Protein AF-A0A1A9WML4-F1 (afdb_monomer)

Radius of gyration: 33.19 Å; Cα contacts (8 Å, |Δi|>4): 1567; chains: 1; bounding box: 64×116×94 Å

Structure (mmCIF, N/CA/C/O backbone):
data_AF-A0A1A9WML4-F1
#
_entry.id   AF-A0A1A9WML4-F1
#
loop_
_atom_site.group_PDB
_atom_site.id
_atom_site.type_symbol
_atom_site.label_atom_id
_atom_site.label_alt_id
_atom_site.label_comp_id
_atom_site.label_asym_id
_atom_site.label_entity_id
_atom_site.label_seq_id
_atom_site.pdbx_PDB_ins_code
_atom_site.Cartn_x
_atom_site.Cartn_y
_atom_site.Cartn_z
_atom_site.occupancy
_atom_site.B_iso_or_equiv
_atom_site.auth_seq_id
_atom_site.auth_comp_id
_atom_site.auth_asym_id
_atom_site.auth_atom_id
_atom_site.pdbx_PDB_model_num
ATOM 1 N N . MET A 1 1 ? 30.070 80.568 -11.734 1.00 32.81 1 MET A N 1
ATOM 2 C CA . MET A 1 1 ? 29.933 81.939 -12.268 1.00 32.81 1 MET A CA 1
ATOM 3 C C . MET A 1 1 ? 28.469 82.328 -12.165 1.00 32.81 1 MET A C 1
ATOM 5 O O . MET A 1 1 ? 27.656 81.577 -12.677 1.00 32.81 1 MET A O 1
ATOM 9 N N . SER A 1 2 ? 28.207 83.459 -11.497 1.00 29.67 2 SER A N 1
ATOM 10 C CA . SER A 1 2 ? 26.927 84.178 -11.315 1.00 29.67 2 SER A CA 1
ATOM 11 C C . SER A 1 2 ? 25.797 83.437 -10.573 1.00 29.67 2 SER A C 1
ATOM 13 O O . SER A 1 2 ? 25.276 82.468 -11.102 1.00 29.67 2 SER A O 1
ATOM 15 N N . SER A 1 3 ? 25.465 83.727 -9.299 1.00 26.28 3 SER A N 1
ATOM 16 C CA . SER A 1 3 ? 24.929 84.980 -8.685 1.00 26.28 3 SER A CA 1
ATOM 17 C C . SER A 1 3 ? 23.517 85.303 -9.208 1.00 26.28 3 SER A C 1
ATOM 19 O O . SER A 1 3 ? 23.343 85.293 -10.418 1.00 26.28 3 SER A O 1
ATOM 21 N N . ASN A 1 4 ? 22.475 85.659 -8.452 1.00 28.66 4 ASN A N 1
ATOM 22 C CA . ASN A 1 4 ? 22.312 86.369 -7.173 1.00 28.66 4 ASN A CA 1
ATOM 23 C C . ASN A 1 4 ? 20.819 86.209 -6.754 1.00 28.66 4 ASN A C 1
ATOM 25 O O . ASN A 1 4 ? 19.984 86.050 -7.638 1.00 28.66 4 ASN A O 1
ATOM 29 N N . LYS A 1 5 ? 20.503 86.011 -5.463 1.00 29.36 5 LYS A N 1
ATOM 30 C CA . LYS A 1 5 ? 19.975 86.989 -4.469 1.00 29.36 5 LYS A CA 1
ATOM 31 C C . LYS A 1 5 ? 18.548 87.520 -4.701 1.00 29.36 5 LYS A C 1
ATOM 33 O O . LYS A 1 5 ? 18.277 88.071 -5.757 1.00 29.36 5 LYS A O 1
ATOM 38 N N . ASP A 1 6 ? 17.693 87.355 -3.684 1.00 26.20 6 ASP A N 1
ATOM 39 C CA . ASP A 1 6 ? 17.118 88.414 -2.812 1.00 26.20 6 ASP A CA 1
ATOM 40 C C . ASP A 1 6 ? 16.160 87.722 -1.803 1.00 26.20 6 ASP A C 1
ATOM 42 O O . ASP A 1 6 ? 15.292 86.954 -2.208 1.00 26.20 6 ASP A O 1
ATOM 46 N N . GLU A 1 7 ? 16.462 87.650 -0.497 1.00 28.42 7 GLU A N 1
ATOM 47 C CA . GLU A 1 7 ? 16.261 88.664 0.571 1.00 28.42 7 GLU A CA 1
ATOM 48 C C . GLU A 1 7 ? 14.769 88.975 0.837 1.00 28.42 7 GLU A C 1
ATOM 50 O O . GLU A 1 7 ? 14.074 89.536 0.002 1.00 28.42 7 GLU A O 1
ATOM 55 N N . ASN A 1 8 ? 14.199 88.415 1.914 1.00 26.28 8 ASN A N 1
ATOM 56 C CA . ASN A 1 8 ? 14.089 88.955 3.289 1.00 26.28 8 ASN A CA 1
ATOM 57 C C . ASN A 1 8 ? 12.799 89.751 3.508 1.00 26.28 8 ASN A C 1
ATOM 59 O O . ASN A 1 8 ? 12.584 90.744 2.829 1.00 26.28 8 ASN A O 1
ATOM 63 N N . LEU A 1 9 ? 12.040 89.415 4.558 1.00 27.03 9 LEU A N 1
ATOM 64 C CA . LEU A 1 9 ? 11.312 90.408 5.354 1.00 27.03 9 LEU A CA 1
ATOM 65 C C . LEU A 1 9 ? 11.214 89.946 6.820 1.00 27.03 9 LEU A C 1
ATOM 67 O O . LEU A 1 9 ? 10.530 88.985 7.157 1.00 27.03 9 LEU A O 1
ATOM 71 N N . ASN A 1 10 ? 11.964 90.678 7.645 1.00 25.23 10 ASN A N 1
ATOM 72 C CA . ASN A 1 10 ? 12.034 90.691 9.106 1.00 25.23 10 ASN A CA 1
ATOM 73 C C . ASN A 1 10 ? 10.699 91.029 9.784 1.00 25.23 10 ASN A C 1
ATOM 75 O O . ASN A 1 10 ? 9.914 91.812 9.248 1.00 25.23 10 ASN A O 1
ATOM 79 N N . GLY A 1 11 ? 10.549 90.606 11.046 1.00 25.77 11 GLY A N 1
ATOM 80 C CA . GLY A 1 11 ? 9.465 91.089 11.904 1.00 25.77 11 GLY A CA 1
ATOM 81 C C . GLY A 1 11 ? 9.508 90.697 13.386 1.00 25.77 11 GLY A C 1
ATOM 82 O O . GLY A 1 11 ? 8.519 90.166 13.857 1.00 25.77 11 GLY A O 1
ATOM 83 N N . LYS A 1 12 ? 10.617 91.012 14.072 1.00 26.64 12 LYS A N 1
ATOM 84 C CA . LYS A 1 12 ? 10.756 91.450 15.486 1.00 26.64 12 LYS A CA 1
ATOM 85 C C . LYS A 1 12 ? 10.137 90.655 16.657 1.00 26.64 12 LYS A C 1
ATOM 87 O O . LYS A 1 12 ? 8.925 90.582 16.827 1.00 26.64 12 LYS A O 1
ATOM 92 N N . GLU A 1 13 ? 11.061 90.255 17.531 1.00 24.92 13 GLU A N 1
ATOM 93 C CA . GLU A 1 13 ? 10.961 89.948 18.965 1.00 24.92 13 GLU A CA 1
ATOM 94 C C . GLU A 1 13 ? 10.524 91.156 19.821 1.00 24.92 13 GLU A C 1
ATOM 96 O O . GLU A 1 13 ? 10.818 92.298 19.459 1.00 24.92 13 GLU A O 1
ATOM 101 N N . GLU A 1 14 ? 9.874 90.881 20.963 1.00 27.59 14 GLU A N 1
ATOM 102 C CA . GLU A 1 14 ? 10.222 91.407 22.303 1.00 27.59 14 GLU A CA 1
ATOM 103 C C . GLU A 1 14 ? 9.395 90.688 23.404 1.00 27.59 14 GLU A C 1
ATOM 105 O O . GLU A 1 14 ? 8.189 90.892 23.542 1.00 27.59 14 GLU A O 1
ATOM 110 N N . ASP A 1 15 ? 10.084 89.776 24.099 1.00 25.02 15 ASP A N 1
ATOM 111 C CA . ASP A 1 15 ? 10.123 89.406 25.529 1.00 25.02 15 ASP A CA 1
ATOM 112 C C . ASP A 1 15 ? 8.953 89.648 26.504 1.00 25.02 15 ASP A C 1
ATOM 114 O O . ASP A 1 15 ? 8.508 90.773 26.702 1.00 25.02 15 ASP A O 1
ATOM 118 N N . PHE A 1 16 ? 8.631 88.600 27.289 1.00 23.78 16 PHE A N 1
ATOM 119 C CA . PHE A 1 16 ? 8.520 88.669 28.762 1.00 23.78 16 PHE A CA 1
ATOM 120 C C . PHE A 1 16 ? 8.717 87.277 29.430 1.00 23.78 16 PHE A C 1
ATOM 122 O O . PHE A 1 16 ? 7.855 86.405 29.376 1.00 23.78 16 PHE A O 1
ATOM 129 N N . VAL A 1 17 ? 9.906 87.132 30.026 1.00 25.47 17 VAL A N 1
ATOM 130 C CA . VAL A 1 17 ? 10.441 86.316 31.153 1.00 25.47 17 VAL A CA 1
ATOM 131 C C . VAL A 1 17 ? 9.413 85.914 32.254 1.00 25.47 17 VAL A C 1
ATOM 133 O O . VAL A 1 17 ? 8.435 86.637 32.407 1.00 25.47 17 VAL A O 1
ATOM 136 N N . MET A 1 18 ? 9.497 84.883 33.121 1.00 24.16 18 MET A N 1
ATOM 137 C CA . MET A 1 18 ? 10.502 83.957 33.707 1.00 24.16 18 MET A CA 1
ATOM 138 C C . MET A 1 18 ? 9.745 82.716 34.260 1.00 24.16 18 MET A C 1
ATOM 140 O O . MET A 1 18 ? 8.623 82.892 34.731 1.00 24.16 18 MET A O 1
ATOM 144 N N . GLU A 1 19 ? 10.354 81.527 34.305 1.00 25.34 19 GLU A N 1
ATOM 145 C CA . GLU A 1 19 ? 10.807 80.843 35.545 1.00 25.34 19 GLU A CA 1
ATOM 146 C C . GLU A 1 19 ? 11.294 79.419 35.218 1.00 25.34 19 GLU A C 1
ATOM 148 O O . GLU A 1 19 ? 10.614 78.638 34.556 1.00 25.34 19 GLU A O 1
ATOM 153 N N . GLU A 1 20 ? 12.533 79.160 35.634 1.00 25.69 20 GLU A N 1
ATOM 154 C CA . GLU A 1 20 ? 13.262 77.896 35.570 1.00 25.69 20 GLU A CA 1
ATOM 155 C C . GLU A 1 20 ? 12.744 76.950 36.661 1.00 25.69 20 GLU A C 1
ATOM 157 O O . GLU A 1 20 ? 12.580 77.387 37.796 1.00 25.69 20 GLU A O 1
ATOM 162 N N . ASP A 1 21 ? 12.564 75.669 36.337 1.00 25.41 21 ASP A N 1
ATOM 163 C CA . ASP A 1 21 ? 12.758 74.568 37.283 1.00 25.41 21 ASP A CA 1
ATOM 164 C C . ASP A 1 21 ? 13.459 73.429 36.524 1.00 25.41 21 ASP A C 1
ATOM 166 O O . ASP A 1 21 ? 13.095 73.083 35.398 1.00 25.41 21 ASP A O 1
ATOM 170 N N . GLU A 1 22 ? 14.537 72.948 37.134 1.00 26.56 22 GLU A N 1
ATOM 171 C CA . GLU A 1 22 ? 15.594 72.091 36.599 1.00 26.56 22 GLU A CA 1
ATOM 172 C C . GLU A 1 22 ? 15.084 70.684 36.209 1.00 26.56 22 GLU A C 1
ATOM 174 O O . GLU A 1 22 ? 14.426 70.006 36.998 1.00 26.56 22 GLU A O 1
ATOM 179 N N . GLU A 1 23 ? 15.416 70.224 34.996 1.00 28.03 23 GLU A N 1
ATOM 180 C CA . GLU A 1 23 ? 15.421 68.796 34.653 1.00 28.03 23 GLU A CA 1
ATOM 181 C C . GLU A 1 23 ? 16.729 68.194 35.187 1.00 28.03 23 GLU A C 1
ATOM 183 O O . GLU A 1 23 ? 17.799 68.425 34.624 1.00 28.03 23 GLU A O 1
ATOM 188 N N . ASP A 1 24 ? 16.646 67.447 36.290 1.00 24.47 24 ASP A N 1
ATOM 189 C CA . ASP A 1 24 ? 17.703 66.518 36.691 1.00 24.47 24 ASP A CA 1
ATOM 190 C C . ASP A 1 24 ? 17.627 65.270 35.792 1.00 24.47 24 ASP A C 1
ATOM 192 O O . ASP A 1 24 ? 16.664 64.497 35.826 1.00 24.47 24 ASP A O 1
ATOM 196 N N . ASP A 1 25 ? 18.669 65.099 34.979 1.00 26.72 25 ASP A N 1
ATOM 197 C CA . ASP A 1 25 ? 19.016 63.874 34.262 1.00 26.72 25 ASP A CA 1
ATOM 198 C C . ASP A 1 25 ? 19.260 62.722 35.259 1.00 26.72 25 ASP A C 1
ATOM 200 O O . ASP A 1 25 ? 20.353 62.585 35.811 1.00 26.72 25 ASP A O 1
ATOM 204 N N . ASP A 1 26 ? 18.284 61.830 35.443 1.00 27.11 26 ASP A N 1
ATOM 205 C CA . ASP A 1 26 ? 18.546 60.495 35.996 1.00 27.11 26 ASP A CA 1
ATOM 206 C C . ASP A 1 26 ? 18.927 59.534 34.852 1.00 27.11 26 ASP A C 1
ATOM 208 O O . ASP A 1 26 ? 18.130 58.732 34.351 1.00 27.11 26 ASP A O 1
ATOM 212 N N . GLU A 1 27 ? 20.196 59.618 34.439 1.00 27.56 27 GLU A N 1
ATOM 213 C CA . GLU A 1 27 ? 20.901 58.552 33.723 1.00 27.56 27 GLU A CA 1
ATOM 214 C C . GLU A 1 27 ? 20.804 57.237 34.526 1.00 27.56 27 GLU A C 1
ATOM 216 O O . GLU A 1 27 ? 21.485 57.030 35.532 1.00 27.56 27 GLU A O 1
ATOM 221 N N . MET A 1 28 ? 19.978 56.295 34.064 1.00 27.20 28 MET A N 1
ATOM 222 C CA . MET A 1 28 ? 20.012 54.914 34.552 1.00 27.20 28 MET A CA 1
ATOM 223 C C . MET A 1 28 ? 21.293 54.226 34.045 1.00 27.20 28 MET A C 1
ATOM 225 O O . MET A 1 28 ? 21.515 54.162 32.833 1.00 27.20 28 MET A O 1
ATOM 229 N N . PRO A 1 29 ? 22.146 53.679 34.930 1.00 26.47 29 PRO A N 1
ATOM 230 C CA . PRO A 1 29 ? 23.464 53.209 34.541 1.00 26.47 29 PRO A CA 1
ATOM 231 C C . PRO A 1 29 ? 23.386 51.919 33.720 1.00 26.47 29 PRO A C 1
ATOM 233 O O . PRO A 1 29 ? 22.739 50.942 34.108 1.00 26.47 29 PRO A O 1
ATOM 236 N N . CYS A 1 30 ? 24.144 51.902 32.621 1.00 28.91 30 CYS A N 1
ATOM 237 C CA . CYS A 1 30 ? 24.604 50.694 31.946 1.00 28.91 30 CYS A CA 1
ATOM 238 C C . CYS A 1 30 ? 25.242 49.748 32.972 1.00 28.91 30 CYS A C 1
ATOM 240 O O . CYS A 1 30 ? 26.392 49.934 33.370 1.00 28.91 30 CYS A O 1
ATOM 242 N N . SER A 1 31 ? 24.498 48.727 33.399 1.00 26.02 31 SER A N 1
ATOM 243 C CA . SER A 1 31 ? 25.072 47.609 34.139 1.00 26.02 31 SER A CA 1
ATOM 244 C C . SER A 1 31 ? 25.619 46.595 33.143 1.00 26.02 31 SER A C 1
ATOM 246 O O . SER A 1 31 ? 24.903 46.001 32.338 1.00 26.02 31 SER A O 1
ATOM 248 N N . GLU A 1 32 ? 26.938 46.452 33.195 1.00 26.67 32 GLU A N 1
ATOM 249 C CA . GLU A 1 32 ? 27.697 45.347 32.635 1.00 26.67 32 GLU A CA 1
ATOM 250 C C . GLU A 1 32 ? 27.012 44.009 32.961 1.00 26.67 32 GLU A C 1
ATOM 252 O O . GLU A 1 32 ? 26.555 43.784 34.085 1.00 26.67 32 GLU A O 1
ATOM 257 N N . MET A 1 33 ? 26.954 43.109 31.974 1.00 26.77 33 MET A N 1
ATOM 258 C CA . MET A 1 33 ? 26.527 41.725 32.170 1.00 26.77 33 MET A CA 1
ATOM 259 C C . MET A 1 33 ? 27.411 41.053 33.231 1.00 26.77 33 MET A C 1
ATOM 261 O O . MET A 1 33 ? 28.514 40.593 32.941 1.00 26.77 33 MET A O 1
ATOM 265 N N . ASN A 1 34 ? 26.906 40.971 34.460 1.00 24.20 34 ASN A N 1
ATOM 266 C CA . ASN A 1 34 ? 27.420 40.067 35.480 1.00 24.20 34 ASN A CA 1
ATOM 267 C C . ASN A 1 34 ? 27.049 38.623 35.082 1.00 24.20 34 ASN A C 1
ATOM 269 O O . ASN A 1 34 ? 25.875 38.362 34.812 1.00 24.20 34 ASN A O 1
ATOM 273 N N . PRO A 1 35 ? 27.989 37.663 35.061 1.00 30.23 35 PRO A N 1
ATOM 274 C CA . PRO A 1 35 ? 27.730 36.279 34.671 1.00 30.23 35 PRO A CA 1
ATOM 275 C C . PRO A 1 35 ? 27.206 35.434 35.846 1.00 30.23 35 PRO A C 1
ATOM 277 O O . PRO A 1 35 ? 27.644 34.302 36.035 1.00 30.23 35 PRO A O 1
ATOM 280 N N . ASP A 1 36 ? 26.261 35.969 36.620 1.00 26.17 36 ASP A N 1
ATOM 281 C CA . ASP A 1 36 ? 25.543 35.222 37.654 1.00 26.17 36 ASP A CA 1
ATOM 282 C C . ASP A 1 36 ? 24.067 35.103 37.253 1.00 26.17 36 ASP A C 1
ATOM 284 O O . ASP A 1 36 ? 23.267 36.023 37.421 1.00 26.17 36 ASP A O 1
ATOM 288 N N . ASN A 1 37 ? 23.710 33.932 36.716 1.00 37.38 37 ASN A N 1
ATOM 289 C CA . ASN A 1 37 ? 22.332 33.456 36.605 1.00 37.38 37 ASN A CA 1
ATOM 290 C C . ASN A 1 37 ? 21.714 33.424 38.015 1.00 37.38 37 ASN A C 1
ATOM 292 O O . ASN A 1 37 ? 21.848 32.438 38.742 1.00 37.38 37 ASN A O 1
ATOM 296 N N . GLN A 1 38 ? 21.025 34.489 38.423 1.00 30.66 38 GLN A N 1
ATOM 297 C CA . GLN A 1 38 ? 20.012 34.358 39.463 1.00 30.66 38 GLN A CA 1
ATOM 298 C C . GLN A 1 38 ? 18.746 33.811 38.807 1.00 30.66 38 GLN A C 1
ATOM 300 O O . GLN A 1 38 ? 17.957 34.557 38.230 1.00 30.66 38 GLN A O 1
ATOM 305 N N . ASP A 1 39 ? 18.564 32.494 38.905 1.00 35.22 39 ASP A N 1
ATOM 306 C CA . ASP A 1 39 ? 17.285 31.832 38.659 1.00 35.22 39 ASP A CA 1
ATOM 307 C C . ASP A 1 39 ? 16.231 32.445 39.601 1.00 35.22 39 ASP A C 1
ATOM 309 O O . ASP A 1 39 ? 16.084 32.041 40.757 1.00 35.22 39 ASP A O 1
ATOM 313 N N . MET A 1 40 ? 15.501 33.463 39.136 1.00 41.12 40 MET A N 1
ATOM 314 C CA . MET A 1 40 ? 14.322 33.963 39.839 1.00 41.12 40 MET A CA 1
ATOM 315 C C . MET A 1 40 ? 13.242 32.882 39.773 1.00 41.12 40 MET A C 1
ATOM 317 O O . MET A 1 40 ? 12.584 32.690 38.750 1.00 41.12 40 MET A O 1
ATOM 321 N N . GLN A 1 41 ? 13.074 32.150 40.871 1.00 47.44 41 GLN A N 1
ATOM 322 C CA . GLN A 1 41 ? 12.029 31.145 41.011 1.00 47.44 41 GLN A CA 1
ATOM 323 C C . GLN A 1 41 ? 10.682 31.861 41.184 1.00 47.44 41 GLN A C 1
ATOM 325 O O . GLN A 1 41 ? 10.367 32.377 42.256 1.00 47.44 41 GLN A O 1
ATOM 330 N N . ILE A 1 42 ? 9.922 31.958 40.095 1.00 55.94 42 ILE A N 1
ATOM 331 C CA . ILE A 1 42 ? 8.584 32.547 40.079 1.00 55.94 42 ILE A CA 1
ATOM 332 C C . ILE A 1 42 ? 7.560 31.413 40.050 1.00 55.94 42 ILE A C 1
ATOM 334 O O . ILE A 1 42 ? 7.538 30.629 39.101 1.00 55.94 42 ILE A O 1
ATOM 338 N N . ASP A 1 43 ? 6.694 31.353 41.061 1.00 60.69 43 ASP A N 1
ATOM 339 C CA . ASP A 1 43 ? 5.537 30.461 41.049 1.00 60.69 43 ASP A CA 1
ATOM 340 C C . ASP A 1 43 ? 4.462 31.035 40.114 1.00 60.69 43 ASP A C 1
ATOM 342 O O . ASP A 1 43 ? 4.022 32.183 40.259 1.00 60.69 43 ASP A O 1
ATOM 346 N N . VAL A 1 44 ? 4.065 30.237 39.122 1.00 69.19 44 VAL A N 1
ATOM 347 C CA . VAL A 1 44 ? 3.060 30.591 38.115 1.00 69.19 44 VAL A CA 1
ATOM 348 C C . VAL A 1 44 ? 1.887 29.619 38.161 1.00 69.19 44 VAL A C 1
ATOM 350 O O .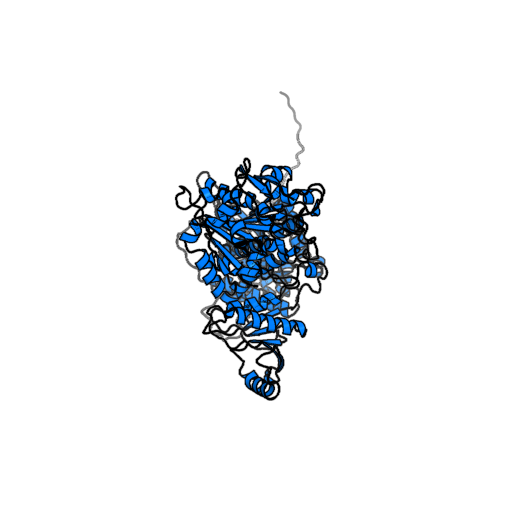 VAL A 1 44 ? 2.078 28.416 38.331 1.00 69.19 44 VAL A O 1
ATOM 353 N N . GLU A 1 45 ? 0.677 30.134 37.972 1.00 75.19 45 GLU A N 1
ATOM 354 C CA . GLU A 1 45 ? -0.554 29.345 37.902 1.00 75.19 45 GLU A CA 1
ATOM 355 C C . GLU A 1 45 ? -1.291 29.637 36.590 1.00 75.19 45 GLU A C 1
ATOM 357 O O . GLU A 1 45 ? -1.273 30.766 36.093 1.00 75.19 45 GLU A O 1
ATOM 362 N N . GLY A 1 46 ? -1.894 28.599 36.005 1.00 77.50 46 GLY A N 1
ATOM 363 C CA . GLY A 1 46 ? -2.741 28.715 34.822 1.00 77.50 46 GLY A CA 1
ATOM 364 C C . GLY A 1 46 ? -4.212 28.819 35.216 1.00 77.50 46 GLY A C 1
ATOM 365 O O . GLY A 1 46 ? -4.710 27.952 35.932 1.00 77.50 46 GLY A O 1
ATOM 366 N N . HIS A 1 47 ? -4.923 29.832 34.727 1.00 82.88 47 HIS A N 1
ATOM 367 C CA . HIS A 1 47 ? -6.364 29.999 34.938 1.00 82.88 47 HIS A CA 1
ATOM 368 C C . HIS A 1 47 ? -7.104 30.260 33.622 1.00 82.88 47 HIS A C 1
ATOM 370 O O . HIS A 1 47 ? -6.503 30.608 32.609 1.00 82.88 47 HIS A O 1
ATOM 376 N N . VAL A 1 48 ? -8.424 30.071 33.619 1.00 86.19 48 VAL A N 1
ATOM 377 C CA . VAL A 1 48 ? -9.267 30.348 32.443 1.00 86.19 48 VAL A CA 1
ATOM 378 C C . VAL A 1 48 ? -9.279 31.862 32.166 1.00 86.19 48 VAL A C 1
ATOM 380 O O . VAL A 1 48 ? -9.489 32.617 33.118 1.00 86.19 48 VAL A O 1
ATOM 383 N N . PRO A 1 49 ? -9.098 32.320 30.907 1.00 88.81 49 PRO A N 1
ATOM 384 C CA . PRO A 1 49 ? -9.156 33.738 30.559 1.00 88.81 49 PRO A CA 1
ATOM 385 C C . PRO A 1 49 ? -10.414 34.433 31.103 1.00 88.81 49 PRO A C 1
ATOM 387 O O . PRO A 1 49 ? -11.530 33.939 30.932 1.00 88.81 49 PRO A O 1
ATOM 390 N N . SER A 1 50 ? -10.233 35.593 31.732 1.00 87.69 50 SER A N 1
ATOM 391 C CA . SER A 1 50 ? -11.287 36.361 32.407 1.00 87.69 50 SER A CA 1
ATOM 392 C C . SER A 1 50 ? -11.171 37.869 32.136 1.00 87.69 50 SER A C 1
ATOM 394 O O . SER A 1 50 ? -10.132 38.336 31.674 1.00 87.69 50 SER A O 1
ATOM 396 N N . ASP A 1 51 ? -12.222 38.652 32.419 1.00 84.38 51 ASP A N 1
ATOM 397 C CA . ASP A 1 51 ? -12.276 40.097 32.108 1.00 84.38 51 ASP A CA 1
ATOM 398 C C . ASP A 1 51 ? -11.035 40.908 32.560 1.00 84.38 51 ASP A C 1
ATOM 400 O O . ASP A 1 51 ? -10.560 41.745 31.787 1.00 84.38 51 ASP A O 1
ATOM 404 N N . PRO A 1 52 ? -10.442 40.675 33.753 1.00 84.44 52 PRO A N 1
ATOM 405 C CA . PRO A 1 52 ? -9.224 41.373 34.176 1.00 84.44 52 PRO A CA 1
ATOM 406 C C . PRO A 1 52 ? -7.988 41.102 33.297 1.00 84.44 52 PRO A C 1
ATOM 408 O O . PRO A 1 52 ? -7.082 41.937 33.240 1.00 84.44 52 PRO A O 1
ATOM 411 N N . ASP A 1 53 ? -7.935 39.961 32.601 1.00 85.06 53 ASP A N 1
ATOM 412 C CA . ASP A 1 53 ? -6.770 39.517 31.822 1.00 85.06 53 ASP A CA 1
ATOM 413 C C . ASP A 1 53 ? -6.609 40.278 30.498 1.00 85.06 53 ASP A C 1
ATOM 415 O O . ASP A 1 53 ? -5.526 40.274 29.911 1.00 85.06 53 ASP A O 1
ATOM 419 N N . TRP A 1 54 ? -7.661 40.969 30.048 1.00 85.06 54 TRP A N 1
ATOM 420 C CA . TRP A 1 54 ? -7.759 41.653 28.754 1.00 85.06 54 TRP A CA 1
ATOM 421 C C . TRP A 1 54 ? -6.495 42.425 28.359 1.00 85.06 54 TRP A C 1
ATOM 423 O O . TRP A 1 54 ? -5.879 42.131 27.336 1.00 85.06 54 TRP A O 1
ATOM 433 N N . ARG A 1 55 ? -6.044 43.360 29.209 1.00 83.81 55 ARG A N 1
ATOM 434 C CA . ARG A 1 55 ? -4.857 44.191 28.931 1.00 83.81 55 ARG A CA 1
ATOM 435 C C . ARG A 1 55 ? -3.576 43.356 28.827 1.00 83.81 55 ARG A C 1
ATOM 437 O O . ARG A 1 55 ? -2.673 43.704 28.072 1.00 83.81 55 ARG A O 1
ATOM 444 N N . GLY A 1 56 ? -3.484 42.266 29.592 1.00 84.94 56 GLY A N 1
ATOM 445 C CA . GLY A 1 56 ? -2.342 41.352 29.569 1.00 84.94 56 GLY A CA 1
ATOM 446 C C . GLY A 1 56 ? -2.294 40.528 28.282 1.00 84.94 56 GLY A C 1
ATOM 447 O O . GLY A 1 56 ? -1.230 40.402 27.675 1.00 84.94 56 GLY A O 1
ATOM 448 N N . ILE A 1 57 ? -3.454 40.038 27.835 1.00 88.62 57 ILE A N 1
ATOM 449 C CA . ILE A 1 57 ? -3.617 39.306 26.574 1.00 88.62 57 ILE A CA 1
ATOM 450 C C . ILE A 1 57 ? -3.313 40.219 25.382 1.00 88.62 57 ILE A C 1
ATOM 452 O O . ILE A 1 57 ? -2.493 39.853 24.542 1.00 88.62 57 ILE A O 1
ATOM 456 N N . SER A 1 58 ? -3.883 41.429 25.323 1.00 88.31 58 SER A N 1
ATOM 457 C CA . SER A 1 58 ? -3.604 42.376 24.233 1.00 88.31 58 SER A CA 1
ATOM 458 C C . SER A 1 58 ? -2.114 42.710 24.135 1.00 88.31 58 SER A C 1
ATOM 460 O O . SER A 1 58 ? -1.564 42.726 23.038 1.00 88.31 58 SER A O 1
ATOM 462 N N . ARG A 1 59 ? -1.424 42.874 25.273 1.00 86.75 59 ARG A N 1
ATOM 463 C CA . ARG A 1 59 ? 0.029 43.102 25.316 1.00 86.75 59 ARG A CA 1
ATOM 464 C C . ARG A 1 59 ? 0.839 41.920 24.762 1.00 86.75 59 ARG A C 1
ATOM 466 O O . ARG A 1 59 ? 1.853 42.131 24.103 1.00 86.75 59 ARG A O 1
ATOM 473 N N . LEU A 1 60 ? 0.422 40.679 25.031 1.00 87.81 60 LEU A N 1
ATOM 474 C CA . LEU A 1 60 ? 1.048 39.480 24.453 1.00 87.81 60 LEU A CA 1
ATOM 475 C C . LEU A 1 60 ? 0.851 39.433 22.933 1.00 87.81 60 LEU A C 1
ATOM 477 O O . LEU A 1 60 ? 1.808 39.200 22.201 1.00 87.81 60 LEU A O 1
ATOM 481 N N . LEU A 1 61 ? -0.364 39.718 22.460 1.00 88.81 61 LEU A N 1
ATOM 482 C CA . LEU A 1 61 ? -0.687 39.737 21.032 1.00 88.81 61 LEU A CA 1
ATOM 483 C C . LEU A 1 61 ? 0.052 40.857 20.281 1.00 88.81 61 LEU A C 1
ATOM 485 O O . LEU A 1 61 ? 0.509 40.639 19.162 1.00 88.81 61 LEU A O 1
ATOM 489 N N . GLN A 1 62 ? 0.243 42.026 20.904 1.00 86.94 62 GLN A N 1
ATOM 490 C CA . GLN A 1 62 ? 1.003 43.148 20.326 1.00 86.94 62 GLN A CA 1
ATOM 491 C C . GLN A 1 62 ? 2.435 42.756 19.947 1.00 86.94 62 GLN A C 1
ATOM 493 O O . GLN A 1 62 ? 2.962 43.251 18.957 1.00 86.94 62 GLN A O 1
ATOM 498 N N . LYS A 1 63 ? 3.052 41.818 20.677 1.00 80.44 63 LYS A N 1
ATOM 499 C CA . LYS A 1 63 ? 4.397 41.315 20.360 1.00 80.44 63 LYS A CA 1
ATOM 500 C C . LYS A 1 63 ? 4.455 40.446 19.107 1.00 80.44 63 LYS A C 1
ATOM 502 O O . LYS A 1 63 ? 5.523 40.301 18.523 1.00 80.44 63 LYS A O 1
ATOM 507 N N . VAL A 1 64 ? 3.340 39.822 18.739 1.00 83.62 64 VAL A N 1
ATOM 508 C CA . VAL A 1 64 ? 3.237 38.983 17.536 1.00 83.62 64 VAL A CA 1
ATOM 509 C C . VAL A 1 64 ? 2.939 39.846 16.316 1.00 83.62 64 VAL A C 1
ATOM 511 O O . VAL A 1 64 ? 3.463 39.607 15.233 1.00 83.62 64 VAL A O 1
ATOM 514 N N . PHE A 1 65 ? 2.102 40.864 16.500 1.00 85.00 65 PHE A N 1
ATOM 515 C CA . PHE A 1 65 ? 1.531 41.682 15.437 1.00 85.00 65 PHE A CA 1
ATOM 516 C C . PHE A 1 65 ? 2.151 43.085 15.383 1.00 85.00 65 PHE A C 1
ATOM 518 O O . PHE A 1 65 ? 1.433 44.086 15.374 1.00 85.00 65 PHE A O 1
ATOM 525 N N . LEU A 1 66 ? 3.485 43.154 15.344 1.00 76.06 66 LEU A N 1
ATOM 526 C CA . LEU A 1 66 ? 4.231 44.413 15.227 1.00 76.06 66 LEU A CA 1
ATOM 527 C C . LEU A 1 66 ? 3.792 45.176 13.965 1.00 76.06 66 LEU A C 1
ATOM 529 O O . LEU A 1 66 ? 3.756 44.607 12.874 1.00 76.06 66 LEU A O 1
ATOM 533 N N . ASN A 1 67 ? 3.406 46.448 14.118 1.00 72.12 67 ASN A N 1
ATOM 534 C CA . ASN A 1 67 ? 2.910 47.319 13.041 1.00 72.12 67 ASN A CA 1
ATOM 535 C C . ASN A 1 67 ? 1.738 46.761 12.202 1.00 72.12 67 ASN A C 1
ATOM 537 O O . ASN A 1 67 ? 1.476 47.249 11.100 1.00 72.12 67 ASN A O 1
ATOM 541 N N . ALA A 1 68 ? 0.993 45.768 12.701 1.00 81.44 68 ALA A N 1
ATOM 542 C CA . ALA A 1 68 ? -0.178 45.243 12.006 1.00 81.44 68 ALA A CA 1
ATOM 543 C C . ALA A 1 68 ? -1.447 46.023 12.385 1.00 81.44 68 ALA A C 1
ATOM 545 O O . ALA A 1 68 ? -1.742 46.247 13.559 1.00 81.44 68 ALA A O 1
ATOM 546 N N . HIS A 1 69 ? -2.265 46.373 11.391 1.00 84.56 69 HIS A N 1
ATOM 547 C CA . HIS A 1 69 ? -3.554 47.042 11.597 1.00 84.56 69 HIS A CA 1
ATOM 548 C C . HIS A 1 69 ? -4.657 46.059 12.038 1.00 84.56 69 HIS A C 1
ATOM 550 O O . HIS A 1 69 ? -5.653 45.873 11.337 1.00 84.56 69 HIS A O 1
ATOM 556 N N . ILE A 1 70 ? -4.469 45.410 13.191 1.00 88.94 70 ILE A N 1
ATOM 557 C CA . ILE A 1 70 ? -5.410 44.447 13.779 1.00 88.94 70 ILE A CA 1
ATOM 558 C C . ILE A 1 70 ? -5.924 44.995 15.110 1.00 88.94 70 ILE A C 1
ATOM 560 O O . ILE A 1 70 ? -5.151 45.437 15.955 1.00 88.94 70 ILE A O 1
ATOM 564 N N . ASN A 1 71 ? -7.236 44.930 15.327 1.00 90.44 71 ASN A N 1
ATOM 565 C CA . ASN A 1 71 ? -7.851 45.252 16.608 1.00 90.44 71 ASN A CA 1
ATOM 566 C C . ASN A 1 71 ? -7.575 44.139 17.644 1.00 90.44 71 ASN A C 1
ATOM 568 O O . ASN A 1 71 ? -8.378 43.228 17.854 1.00 90.44 71 ASN A O 1
ATOM 572 N N . LEU A 1 72 ? -6.383 44.193 18.247 1.00 90.44 72 LEU A N 1
ATOM 573 C CA . LEU A 1 72 ? -5.889 43.250 19.264 1.00 90.44 72 LEU A CA 1
ATOM 574 C C . LEU A 1 72 ? -6.624 43.346 20.598 1.00 90.44 72 LEU A C 1
ATOM 576 O O . LEU A 1 72 ? -6.615 42.399 21.385 1.00 90.44 72 LEU A O 1
ATOM 580 N N . GLU A 1 73 ? -7.239 44.498 20.840 1.00 88.62 73 GLU A N 1
ATOM 581 C CA . GLU A 1 73 ? -8.260 44.662 21.855 1.00 88.62 73 GLU A CA 1
ATOM 582 C C . GLU A 1 73 ? -9.400 43.695 21.527 1.00 88.62 73 GLU A C 1
ATOM 584 O O . GLU A 1 73 ? -9.441 42.630 22.122 1.00 88.62 73 GLU A O 1
ATOM 589 N N . GLU A 1 74 ? -10.243 43.935 20.522 1.00 92.06 74 GLU A N 1
ATOM 590 C CA . GLU A 1 74 ? -11.389 43.059 20.197 1.00 92.06 74 GLU A CA 1
ATOM 591 C C . GLU A 1 74 ? -11.032 41.549 20.158 1.00 92.06 74 GLU A C 1
ATOM 593 O O . GLU A 1 74 ? -11.807 40.709 20.628 1.00 92.06 74 GLU A O 1
ATOM 598 N N . MET A 1 75 ? -9.826 41.194 19.688 1.00 92.31 75 MET A N 1
ATOM 599 C CA . MET A 1 75 ? -9.310 39.819 19.722 1.00 92.31 75 MET A CA 1
ATOM 600 C C . MET A 1 75 ? -9.210 39.234 21.143 1.00 92.31 75 MET A C 1
ATOM 602 O O . MET A 1 75 ? -9.653 38.107 21.366 1.00 92.31 75 MET A O 1
ATOM 606 N N . ALA A 1 76 ? -8.679 39.977 22.114 1.00 90.81 76 ALA A N 1
ATOM 607 C CA . ALA A 1 76 ? -8.611 39.554 23.511 1.00 90.81 76 ALA A CA 1
ATOM 608 C C . ALA A 1 76 ? -10.009 39.362 24.142 1.00 90.81 76 ALA A C 1
ATOM 610 O O . ALA A 1 76 ? -10.188 38.512 25.011 1.00 90.81 76 ALA A O 1
ATOM 611 N N . GLU A 1 77 ? -11.031 40.072 23.663 1.00 91.69 77 GLU A N 1
ATOM 612 C CA . GLU A 1 77 ? -12.414 40.032 24.186 1.00 91.69 77 GLU A CA 1
ATOM 613 C C . GLU A 1 77 ? -13.066 38.760 23.703 1.00 91.69 77 GLU A C 1
ATOM 615 O O . GLU A 1 77 ? -13.803 38.123 24.445 1.00 91.69 77 GLU A O 1
ATOM 620 N N . ILE A 1 78 ? -12.809 38.397 22.446 1.00 90.75 78 ILE A N 1
ATOM 621 C CA . ILE A 1 78 ? -13.259 37.128 21.889 1.00 90.75 78 ILE A CA 1
ATOM 622 C C . ILE A 1 78 ? -12.653 35.984 22.700 1.00 90.75 78 ILE A C 1
ATOM 624 O O . ILE A 1 78 ? -13.402 35.102 23.114 1.00 90.75 78 ILE A O 1
ATOM 628 N N . ILE A 1 79 ? -11.348 36.047 22.994 1.00 91.00 79 ILE A N 1
ATOM 629 C CA . ILE A 1 79 ? -10.657 35.039 23.808 1.00 91.00 79 ILE A CA 1
ATOM 630 C C . ILE A 1 79 ? -11.292 34.917 25.199 1.00 91.00 79 ILE A C 1
ATOM 632 O O . ILE A 1 79 ? -11.591 33.811 25.643 1.00 91.00 79 ILE A O 1
ATOM 636 N N . ILE A 1 80 ? -11.561 36.037 25.873 1.00 90.38 80 ILE A N 1
ATOM 637 C CA . ILE A 1 80 ? -12.184 36.038 27.205 1.00 90.38 80 ILE A CA 1
ATOM 638 C C . ILE A 1 80 ? -13.633 35.537 27.150 1.00 90.38 80 ILE A C 1
ATOM 640 O O . ILE A 1 80 ? -14.029 34.676 27.937 1.00 90.38 80 ILE A O 1
ATOM 644 N N . LYS A 1 81 ? -14.429 36.014 26.184 1.00 88.56 81 LYS A N 1
ATOM 645 C CA . LYS A 1 81 ? -15.837 35.617 26.007 1.00 88.56 81 LYS A CA 1
ATOM 646 C C . LYS A 1 81 ? -15.991 34.130 25.705 1.00 88.56 81 LYS A C 1
ATOM 648 O O . LYS A 1 81 ? -17.067 33.589 25.955 1.00 88.56 81 LYS A O 1
ATOM 653 N N . GLN A 1 82 ? -14.954 33.468 25.181 1.00 87.88 82 GLN A N 1
ATOM 654 C CA . GLN A 1 82 ? -14.995 32.028 24.977 1.00 87.88 82 GLN A CA 1
ATOM 655 C C . GLN A 1 82 ? -15.134 31.266 26.290 1.00 87.88 82 GLN A C 1
ATOM 657 O O . GLN A 1 82 ? -15.817 30.266 26.245 1.00 87.88 82 GLN A O 1
ATOM 662 N N . ASN A 1 83 ? -14.539 31.697 27.411 1.00 82.69 83 ASN A N 1
ATOM 663 C CA . ASN A 1 83 ? -14.696 31.184 28.792 1.00 82.69 83 ASN A CA 1
ATOM 664 C C . ASN A 1 83 ? -14.656 29.654 29.065 1.00 82.69 83 ASN A C 1
ATOM 666 O O . ASN A 1 83 ? -14.756 29.240 30.219 1.00 82.69 83 ASN A O 1
ATOM 670 N N . PHE A 1 84 ? -14.504 28.807 28.047 1.00 84.00 84 PHE A N 1
ATOM 671 C CA . PHE A 1 84 ? -14.445 27.345 28.129 1.00 84.00 84 PHE A CA 1
ATOM 672 C C . PHE A 1 84 ? -13.199 26.762 27.450 1.00 84.00 84 PHE A C 1
ATOM 674 O O . PHE A 1 84 ? -13.075 25.540 27.377 1.00 84.00 84 PHE A O 1
ATOM 681 N N . ILE A 1 85 ? -12.334 27.611 26.888 1.00 88.19 85 ILE A N 1
ATOM 682 C CA . ILE A 1 85 ? -11.162 27.191 26.119 1.00 88.19 85 ILE A CA 1
ATOM 683 C C . ILE A 1 85 ? -10.012 28.191 26.254 1.00 88.19 85 ILE A C 1
ATOM 685 O O . ILE A 1 85 ? -10.173 29.396 26.042 1.00 88.19 85 ILE A O 1
ATOM 689 N N . GLY A 1 86 ? -8.840 27.657 26.561 1.00 88.06 86 GLY A N 1
ATOM 690 C CA . GLY A 1 86 ? -7.604 28.382 26.763 1.00 88.06 86 GLY A CA 1
ATOM 691 C C . GLY A 1 86 ? -7.258 28.617 28.229 1.00 88.06 86 GLY A C 1
ATOM 692 O O . GLY A 1 86 ? -8.086 28.526 29.132 1.00 88.06 86 GLY A O 1
ATOM 693 N N . SER A 1 87 ? -5.993 28.950 28.455 1.00 90.19 87 SER A N 1
ATOM 694 C CA . SER A 1 87 ? -5.424 29.239 29.767 1.00 90.19 87 SER A CA 1
ATOM 695 C C . SER A 1 87 ? -4.522 30.468 29.694 1.00 90.19 87 SER A C 1
ATOM 697 O O . SER A 1 87 ? -3.770 30.641 28.734 1.00 90.19 87 SER A O 1
ATOM 699 N N . VAL A 1 88 ? -4.584 31.309 30.721 1.00 88.44 88 VAL A N 1
ATOM 700 C CA . VAL A 1 88 ? -3.695 32.449 30.957 1.00 88.44 88 VAL A CA 1
ATOM 701 C C . VAL A 1 88 ? -2.766 32.098 32.112 1.00 88.44 88 VAL A C 1
ATOM 703 O O . VAL A 1 88 ? -3.197 31.513 33.098 1.00 88.44 88 VAL A O 1
ATOM 706 N N . ILE A 1 89 ? -1.487 32.441 31.991 1.00 86.00 89 ILE A N 1
ATOM 707 C CA . ILE A 1 89 ? -0.472 32.179 33.013 1.00 86.00 89 ILE A CA 1
ATOM 708 C C . ILE A 1 89 ? -0.242 33.453 33.820 1.00 86.00 89 ILE A C 1
ATOM 710 O O . ILE A 1 89 ? 0.145 34.484 33.256 1.00 86.00 89 ILE A O 1
ATOM 714 N N . ARG A 1 90 ? -0.425 33.367 35.139 1.00 82.06 90 ARG A N 1
ATOM 715 C CA . ARG A 1 90 ? -0.258 34.480 36.078 1.00 82.06 90 ARG A CA 1
ATOM 716 C C . ARG A 1 90 ? 0.797 34.181 37.139 1.00 82.06 90 ARG A C 1
ATOM 718 O O . ARG A 1 90 ? 0.910 33.055 37.612 1.00 82.06 90 ARG A O 1
ATOM 725 N N . GLN A 1 91 ? 1.552 35.205 37.535 1.00 72.69 91 GLN A N 1
ATOM 726 C CA . GLN A 1 91 ? 2.486 35.128 38.663 1.00 72.69 91 GLN A CA 1
ATOM 727 C C . GLN A 1 91 ? 1.757 35.222 40.010 1.00 72.69 91 GLN A C 1
ATOM 729 O O . GLN A 1 91 ? 0.981 36.154 40.239 1.00 72.69 91 GLN A O 1
ATOM 734 N N . TYR A 1 92 ? 2.079 34.308 40.926 1.00 61.38 92 TYR A N 1
ATOM 735 C CA . TYR A 1 92 ? 1.612 34.331 42.309 1.00 61.38 92 TYR A CA 1
ATOM 736 C C . TYR A 1 92 ? 2.618 35.083 43.200 1.00 61.38 92 TYR A C 1
ATOM 738 O O . TYR A 1 92 ? 3.804 34.759 43.215 1.00 61.38 92 TYR A O 1
ATOM 746 N N . LYS A 1 93 ? 2.171 36.088 43.969 1.00 54.66 93 LYS A N 1
ATOM 747 C CA . LYS A 1 93 ? 2.960 36.656 45.080 1.00 54.66 93 LYS A CA 1
ATOM 748 C C . LYS A 1 93 ? 2.451 36.057 46.387 1.00 54.66 93 LYS A C 1
ATOM 750 O O . LYS A 1 93 ? 1.376 36.419 46.854 1.00 54.66 93 LYS A O 1
ATOM 755 N N . SER A 1 94 ? 3.217 35.152 46.994 1.00 40.47 94 SER A N 1
ATOM 756 C CA . SER A 1 94 ? 2.971 34.749 48.379 1.00 40.47 94 SER A CA 1
ATOM 757 C C . SER A 1 94 ? 3.550 35.816 49.311 1.00 40.47 94 SER A C 1
ATOM 759 O O . SER A 1 94 ? 4.755 35.811 49.575 1.00 40.47 94 SER A O 1
ATOM 761 N N . ASP A 1 95 ? 2.730 36.725 49.829 1.00 40.03 95 ASP A N 1
ATOM 762 C CA . ASP A 1 95 ? 3.169 37.567 50.942 1.00 40.03 95 ASP A CA 1
ATOM 763 C C . ASP A 1 95 ? 3.338 36.689 52.188 1.00 40.03 95 ASP A C 1
ATOM 765 O O . ASP A 1 95 ? 2.394 36.359 52.908 1.00 40.03 95 ASP A O 1
ATOM 769 N N . ARG A 1 96 ? 4.585 36.289 52.463 1.00 38.69 96 ARG A N 1
ATOM 770 C CA . ARG A 1 96 ? 4.994 35.783 53.776 1.00 38.69 96 ARG A CA 1
ATOM 771 C C . ARG A 1 96 ? 4.997 36.952 54.760 1.00 38.69 96 ARG A C 1
ATOM 773 O O . ARG A 1 96 ? 6.058 37.496 55.030 1.00 38.69 96 ARG A O 1
ATOM 780 N N . ASN A 1 97 ? 3.818 37.359 55.232 1.00 38.25 97 ASN A N 1
ATOM 781 C CA . ASN A 1 97 ? 3.553 37.971 56.543 1.00 38.25 97 ASN A CA 1
ATOM 782 C C . ASN A 1 97 ? 2.190 38.673 56.530 1.00 38.25 97 ASN A C 1
ATOM 784 O O . ASN A 1 97 ? 2.118 39.889 56.432 1.00 38.25 97 ASN A O 1
ATOM 788 N N . THR A 1 98 ? 1.103 37.926 56.688 1.00 37.19 98 THR A N 1
ATOM 789 C CA . THR A 1 98 ? -0.087 38.371 57.434 1.00 37.19 98 THR A CA 1
ATOM 790 C C . THR A 1 98 ? -0.939 37.138 57.712 1.00 37.19 98 THR A C 1
ATOM 792 O O . THR A 1 98 ? -1.391 36.445 56.807 1.00 37.19 98 THR A O 1
ATOM 795 N N . GLY A 1 99 ? -1.101 36.802 58.992 1.00 40.19 99 GLY A N 1
ATOM 796 C CA . GLY A 1 99 ? -1.963 35.706 59.414 1.00 40.19 99 GLY A CA 1
ATOM 797 C C . GLY A 1 99 ? -3.429 36.101 59.278 1.00 40.19 99 GLY A C 1
ATOM 798 O O . GLY A 1 99 ? -3.996 36.638 60.223 1.00 40.19 99 GLY A O 1
ATOM 799 N N . THR A 1 100 ? -4.039 35.812 58.131 1.00 31.80 100 THR A N 1
ATOM 800 C CA . THR A 1 100 ? -5.497 35.832 57.949 1.00 31.80 100 THR A CA 1
ATOM 801 C C . THR A 1 100 ? -5.940 34.673 57.062 1.00 31.80 100 THR A C 1
ATOM 803 O O . THR A 1 100 ? -5.267 34.313 56.101 1.00 31.80 100 THR A O 1
ATOM 806 N N . SER A 1 101 ? -7.053 34.060 57.459 1.00 32.81 101 SER A N 1
ATOM 807 C CA . SER A 1 101 ? -7.613 32.799 56.974 1.00 32.81 101 SER A CA 1
ATOM 808 C C . SER A 1 101 ? -7.965 32.767 55.484 1.00 32.81 101 SER A C 1
ATOM 810 O O . SER A 1 101 ? -8.410 33.759 54.912 1.00 32.81 101 SER A O 1
ATOM 812 N N . GLU A 1 102 ? -7.850 31.563 54.925 1.00 43.22 102 GLU A N 1
ATOM 813 C CA . GLU A 1 102 ? -8.377 31.099 53.639 1.00 43.22 102 GLU A CA 1
ATOM 814 C C . GLU A 1 102 ? -9.816 31.591 53.397 1.00 43.22 102 GLU A C 1
ATOM 816 O O . GLU A 1 102 ? -10.714 31.159 54.113 1.00 43.22 102 GLU A O 1
ATOM 821 N N . LEU A 1 103 ? -10.008 32.506 52.429 1.00 37.22 103 LEU A N 1
ATOM 822 C CA . LEU A 1 103 ? -11.203 32.685 51.566 1.00 37.22 103 LEU A CA 1
ATOM 823 C C . LEU A 1 103 ? -11.276 34.047 50.833 1.00 37.22 103 LEU A C 1
ATOM 825 O O . LEU A 1 103 ? -12.196 34.226 50.044 1.00 37.22 103 LEU A O 1
ATOM 829 N N . ASP A 1 104 ? -10.322 34.977 51.001 1.00 32.66 104 ASP A N 1
ATOM 830 C CA . ASP A 1 104 ? -10.433 36.337 50.413 1.00 32.66 104 ASP A CA 1
ATOM 831 C C . ASP A 1 104 ? -9.179 36.868 49.669 1.00 32.66 104 ASP A C 1
ATOM 833 O O . ASP A 1 104 ? -9.059 38.061 49.383 1.00 32.66 104 ASP A O 1
ATOM 837 N N . THR A 1 105 ? -8.227 36.015 49.279 1.00 38.72 105 THR A N 1
ATOM 838 C CA . THR A 1 105 ? -6.957 36.468 48.662 1.00 38.72 105 THR A CA 1
ATOM 839 C C . THR A 1 105 ? -7.057 36.933 47.203 1.00 38.72 105 THR A C 1
ATOM 841 O O . THR A 1 105 ? -6.098 37.497 46.684 1.00 38.72 105 THR A O 1
ATOM 844 N N . ALA A 1 106 ? -8.222 36.830 46.553 1.00 38.12 106 ALA A N 1
ATOM 845 C CA . ALA A 1 106 ? -8.462 37.495 45.265 1.00 38.12 106 ALA A CA 1
ATOM 846 C C . ALA A 1 106 ? -8.626 39.028 45.393 1.00 38.12 106 ALA A C 1
ATOM 848 O O . ALA A 1 106 ? -8.632 39.725 44.381 1.00 38.12 106 ALA A O 1
ATOM 849 N N . LYS A 1 107 ? -8.747 39.562 46.620 1.00 39.97 107 LYS A N 1
ATOM 850 C CA . LYS A 1 107 ? -8.967 40.994 46.890 1.00 39.97 107 LYS A CA 1
ATOM 851 C C . LYS A 1 107 ? -7.757 41.767 47.420 1.00 39.97 107 LYS A C 1
ATOM 853 O O . LYS A 1 107 ? -7.889 42.964 47.635 1.00 39.97 107 LYS A O 1
ATOM 858 N N . VAL A 1 108 ? -6.599 41.133 47.625 1.00 41.44 108 VAL A N 1
ATOM 859 C CA . VAL A 1 108 ? -5.452 41.786 48.302 1.00 41.44 108 VAL A CA 1
ATOM 860 C C . VAL A 1 108 ? -4.272 42.092 47.365 1.00 41.44 108 VAL A C 1
ATOM 862 O O . VAL A 1 108 ? -3.253 42.610 47.801 1.00 41.44 108 VAL A O 1
ATOM 865 N N . VAL A 1 109 ? -4.396 41.884 46.050 1.00 44.53 109 VAL A N 1
ATOM 866 C CA . VAL A 1 109 ? -3.349 42.304 45.101 1.00 44.53 109 VAL A CA 1
ATOM 867 C C . VAL A 1 109 ? -3.941 43.211 44.023 1.00 44.53 109 VAL A C 1
ATOM 869 O O . VAL A 1 109 ? -4.701 42.750 43.174 1.00 44.53 109 VAL A O 1
ATOM 872 N N . CYS A 1 110 ? -3.516 44.480 44.083 1.00 44.19 110 CYS A N 1
ATOM 873 C CA . CYS A 1 110 ? -3.727 45.610 43.166 1.00 44.19 110 CYS A CA 1
ATOM 874 C C . CYS A 1 110 ? -4.834 46.612 43.559 1.00 44.19 110 CYS A C 1
ATOM 876 O O . CYS A 1 110 ? -5.879 46.674 42.919 1.00 44.19 110 CYS A O 1
ATOM 878 N N . ASP A 1 111 ? -4.513 47.536 44.474 1.00 44.84 111 ASP A N 1
ATOM 879 C CA . ASP A 1 111 ? -5.174 48.857 44.580 1.00 44.84 111 ASP A CA 1
ATOM 880 C C . ASP A 1 111 ? -4.927 49.756 43.339 1.00 44.84 111 ASP A C 1
ATOM 882 O O . ASP A 1 111 ? -5.393 50.892 43.276 1.00 44.84 111 ASP A O 1
ATOM 886 N N . ASN A 1 112 ? -4.225 49.254 42.311 1.00 52.50 112 ASN A N 1
ATOM 887 C CA . ASN A 1 112 ? -4.017 49.938 41.039 1.00 52.50 112 ASN A CA 1
ATOM 888 C C . ASN A 1 112 ? -4.294 49.007 39.831 1.00 52.50 112 ASN A C 1
ATOM 890 O O . ASN A 1 112 ? -3.467 48.146 39.510 1.00 52.50 112 ASN A O 1
ATOM 894 N N . PRO A 1 113 ? -5.416 49.183 39.101 1.00 53.72 113 PRO A N 1
ATOM 895 C CA . PRO A 1 113 ? -5.730 48.440 37.872 1.00 53.72 113 PRO A CA 1
ATOM 896 C C . PRO A 1 113 ? -4.666 48.565 36.765 1.00 53.72 113 PRO A C 1
ATOM 898 O O . PRO A 1 113 ? -4.659 47.783 35.812 1.00 53.72 113 PRO A O 1
ATOM 901 N N . LEU A 1 114 ? -3.766 49.552 36.866 1.00 55.00 114 LEU A N 1
ATOM 902 C CA . LEU A 1 114 ? -2.648 49.758 35.943 1.00 55.00 114 LEU A CA 1
ATOM 903 C C . LEU A 1 114 ? -1.466 48.802 36.176 1.00 55.00 114 LEU A C 1
ATOM 905 O O . LEU A 1 114 ? -0.589 48.747 35.325 1.00 55.00 114 LEU A O 1
ATOM 909 N N . GLU A 1 115 ? -1.422 48.016 37.255 1.00 60.22 115 GLU A N 1
ATOM 910 C CA . GLU A 1 115 ? -0.350 47.020 37.452 1.00 60.22 115 GLU A CA 1
ATOM 911 C C . GLU A 1 115 ? -0.789 45.576 37.185 1.00 60.22 115 GLU A C 1
ATOM 913 O O . GLU A 1 115 ? 0.051 44.717 36.917 1.00 60.22 115 GLU A O 1
ATOM 918 N N . TYR A 1 116 ? -2.098 45.300 37.175 1.00 67.19 116 TYR A N 1
ATOM 919 C CA . TYR A 1 116 ? -2.638 43.943 37.030 1.00 67.19 116 TYR A CA 1
ATOM 920 C C . TYR A 1 116 ? -2.149 43.237 35.758 1.00 67.19 116 TYR A C 1
ATOM 922 O O . TYR A 1 116 ? -1.702 42.090 35.802 1.00 67.19 116 TYR A O 1
ATOM 930 N N . TYR A 1 117 ? -2.154 43.941 34.624 1.00 66.44 117 TYR A N 1
ATOM 931 C CA . TYR A 1 117 ? -1.759 43.369 33.334 1.00 66.44 117 TYR A CA 1
ATOM 932 C C . TYR A 1 117 ? -0.284 42.941 33.287 1.00 66.44 117 TYR A C 1
ATOM 934 O O . TYR A 1 117 ? 0.085 42.097 32.470 1.00 66.44 117 TYR A O 1
ATOM 942 N N . ARG A 1 118 ? 0.568 43.492 34.169 1.00 69.31 118 ARG A N 1
ATOM 943 C CA . ARG A 1 118 ? 1.981 43.104 34.281 1.00 69.31 118 ARG A CA 1
ATOM 944 C C . ARG A 1 118 ? 2.156 41.729 34.928 1.00 69.31 118 ARG A C 1
ATOM 946 O O . ARG A 1 118 ? 3.223 41.149 34.780 1.00 69.31 118 ARG A O 1
ATOM 953 N N . THR A 1 119 ? 1.115 41.195 35.576 1.00 75.44 119 THR A N 1
ATOM 954 C CA . THR A 1 119 ? 1.122 39.862 36.204 1.00 75.44 119 THR A CA 1
ATOM 955 C C . THR A 1 119 ? 0.804 38.719 35.237 1.00 75.44 119 THR A C 1
ATOM 957 O O . THR A 1 119 ? 0.943 37.560 35.623 1.00 75.44 119 THR A O 1
ATOM 960 N N . ILE A 1 120 ? 0.410 39.027 33.993 1.00 83.38 120 ILE A N 1
ATOM 961 C CA . ILE A 1 120 ? 0.105 38.047 32.945 1.00 83.38 120 ILE A CA 1
ATOM 962 C C . ILE A 1 120 ? 1.350 37.773 32.097 1.00 83.38 120 ILE A C 1
ATOM 964 O O . ILE A 1 120 ? 1.885 38.677 31.443 1.00 83.38 120 ILE A O 1
ATOM 968 N N . PHE A 1 121 ? 1.790 36.514 32.102 1.00 83.50 121 PHE A N 1
ATOM 969 C CA . PHE A 1 121 ? 3.047 36.066 31.497 1.00 83.50 121 PHE A CA 1
ATOM 970 C C . PHE A 1 121 ? 2.871 35.155 30.288 1.00 83.50 121 PHE A C 1
ATOM 972 O O . PHE A 1 121 ? 3.833 34.975 29.544 1.00 83.50 121 PHE A O 1
ATOM 979 N N . GLY A 1 122 ? 1.685 34.602 30.056 1.00 87.44 122 GLY A N 1
ATOM 980 C CA . GLY A 1 122 ? 1.443 33.796 28.869 1.00 87.44 122 GLY A CA 1
ATOM 981 C C . GLY A 1 122 ? -0.022 33.483 28.630 1.00 87.44 122 GLY A C 1
ATOM 982 O O . GLY A 1 122 ? -0.857 33.665 29.513 1.00 87.44 122 GLY A O 1
ATOM 983 N N . ILE A 1 123 ? -0.313 33.026 27.421 1.00 90.69 123 ILE A N 1
ATOM 984 C CA . ILE A 1 123 ? -1.626 32.583 26.987 1.00 90.69 123 ILE A CA 1
ATOM 985 C C . ILE A 1 123 ? -1.492 31.407 26.023 1.00 90.69 123 ILE A C 1
ATOM 987 O O . ILE A 1 123 ? -0.725 31.458 25.063 1.00 90.69 123 ILE A O 1
ATOM 991 N N . THR A 1 124 ? -2.293 30.376 26.258 1.00 90.88 124 THR A N 1
ATOM 992 C CA . THR A 1 124 ? -2.435 29.222 25.373 1.00 90.88 124 THR A CA 1
ATOM 993 C C . THR A 1 124 ? -3.918 29.060 25.061 1.00 90.88 124 THR A C 1
ATOM 995 O O . THR A 1 124 ? -4.699 28.771 25.957 1.00 90.88 124 THR A O 1
ATOM 998 N N . THR A 1 125 ? -4.348 29.298 23.822 1.00 93.44 125 THR A N 1
ATOM 999 C CA . THR A 1 125 ? -5.760 29.194 23.409 1.00 93.44 125 THR A CA 1
ATOM 1000 C C . THR A 1 125 ? -5.887 28.933 21.906 1.00 93.44 125 THR A C 1
ATOM 1002 O O . THR A 1 125 ? -4.896 28.933 21.178 1.00 93.44 125 THR A O 1
ATOM 1005 N N . VAL A 1 126 ? -7.107 28.717 21.412 1.00 92.56 126 VAL A N 1
ATOM 1006 C CA . VAL A 1 126 ? -7.394 28.635 19.976 1.00 92.56 126 VAL A CA 1
ATOM 1007 C C . VAL A 1 126 ? -8.585 29.514 19.598 1.00 92.56 126 VAL A C 1
ATOM 1009 O O . VAL A 1 126 ? -9.626 29.505 20.259 1.00 92.56 126 VAL A O 1
ATOM 1012 N N . LEU A 1 127 ? -8.444 30.242 18.493 1.00 91.94 127 LEU A N 1
ATOM 1013 C CA . LEU A 1 127 ? -9.499 31.042 17.878 1.00 91.94 127 LEU A CA 1
ATOM 1014 C C . LEU A 1 127 ? -10.041 30.362 16.624 1.00 91.94 127 LEU A C 1
ATOM 1016 O O . LEU A 1 127 ? -9.275 29.926 15.764 1.00 91.94 127 LEU A O 1
ATOM 1020 N N . ASN A 1 128 ? -11.365 30.314 16.470 1.00 89.19 128 ASN A N 1
ATOM 1021 C CA . ASN A 1 128 ? -11.950 29.954 15.183 1.00 89.19 128 ASN A CA 1
ATOM 1022 C C . ASN A 1 128 ? -11.826 31.140 14.223 1.00 89.19 128 ASN A C 1
ATOM 1024 O O . ASN A 1 128 ? -12.453 32.175 14.426 1.00 89.19 128 ASN A O 1
ATOM 1028 N N . ILE A 1 129 ? -11.039 30.968 13.163 1.00 89.94 129 ILE A N 1
ATOM 1029 C CA . ILE A 1 129 ? -10.825 31.997 12.138 1.00 89.94 129 ILE A CA 1
ATOM 1030 C C . ILE A 1 129 ? -11.493 31.645 10.802 1.00 89.94 129 ILE A C 1
ATOM 1032 O O . ILE A 1 129 ? -11.299 32.357 9.820 1.00 89.94 129 ILE A O 1
ATOM 1036 N N . ASN A 1 130 ? -12.256 30.548 10.747 1.00 87.19 130 ASN A N 1
ATOM 1037 C CA . ASN A 1 130 ? -12.933 30.040 9.549 1.00 87.19 130 ASN A CA 1
ATOM 1038 C C . ASN A 1 130 ? -14.458 30.225 9.581 1.00 87.19 130 ASN A C 1
ATOM 1040 O O . ASN A 1 130 ? -15.110 30.071 8.550 1.00 87.19 130 ASN A O 1
ATOM 1044 N N . ASP A 1 131 ? -15.049 30.500 10.747 1.00 85.69 131 ASP A N 1
ATOM 1045 C CA . ASP A 1 131 ? -16.498 30.661 10.865 1.00 85.69 131 ASP A CA 1
ATOM 1046 C C . ASP A 1 131 ? -16.988 31.928 10.154 1.00 85.69 131 ASP A C 1
ATOM 1048 O O . ASP A 1 131 ? -16.565 33.035 10.472 1.00 85.69 131 ASP A O 1
ATOM 1052 N N . LYS A 1 132 ? -17.897 31.767 9.186 1.00 82.88 132 LYS A N 1
ATOM 1053 C CA . LYS A 1 132 ? -18.375 32.876 8.349 1.00 82.88 132 LYS A CA 1
ATOM 1054 C C . LYS A 1 132 ? -19.116 33.942 9.139 1.00 82.88 132 LYS A C 1
ATOM 1056 O O . LYS A 1 132 ? -18.944 35.118 8.838 1.00 82.88 132 LYS A O 1
ATOM 1061 N N . ASP A 1 133 ? -19.930 33.540 10.113 1.00 83.12 133 ASP A N 1
ATOM 1062 C CA . ASP A 1 133 ? -20.707 34.484 10.914 1.00 83.12 133 ASP A CA 1
ATOM 1063 C C . ASP A 1 133 ? -19.764 35.317 11.784 1.00 83.12 133 ASP A C 1
ATOM 1065 O O . ASP A 1 133 ? -19.857 36.542 11.806 1.00 83.12 133 ASP A O 1
ATOM 1069 N N . ASP A 1 134 ? -18.807 34.669 12.447 1.00 84.75 134 ASP A N 1
ATOM 1070 C CA . ASP A 1 134 ? -17.800 35.360 13.247 1.00 84.75 134 ASP A CA 1
ATOM 1071 C C . ASP A 1 134 ? -16.907 36.266 12.393 1.00 84.75 134 ASP A C 1
ATOM 1073 O O . ASP A 1 134 ? -16.715 37.429 12.739 1.00 84.75 134 ASP A O 1
ATOM 1077 N N . VAL A 1 135 ? -16.402 35.781 11.254 1.00 86.19 135 VAL A N 1
ATOM 1078 C CA . VAL A 1 135 ? -15.562 36.581 10.349 1.00 86.19 135 VAL A CA 1
ATOM 1079 C C . VAL A 1 135 ? -16.347 37.752 9.751 1.00 86.19 135 VAL A C 1
ATOM 1081 O O . VAL A 1 135 ? -15.791 38.831 9.586 1.00 86.19 135 VAL A O 1
ATOM 1084 N N . ALA A 1 136 ? -17.638 37.600 9.448 1.00 85.06 136 ALA A N 1
ATOM 1085 C CA . ALA A 1 136 ? -18.452 38.693 8.915 1.00 85.06 136 ALA A CA 1
ATOM 1086 C C . ALA A 1 136 ? -18.776 39.769 9.965 1.00 85.06 136 ALA A C 1
ATOM 1088 O O . ALA A 1 136 ? -18.897 40.940 9.608 1.00 85.06 136 ALA A O 1
ATOM 1089 N N . ASN A 1 137 ? -18.903 39.390 11.240 1.00 86.75 137 ASN A N 1
ATOM 1090 C CA . ASN A 1 137 ? -19.373 40.288 12.299 1.00 86.75 137 ASN A CA 1
ATOM 1091 C C . ASN A 1 137 ? -18.263 40.850 13.206 1.00 86.75 137 ASN A C 1
ATOM 1093 O O . ASN A 1 137 ? -18.537 41.792 13.946 1.00 86.75 137 ASN A O 1
ATOM 1097 N N . LYS A 1 138 ? -17.042 40.299 13.176 1.00 90.12 138 LYS A N 1
ATOM 1098 C CA . LYS A 1 138 ? -15.918 40.714 14.040 1.00 90.12 138 LYS A CA 1
ATOM 1099 C C . LYS A 1 138 ? -14.801 41.344 13.212 1.00 90.12 138 LYS A C 1
ATOM 1101 O O . LYS A 1 138 ? -14.221 40.686 12.344 1.00 90.12 138 LYS A O 1
ATOM 1106 N N . ILE A 1 139 ? -14.476 42.606 13.489 1.00 90.25 139 ILE A N 1
ATOM 1107 C CA . ILE A 1 139 ? -13.546 43.400 12.665 1.00 90.25 139 ILE A CA 1
ATOM 1108 C C . ILE A 1 139 ? -12.125 42.841 12.783 1.00 90.25 139 ILE A C 1
ATOM 1110 O O . ILE A 1 139 ? -11.433 42.682 11.774 1.00 90.25 139 ILE A O 1
ATOM 1114 N N . CYS A 1 140 ? -11.710 42.449 13.987 1.00 90.94 140 CYS A N 1
ATOM 1115 C CA . CYS A 1 140 ? -10.389 41.878 14.228 1.00 90.94 140 CYS A CA 1
ATOM 1116 C C . CYS A 1 140 ? -10.120 40.602 13.412 1.00 90.94 140 CYS A C 1
ATOM 1118 O O . CYS A 1 140 ? -8.996 40.395 12.962 1.00 90.94 140 CYS A O 1
ATOM 1120 N N . LEU A 1 141 ? -11.132 39.753 13.172 1.00 91.12 141 LEU A N 1
ATOM 1121 C CA . LEU A 1 141 ? -10.971 38.529 12.379 1.00 91.12 141 LEU A CA 1
ATOM 1122 C C . LEU A 1 141 ? -10.814 38.844 10.888 1.00 91.12 141 LEU A C 1
ATOM 1124 O O . LEU A 1 141 ? -10.042 38.174 10.202 1.00 91.12 141 LEU A O 1
ATOM 1128 N N . GLN A 1 142 ? -11.496 39.879 10.390 1.00 91.19 142 GLN A N 1
ATOM 1129 C CA . GLN A 1 142 ? -11.325 40.363 9.016 1.00 91.19 142 GLN A CA 1
ATOM 1130 C C . GLN A 1 142 ? -9.919 40.921 8.810 1.00 91.19 142 GLN A C 1
ATOM 1132 O O . GLN A 1 142 ? -9.237 40.531 7.864 1.00 91.19 142 GLN A O 1
ATOM 1137 N N . GLN A 1 143 ? -9.468 41.776 9.730 1.00 93.19 143 GLN A N 1
ATOM 1138 C CA . GLN A 1 143 ? -8.129 42.362 9.706 1.00 93.19 143 GLN A CA 1
ATOM 1139 C C . GLN A 1 143 ? -7.042 41.291 9.815 1.00 93.19 143 GLN A C 1
ATOM 1141 O O . GLN A 1 143 ? -6.095 41.299 9.034 1.00 93.19 143 GLN A O 1
ATOM 1146 N N . PHE A 1 144 ? -7.203 40.320 10.718 1.00 93.56 144 PHE A N 1
ATOM 1147 C CA . PHE A 1 144 ? -6.252 39.223 10.868 1.00 93.56 144 PHE A CA 1
ATOM 1148 C C . PHE A 1 144 ? -6.162 38.358 9.605 1.00 93.56 144 PHE A C 1
ATOM 1150 O O . PHE A 1 144 ? -5.068 38.044 9.141 1.00 93.56 144 PHE A O 1
ATOM 1157 N N . ARG A 1 145 ? -7.298 38.011 8.986 1.00 92.50 145 ARG A N 1
ATOM 1158 C CA . ARG A 1 145 ? -7.297 37.261 7.720 1.00 92.50 145 ARG A CA 1
ATOM 1159 C C . ARG A 1 145 ? -6.666 38.058 6.581 1.00 92.50 145 ARG A C 1
ATOM 1161 O O . ARG A 1 145 ? -5.914 37.479 5.802 1.00 92.50 145 ARG A O 1
ATOM 1168 N N . ALA A 1 146 ? -6.943 39.358 6.491 1.00 92.00 146 ALA A N 1
ATOM 1169 C CA . ALA A 1 146 ? -6.326 40.233 5.498 1.00 92.00 146 ALA A CA 1
ATOM 1170 C C . ALA A 1 146 ? -4.802 40.290 5.675 1.00 92.00 146 ALA A C 1
ATOM 1172 O O . ALA A 1 146 ? -4.078 40.093 4.705 1.00 92.00 146 ALA A O 1
ATOM 1173 N N . PHE A 1 147 ? -4.326 40.435 6.915 1.00 93.00 147 PHE A N 1
ATOM 1174 C CA . PHE A 1 147 ? -2.904 40.390 7.257 1.00 93.00 147 PHE A CA 1
ATOM 1175 C C . PHE A 1 147 ? -2.240 39.077 6.815 1.00 93.00 147 PHE A C 1
ATOM 1177 O O . PHE A 1 147 ? -1.189 39.094 6.176 1.00 93.00 147 PHE A O 1
ATOM 1184 N N . LEU A 1 148 ? -2.866 37.929 7.100 1.00 92.44 148 LEU A N 1
ATOM 1185 C CA . LEU A 1 148 ? -2.347 36.624 6.681 1.00 92.44 148 LEU A CA 1
ATOM 1186 C C . LEU A 1 148 ? -2.253 36.502 5.153 1.00 92.44 148 LEU A C 1
ATOM 1188 O O . LEU A 1 148 ? -1.265 35.977 4.645 1.00 92.44 148 LEU A O 1
ATOM 1192 N N . ILE A 1 149 ? -3.270 36.977 4.427 1.00 92.44 149 ILE A N 1
ATOM 1193 C CA . ILE A 1 149 ? -3.296 36.950 2.958 1.00 92.44 149 ILE A CA 1
ATOM 1194 C C . ILE A 1 149 ? -2.215 37.871 2.387 1.00 92.44 149 ILE A C 1
ATOM 1196 O O . ILE A 1 149 ? -1.465 37.436 1.521 1.00 92.44 149 ILE A O 1
ATOM 1200 N N . GLU A 1 150 ? -2.081 39.094 2.898 1.00 92.69 150 GLU A N 1
ATOM 1201 C CA . GLU A 1 150 ? -1.067 40.057 2.453 1.00 92.69 150 GLU A CA 1
ATOM 1202 C C . GLU A 1 150 ? 0.356 39.510 2.646 1.00 92.69 150 GLU A C 1
ATOM 1204 O O . GLU A 1 150 ? 1.181 39.538 1.728 1.00 92.69 150 GLU A O 1
ATOM 1209 N N . LYS A 1 151 ? 0.650 38.953 3.829 1.00 91.06 151 LYS A N 1
ATOM 1210 C CA . LYS A 1 151 ? 1.963 38.357 4.103 1.00 91.06 151 LYS A CA 1
ATOM 1211 C C . LYS A 1 151 ? 2.196 37.118 3.231 1.00 91.06 151 LYS A C 1
ATOM 1213 O O . LYS A 1 151 ? 3.281 36.975 2.671 1.00 91.06 151 LYS A O 1
ATOM 1218 N N . ALA A 1 152 ? 1.194 36.257 3.048 1.00 90.00 152 ALA A N 1
ATOM 1219 C CA . ALA A 1 152 ? 1.324 35.101 2.165 1.00 90.00 152 ALA A CA 1
ATOM 1220 C C . ALA A 1 152 ? 1.574 35.520 0.705 1.00 90.00 152 ALA A C 1
ATOM 1222 O O . ALA A 1 152 ? 2.436 34.942 0.051 1.00 90.00 152 ALA A O 1
ATOM 1223 N N . GLU A 1 153 ? 0.885 36.541 0.194 1.00 91.38 153 GLU A N 1
ATOM 1224 C CA . GLU A 1 153 ? 1.077 37.047 -1.173 1.00 91.38 153 GLU A CA 1
ATOM 1225 C C . GLU A 1 153 ? 2.504 37.564 -1.388 1.00 91.38 153 GLU A C 1
ATOM 1227 O O . GLU A 1 153 ? 3.122 37.299 -2.418 1.00 91.38 153 GLU A O 1
ATOM 1232 N N . LYS A 1 154 ? 3.052 38.266 -0.391 1.00 90.56 154 LYS A N 1
ATOM 1233 C CA . LYS A 1 154 ? 4.380 38.883 -0.470 1.00 90.56 154 LYS A CA 1
ATOM 1234 C C . LYS A 1 154 ? 5.536 37.894 -0.298 1.00 90.56 154 LYS A C 1
ATOM 1236 O O . LYS A 1 154 ? 6.573 38.066 -0.936 1.00 90.56 154 LYS A O 1
ATOM 1241 N N . TYR A 1 155 ? 5.389 36.901 0.579 1.00 89.12 155 TYR A N 1
ATOM 1242 C CA . TYR A 1 155 ? 6.493 36.029 1.010 1.00 89.12 155 TYR A CA 1
ATOM 1243 C C . TYR A 1 155 ? 6.388 34.583 0.503 1.00 89.12 155 TYR A C 1
ATOM 1245 O O . TYR A 1 155 ? 7.233 33.754 0.838 1.00 89.12 155 TYR A O 1
ATOM 1253 N N . THR A 1 156 ? 5.395 34.264 -0.333 1.00 84.44 156 THR A N 1
ATOM 1254 C CA . THR A 1 156 ? 5.258 32.938 -0.956 1.00 84.44 156 THR A CA 1
ATOM 1255 C C . THR A 1 156 ? 5.219 33.016 -2.482 1.00 84.44 156 THR A C 1
ATOM 1257 O O . THR A 1 156 ? 5.077 34.080 -3.077 1.00 84.44 156 THR A O 1
ATOM 1260 N N . ASN A 1 157 ? 5.385 31.872 -3.151 1.00 80.38 157 ASN A N 1
ATOM 1261 C CA . ASN A 1 157 ? 5.196 31.778 -4.601 1.00 80.38 157 ASN A CA 1
ATOM 1262 C C . ASN A 1 157 ? 3.708 31.578 -4.958 1.00 80.38 157 ASN A C 1
ATOM 1264 O O . ASN A 1 157 ? 2.921 31.138 -4.126 1.00 80.38 157 ASN A O 1
ATOM 1268 N N . ASN A 1 158 ? 3.326 31.806 -6.221 1.00 76.44 158 ASN A N 1
ATOM 1269 C CA . ASN A 1 158 ? 1.926 31.726 -6.679 1.00 76.44 158 ASN A CA 1
ATOM 1270 C C . ASN A 1 158 ? 1.199 30.408 -6.333 1.00 76.44 158 ASN A C 1
ATOM 1272 O O . ASN A 1 158 ? -0.018 30.402 -6.151 1.00 76.44 158 ASN A O 1
ATOM 1276 N N . ILE A 1 159 ? 1.919 29.281 -6.275 1.00 66.62 159 ILE A N 1
ATOM 1277 C CA . ILE A 1 159 ? 1.338 27.968 -5.962 1.00 66.62 159 ILE A CA 1
ATOM 1278 C C . ILE A 1 159 ? 1.089 27.851 -4.453 1.00 66.62 159 ILE A C 1
ATOM 1280 O O . ILE A 1 159 ? -0.007 27.466 -4.046 1.00 66.62 159 ILE A O 1
ATOM 1284 N N . ALA A 1 160 ? 2.084 28.202 -3.637 1.00 69.00 160 ALA A N 1
ATOM 1285 C CA . ALA A 1 160 ? 1.995 28.207 -2.178 1.00 69.00 160 ALA A CA 1
ATOM 1286 C C . ALA A 1 160 ? 0.951 29.219 -1.681 1.00 69.00 160 ALA A C 1
ATOM 1288 O O . ALA A 1 160 ? 0.104 28.864 -0.867 1.00 69.00 160 ALA A O 1
ATOM 1289 N N . PHE A 1 161 ? 0.910 30.420 -2.265 1.00 83.06 161 PHE A N 1
ATOM 1290 C CA . PHE A 1 161 ? -0.107 31.431 -1.976 1.00 83.06 161 PHE A CA 1
ATOM 1291 C C . PHE A 1 161 ? -1.523 30.892 -2.191 1.00 83.06 161 PHE A C 1
ATOM 1293 O O . PHE A 1 161 ? -2.377 30.982 -1.310 1.00 83.06 161 PHE A O 1
ATOM 1300 N N . LYS A 1 162 ? -1.763 30.252 -3.344 1.00 75.75 162 LYS A N 1
ATOM 1301 C CA . LYS A 1 162 ? -3.062 29.644 -3.645 1.00 75.75 162 LYS A CA 1
ATOM 1302 C C . LYS A 1 162 ? -3.427 28.564 -2.628 1.00 75.75 162 LYS A C 1
ATOM 1304 O O . LYS A 1 162 ? -4.558 28.549 -2.154 1.00 75.75 162 LYS A O 1
ATOM 1309 N N . TYR A 1 163 ? -2.489 27.687 -2.265 1.00 72.12 163 TYR A N 1
ATOM 1310 C CA . TYR A 1 163 ? -2.736 26.663 -1.247 1.00 72.12 163 TYR A CA 1
ATOM 1311 C C . TYR A 1 163 ? -3.043 27.256 0.128 1.00 72.12 163 TYR A C 1
ATOM 1313 O O . TYR A 1 163 ? -3.955 26.769 0.799 1.00 72.12 163 TYR A O 1
ATOM 1321 N N . PHE A 1 164 ? -2.330 28.308 0.523 1.00 80.81 164 PHE A N 1
ATOM 1322 C CA . PHE A 1 164 ? -2.563 29.011 1.775 1.00 80.81 164 PHE A CA 1
ATOM 1323 C C . PHE A 1 164 ? -3.962 29.644 1.804 1.00 80.81 164 PHE A C 1
ATOM 1325 O O . PHE A 1 164 ? -4.730 29.415 2.740 1.00 80.81 164 PHE A O 1
ATOM 1332 N N . CYS A 1 165 ? -4.351 30.353 0.739 1.00 85.19 165 CYS A N 1
ATOM 1333 C CA . CYS A 1 165 ? -5.698 30.905 0.596 1.00 85.19 165 CYS A CA 1
ATOM 1334 C C . CYS A 1 165 ? -6.778 29.815 0.569 1.00 85.19 165 CYS A C 1
ATOM 1336 O O . CYS A 1 165 ? -7.828 29.984 1.191 1.00 85.19 165 CYS A O 1
ATOM 1338 N N . ASP A 1 166 ? -6.535 28.694 -0.114 1.00 76.25 166 ASP A N 1
ATOM 1339 C CA . ASP A 1 166 ? -7.457 27.557 -0.149 1.00 76.25 166 ASP A CA 1
ATOM 1340 C C . ASP A 1 166 ? -7.636 26.957 1.252 1.00 76.25 166 ASP A C 1
ATOM 1342 O O . ASP A 1 166 ? -8.757 26.635 1.636 1.00 76.25 166 ASP A O 1
ATOM 1346 N N . ALA A 1 167 ? -6.561 26.826 2.037 1.00 74.00 167 ALA A N 1
ATOM 1347 C CA . ALA A 1 167 ? -6.619 26.336 3.413 1.00 74.00 167 ALA A CA 1
ATOM 1348 C C . ALA A 1 167 ? -7.375 27.303 4.337 1.00 74.00 167 ALA A C 1
ATOM 1350 O O . ALA A 1 167 ? -8.174 26.863 5.162 1.00 74.00 167 ALA A O 1
ATOM 1351 N N . LEU A 1 168 ? -7.169 28.611 4.160 1.00 84.06 168 LEU A N 1
ATOM 1352 C CA . LEU A 1 168 ? -7.801 29.660 4.958 1.00 84.06 168 LEU A CA 1
ATOM 1353 C C . LEU A 1 168 ? -9.306 29.821 4.665 1.00 84.06 168 LEU A C 1
ATOM 1355 O O . LEU A 1 168 ? -10.047 30.305 5.520 1.00 84.06 168 LEU A O 1
ATOM 1359 N N . ASN A 1 169 ? -9.764 29.452 3.464 1.00 81.31 169 ASN A N 1
ATOM 1360 C CA . ASN A 1 169 ? -11.159 29.591 3.022 1.00 81.31 169 ASN A CA 1
ATOM 1361 C C . ASN A 1 169 ? -11.933 28.255 2.973 1.00 81.31 169 ASN A C 1
ATOM 1363 O O . ASN A 1 169 ? -13.064 28.217 2.485 1.00 81.31 169 ASN A O 1
ATOM 1367 N N . ASN A 1 170 ? -11.356 27.140 3.438 1.00 71.44 170 ASN A N 1
ATOM 1368 C CA . ASN A 1 170 ? -11.984 25.825 3.300 1.00 71.44 170 ASN A CA 1
ATOM 1369 C C . ASN A 1 170 ? -13.080 25.568 4.351 1.00 71.44 170 ASN A C 1
ATOM 1371 O O . ASN A 1 170 ? -12.807 25.217 5.498 1.00 71.44 170 ASN A O 1
ATOM 1375 N N . GLU A 1 171 ? -14.345 25.625 3.941 1.00 67.31 171 GLU A N 1
ATOM 1376 C CA . GLU A 1 171 ? -15.491 25.343 4.824 1.00 67.31 171 GLU A CA 1
ATOM 1377 C C . GLU A 1 171 ? -15.567 23.883 5.283 1.00 67.31 171 GLU A C 1
ATOM 1379 O O . GLU A 1 171 ? -15.955 23.598 6.413 1.00 67.31 171 GLU A O 1
ATOM 1384 N N . THR A 1 172 ? -15.157 22.944 4.428 1.00 57.03 172 THR A N 1
ATOM 1385 C CA . THR A 1 172 ? -15.166 21.508 4.759 1.00 57.03 172 THR A CA 1
ATOM 1386 C C . THR A 1 172 ? -14.015 21.107 5.679 1.00 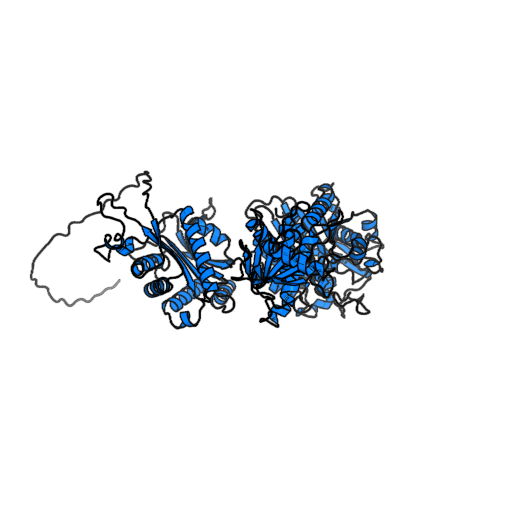57.03 172 THR A C 1
ATOM 1388 O O . THR A 1 172 ? -14.009 20.003 6.223 1.00 57.03 172 THR A O 1
ATOM 1391 N N . ARG A 1 173 ? -13.017 21.985 5.840 1.00 65.69 173 ARG A N 1
ATOM 1392 C CA . ARG A 1 173 ? -11.813 21.747 6.635 1.00 65.69 173 ARG A CA 1
ATOM 1393 C C . ARG A 1 173 ? -11.461 22.984 7.464 1.00 65.69 173 ARG A C 1
ATOM 1395 O O . ARG A 1 173 ? -10.503 23.673 7.119 1.00 65.69 173 ARG A O 1
ATOM 1402 N N . PRO A 1 174 ? -12.197 23.247 8.557 1.00 78.25 174 PRO A N 1
ATOM 1403 C CA . PRO A 1 174 ? -12.033 24.467 9.332 1.00 78.25 174 PRO A CA 1
ATOM 1404 C C . PRO A 1 174 ? -10.618 24.633 9.880 1.00 78.25 174 PRO A C 1
ATOM 1406 O O . PRO A 1 174 ? -9.993 23.656 10.306 1.00 78.25 174 PRO A O 1
ATOM 1409 N N . ILE A 1 175 ? -10.136 25.872 9.896 1.00 84.88 175 ILE A N 1
ATOM 1410 C CA . ILE A 1 175 ? -8.829 26.239 10.438 1.00 84.88 175 ILE A CA 1
ATOM 1411 C C . ILE A 1 175 ? -8.989 27.041 11.733 1.00 84.88 175 ILE A C 1
ATOM 1413 O O . ILE A 1 175 ? -9.787 27.979 11.802 1.00 84.88 175 ILE A O 1
ATOM 1417 N N . GLY A 1 176 ? -8.260 26.629 12.770 1.00 90.06 176 GLY A N 1
ATOM 1418 C CA . GLY A 1 176 ? -8.176 27.338 14.047 1.00 90.06 176 GLY A CA 1
ATOM 1419 C C . GLY A 1 176 ? -6.828 28.036 14.184 1.00 90.06 176 GLY A C 1
ATOM 1420 O O . GLY A 1 176 ? -5.806 27.446 13.849 1.00 90.06 176 GLY A O 1
ATOM 1421 N N . TYR A 1 177 ? -6.801 29.272 14.670 1.00 93.69 177 TYR A N 1
ATOM 1422 C CA . TYR A 1 177 ? -5.560 29.959 15.020 1.00 93.69 177 TYR A CA 1
ATOM 1423 C C . TYR A 1 177 ? -5.154 29.570 16.441 1.00 93.69 177 TYR A C 1
ATOM 1425 O O . TYR A 1 177 ? -5.811 29.962 17.403 1.00 93.69 177 TYR A O 1
ATOM 1433 N N . LEU A 1 178 ? -4.112 28.750 16.553 1.00 92.12 178 LEU A N 1
ATOM 1434 C CA . LEU A 1 178 ? -3.509 28.334 17.810 1.00 92.12 178 LEU A CA 1
ATOM 1435 C C . LEU A 1 178 ? -2.577 29.443 18.307 1.00 92.12 178 LEU A C 1
ATOM 1437 O O . LEU A 1 178 ? -1.578 29.760 17.662 1.00 92.12 178 LEU A O 1
ATOM 1441 N N . ILE A 1 179 ? -2.914 30.011 19.459 1.00 91.62 179 ILE A N 1
ATOM 1442 C CA . ILE A 1 179 ? -2.147 31.056 20.133 1.00 91.62 179 ILE A CA 1
ATOM 1443 C C . ILE A 1 179 ? -1.420 30.398 21.299 1.00 91.62 179 ILE A C 1
ATOM 1445 O O . ILE A 1 179 ? -2.061 29.818 22.173 1.00 91.62 179 ILE A O 1
ATOM 1449 N N . ASN A 1 180 ? -0.095 30.493 21.318 1.00 89.06 180 ASN A N 1
ATOM 1450 C CA . ASN A 1 180 ? 0.738 30.011 22.415 1.00 89.06 180 ASN A CA 1
ATOM 1451 C C . ASN A 1 180 ? 1.845 31.034 22.693 1.00 89.06 180 ASN A C 1
ATOM 1453 O O . ASN A 1 180 ? 2.985 30.864 22.279 1.00 89.06 180 ASN A O 1
ATOM 1457 N N . GLU A 1 181 ? 1.484 32.133 23.352 1.00 87.25 181 GLU A N 1
ATOM 1458 C CA . GLU A 1 181 ? 2.363 33.287 23.550 1.00 87.25 181 GLU A CA 1
ATOM 1459 C C . GLU A 1 181 ? 2.808 33.416 25.002 1.00 87.25 181 GLU A C 1
ATOM 1461 O O . GLU A 1 181 ? 2.009 33.241 25.918 1.00 87.25 181 GLU A O 1
ATOM 1466 N N . ARG A 1 182 ? 4.081 33.763 25.233 1.00 84.12 182 ARG A N 1
ATOM 1467 C CA . ARG A 1 182 ? 4.638 33.954 26.583 1.00 84.12 182 ARG A CA 1
ATOM 1468 C C . ARG A 1 182 ? 5.767 34.988 26.644 1.00 84.12 182 ARG A C 1
ATOM 1470 O O . ARG A 1 182 ? 6.461 35.223 25.659 1.00 84.12 182 ARG A O 1
ATOM 1477 N N . PHE A 1 183 ? 5.934 35.606 27.817 1.00 70.38 183 PHE A N 1
ATOM 1478 C CA . PHE A 1 183 ? 6.972 36.600 28.139 1.00 70.38 183 PHE A CA 1
ATOM 1479 C C . PHE A 1 183 ? 8.291 35.984 28.624 1.00 70.38 183 PHE A C 1
ATOM 1481 O O . PHE A 1 183 ? 9.330 36.624 28.498 1.00 70.38 183 PHE A O 1
ATOM 1488 N N . LEU A 1 184 ? 8.251 34.781 29.202 1.00 64.62 184 LEU A N 1
ATOM 1489 C CA . LEU A 1 184 ? 9.401 34.092 29.794 1.00 64.62 184 LEU A CA 1
ATOM 1490 C C . LEU A 1 184 ? 9.639 32.761 29.073 1.00 64.62 184 LEU A C 1
ATOM 1492 O O . LEU A 1 184 ? 8.697 32.176 28.533 1.00 64.62 184 LEU A O 1
ATOM 1496 N N . ASN A 1 185 ? 10.874 32.253 29.116 1.00 62.78 185 ASN A N 1
ATOM 1497 C CA . ASN A 1 185 ? 11.207 30.895 28.682 1.00 62.78 185 ASN A CA 1
ATOM 1498 C C . ASN A 1 185 ? 10.636 29.884 29.693 1.00 62.78 185 ASN A C 1
ATOM 1500 O O . ASN A 1 185 ? 11.341 29.357 30.554 1.00 62.78 185 ASN A O 1
ATOM 1504 N N . ILE A 1 186 ? 9.313 29.707 29.663 1.00 65.56 186 ILE A N 1
ATOM 1505 C CA . ILE A 1 186 ? 8.606 28.784 30.546 1.00 65.56 186 ILE A CA 1
ATOM 1506 C C . ILE A 1 186 ? 9.090 27.368 30.218 1.00 65.56 186 ILE A C 1
ATOM 1508 O O . ILE A 1 186 ? 9.050 26.973 29.051 1.00 65.56 186 ILE A O 1
ATOM 1512 N N . PRO A 1 187 ? 9.525 26.578 31.215 1.00 64.56 187 PRO A N 1
ATOM 1513 C CA . PRO A 1 187 ? 10.022 25.237 30.963 1.00 64.56 187 PRO A CA 1
ATOM 1514 C C . PRO A 1 187 ? 8.977 24.361 30.251 1.00 64.56 187 PRO A C 1
ATOM 1516 O O . PRO A 1 187 ? 7.793 24.426 30.604 1.00 64.56 187 PRO A O 1
ATOM 1519 N N . PRO A 1 188 ? 9.399 23.431 29.372 1.00 63.00 188 PRO A N 1
ATOM 1520 C CA . PRO A 1 188 ? 8.506 22.458 28.732 1.00 63.00 188 PRO A CA 1
ATOM 1521 C C . PRO A 1 188 ? 7.610 21.680 29.710 1.00 63.00 188 PRO A C 1
ATOM 1523 O O . PRO A 1 188 ? 6.514 21.253 29.360 1.00 63.00 188 PRO A O 1
ATOM 1526 N N . LYS A 1 189 ? 8.052 21.534 30.969 1.00 67.25 189 LYS A N 1
ATOM 1527 C CA . LYS A 1 189 ? 7.290 20.905 32.061 1.00 67.25 189 LYS A CA 1
ATOM 1528 C C . LYS A 1 189 ? 5.953 21.593 32.369 1.00 67.25 189 LYS A C 1
ATOM 1530 O O . LYS A 1 189 ? 5.095 20.949 32.957 1.00 67.25 189 LYS A O 1
ATOM 1535 N N . ILE A 1 190 ? 5.792 22.869 32.015 1.00 72.00 190 ILE A N 1
ATOM 1536 C CA . ILE A 1 190 ? 4.557 23.639 32.221 1.00 72.00 190 ILE A CA 1
ATOM 1537 C C . ILE A 1 190 ? 3.804 23.809 30.895 1.00 72.00 190 ILE A C 1
ATOM 1539 O O . ILE A 1 190 ? 2.583 23.688 30.871 1.00 72.00 190 ILE A O 1
ATOM 1543 N N . SER A 1 191 ? 4.504 24.039 29.778 1.00 72.25 191 SER A N 1
ATOM 1544 C CA . SER A 1 191 ? 3.841 24.292 28.492 1.00 72.25 191 SER A CA 1
ATOM 1545 C C . SER A 1 191 ? 3.192 23.059 27.865 1.00 72.25 191 SER A C 1
ATOM 1547 O O . SER A 1 191 ? 2.117 23.181 27.280 1.00 72.25 191 SER A O 1
ATOM 1549 N N . ILE A 1 192 ? 3.787 21.871 28.025 1.00 70.81 192 ILE A N 1
ATOM 1550 C CA . ILE A 1 192 ? 3.208 20.621 27.512 1.00 70.81 192 ILE A CA 1
ATOM 1551 C C . ILE A 1 192 ? 1.840 20.343 28.167 1.00 70.81 192 ILE A C 1
ATOM 1553 O O . ILE A 1 192 ? 0.870 20.210 27.420 1.00 70.81 192 ILE A O 1
ATOM 1557 N N . PRO A 1 193 ? 1.696 20.358 29.512 1.00 76.44 193 PRO A N 1
ATOM 1558 C CA . PRO A 1 193 ? 0.387 20.217 30.154 1.00 76.44 193 PRO A CA 1
ATOM 1559 C C . PRO A 1 193 ? -0.660 21.246 29.708 1.00 76.44 193 PRO A C 1
ATOM 1561 O O . PRO A 1 193 ? -1.834 20.910 29.592 1.00 76.44 193 PRO A O 1
ATOM 1564 N N . LEU A 1 194 ? -0.268 22.497 29.432 1.00 79.88 194 LEU A N 1
ATOM 1565 C CA . LEU A 1 194 ? -1.202 23.523 28.947 1.00 79.88 194 LEU A CA 1
ATOM 1566 C C . LEU A 1 194 ? -1.721 23.213 27.537 1.00 79.88 194 LEU A C 1
ATOM 1568 O O . LEU A 1 194 ? -2.909 23.384 27.266 1.00 79.88 194 LEU A O 1
ATOM 1572 N N . LEU A 1 195 ? -0.858 22.716 26.647 1.00 78.62 195 LEU A N 1
ATOM 1573 C CA . LEU A 1 195 ? -1.258 22.274 25.309 1.00 78.62 195 LEU A CA 1
ATOM 1574 C C . LEU A 1 195 ? -2.129 21.006 25.361 1.00 78.62 195 LEU A C 1
ATOM 1576 O O . LEU A 1 195 ? -3.097 20.903 24.607 1.00 78.62 195 LEU A O 1
ATOM 1580 N N . GLU A 1 196 ? -1.832 20.071 26.267 1.00 74.12 196 GLU A N 1
ATOM 1581 C CA . GLU A 1 196 ? -2.663 18.884 26.521 1.00 74.12 196 GLU A CA 1
ATOM 1582 C C . GLU A 1 196 ? -4.049 19.269 27.063 1.00 74.12 196 GLU A C 1
ATOM 1584 O O . GLU A 1 196 ? -5.065 18.760 26.583 1.00 74.12 196 GLU A O 1
ATOM 1589 N N . ASN A 1 197 ? -4.113 20.216 28.004 1.00 81.62 197 ASN A N 1
ATOM 1590 C CA . ASN A 1 197 ? -5.373 20.757 28.515 1.00 81.62 197 ASN A CA 1
ATOM 1591 C C . ASN A 1 197 ? -6.176 21.436 27.404 1.00 81.62 197 ASN A C 1
ATOM 1593 O O . ASN A 1 197 ? -7.351 21.119 27.223 1.00 81.62 197 ASN A O 1
ATOM 1597 N N . LEU A 1 198 ? -5.540 22.284 26.589 1.00 84.06 198 LEU A N 1
ATOM 1598 C CA . LEU A 1 198 ? -6.195 22.913 25.442 1.00 84.06 198 LEU A CA 1
ATOM 1599 C C . LEU A 1 198 ? -6.752 21.862 24.467 1.00 84.06 198 LEU A C 1
ATOM 1601 O O . LEU A 1 198 ? -7.859 22.006 23.949 1.00 84.06 198 LEU A O 1
ATOM 1605 N N . GLN A 1 199 ? -6.026 20.767 24.232 1.00 79.25 199 GLN A N 1
ATOM 1606 C CA . GLN A 1 199 ? -6.507 19.666 23.398 1.00 79.25 199 GLN A CA 1
ATOM 1607 C C . GLN A 1 199 ? -7.767 18.999 23.983 1.00 79.25 199 GLN A C 1
ATOM 1609 O O . GLN A 1 199 ? -8.701 18.671 23.237 1.00 79.25 199 GLN A O 1
ATOM 1614 N N . GLN A 1 200 ? -7.824 18.814 25.303 1.00 76.19 200 GLN A N 1
ATOM 1615 C CA . GLN A 1 200 ? -9.009 18.295 25.988 1.00 76.19 200 GLN A CA 1
ATOM 1616 C C . GLN A 1 200 ? -10.182 19.279 25.905 1.00 76.19 200 GLN A C 1
ATOM 1618 O O . GLN A 1 200 ? -11.287 18.873 25.551 1.00 76.19 200 GLN A O 1
ATOM 1623 N N . GLU A 1 201 ? -9.950 20.570 26.133 1.00 84.88 201 GLU A N 1
ATOM 1624 C CA . GLU A 1 201 ? -10.968 21.622 26.030 1.00 84.88 201 GLU A CA 1
ATOM 1625 C C . GLU A 1 201 ? -11.548 21.724 24.615 1.00 84.88 201 GLU A C 1
ATOM 1627 O O . GLU A 1 201 ? -12.767 21.769 24.451 1.00 84.88 201 GLU A O 1
ATOM 1632 N N . ILE A 1 202 ? -10.702 21.655 23.579 1.00 79.94 202 ILE A N 1
ATOM 1633 C CA . ILE A 1 202 ? -11.133 21.557 22.176 1.00 79.94 202 ILE A CA 1
ATOM 1634 C C . ILE A 1 202 ? -12.037 20.335 21.982 1.00 79.94 202 ILE A C 1
ATOM 1636 O O . ILE A 1 202 ? -13.058 20.411 21.298 1.00 79.94 202 ILE A O 1
ATOM 1640 N N . THR A 1 203 ? -11.676 19.197 22.574 1.00 74.25 203 THR A N 1
ATOM 1641 C CA . THR A 1 203 ? -12.450 17.954 22.460 1.00 74.25 203 THR A CA 1
ATOM 1642 C C . THR A 1 203 ? -13.813 18.086 23.139 1.00 74.25 203 THR A C 1
ATOM 1644 O O . THR A 1 203 ? -14.833 17.775 22.525 1.00 74.25 203 THR A O 1
ATOM 1647 N N . VAL A 1 204 ? -13.863 18.643 24.350 1.00 80.88 204 VAL A N 1
ATOM 1648 C CA . VAL A 1 204 ? -15.112 18.913 25.077 1.00 80.88 204 VAL A CA 1
ATOM 1649 C C . VAL A 1 204 ? -15.976 19.939 24.337 1.00 80.88 204 VAL A C 1
ATOM 1651 O O . VAL A 1 204 ? -17.195 19.780 24.253 1.00 80.88 204 VAL A O 1
ATOM 1654 N N . ALA A 1 205 ? -15.373 20.975 23.750 1.00 81.56 205 ALA A N 1
ATOM 1655 C CA . ALA A 1 205 ? -16.077 21.961 22.936 1.00 81.56 205 ALA A CA 1
ATOM 1656 C C . ALA A 1 205 ? -16.718 21.315 21.694 1.00 81.56 205 ALA A C 1
ATOM 1658 O O . ALA A 1 205 ? -17.874 21.607 21.379 1.00 81.56 205 ALA A O 1
ATOM 1659 N N . LYS A 1 206 ? -16.016 20.381 21.032 1.00 78.06 206 LYS A N 1
ATOM 1660 C CA . LYS A 1 206 ? -16.575 19.575 19.932 1.00 78.06 206 LYS A CA 1
ATOM 1661 C C . LYS A 1 206 ? -17.756 18.721 20.403 1.00 78.06 206 LYS A C 1
ATOM 1663 O O . LYS A 1 206 ? -18.778 18.682 19.724 1.00 78.06 206 LYS A O 1
ATOM 1668 N N . GLU A 1 207 ? -17.652 18.071 21.562 1.00 75.81 207 GLU A N 1
ATOM 1669 C CA . GLU A 1 207 ? -18.735 17.248 22.128 1.00 75.81 207 GLU A CA 1
ATOM 1670 C C . GLU A 1 207 ? -19.981 18.071 22.486 1.00 75.81 207 GLU A C 1
ATOM 1672 O O . GLU A 1 207 ? -21.106 17.604 22.315 1.00 75.81 207 GLU A O 1
ATOM 1677 N N . LYS A 1 208 ? -19.794 19.325 22.912 1.00 78.62 208 LYS A N 1
ATOM 1678 C CA . LYS A 1 208 ? -20.874 20.294 23.165 1.00 78.62 208 LYS A CA 1
ATOM 1679 C C . LYS A 1 208 ? -21.420 20.961 21.895 1.00 78.62 208 LYS A C 1
ATOM 1681 O O . LYS A 1 208 ? -22.267 21.846 21.992 1.00 78.62 208 LYS A O 1
ATOM 1686 N N . ASN A 1 209 ? -20.979 20.520 20.714 1.00 76.19 209 ASN A N 1
ATOM 1687 C CA . ASN A 1 209 ? -21.381 21.036 19.405 1.00 76.19 209 ASN A CA 1
ATOM 1688 C C . ASN A 1 209 ? -21.023 22.519 19.177 1.00 76.19 209 ASN A C 1
ATOM 1690 O O . ASN A 1 209 ? -21.680 23.214 18.400 1.00 76.19 209 ASN A O 1
ATOM 1694 N N . TYR A 1 210 ? -19.976 23.014 19.845 1.00 81.81 210 TYR A N 1
ATOM 1695 C CA . TYR A 1 210 ? -19.386 24.308 19.515 1.00 81.81 210 TYR A CA 1
ATOM 1696 C C . TYR A 1 210 ? -18.579 24.211 18.215 1.00 81.81 210 TYR A C 1
ATOM 1698 O O . TYR A 1 210 ? -18.061 23.150 17.856 1.00 81.81 210 TYR A O 1
ATOM 1706 N N . LYS A 1 211 ? -18.442 25.336 17.503 1.00 82.00 211 LYS A N 1
ATOM 1707 C CA . LYS A 1 211 ? -17.740 25.436 16.213 1.00 82.00 211 LYS A CA 1
ATOM 1708 C C . LYS A 1 211 ? -16.202 25.363 16.384 1.00 82.00 211 LYS A C 1
ATOM 1710 O O . LYS A 1 211 ? -15.499 26.283 15.998 1.00 82.00 211 LYS A O 1
ATOM 1715 N N . PHE A 1 212 ? -15.672 24.299 16.992 1.00 81.94 212 PHE A N 1
ATOM 1716 C CA . PHE A 1 212 ? -14.234 24.073 17.261 1.00 81.94 212 PHE A CA 1
ATOM 1717 C C . PHE A 1 212 ? -13.724 22.765 16.617 1.00 81.94 212 PHE A C 1
ATOM 1719 O O . PHE A 1 212 ? -12.795 22.109 17.091 1.00 81.94 212 PHE A O 1
ATOM 1726 N N . ASN A 1 213 ? -14.340 22.348 15.508 1.00 75.31 213 ASN A N 1
ATOM 1727 C CA . ASN A 1 213 ? -14.007 21.147 14.736 1.00 75.31 213 ASN A CA 1
ATOM 1728 C C . ASN A 1 213 ? -12.858 21.381 13.738 1.00 75.31 213 ASN A C 1
ATOM 1730 O O . ASN A 1 213 ? -12.986 21.111 12.544 1.00 75.31 213 ASN A O 1
ATOM 1734 N N . PHE A 1 214 ? -11.727 21.891 14.227 1.00 78.19 214 PHE A N 1
ATOM 1735 C CA . PHE A 1 214 ? -10.605 22.238 13.364 1.00 78.19 214 PHE A CA 1
ATOM 1736 C C . PHE A 1 214 ? -9.932 21.014 12.756 1.00 78.19 214 PHE A C 1
ATOM 1738 O O . PHE A 1 214 ? -9.649 20.014 13.417 1.00 78.19 214 PHE A O 1
ATOM 1745 N N . VAL A 1 215 ? -9.669 21.147 11.466 1.00 65.75 215 VAL A N 1
ATOM 1746 C CA . VAL A 1 215 ? -8.987 20.191 10.608 1.00 65.75 215 VAL A CA 1
ATOM 1747 C C . VAL A 1 215 ? -7.543 20.656 10.389 1.00 65.75 215 VAL A C 1
ATOM 1749 O O . VAL A 1 215 ? -6.628 19.834 10.294 1.00 65.75 215 VAL A O 1
ATOM 1752 N N . TYR A 1 216 ? -7.313 21.966 10.351 1.00 79.12 216 TYR A N 1
ATOM 1753 C CA . TYR A 1 216 ? -5.992 22.590 10.347 1.00 79.12 216 TYR A CA 1
ATOM 1754 C C . TYR A 1 216 ? -5.841 23.492 11.573 1.00 79.12 216 TYR A C 1
ATOM 1756 O O . TYR A 1 216 ? -6.821 24.090 12.015 1.00 79.12 216 TYR A O 1
ATOM 1764 N N . PHE A 1 217 ? -4.622 23.628 12.086 1.00 87.12 217 PHE A N 1
ATOM 1765 C CA . PHE A 1 217 ? -4.287 24.721 12.992 1.00 87.12 217 PHE A CA 1
ATOM 1766 C C . PHE A 1 217 ? -3.240 25.610 12.334 1.00 87.12 217 PHE A C 1
ATOM 1768 O O . PHE A 1 217 ? -2.290 25.111 11.734 1.00 87.12 217 PHE A O 1
ATOM 1775 N N . LEU A 1 218 ? -3.444 26.916 12.425 1.00 92.06 218 LEU A N 1
ATOM 1776 C CA . LEU A 1 218 ? -2.464 27.927 12.066 1.00 92.06 218 LEU A CA 1
ATOM 1777 C C . LEU A 1 218 ? -1.742 28.352 13.337 1.00 92.06 218 LEU A C 1
ATOM 1779 O O . LEU A 1 218 ? -2.397 28.573 14.351 1.00 92.06 218 LEU A O 1
ATOM 1783 N N . MET A 1 219 ? -0.424 28.488 13.283 1.00 92.25 219 MET A N 1
ATOM 1784 C CA . MET A 1 219 ? 0.367 29.025 14.388 1.00 92.25 219 MET A CA 1
ATOM 1785 C C . MET A 1 219 ? 1.375 30.033 13.835 1.00 92.25 219 MET A C 1
ATOM 1787 O O . MET A 1 219 ? 1.902 29.845 12.739 1.00 92.25 219 MET A O 1
ATOM 1791 N N . ILE A 1 220 ? 1.607 31.111 14.580 1.00 92.19 220 ILE A N 1
ATOM 1792 C CA . ILE A 1 220 ? 2.647 32.100 14.287 1.00 92.19 220 ILE A CA 1
ATOM 1793 C C . ILE A 1 220 ? 3.733 31.894 15.333 1.00 92.19 220 ILE A C 1
ATOM 1795 O O . ILE A 1 220 ? 3.430 31.871 16.521 1.00 92.19 220 ILE A O 1
ATOM 1799 N N . ILE A 1 221 ? 4.966 31.685 14.889 1.00 89.69 221 ILE A N 1
ATOM 1800 C CA . ILE A 1 221 ? 6.101 31.321 15.737 1.00 89.69 221 ILE A CA 1
ATOM 1801 C C . ILE A 1 221 ? 7.208 32.351 15.548 1.00 89.69 221 ILE A C 1
ATOM 1803 O O . ILE A 1 221 ? 7.480 32.795 14.431 1.00 89.69 221 ILE A O 1
ATOM 1807 N N . LYS A 1 222 ? 7.858 32.717 16.653 1.00 89.00 222 LYS A N 1
ATOM 1808 C CA . LYS A 1 222 ? 9.001 33.631 16.666 1.00 89.00 222 LYS A CA 1
ATOM 1809 C C . LYS A 1 222 ? 10.293 32.828 16.644 1.00 89.00 222 LYS A C 1
ATOM 1811 O O . LYS A 1 222 ? 10.484 31.921 17.456 1.00 89.00 222 LYS A O 1
ATOM 1816 N N . MET A 1 223 ? 11.201 33.197 15.753 1.00 88.00 223 MET A N 1
ATOM 1817 C CA . MET A 1 223 ? 12.537 32.615 15.702 1.00 88.00 223 MET A CA 1
ATOM 1818 C C . MET A 1 223 ? 13.586 33.677 15.393 1.00 88.00 223 MET A C 1
ATOM 1820 O O . MET A 1 223 ? 13.298 34.704 14.784 1.00 88.00 223 MET A O 1
ATOM 1824 N N . TYR A 1 224 ? 14.814 33.402 15.796 1.00 86.50 224 TYR A N 1
ATOM 1825 C CA . TYR A 1 224 ? 15.991 34.184 15.467 1.00 86.50 224 TYR A CA 1
ATOM 1826 C C . TYR A 1 224 ? 16.868 33.391 14.513 1.00 86.50 224 TYR A C 1
ATOM 1828 O O . TYR A 1 224 ? 17.047 32.188 14.680 1.00 86.50 224 TYR A O 1
ATOM 1836 N N . ARG A 1 225 ? 17.436 34.056 13.517 1.00 85.81 225 ARG A N 1
ATOM 1837 C CA . ARG A 1 225 ? 18.234 33.415 12.480 1.00 85.81 225 ARG A CA 1
ATOM 1838 C C . ARG A 1 225 ? 19.627 33.996 12.429 1.00 85.81 225 ARG A C 1
ATOM 1840 O O . ARG A 1 225 ? 19.787 35.206 12.288 1.00 85.81 225 ARG A O 1
ATOM 1847 N N . LYS A 1 226 ? 20.621 33.112 12.457 1.00 85.94 226 LYS A N 1
ATOM 1848 C CA . LYS A 1 226 ? 21.982 33.429 12.038 1.00 85.94 226 LYS A CA 1
ATOM 1849 C C . LYS A 1 226 ? 22.108 33.094 10.555 1.00 85.94 226 LYS A C 1
ATOM 1851 O O . LYS A 1 226 ? 21.969 31.930 10.165 1.00 85.94 226 LYS A O 1
ATOM 1856 N N . GLU A 1 227 ? 22.317 34.115 9.730 1.00 79.12 227 GLU A N 1
ATOM 1857 C CA . GLU A 1 227 ? 22.551 33.924 8.296 1.00 79.12 227 GLU A CA 1
ATOM 1858 C C . GLU A 1 227 ? 23.884 33.197 8.050 1.00 79.12 227 GLU A C 1
ATOM 1860 O O . GLU A 1 227 ? 24.780 33.186 8.897 1.00 79.12 227 GLU A O 1
ATOM 1865 N N . ALA A 1 228 ? 23.987 32.524 6.904 1.00 75.75 228 ALA A N 1
ATOM 1866 C CA . ALA A 1 228 ? 25.165 31.732 6.564 1.00 75.75 228 ALA A CA 1
ATOM 1867 C C . ALA A 1 228 ? 26.369 32.623 6.210 1.00 75.75 228 ALA A C 1
ATOM 1869 O O . ALA A 1 228 ? 26.231 33.579 5.447 1.00 75.75 228 ALA A O 1
ATOM 1870 N N . ASN A 1 229 ? 27.557 32.230 6.679 1.00 72.94 229 ASN A N 1
ATOM 1871 C CA . ASN A 1 229 ? 28.845 32.831 6.309 1.00 72.94 229 ASN A CA 1
ATOM 1872 C C . ASN A 1 229 ? 29.728 31.769 5.621 1.00 72.94 229 ASN A C 1
ATOM 1874 O O . ASN A 1 229 ? 29.426 30.580 5.703 1.00 72.94 229 ASN A O 1
ATOM 1878 N N . ASP A 1 230 ? 30.856 32.158 5.008 1.00 56.03 230 ASP A N 1
ATOM 1879 C CA . ASP A 1 230 ? 31.752 31.272 4.220 1.00 56.03 230 ASP A CA 1
ATOM 1880 C C . ASP A 1 230 ? 32.238 29.987 4.946 1.00 56.03 230 ASP A C 1
ATOM 1882 O O . ASP A 1 230 ? 32.787 29.079 4.314 1.00 56.03 230 ASP A O 1
ATOM 1886 N N . HIS A 1 231 ? 32.029 29.877 6.265 1.00 54.19 231 HIS A N 1
ATOM 1887 C CA . HIS A 1 231 ? 32.431 28.741 7.101 1.00 54.19 231 HIS A CA 1
ATOM 1888 C C . HIS A 1 231 ? 31.314 28.125 7.972 1.00 54.19 231 HIS A C 1
ATOM 1890 O O . HIS A 1 231 ? 31.555 27.085 8.582 1.00 54.19 231 HIS A O 1
ATOM 1896 N N . GLU A 1 232 ? 30.101 28.695 8.023 1.00 60.22 232 GLU A N 1
ATOM 1897 C CA . GLU A 1 232 ? 29.001 28.208 8.877 1.00 60.22 232 GLU A CA 1
ATOM 1898 C C . GLU A 1 232 ? 27.659 28.196 8.130 1.00 60.22 232 GLU A C 1
ATOM 1900 O O . GLU A 1 232 ? 27.278 29.166 7.476 1.00 60.22 232 GLU A O 1
ATOM 1905 N N . SER A 1 233 ? 26.921 27.088 8.246 1.00 66.38 233 SER A N 1
ATOM 1906 C CA . SER A 1 233 ? 25.563 26.966 7.711 1.00 66.38 233 SER A CA 1
ATOM 1907 C C . SER A 1 233 ? 24.565 27.800 8.515 1.00 66.38 233 SER A C 1
ATOM 1909 O O . SER A 1 233 ? 24.724 27.955 9.723 1.00 66.38 233 SER A O 1
ATOM 1911 N N . LYS A 1 234 ? 23.492 28.242 7.853 1.00 79.94 234 LYS A N 1
ATOM 1912 C CA . LYS A 1 234 ? 22.317 28.888 8.457 1.00 79.94 234 LYS A CA 1
ATOM 1913 C C . LYS A 1 234 ? 21.840 28.143 9.717 1.00 79.94 234 LYS A C 1
ATOM 1915 O O . LYS A 1 234 ? 21.665 26.924 9.666 1.00 79.94 234 LYS A O 1
ATOM 1920 N N . GLN A 1 235 ? 21.615 28.871 10.812 1.00 82.38 235 GLN A N 1
ATOM 1921 C CA . GLN A 1 235 ? 21.113 28.327 12.083 1.00 82.38 235 GLN A CA 1
ATOM 1922 C C . GLN A 1 235 ? 19.880 29.100 12.553 1.00 82.38 235 GLN A C 1
ATOM 1924 O O . GLN A 1 235 ? 19.918 30.328 12.654 1.00 82.38 235 GLN A O 1
ATOM 1929 N N . ASP A 1 236 ? 18.813 28.364 12.865 1.00 85.75 236 ASP A N 1
ATOM 1930 C CA . ASP A 1 236 ? 17.547 28.904 13.358 1.00 85.75 236 ASP A CA 1
ATOM 1931 C C . ASP A 1 236 ? 17.405 28.590 14.857 1.00 85.75 236 ASP A C 1
ATOM 1933 O O . ASP A 1 236 ? 17.573 27.449 15.286 1.00 85.75 236 ASP A O 1
ATOM 1937 N N . PHE A 1 237 ? 17.097 29.612 15.651 1.00 83.75 237 PHE A N 1
ATOM 1938 C CA . PHE A 1 237 ? 16.922 29.557 17.099 1.00 83.75 237 PHE A CA 1
ATOM 1939 C C . PHE A 1 237 ? 15.474 29.911 17.439 1.00 83.75 237 PHE A C 1
ATOM 1941 O O . PHE A 1 237 ? 15.050 31.059 17.302 1.00 83.75 237 PHE A O 1
ATOM 1948 N N . TYR A 1 238 ? 14.699 28.927 17.880 1.00 84.44 238 TYR A N 1
ATOM 1949 C CA . TYR A 1 238 ? 13.307 29.134 18.274 1.00 84.44 238 TYR A CA 1
ATOM 1950 C C . TYR A 1 238 ? 13.230 29.743 19.672 1.00 84.44 238 TYR A C 1
ATOM 1952 O O . TYR A 1 238 ? 13.971 29.339 20.569 1.00 84.44 238 TYR A O 1
ATOM 1960 N N . VAL A 1 239 ? 12.312 30.694 19.872 1.00 81.94 239 VAL A N 1
ATOM 1961 C CA . VAL A 1 239 ? 12.088 31.302 21.197 1.00 81.94 239 VAL A CA 1
ATOM 1962 C C . VAL A 1 239 ? 11.642 30.244 22.209 1.00 81.94 239 VAL A C 1
ATOM 1964 O O . VAL A 1 239 ? 12.022 30.296 23.378 1.00 81.94 239 VAL A O 1
ATOM 1967 N N . ASN A 1 240 ? 10.874 29.257 21.746 1.00 81.12 240 ASN A N 1
ATOM 1968 C CA . ASN A 1 240 ? 10.349 28.163 22.545 1.00 81.12 240 ASN A CA 1
ATOM 1969 C C . ASN A 1 240 ? 10.811 26.819 21.960 1.00 81.12 240 ASN A C 1
ATOM 1971 O O . ASN A 1 240 ? 10.605 26.546 20.779 1.00 81.12 240 ASN A O 1
ATOM 1975 N N . ALA A 1 241 ? 11.412 25.957 22.783 1.00 75.69 241 ALA A N 1
ATOM 1976 C CA . ALA A 1 241 ? 11.992 24.690 22.322 1.00 75.69 241 ALA A CA 1
ATOM 1977 C C . ALA A 1 241 ? 10.951 23.727 21.714 1.00 75.69 241 ALA A C 1
ATOM 1979 O O . ALA A 1 241 ? 11.254 22.963 20.802 1.00 75.69 241 ALA A O 1
ATOM 1980 N N . GLU A 1 242 ? 9.708 23.755 22.198 1.00 76.12 242 GLU A N 1
ATOM 1981 C CA . GLU A 1 242 ? 8.620 22.934 21.663 1.00 76.12 242 GLU A CA 1
ATOM 1982 C C . GLU A 1 242 ? 8.165 23.365 20.259 1.00 76.12 242 GLU A C 1
ATOM 1984 O O . GLU A 1 242 ? 7.680 22.534 19.490 1.00 76.12 242 GLU A O 1
ATOM 1989 N N . GLU A 1 243 ? 8.338 24.639 19.902 1.00 83.12 243 GLU A N 1
ATOM 1990 C CA . GLU A 1 243 ? 7.899 25.187 18.616 1.00 83.12 243 GLU A CA 1
ATOM 1991 C C . GLU A 1 243 ? 8.740 24.653 17.460 1.00 83.12 243 GLU A C 1
ATOM 1993 O O . GLU A 1 243 ? 8.190 24.382 16.395 1.00 83.12 243 GLU A O 1
ATOM 1998 N N . GLU A 1 244 ? 10.025 24.374 17.689 1.00 84.12 244 GLU A N 1
ATOM 1999 C CA . GLU A 1 244 ? 10.889 23.697 16.717 1.00 84.12 244 GLU A CA 1
ATOM 2000 C C . GLU A 1 244 ? 10.273 22.361 16.261 1.00 84.12 244 GLU A C 1
ATOM 2002 O O . GLU A 1 244 ? 10.160 22.075 15.065 1.00 84.12 244 GLU A O 1
ATOM 2007 N N . LEU A 1 245 ? 9.798 21.555 17.216 1.00 74.75 245 LEU A N 1
ATOM 2008 C CA . LEU A 1 245 ? 9.177 20.256 16.942 1.00 74.75 245 LEU A CA 1
ATOM 2009 C C . LEU A 1 245 ? 7.831 20.393 16.216 1.00 74.75 245 LEU A C 1
ATOM 2011 O O . LEU A 1 245 ? 7.443 19.506 15.449 1.00 74.75 245 LEU A O 1
ATOM 2015 N N . ILE A 1 246 ? 7.102 21.483 16.466 1.00 74.50 246 ILE A N 1
ATOM 2016 C CA . ILE A 1 246 ? 5.822 21.777 15.814 1.00 74.50 246 ILE A CA 1
ATOM 2017 C C . ILE A 1 246 ? 6.062 22.224 14.365 1.00 74.50 246 ILE A C 1
ATOM 2019 O O . ILE A 1 246 ? 5.388 21.724 13.462 1.00 74.50 246 ILE A O 1
ATOM 2023 N N . VAL A 1 247 ? 7.060 23.078 14.117 1.00 79.62 247 VAL A N 1
ATOM 2024 C CA . VAL A 1 247 ? 7.453 23.520 12.767 1.00 79.62 247 VAL A CA 1
ATOM 2025 C C . VAL A 1 247 ? 7.868 22.332 11.901 1.00 79.62 247 VAL A C 1
ATOM 2027 O O . VAL A 1 247 ? 7.422 22.220 10.762 1.00 79.62 247 VAL A O 1
ATOM 2030 N N . GLN A 1 248 ? 8.610 21.364 12.450 1.00 74.44 248 GLN A N 1
ATOM 2031 C CA . GLN A 1 248 ? 8.977 20.127 11.738 1.00 74.44 248 GLN A CA 1
ATOM 2032 C C . GLN A 1 248 ? 7.768 19.265 11.306 1.00 74.44 248 GLN A C 1
ATOM 2034 O O . GLN A 1 248 ? 7.889 18.387 10.437 1.00 74.44 248 GLN A O 1
ATOM 2039 N N . LYS A 1 249 ? 6.596 19.478 11.917 1.00 66.19 249 LYS A N 1
ATOM 2040 C CA . LYS A 1 249 ? 5.330 18.793 11.606 1.00 66.19 249 LYS A CA 1
ATOM 2041 C C . LYS A 1 249 ? 4.372 19.637 10.759 1.00 66.19 249 LYS A C 1
ATOM 2043 O O . LYS A 1 249 ? 3.298 19.141 10.414 1.00 66.19 249 LYS A O 1
ATOM 2048 N N . ALA A 1 250 ? 4.734 20.872 10.416 1.00 76.19 250 ALA A N 1
ATOM 2049 C CA . ALA A 1 250 ? 3.942 21.714 9.531 1.00 76.19 250 ALA A CA 1
ATOM 2050 C C . ALA A 1 250 ? 3.782 21.060 8.148 1.00 76.19 250 ALA A C 1
ATOM 2052 O O . ALA A 1 250 ? 4.694 20.413 7.632 1.00 76.19 250 ALA A O 1
ATOM 2053 N N . ILE A 1 251 ? 2.593 21.201 7.565 1.00 68.81 251 ILE A N 1
ATOM 2054 C CA . ILE A 1 251 ? 2.301 20.769 6.189 1.00 68.81 251 ILE A CA 1
ATOM 2055 C C . ILE A 1 251 ? 2.482 21.895 5.173 1.00 68.81 251 ILE A C 1
ATOM 2057 O O . ILE A 1 251 ? 2.492 21.637 3.973 1.00 68.81 251 ILE A O 1
ATOM 2061 N N . ASP A 1 252 ? 2.540 23.130 5.658 1.00 76.94 252 ASP A N 1
ATOM 2062 C CA . ASP A 1 252 ? 2.813 24.326 4.881 1.00 76.94 252 ASP A CA 1
ATOM 2063 C C . ASP A 1 252 ? 3.370 25.388 5.828 1.00 76.94 252 ASP A C 1
ATOM 2065 O O . ASP A 1 252 ? 2.989 25.433 7.006 1.00 76.94 252 ASP A O 1
ATOM 2069 N N . SER A 1 253 ? 4.274 26.222 5.334 1.00 87.69 253 SER A N 1
ATOM 2070 C CA . SER A 1 253 ? 4.841 27.316 6.109 1.00 87.69 253 SER A CA 1
ATOM 2071 C C . SER A 1 253 ? 5.429 28.400 5.221 1.00 87.69 253 SER A C 1
ATOM 2073 O O . SER A 1 253 ? 5.869 28.154 4.098 1.00 87.69 253 SER A O 1
ATOM 2075 N N . PHE A 1 254 ? 5.469 29.615 5.752 1.00 88.88 254 PHE A N 1
ATOM 2076 C CA . PHE A 1 254 ? 6.265 30.694 5.191 1.00 88.88 254 PHE A CA 1
ATOM 2077 C C . PHE A 1 254 ? 6.812 31.579 6.302 1.00 88.88 254 PHE A C 1
ATOM 2079 O O . PHE A 1 254 ? 6.251 31.655 7.394 1.00 88.88 254 PHE A O 1
ATOM 2086 N N . GLU A 1 255 ? 7.927 32.237 6.022 1.00 89.88 255 GLU A N 1
ATOM 2087 C CA . GLU A 1 255 ? 8.686 33.012 6.995 1.00 89.88 255 GLU A CA 1
ATOM 2088 C C . GLU A 1 255 ? 9.008 34.398 6.441 1.00 89.88 255 GLU A C 1
ATOM 2090 O O . GLU A 1 255 ? 9.221 34.564 5.239 1.00 89.88 255 GLU A O 1
ATOM 2095 N N . TYR A 1 256 ? 9.052 35.398 7.317 1.00 88.69 256 TYR A N 1
ATOM 2096 C CA . TYR A 1 256 ? 9.481 36.745 6.962 1.00 88.69 256 TYR A CA 1
ATOM 2097 C C . TYR A 1 256 ? 10.235 37.409 8.113 1.00 88.69 256 TYR A C 1
ATOM 2099 O O . TYR A 1 256 ? 9.955 37.167 9.287 1.00 88.69 256 TYR A O 1
ATOM 2107 N N . SER A 1 257 ? 11.218 38.234 7.754 1.00 85.31 257 SER A N 1
ATOM 2108 C CA . SER A 1 257 ? 11.970 39.044 8.711 1.00 85.31 257 SER A CA 1
ATOM 2109 C C . SER A 1 257 ? 11.105 40.203 9.200 1.00 85.31 257 SER A C 1
ATOM 2111 O O . SER A 1 257 ? 10.397 40.820 8.401 1.00 85.31 257 SER A O 1
ATOM 2113 N N . VAL A 1 258 ? 11.186 40.496 10.498 1.00 81.38 258 VAL A N 1
ATOM 2114 C CA . VAL A 1 258 ? 10.517 41.649 11.135 1.00 81.38 258 VAL A CA 1
ATOM 2115 C C . VAL A 1 258 ? 11.475 42.821 11.378 1.00 81.38 258 VAL A C 1
ATOM 2117 O O . VAL A 1 258 ? 11.138 43.783 12.068 1.00 81.38 258 VAL A O 1
ATOM 2120 N N . VAL A 1 259 ? 12.681 42.766 10.801 1.00 72.88 259 VAL A N 1
ATOM 2121 C CA . VAL A 1 259 ? 13.646 43.870 10.864 1.00 72.88 259 VAL A CA 1
ATOM 2122 C C . VAL A 1 259 ? 13.049 45.111 10.198 1.00 72.88 259 VAL A C 1
ATOM 2124 O O . VAL A 1 259 ? 12.735 45.098 9.008 1.00 72.88 259 VAL A O 1
ATOM 2127 N N . GLY A 1 260 ? 12.914 46.190 10.973 1.00 62.91 260 GLY A N 1
ATOM 2128 C CA . GLY A 1 260 ? 12.341 47.464 10.525 1.00 62.91 260 GLY A CA 1
ATOM 2129 C C . GLY A 1 260 ? 10.851 47.661 10.836 1.00 62.91 260 GLY A C 1
ATOM 2130 O O . GLY A 1 260 ? 10.317 48.717 10.511 1.00 62.91 260 GLY A O 1
ATOM 2131 N N . GLU A 1 261 ? 10.182 46.702 11.488 1.00 64.06 261 GLU A N 1
ATOM 2132 C CA . GLU A 1 261 ? 8.793 46.840 11.969 1.00 64.06 261 GLU A CA 1
ATOM 2133 C C . GLU A 1 261 ? 8.719 47.367 13.435 1.00 64.06 261 GLU A C 1
ATOM 2135 O O . GLU A 1 261 ? 7.782 47.048 14.159 1.00 64.06 261 GLU A O 1
ATOM 2140 N N . SER A 1 262 ? 9.699 48.163 13.900 1.00 53.38 262 SER A N 1
ATOM 2141 C CA . SER A 1 262 ? 9.825 48.618 15.304 1.00 53.38 262 SER A CA 1
ATOM 2142 C C . SER A 1 262 ? 8.847 49.732 15.709 1.00 53.38 262 SER A C 1
ATOM 2144 O O . SER A 1 262 ? 8.640 50.667 14.936 1.00 53.38 262 SER A O 1
ATOM 2146 N N . ASP A 1 263 ? 8.372 49.680 16.959 1.00 47.06 263 ASP A N 1
ATOM 2147 C CA . ASP A 1 263 ? 7.640 50.749 17.661 1.00 47.06 263 ASP A CA 1
ATOM 2148 C C . ASP A 1 263 ? 8.321 51.020 19.023 1.00 47.06 263 ASP A C 1
ATOM 2150 O O . ASP A 1 263 ? 9.018 50.141 19.540 1.00 47.06 263 ASP A O 1
ATOM 2154 N N . THR A 1 264 ? 8.150 52.213 19.606 1.00 42.94 264 THR A N 1
ATOM 2155 C CA . THR A 1 264 ? 8.969 52.757 20.724 1.00 42.94 264 THR A CA 1
ATOM 2156 C C . THR A 1 264 ? 9.044 51.910 22.011 1.00 42.94 264 THR A C 1
ATOM 2158 O O . THR A 1 264 ? 9.917 52.169 22.834 1.00 42.94 264 THR A O 1
ATOM 2161 N N . ASP A 1 265 ? 8.200 50.882 22.172 1.00 45.72 265 ASP A N 1
ATOM 2162 C CA . ASP A 1 265 ? 8.109 50.022 23.371 1.00 45.72 265 ASP A CA 1
ATOM 2163 C C . ASP A 1 265 ? 8.480 48.531 23.151 1.00 45.72 265 ASP A C 1
ATOM 2165 O O . ASP A 1 265 ? 8.445 47.740 24.097 1.00 45.72 265 ASP A O 1
ATOM 2169 N N . ASN A 1 266 ? 8.820 48.093 21.930 1.00 50.91 266 ASN A N 1
ATOM 2170 C CA . ASN A 1 266 ? 9.267 46.712 21.665 1.00 50.91 266 ASN A CA 1
ATOM 2171 C C . ASN A 1 266 ? 10.288 46.684 20.518 1.00 50.91 266 ASN A C 1
ATOM 2173 O O . ASN A 1 266 ? 9.900 46.792 19.349 1.00 50.91 266 ASN A O 1
ATOM 2177 N N . PRO A 1 267 ? 11.582 46.486 20.807 1.00 43.25 267 PRO A N 1
ATOM 2178 C CA . PRO A 1 267 ? 12.582 46.479 19.761 1.00 43.25 267 PRO A CA 1
ATOM 2179 C C . PRO A 1 267 ? 12.466 45.198 18.924 1.00 43.25 267 PRO A C 1
ATOM 2181 O O . PRO A 1 267 ? 12.786 44.099 19.376 1.00 43.25 267 PRO A O 1
ATOM 2184 N N . GLY A 1 268 ? 12.074 45.347 17.657 1.00 50.88 268 GLY A N 1
ATOM 2185 C CA . GLY A 1 268 ? 12.406 44.408 16.578 1.00 50.88 268 GLY A CA 1
ATOM 2186 C C . GLY A 1 268 ? 13.900 44.463 16.226 1.00 50.88 268 GLY A C 1
ATOM 2187 O O . GLY A 1 268 ? 14.260 44.487 15.050 1.00 50.88 268 GLY A O 1
ATOM 2188 N N . GLU A 1 269 ? 14.761 44.574 17.239 1.00 55.00 269 GLU A N 1
ATOM 2189 C CA . GLU A 1 269 ? 16.203 44.736 17.093 1.00 55.00 269 GLU A CA 1
ATOM 2190 C C . GLU A 1 269 ? 16.881 43.377 16.941 1.00 55.00 269 GLU A C 1
ATOM 2192 O O . GLU A 1 269 ? 16.497 42.375 17.555 1.00 55.00 269 GLU A O 1
ATOM 2197 N N . CYS A 1 270 ? 17.911 43.345 16.100 1.00 56.97 270 CYS A N 1
ATOM 2198 C CA . CYS A 1 270 ? 18.782 42.188 15.981 1.00 56.97 270 CYS A CA 1
ATOM 2199 C C . CYS A 1 270 ? 19.494 41.933 17.315 1.00 56.97 270 CYS A C 1
ATOM 2201 O O . CYS A 1 270 ? 20.036 42.852 17.930 1.00 56.97 270 CYS A O 1
ATOM 2203 N N . LEU A 1 271 ? 19.536 40.671 17.745 1.00 65.12 271 LEU A N 1
ATOM 2204 C CA . LEU A 1 271 ? 20.245 40.277 18.959 1.00 65.12 271 LEU A CA 1
ATOM 2205 C C . LEU A 1 271 ? 21.689 39.912 18.583 1.00 65.12 271 LEU A C 1
ATOM 2207 O O . LEU A 1 271 ? 22.001 38.757 18.291 1.00 65.12 271 LEU A O 1
ATOM 2211 N N . GLY A 1 272 ? 22.558 40.921 18.494 1.00 74.12 272 GLY A N 1
ATOM 2212 C CA . GLY A 1 272 ? 23.882 40.760 17.880 1.00 74.12 272 GLY A CA 1
ATOM 2213 C C . GLY A 1 272 ? 23.754 40.420 16.390 1.00 74.12 272 GLY A C 1
ATOM 2214 O O . GLY A 1 272 ? 23.112 41.157 15.646 1.00 74.12 272 GLY A O 1
ATOM 2215 N N . ASP A 1 273 ? 24.307 39.278 15.969 1.00 74.81 273 ASP A N 1
ATOM 2216 C CA . ASP A 1 273 ? 24.235 38.786 14.579 1.00 74.81 273 ASP A CA 1
ATOM 2217 C C . ASP A 1 273 ? 22.918 38.045 14.250 1.00 74.81 273 ASP A C 1
ATOM 2219 O O . ASP A 1 273 ? 22.764 37.493 13.158 1.00 74.81 273 ASP A O 1
ATOM 2223 N N . LEU A 1 274 ? 21.975 37.970 15.196 1.00 81.75 274 LEU A N 1
ATOM 2224 C CA . LEU A 1 274 ? 20.730 37.218 15.046 1.00 81.75 274 LEU A CA 1
ATOM 2225 C C . LEU A 1 274 ? 19.577 38.096 14.552 1.00 81.75 274 LEU A C 1
ATOM 2227 O O . LEU A 1 274 ? 19.162 39.044 15.221 1.00 81.75 274 LEU A O 1
ATOM 2231 N N . ILE A 1 275 ? 19.005 37.717 13.412 1.00 83.75 275 ILE A N 1
ATOM 2232 C CA . ILE A 1 275 ? 17.899 38.415 12.754 1.00 83.75 275 ILE A CA 1
ATOM 2233 C C . ILE A 1 275 ? 16.556 37.841 13.236 1.00 83.75 275 ILE A C 1
ATOM 2235 O O . ILE A 1 275 ? 16.370 36.625 13.152 1.00 83.75 275 ILE A O 1
ATOM 2239 N N . PRO A 1 276 ? 15.597 38.661 13.702 1.00 86.06 276 PRO A N 1
ATOM 2240 C CA . PRO A 1 276 ? 14.276 38.186 14.103 1.00 86.06 276 PRO A CA 1
ATOM 2241 C C . PRO A 1 276 ? 13.379 37.865 12.894 1.00 86.06 276 PRO A C 1
ATOM 2243 O O . PRO A 1 276 ? 13.261 38.648 11.948 1.00 86.06 276 PRO A O 1
ATOM 2246 N N . TYR A 1 277 ? 12.703 36.721 12.957 1.00 87.75 277 TYR A N 1
ATOM 2247 C CA . TYR A 1 277 ? 11.751 36.230 11.965 1.00 87.75 277 TYR A CA 1
ATOM 2248 C C . TYR A 1 277 ? 10.445 35.781 12.625 1.00 87.75 277 TYR A C 1
ATOM 2250 O O . TYR A 1 277 ? 10.429 35.229 13.729 1.00 87.75 277 TYR A O 1
ATOM 2258 N N . LEU A 1 278 ? 9.352 35.947 11.884 1.00 89.62 278 LEU A N 1
ATOM 2259 C CA . LEU A 1 278 ? 8.094 35.260 12.138 1.00 89.62 278 LEU A CA 1
ATOM 2260 C C . LEU A 1 278 ? 7.917 34.155 11.102 1.00 89.62 278 LEU A C 1
ATOM 2262 O O . LEU A 1 278 ? 8.062 34.392 9.902 1.00 89.62 278 LEU A O 1
ATOM 2266 N N . ILE A 1 279 ? 7.590 32.953 11.568 1.00 89.88 279 ILE A N 1
ATOM 2267 C CA . ILE A 1 279 ? 7.184 31.833 10.722 1.00 89.88 279 ILE A CA 1
ATOM 2268 C C . ILE A 1 279 ? 5.706 31.535 10.960 1.00 89.88 279 ILE A C 1
ATOM 2270 O O . ILE A 1 279 ? 5.262 31.307 12.084 1.00 89.88 279 ILE A O 1
ATOM 2274 N N . ILE A 1 280 ? 4.933 31.560 9.882 1.00 91.88 280 ILE A N 1
ATOM 2275 C CA . ILE A 1 280 ? 3.524 31.186 9.871 1.00 91.88 280 ILE A CA 1
ATOM 2276 C C . ILE A 1 280 ? 3.462 29.752 9.377 1.00 91.88 280 ILE A C 1
ATOM 2278 O O . ILE A 1 280 ? 3.899 29.454 8.267 1.00 91.88 280 ILE A O 1
ATOM 2282 N N . ILE A 1 281 ? 2.920 28.864 10.204 1.00 87.56 281 ILE A N 1
ATOM 2283 C CA . ILE A 1 281 ? 2.795 27.446 9.885 1.00 87.56 281 ILE A CA 1
ATOM 2284 C C . ILE A 1 281 ? 1.336 27.015 9.853 1.00 87.56 281 ILE A C 1
ATOM 2286 O O . ILE A 1 281 ? 0.508 27.481 10.637 1.00 87.56 281 ILE A O 1
ATOM 2290 N N . ILE A 1 282 ? 1.038 26.064 8.974 1.00 81.88 282 ILE A N 1
ATOM 2291 C CA . ILE A 1 282 ? -0.196 25.291 8.997 1.00 81.88 282 ILE A CA 1
ATOM 2292 C C . ILE A 1 282 ? 0.170 23.875 9.421 1.00 81.88 282 ILE A C 1
ATOM 2294 O O . ILE A 1 282 ? 0.886 23.160 8.720 1.00 81.88 282 ILE A O 1
ATOM 2298 N N . ILE A 1 283 ? -0.357 23.443 10.559 1.00 76.88 283 ILE A N 1
ATOM 2299 C CA . ILE A 1 283 ? -0.285 22.058 11.009 1.00 76.88 283 ILE A CA 1
ATOM 2300 C C . ILE A 1 283 ? -1.609 21.357 10.751 1.00 76.88 283 ILE A C 1
ATOM 2302 O O . ILE A 1 283 ? -2.713 21.910 10.782 1.00 76.88 283 ILE A O 1
ATOM 2306 N N . MET A 1 284 ? -1.473 20.083 10.453 1.00 63.97 284 MET A N 1
ATOM 2307 C CA . MET A 1 284 ? -2.563 19.205 10.129 1.00 63.97 284 MET A CA 1
ATOM 2308 C C . MET A 1 284 ? -2.927 18.396 11.373 1.00 63.97 284 MET A C 1
ATOM 2310 O O . MET A 1 284 ? -2.060 17.729 11.928 1.00 63.97 284 MET A O 1
ATOM 2314 N N . GLY A 1 285 ? -4.196 18.433 11.800 1.00 56.12 285 GLY A N 1
ATOM 2315 C CA . GLY A 1 285 ? -4.666 17.499 12.825 1.00 56.12 285 GLY A CA 1
ATOM 2316 C C . GLY A 1 285 ? -4.362 16.062 12.391 1.00 56.12 285 GLY A C 1
ATOM 2317 O O . GLY A 1 285 ? -4.567 15.730 11.221 1.00 56.12 285 GLY A O 1
ATOM 2318 N N . ILE A 1 286 ? -3.854 15.246 13.318 1.00 43.53 286 ILE A N 1
ATOM 2319 C CA . ILE A 1 286 ? -3.330 13.881 13.092 1.00 43.53 286 ILE A CA 1
ATOM 2320 C C . ILE A 1 286 ? -4.394 12.916 12.499 1.00 43.53 286 ILE A C 1
ATOM 2322 O O . ILE A 1 286 ? -4.066 11.844 11.999 1.00 43.53 286 ILE A O 1
ATOM 2326 N N . ASP A 1 287 ? -5.663 13.322 12.424 1.00 45.06 287 ASP A N 1
ATOM 2327 C CA . ASP A 1 287 ? -6.795 12.499 11.981 1.00 45.06 287 ASP A CA 1
ATOM 2328 C C . ASP A 1 287 ? -7.177 12.695 10.497 1.00 45.06 287 ASP A C 1
ATOM 2330 O O . ASP A 1 287 ? -8.277 13.172 10.208 1.00 45.06 287 ASP A O 1
ATOM 2334 N N . LYS A 1 288 ? -6.306 12.394 9.517 1.00 50.78 288 LYS A N 1
ATOM 2335 C CA . LYS A 1 288 ? -6.578 12.857 8.130 1.00 50.78 288 LYS A CA 1
ATOM 2336 C C . LYS A 1 288 ? -6.5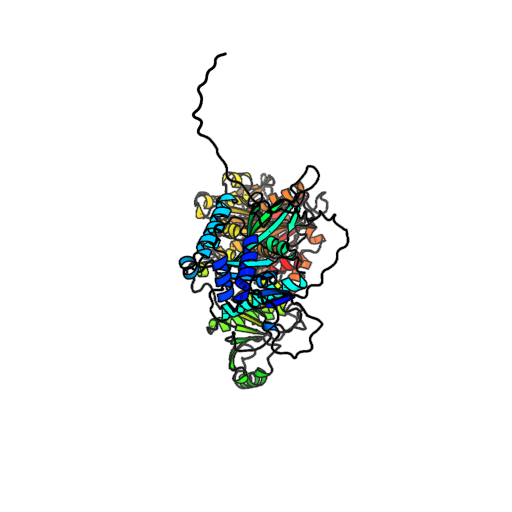06 11.924 6.941 1.00 50.78 288 LYS A C 1
ATOM 2338 O O . LYS A 1 288 ? -6.676 12.386 5.811 1.00 50.78 288 LYS A O 1
ATOM 2343 N N . LEU A 1 289 ? -6.395 10.627 7.166 1.00 54.16 289 LEU A N 1
ATOM 2344 C CA . LEU A 1 289 ? -6.704 9.657 6.109 1.00 54.16 289 LEU A CA 1
ATOM 2345 C C . LEU A 1 289 ? -7.914 8.798 6.448 1.00 54.16 289 LEU A C 1
ATOM 2347 O O . LEU A 1 289 ? -8.662 8.419 5.554 1.00 54.16 289 LEU A O 1
ATOM 2351 N N . ILE A 1 290 ? -8.168 8.565 7.733 1.00 56.78 290 ILE A N 1
ATOM 2352 C CA . ILE A 1 290 ? -9.314 7.783 8.180 1.00 56.78 290 ILE A CA 1
ATOM 2353 C C . ILE A 1 290 ? -10.512 8.729 8.311 1.00 56.78 290 ILE A C 1
ATOM 2355 O O . ILE A 1 290 ? -10.411 9.748 8.991 1.00 56.78 290 ILE A O 1
ATOM 2359 N N . PRO A 1 291 ? -11.654 8.432 7.669 1.00 56.38 291 PRO A N 1
ATOM 2360 C CA . PRO A 1 291 ? -12.771 9.361 7.609 1.00 56.38 291 PRO A CA 1
ATOM 2361 C C . PRO A 1 291 ? -13.498 9.526 8.952 1.00 56.38 291 PRO A C 1
ATOM 2363 O O . PRO A 1 291 ? -14.387 10.357 9.022 1.00 56.38 291 PRO A O 1
ATOM 2366 N N . CYS A 1 292 ? -13.157 8.790 10.013 1.00 68.88 292 CYS A N 1
ATOM 2367 C CA . CYS A 1 292 ? -13.796 8.873 11.331 1.00 68.88 292 CYS A CA 1
ATOM 2368 C C . CYS A 1 292 ? -12.765 8.989 12.462 1.00 68.88 292 CYS A C 1
ATOM 2370 O O . CYS A 1 292 ? -11.614 8.588 12.294 1.00 68.88 292 CYS A O 1
ATOM 2372 N N . SER A 1 293 ? -13.192 9.474 13.633 1.00 71.69 293 SER A N 1
ATOM 2373 C CA . SER A 1 293 ? -12.321 9.541 14.810 1.00 71.69 293 SER A CA 1
ATOM 2374 C C . SER A 1 293 ? -12.122 8.160 15.434 1.00 71.69 293 SER A C 1
ATOM 2376 O O . SER A 1 293 ? -13.068 7.379 15.562 1.00 71.69 293 SER A O 1
ATOM 2378 N N . VAL A 1 294 ? -10.886 7.858 15.835 1.00 78.44 294 VAL A N 1
ATOM 2379 C CA . VAL A 1 294 ? -10.540 6.621 16.544 1.00 78.44 294 VAL A CA 1
ATOM 2380 C C . VAL A 1 294 ? -9.900 6.995 17.873 1.00 78.44 294 VAL A C 1
ATOM 2382 O O . VAL A 1 294 ? -8.933 7.751 17.890 1.00 78.44 294 VAL A O 1
ATOM 2385 N N . LYS A 1 295 ? -10.439 6.498 18.991 1.00 81.88 295 LYS A N 1
ATOM 2386 C CA . LYS A 1 295 ? -9.962 6.861 20.335 1.00 81.88 295 LYS A CA 1
ATOM 2387 C C . LYS A 1 295 ? -9.838 5.665 21.266 1.00 81.88 295 LYS A C 1
ATOM 2389 O O . LYS A 1 295 ? -10.564 4.682 21.123 1.00 81.88 295 LYS A O 1
ATOM 2394 N N . LEU A 1 296 ? -8.951 5.778 22.251 1.00 82.00 296 LEU A N 1
ATOM 2395 C CA . LEU A 1 296 ? -8.921 4.853 23.379 1.00 82.00 296 LEU A CA 1
ATOM 2396 C C . LEU A 1 296 ? -10.110 5.118 24.306 1.00 82.00 296 LEU A C 1
ATOM 2398 O O . LEU A 1 296 ? -10.487 6.265 24.546 1.00 82.00 296 LEU A O 1
ATOM 2402 N N . SER A 1 297 ? -10.676 4.047 24.849 1.00 83.31 297 SER A N 1
ATOM 2403 C CA . SER A 1 297 ? -11.609 4.104 25.970 1.00 83.31 297 SER A CA 1
ATOM 2404 C C . SER A 1 297 ? -11.067 3.281 27.131 1.00 83.31 297 SER A C 1
ATOM 2406 O O . SER A 1 297 ? -10.520 2.203 26.921 1.00 83.31 297 SER A O 1
ATOM 2408 N N . GLN A 1 298 ? -11.258 3.781 28.351 1.00 80.44 298 GLN A N 1
ATOM 2409 C CA . GLN A 1 298 ? -10.911 3.084 29.596 1.00 80.44 298 GLN A CA 1
ATOM 2410 C C . GLN A 1 298 ? -12.128 2.430 30.263 1.00 80.44 298 GLN A C 1
ATOM 2412 O O . GLN A 1 298 ? -11.989 1.631 31.185 1.00 80.44 298 GLN A O 1
ATOM 2417 N N . VAL A 1 299 ? -13.341 2.782 29.826 1.00 79.31 299 VAL A N 1
ATOM 2418 C CA . VAL A 1 299 ? -14.587 2.367 30.475 1.00 79.31 299 VAL A CA 1
ATOM 2419 C C . VAL A 1 299 ? -15.627 1.920 29.453 1.00 79.31 299 VAL A C 1
ATOM 2421 O O . VAL A 1 299 ? -15.780 2.510 28.381 1.00 79.31 299 VAL A O 1
ATOM 2424 N N . ILE A 1 300 ? -16.394 0.890 29.811 1.00 77.44 300 ILE A N 1
ATOM 2425 C CA . ILE A 1 300 ? -17.583 0.477 29.062 1.00 77.44 300 ILE A CA 1
ATOM 2426 C C . ILE A 1 300 ? -18.738 1.375 29.512 1.00 77.44 300 ILE A C 1
ATOM 2428 O O . ILE A 1 300 ? -19.435 1.079 30.481 1.00 77.44 300 ILE A O 1
ATOM 2432 N N . GLN A 1 301 ? -18.917 2.509 28.837 1.00 70.25 301 GLN A N 1
ATOM 2433 C CA . GLN A 1 301 ? -19.996 3.454 29.121 1.00 70.25 301 GLN A CA 1
ATOM 2434 C C . GLN A 1 301 ? -20.752 3.828 27.850 1.00 70.25 301 GLN A C 1
ATOM 2436 O O . GLN A 1 301 ? -20.202 3.878 26.754 1.00 70.25 301 GLN A O 1
ATOM 2441 N N . LYS A 1 302 ? -22.047 4.107 28.012 1.00 62.12 302 LYS A N 1
ATOM 2442 C CA . LYS A 1 302 ? -22.934 4.514 26.915 1.00 62.12 302 LYS A CA 1
ATOM 2443 C C . LYS A 1 302 ? -22.665 5.945 26.434 1.00 62.12 302 LYS A C 1
ATOM 2445 O O . LYS A 1 302 ? -23.059 6.307 25.331 1.00 62.12 302 LYS A O 1
ATOM 2450 N N . SER A 1 303 ? -22.022 6.777 27.251 1.00 59.00 303 SER A N 1
ATOM 2451 C CA . SER A 1 303 ? -21.661 8.150 26.892 1.00 59.00 303 SER A CA 1
ATOM 2452 C C . SER A 1 303 ? -20.656 8.148 25.736 1.00 59.00 303 SER A C 1
ATOM 2454 O O . SER A 1 303 ? -19.463 7.937 25.932 1.00 59.00 303 SER A O 1
ATOM 2456 N N . GLY A 1 304 ? -21.158 8.351 24.517 1.00 69.19 304 GLY A N 1
ATOM 2457 C CA . GLY A 1 304 ? -20.353 8.435 23.297 1.00 69.19 304 GLY A CA 1
ATOM 2458 C C . GLY A 1 304 ? -20.206 7.135 22.499 1.00 69.19 304 GLY A C 1
ATOM 2459 O O . GLY A 1 304 ? -19.584 7.191 21.441 1.00 69.19 304 GLY A O 1
ATOM 2460 N N . CYS A 1 305 ? -20.792 6.016 22.955 1.00 85.38 305 CYS A N 1
ATOM 2461 C CA . CYS A 1 305 ? -20.815 4.730 22.243 1.00 85.38 305 CYS A CA 1
ATOM 2462 C C . CYS A 1 305 ? -22.248 4.177 22.150 1.00 85.38 305 CYS A C 1
ATOM 2464 O O . CYS A 1 305 ? -22.986 4.186 23.137 1.00 85.38 305 CYS A O 1
ATOM 2466 N N . ASP A 1 306 ? -22.650 3.668 20.984 1.00 92.56 306 ASP A N 1
ATOM 2467 C CA . ASP A 1 306 ? -24.011 3.162 20.743 1.00 92.56 306 ASP A CA 1
ATOM 2468 C C . ASP A 1 306 ? -24.113 1.630 20.663 1.00 92.56 306 ASP A C 1
ATOM 2470 O O . ASP A 1 306 ? -25.220 1.091 20.743 1.00 92.56 306 ASP A O 1
ATOM 2474 N N . VAL A 1 307 ? -22.980 0.928 20.575 1.00 95.69 307 VAL A N 1
ATOM 2475 C CA . VAL A 1 307 ? -22.891 -0.537 20.591 1.00 95.69 307 VAL A CA 1
ATOM 2476 C C . VAL A 1 307 ? -21.546 -1.008 21.142 1.00 95.69 307 VAL A C 1
ATOM 2478 O O . VAL A 1 307 ? -20.505 -0.420 20.856 1.00 95.69 307 VAL A O 1
ATOM 2481 N N . LEU A 1 308 ? -21.562 -2.102 21.904 1.00 95.81 308 LEU A N 1
ATOM 2482 C CA . LEU A 1 308 ? -20.358 -2.804 22.338 1.00 95.81 308 LEU A CA 1
ATOM 2483 C C . LEU A 1 308 ? -20.033 -3.946 21.371 1.00 95.81 308 LEU A C 1
ATOM 2485 O O . LEU A 1 308 ? -20.806 -4.890 21.231 1.00 95.81 308 LEU A O 1
ATOM 2489 N N . CYS A 1 309 ? -18.877 -3.882 20.732 1.00 96.31 309 CYS A N 1
ATOM 2490 C CA . CYS A 1 309 ? -18.321 -4.926 19.887 1.00 96.31 309 CYS A CA 1
ATOM 2491 C C . CYS A 1 309 ? -17.383 -5.806 20.721 1.00 96.31 309 CYS A C 1
ATOM 2493 O O . CYS A 1 309 ? -16.340 -5.352 21.190 1.00 96.31 309 CYS A O 1
ATOM 2495 N N . VAL A 1 310 ? -17.742 -7.075 20.887 1.00 95.00 310 VAL A N 1
ATOM 2496 C CA . VAL A 1 310 ? -16.969 -8.066 21.644 1.00 95.00 310 VAL A CA 1
ATOM 2497 C C . VAL A 1 310 ? -16.471 -9.138 20.687 1.00 95.00 310 VAL A C 1
ATOM 2499 O O . VAL A 1 310 ? -17.242 -9.657 19.874 1.00 95.00 310 VAL A O 1
ATOM 2502 N N . ILE A 1 311 ? -15.193 -9.486 20.803 1.00 92.69 311 ILE A N 1
ATOM 2503 C CA . ILE A 1 311 ? -14.659 -10.728 20.249 1.00 92.69 311 ILE A CA 1
ATOM 2504 C C . ILE A 1 311 ? -14.374 -11.703 21.391 1.00 92.69 311 ILE A C 1
ATOM 2506 O O . ILE A 1 311 ? -14.079 -11.283 22.511 1.00 92.69 311 ILE A O 1
ATOM 2510 N N . ASP A 1 312 ? -14.564 -12.997 21.133 1.00 74.50 312 ASP A N 1
ATOM 2511 C CA . ASP A 1 312 ? -14.374 -14.044 22.146 1.00 74.50 312 ASP A CA 1
ATOM 2512 C C . ASP A 1 312 ? -12.953 -13.966 22.749 1.00 74.50 312 ASP A C 1
ATOM 2514 O O . ASP A 1 312 ? -12.059 -13.445 22.087 1.00 74.50 312 ASP A O 1
ATOM 2518 N N . ARG A 1 313 ? -12.750 -14.473 23.979 1.00 72.00 313 ARG A N 1
ATOM 2519 C CA . ARG A 1 313 ? -11.530 -14.464 24.847 1.00 72.00 313 ARG A CA 1
ATOM 2520 C C . ARG A 1 313 ? -11.551 -13.522 26.052 1.00 72.00 313 ARG A C 1
ATOM 2522 O O . ARG A 1 313 ? -10.997 -13.892 27.082 1.00 72.00 313 ARG A O 1
ATOM 2529 N N . GLN A 1 314 ? -12.205 -12.366 25.977 1.00 75.75 314 GLN A N 1
ATOM 2530 C CA . GLN A 1 314 ? -12.358 -11.461 27.128 1.00 75.75 314 GLN A CA 1
ATOM 2531 C C . GLN A 1 314 ? -13.786 -10.917 27.201 1.00 75.75 314 GLN A C 1
ATOM 2533 O O . GLN A 1 314 ? -14.065 -9.760 26.892 1.00 75.75 314 GLN A O 1
ATOM 2538 N N . ILE A 1 315 ? -14.717 -11.788 27.599 1.00 84.06 315 ILE A N 1
ATOM 2539 C CA . ILE A 1 315 ? -16.122 -11.416 27.784 1.00 84.06 315 ILE A CA 1
ATOM 2540 C C . ILE A 1 315 ? -16.251 -10.621 29.098 1.00 84.06 315 ILE A C 1
ATOM 2542 O O . ILE A 1 315 ? -15.881 -11.143 30.155 1.00 84.06 315 ILE A O 1
ATOM 2546 N N . PRO A 1 316 ? -16.805 -9.394 29.073 1.00 88.19 316 PRO A N 1
ATOM 2547 C CA . PRO A 1 316 ? -17.117 -8.640 30.285 1.00 88.19 316 PRO A CA 1
ATOM 2548 C C . PRO A 1 316 ? -17.979 -9.447 31.262 1.00 88.19 316 PRO A C 1
ATOM 2550 O O . PRO A 1 316 ? -18.916 -10.141 30.853 1.00 88.19 316 PRO A O 1
ATOM 2553 N N . LYS A 1 317 ? -17.710 -9.331 32.568 1.00 89.50 317 LYS A N 1
ATOM 2554 C CA . LYS A 1 317 ? -18.436 -10.073 33.621 1.00 89.50 317 LYS A CA 1
ATOM 2555 C C . LYS A 1 317 ? -19.942 -9.803 33.577 1.00 89.50 317 LYS A C 1
ATOM 2557 O O . LYS A 1 317 ? -20.751 -10.681 33.866 1.00 89.50 317 LYS A O 1
ATOM 2562 N N . GLU A 1 318 ? -20.316 -8.602 33.156 1.00 89.81 318 GLU A N 1
ATOM 2563 C CA . GLU A 1 318 ? -21.684 -8.125 32.982 1.00 89.81 318 GLU A CA 1
ATOM 2564 C C . GLU A 1 318 ? -22.445 -8.894 31.890 1.00 89.81 318 GLU A C 1
ATOM 2566 O O . GLU A 1 318 ? -23.676 -8.914 31.906 1.00 89.81 318 GLU A O 1
ATOM 2571 N N . LEU A 1 319 ? -21.740 -9.539 30.955 1.00 92.38 319 LEU A N 1
ATOM 2572 C CA . LEU A 1 319 ? -22.330 -10.262 29.828 1.00 92.38 319 LEU A CA 1
ATOM 2573 C C . LEU A 1 319 ? -22.394 -11.778 30.023 1.00 92.38 319 LEU A C 1
ATOM 2575 O O . LEU A 1 319 ? -23.163 -12.430 29.325 1.00 92.38 319 LEU A O 1
ATOM 2579 N N . VAL A 1 320 ? -21.660 -12.347 30.984 1.00 92.56 320 VAL A N 1
ATOM 2580 C CA . VAL A 1 320 ? -21.559 -13.809 31.176 1.00 92.56 320 VAL A CA 1
ATOM 2581 C C . VAL A 1 320 ? -22.929 -14.479 31.331 1.00 92.56 320 VAL A C 1
ATOM 2583 O O . VAL A 1 320 ? -23.197 -15.498 30.700 1.00 92.56 320 VAL A O 1
ATOM 2586 N N . GLU A 1 321 ? -23.821 -13.892 32.131 1.00 91.81 321 GLU A N 1
ATOM 2587 C CA . GLU A 1 321 ? -25.173 -14.425 32.347 1.00 91.81 321 GLU A CA 1
ATOM 2588 C C . GLU A 1 321 ? -26.007 -14.423 31.057 1.00 91.81 321 GLU A C 1
ATOM 2590 O O . GLU A 1 321 ? -26.644 -15.421 30.736 1.00 91.81 321 GLU A O 1
ATOM 2595 N N . GLN A 1 322 ? -25.934 -13.343 30.272 1.00 93.25 322 GLN A N 1
ATOM 2596 C CA . GLN A 1 322 ? -26.645 -13.233 28.994 1.00 93.25 322 GLN A CA 1
ATOM 2597 C C . GLN A 1 322 ? -26.082 -14.184 27.941 1.00 93.25 322 GLN A C 1
ATOM 2599 O O . GLN A 1 322 ? -26.841 -14.772 27.182 1.00 93.25 322 GLN A O 1
ATOM 2604 N N . PHE A 1 323 ? -24.761 -14.362 27.895 1.00 94.00 323 PHE A N 1
ATOM 2605 C CA . PHE A 1 323 ? -24.136 -15.322 26.988 1.00 94.00 323 PHE A CA 1
ATOM 2606 C C . PHE A 1 323 ? -24.615 -16.744 27.295 1.00 94.00 323 PHE A C 1
ATOM 2608 O O . PHE A 1 323 ? -24.955 -17.486 26.379 1.00 94.00 323 PHE A O 1
ATOM 2615 N N . ASN A 1 324 ? -24.683 -17.121 28.575 1.00 93.50 324 ASN A N 1
ATOM 2616 C CA . ASN A 1 324 ? -25.169 -18.440 28.982 1.00 93.50 324 ASN A CA 1
ATOM 2617 C C . ASN A 1 324 ? -26.659 -18.636 28.674 1.00 93.50 324 ASN A C 1
ATOM 2619 O O . ASN A 1 324 ? -27.045 -19.721 28.241 1.00 93.50 324 ASN A O 1
ATOM 2623 N N . ASP A 1 325 ? -27.473 -17.594 28.850 1.00 94.44 325 ASP A N 1
ATOM 2624 C CA . ASP A 1 325 ? -28.884 -17.613 28.464 1.00 94.44 325 ASP A CA 1
ATOM 2625 C C . ASP A 1 325 ? -29.049 -17.818 26.951 1.00 94.44 325 ASP A C 1
ATOM 2627 O O . ASP A 1 325 ? -29.721 -18.758 26.533 1.00 94.44 325 ASP A O 1
ATOM 2631 N N . ILE A 1 326 ? -28.345 -17.041 26.117 1.00 94.50 326 ILE A N 1
ATOM 2632 C CA . ILE A 1 326 ? -28.410 -17.178 24.652 1.00 94.50 326 ILE A CA 1
ATOM 2633 C C . ILE A 1 326 ? -27.947 -18.568 24.202 1.00 94.50 326 ILE A C 1
ATOM 2635 O O . ILE A 1 326 ? -28.630 -19.215 23.410 1.00 94.50 326 ILE A O 1
ATOM 2639 N N . ARG A 1 327 ? -26.841 -19.083 24.756 1.00 94.62 327 ARG A N 1
ATOM 2640 C CA . ARG A 1 327 ? -26.342 -20.443 24.470 1.00 94.62 327 ARG A CA 1
ATOM 2641 C C . ARG A 1 327 ? -27.359 -21.543 24.780 1.00 94.62 327 ARG A C 1
ATOM 2643 O O . ARG A 1 327 ? -27.278 -22.619 24.189 1.00 94.62 327 ARG A O 1
ATOM 2650 N N . SER A 1 328 ? -28.305 -21.303 25.692 1.00 96.25 328 SER A N 1
ATOM 2651 C CA . SER A 1 328 ? -29.329 -22.293 26.045 1.00 96.25 328 SER A CA 1
ATOM 2652 C C . SER A 1 328 ? -30.317 -22.564 24.904 1.00 96.25 328 SER A C 1
ATOM 2654 O O . SER A 1 328 ? -30.855 -23.671 24.818 1.00 96.25 328 SER A O 1
ATOM 2656 N N . TYR A 1 329 ? -30.520 -21.594 24.004 1.00 95.44 329 TYR A N 1
ATOM 2657 C CA . TYR A 1 329 ? -31.485 -21.693 22.906 1.00 95.44 329 TYR A CA 1
ATOM 2658 C C . TYR A 1 329 ? -30.886 -21.466 21.508 1.00 95.44 329 TYR A C 1
ATOM 2660 O O . TYR A 1 329 ? -31.472 -21.923 20.528 1.00 95.44 329 TYR A O 1
ATOM 2668 N N . ASP A 1 330 ? -29.716 -20.831 21.392 1.00 95.31 330 ASP A N 1
ATOM 2669 C CA . ASP A 1 330 ? -28.967 -20.664 20.145 1.00 95.31 330 ASP A CA 1
ATOM 2670 C C . ASP A 1 330 ? -27.638 -21.429 20.199 1.00 95.31 330 ASP A C 1
ATOM 2672 O O . ASP A 1 330 ? -26.601 -20.936 20.645 1.00 95.31 330 ASP A O 1
ATOM 2676 N N . LYS A 1 331 ? -27.666 -22.662 19.686 1.00 93.00 331 LYS A N 1
ATOM 2677 C CA . LYS A 1 331 ? -26.481 -23.529 19.599 1.00 93.00 331 LYS A CA 1
ATOM 2678 C C . LYS A 1 331 ? -25.392 -22.984 18.671 1.00 93.00 331 LYS A C 1
ATOM 2680 O O . LYS A 1 331 ? -24.270 -23.476 18.725 1.00 93.00 331 LYS A O 1
ATOM 2685 N N . ALA A 1 332 ? -25.715 -22.031 17.797 1.00 93.12 332 ALA A N 1
ATOM 2686 C CA . ALA A 1 332 ? -24.773 -21.467 16.841 1.00 93.12 332 ALA A CA 1
ATOM 2687 C C . ALA A 1 332 ? -24.138 -20.155 17.325 1.00 93.12 332 ALA A C 1
ATOM 2689 O O . ALA A 1 332 ? -23.276 -19.620 16.624 1.00 93.12 332 ALA A O 1
ATOM 2690 N N . PHE A 1 333 ? -24.508 -19.665 18.512 1.00 93.00 333 PHE A N 1
ATOM 2691 C CA . PHE A 1 333 ? -24.057 -18.387 19.064 1.00 93.00 333 PHE A CA 1
ATOM 2692 C C . PHE A 1 333 ? -22.528 -18.231 19.091 1.00 93.00 333 PHE A C 1
ATOM 2694 O O . PHE A 1 333 ? -22.010 -17.186 18.707 1.00 93.00 333 PHE A O 1
ATOM 2701 N N . ASP A 1 334 ? -21.791 -19.289 19.443 1.00 91.38 334 ASP A N 1
ATOM 2702 C CA . ASP A 1 334 ? -20.317 -19.290 19.470 1.00 91.38 334 ASP A CA 1
ATOM 2703 C C . ASP A 1 334 ? -19.672 -19.619 18.104 1.00 91.38 334 ASP A C 1
ATOM 2705 O O . ASP A 1 334 ? -18.463 -19.790 17.997 1.00 91.38 334 ASP A O 1
ATOM 2709 N N . SER A 1 335 ? -20.463 -19.692 17.030 1.00 91.31 335 SER A N 1
ATOM 2710 C CA . SER A 1 335 ? -19.984 -19.938 15.658 1.00 91.31 335 SER A CA 1
ATOM 2711 C C . SER A 1 335 ? -20.396 -18.855 14.655 1.00 91.31 335 SER A C 1
ATOM 2713 O O . SER A 1 335 ? -19.840 -18.777 13.558 1.00 91.31 335 SER A O 1
ATOM 2715 N N . MET A 1 336 ? -21.354 -17.997 15.021 1.00 93.00 336 MET A N 1
ATOM 2716 C CA . MET A 1 336 ? -21.917 -16.964 14.156 1.00 93.00 336 MET A CA 1
ATOM 2717 C C . MET A 1 336 ? -21.928 -15.594 14.832 1.00 93.00 336 MET A C 1
ATOM 2719 O O . MET A 1 336 ? -22.099 -15.461 16.041 1.00 93.00 336 MET A O 1
ATOM 2723 N N . VAL A 1 337 ? -21.783 -14.546 14.020 1.00 95.81 337 VAL A N 1
ATOM 2724 C CA . VAL A 1 337 ? -21.835 -13.165 14.509 1.00 95.81 337 VAL A CA 1
ATOM 2725 C C . VAL A 1 337 ? -23.259 -12.825 14.935 1.00 95.81 337 VAL A C 1
ATOM 2727 O O . VAL A 1 337 ? -24.196 -12.925 14.141 1.00 95.81 337 VAL A O 1
ATOM 2730 N N . SER A 1 338 ? -23.405 -12.351 16.165 1.00 95.00 338 SER A N 1
ATOM 2731 C CA . SER A 1 338 ? -24.694 -12.108 16.806 1.00 95.00 338 SER A CA 1
ATOM 2732 C C . SER A 1 338 ? -24.844 -10.646 17.220 1.00 95.00 338 SER A C 1
ATOM 2734 O O . SER A 1 338 ? -23.861 -9.947 17.452 1.00 95.00 338 SER A O 1
ATOM 2736 N N . CYS A 1 339 ? -26.084 -10.163 17.302 1.00 96.31 339 CYS A N 1
ATOM 2737 C CA . CYS A 1 339 ? -26.401 -8.813 17.770 1.00 96.31 339 CYS A CA 1
ATOM 2738 C C . CYS A 1 339 ? -27.613 -8.876 18.700 1.00 96.31 339 CYS A C 1
ATOM 2740 O O . CYS A 1 339 ? -28.698 -9.258 18.263 1.00 96.31 339 CYS A O 1
ATOM 2742 N N . PHE A 1 340 ? -27.441 -8.491 19.960 1.00 94.69 340 PHE A N 1
ATOM 2743 C CA . PHE A 1 340 ? -28.476 -8.565 20.995 1.00 94.69 340 PHE A CA 1
ATOM 2744 C C . PHE A 1 340 ? -28.377 -7.368 21.947 1.00 94.69 340 PHE A C 1
ATOM 2746 O O . PHE A 1 340 ? -27.488 -6.532 21.818 1.00 94.69 340 PHE A O 1
ATOM 2753 N N . LYS A 1 341 ? -29.321 -7.225 22.879 1.00 92.75 341 LYS A N 1
ATOM 2754 C CA . LYS A 1 341 ? -29.302 -6.151 23.885 1.00 92.75 341 LYS A CA 1
ATOM 2755 C C . LYS A 1 341 ? -28.813 -6.689 25.219 1.00 92.75 341 LYS A C 1
ATOM 2757 O O . LYS A 1 341 ? -29.248 -7.760 25.625 1.00 92.75 341 LYS A O 1
ATOM 2762 N N . SER A 1 342 ? -28.001 -5.904 25.922 1.00 90.62 342 SER A N 1
ATOM 2763 C CA . SER A 1 342 ? -27.617 -6.190 27.302 1.00 90.62 342 SER A CA 1
ATOM 2764 C C . SER A 1 342 ? -28.390 -5.309 28.283 1.00 90.62 342 SER A C 1
ATOM 2766 O O . SER A 1 342 ? -28.118 -4.108 28.348 1.00 90.62 342 SER A O 1
ATOM 2768 N N . PRO A 1 343 ? -29.326 -5.867 29.079 1.00 86.75 343 PRO A N 1
ATOM 2769 C CA . PRO A 1 343 ? -29.973 -5.130 30.163 1.00 86.75 343 PRO A CA 1
ATOM 2770 C C . PRO A 1 343 ? -28.992 -4.521 31.170 1.00 86.75 343 PRO A C 1
ATOM 2772 O O . PRO A 1 343 ? -29.175 -3.375 31.568 1.00 86.75 343 PRO A O 1
ATOM 2775 N N . LYS A 1 344 ? -27.928 -5.251 31.544 1.00 87.25 344 LYS A N 1
ATOM 2776 C CA . LYS A 1 344 ? -26.944 -4.790 32.541 1.00 87.25 344 LYS A CA 1
ATOM 2777 C C . LYS A 1 344 ? -26.116 -3.600 32.054 1.00 87.25 344 LYS A C 1
ATOM 2779 O O . LYS A 1 344 ? -25.893 -2.674 32.820 1.00 87.25 344 LYS A O 1
ATOM 2784 N N . LEU A 1 345 ? -25.695 -3.604 30.787 1.00 86.06 345 LEU A N 1
ATOM 2785 C CA . LEU A 1 345 ? -24.932 -2.492 30.201 1.00 86.06 345 LEU A CA 1
ATOM 2786 C C . LEU A 1 345 ? -25.828 -1.386 29.618 1.00 86.06 345 LEU A C 1
ATOM 2788 O O . LEU A 1 345 ? -25.335 -0.330 29.227 1.00 86.06 345 LEU A O 1
ATOM 2792 N N . ASN A 1 346 ? -27.140 -1.628 29.515 1.00 89.06 346 ASN A N 1
ATOM 2793 C CA . ASN A 1 346 ? -28.112 -0.750 28.860 1.00 89.06 346 ASN A CA 1
ATOM 2794 C C . ASN A 1 346 ? -27.699 -0.327 27.427 1.00 89.06 346 ASN A C 1
ATOM 2796 O O . ASN A 1 346 ? -27.983 0.792 26.974 1.00 89.06 346 ASN A O 1
ATOM 2800 N N . MET A 1 347 ? -27.024 -1.228 26.705 1.00 90.75 347 MET A N 1
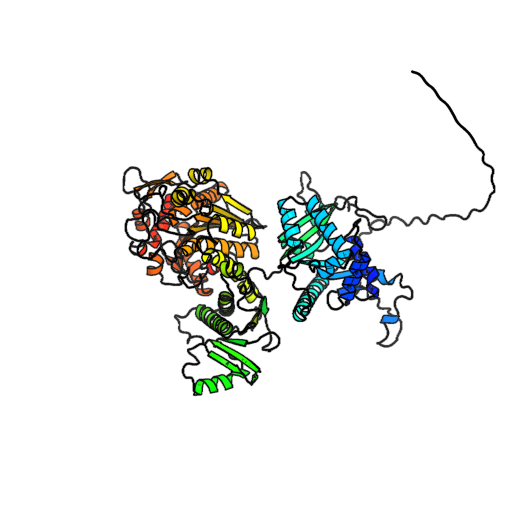ATOM 2801 C CA . MET A 1 347 ? -26.571 -1.024 25.326 1.00 90.75 347 MET A CA 1
ATOM 2802 C C . MET A 1 347 ? -26.644 -2.317 24.494 1.00 90.75 347 MET A C 1
ATOM 2804 O O . MET A 1 347 ? -26.604 -3.420 25.051 1.00 90.75 347 MET A O 1
ATOM 2808 N N . PRO A 1 348 ? -26.782 -2.206 23.161 1.00 95.50 348 PRO A N 1
ATOM 2809 C CA . PRO A 1 348 ? -26.597 -3.319 22.240 1.00 95.50 348 PRO A CA 1
ATOM 2810 C C . PRO A 1 348 ? -25.178 -3.891 22.298 1.00 95.50 348 PRO A C 1
ATOM 2812 O O . PRO A 1 348 ? -24.211 -3.168 22.529 1.00 95.50 348 PRO A O 1
ATOM 2815 N N . VAL A 1 349 ? -25.071 -5.189 22.042 1.00 95.94 349 VAL A N 1
ATOM 2816 C CA . VAL A 1 349 ? -23.823 -5.940 21.950 1.00 95.94 349 VAL A CA 1
ATOM 2817 C C . VAL A 1 349 ? -23.784 -6.637 20.599 1.00 95.94 349 VAL A C 1
ATOM 2819 O O . VAL A 1 349 ? -24.727 -7.342 20.231 1.00 95.94 349 VAL A O 1
ATOM 2822 N N . VAL A 1 350 ? -22.685 -6.459 19.877 1.00 97.25 350 VAL A N 1
ATOM 2823 C CA . VAL A 1 350 ? -22.320 -7.275 18.725 1.00 97.25 350 VAL A CA 1
ATOM 2824 C C . VAL A 1 350 ? -21.213 -8.219 19.160 1.00 97.25 350 VAL A C 1
ATOM 2826 O O . VAL A 1 350 ? -20.134 -7.788 19.555 1.00 97.25 350 VAL A O 1
ATOM 2829 N N . TYR A 1 351 ? -21.491 -9.514 19.091 1.00 96.88 351 TYR A N 1
ATOM 2830 C CA . TYR A 1 351 ? -20.540 -10.563 19.429 1.00 96.88 351 TYR A CA 1
ATOM 2831 C C . TYR A 1 351 ? -20.061 -11.240 18.149 1.00 96.88 351 TYR A C 1
ATOM 2833 O O . TYR A 1 351 ? -20.879 -11.723 17.364 1.00 96.88 351 TYR A O 1
ATOM 2841 N N . SER A 1 352 ? -18.746 -11.269 17.933 1.00 96.75 352 SER A N 1
ATOM 2842 C CA . SER A 1 352 ? -18.122 -12.066 16.878 1.00 96.75 352 SER A CA 1
ATOM 2843 C C . SER A 1 352 ? -17.207 -13.117 17.509 1.00 96.75 352 SER A C 1
ATOM 2845 O O . SER A 1 352 ? -16.138 -12.755 18.006 1.00 96.75 352 SER A O 1
ATOM 2847 N N . PRO A 1 353 ? -17.581 -14.405 17.476 1.00 94.31 353 PRO A N 1
ATOM 2848 C CA . PRO A 1 353 ? -16.775 -15.450 18.086 1.00 94.31 353 PRO A CA 1
ATOM 2849 C C . PRO A 1 353 ? -15.431 -15.620 17.370 1.00 94.31 353 PRO A C 1
ATOM 2851 O O . PRO A 1 353 ? -15.347 -15.519 16.140 1.00 94.31 353 PRO A O 1
ATOM 2854 N N . LEU A 1 354 ? -14.378 -15.892 18.146 1.00 92.31 354 LEU A N 1
ATOM 2855 C CA . LEU A 1 354 ? -13.133 -16.425 17.599 1.00 92.31 354 LEU A CA 1
ATOM 2856 C C . LEU A 1 354 ? -13.298 -17.931 17.387 1.00 92.31 354 LEU A C 1
ATOM 2858 O O . LEU A 1 354 ? -13.942 -18.591 18.201 1.00 92.31 354 LEU A O 1
ATOM 2862 N N . PRO A 1 355 ? -12.699 -18.501 16.331 1.00 88.31 355 PRO A N 1
ATOM 2863 C CA . PRO A 1 355 ? -12.646 -19.947 16.210 1.00 88.31 355 PRO A CA 1
ATOM 2864 C C . PRO A 1 355 ? -11.860 -20.552 17.380 1.00 88.31 355 PRO A C 1
ATOM 2866 O O . PRO A 1 355 ? -10.996 -19.907 17.992 1.00 88.31 355 PRO A O 1
ATOM 2869 N N . GLU A 1 356 ? -12.123 -21.826 17.660 1.00 89.00 356 GLU A N 1
ATOM 2870 C CA . GLU A 1 356 ? -11.272 -22.607 18.548 1.00 89.00 356 GLU A CA 1
ATOM 2871 C C . GLU A 1 356 ? -9.848 -22.642 17.969 1.00 89.00 356 GLU A C 1
ATOM 2873 O O . GLU A 1 356 ? -9.610 -23.121 16.857 1.00 89.00 356 GLU A O 1
ATOM 2878 N N . LEU A 1 357 ? -8.899 -22.055 18.703 1.00 90.25 357 LEU A N 1
ATOM 2879 C CA . LEU A 1 357 ? -7.539 -21.860 18.217 1.00 90.25 357 LEU A CA 1
ATOM 2880 C C . LEU A 1 357 ? -6.788 -23.192 18.199 1.00 90.25 357 LEU A C 1
ATOM 2882 O O . LEU A 1 357 ? -6.452 -23.747 19.240 1.00 90.25 357 LEU A O 1
ATOM 2886 N N . THR A 1 358 ? -6.455 -23.647 16.998 1.00 91.81 358 THR A N 1
ATOM 2887 C CA . THR A 1 358 ? -5.565 -24.791 16.746 1.00 91.81 358 THR A CA 1
ATOM 2888 C C . THR A 1 358 ? -4.148 -24.317 16.410 1.00 91.81 358 THR A C 1
ATOM 2890 O O . THR A 1 358 ? -3.881 -23.114 16.341 1.00 91.81 358 THR A O 1
ATOM 2893 N N . ASP A 1 359 ? -3.213 -25.239 16.190 1.00 91.62 359 ASP A N 1
ATOM 2894 C CA . ASP A 1 359 ? -1.823 -24.914 15.820 1.00 91.62 359 ASP A CA 1
ATOM 2895 C C . ASP A 1 359 ? -1.655 -24.367 14.403 1.00 91.62 359 ASP A C 1
ATOM 2897 O O . ASP A 1 359 ? -0.627 -23.776 14.094 1.00 91.62 359 ASP A O 1
ATOM 2901 N N . TYR A 1 360 ? -2.687 -24.491 13.571 1.00 91.81 360 TYR A N 1
ATOM 2902 C CA . TYR A 1 360 ? -2.697 -23.984 12.198 1.00 91.81 360 TYR A CA 1
ATOM 2903 C C . TYR A 1 360 ? -3.353 -22.606 12.064 1.00 91.81 360 TYR A C 1
ATOM 2905 O O . TYR A 1 360 ? -3.379 -22.043 10.973 1.00 91.81 360 TYR A O 1
ATOM 2913 N N . HIS A 1 361 ? -3.905 -22.065 13.153 1.00 93.19 361 HIS A N 1
ATOM 2914 C CA . HIS A 1 361 ? -4.413 -20.699 13.159 1.00 93.19 361 HIS A CA 1
ATOM 2915 C C . HIS A 1 361 ? -3.271 -19.697 13.301 1.00 93.19 361 HIS A C 1
ATOM 2917 O O . HIS A 1 361 ? -2.292 -19.935 14.008 1.00 93.19 361 HIS A O 1
ATOM 2923 N N . ASP A 1 362 ? -3.456 -18.537 12.684 1.00 94.19 362 ASP A N 1
ATOM 2924 C CA . ASP A 1 362 ? -2.575 -17.387 12.821 1.00 94.19 362 ASP A CA 1
ATOM 2925 C C . ASP A 1 362 ? -3.333 -16.172 13.368 1.00 94.19 362 ASP A C 1
ATOM 2927 O O . ASP A 1 362 ? -4.551 -16.202 13.568 1.00 94.19 362 ASP A O 1
ATOM 2931 N N . VAL A 1 363 ? -2.597 -15.087 13.608 1.00 95.81 363 VAL A N 1
ATOM 2932 C CA . VAL A 1 363 ? -3.120 -13.860 14.218 1.00 95.81 363 VAL A CA 1
ATOM 2933 C C . VAL A 1 363 ? -4.269 -13.218 13.419 1.00 95.81 363 VAL A C 1
ATOM 2935 O O . VAL A 1 363 ? -5.044 -12.436 13.976 1.00 95.81 363 VAL A O 1
ATOM 2938 N N . ARG A 1 364 ? -4.465 -13.574 12.139 1.00 95.31 364 ARG A N 1
ATOM 2939 C CA . ARG A 1 364 ? -5.578 -13.063 11.325 1.00 95.31 364 ARG A CA 1
ATOM 2940 C C . ARG A 1 364 ? -6.937 -13.520 11.844 1.00 95.31 364 ARG A C 1
ATOM 2942 O O . ARG A 1 364 ? -7.938 -12.900 11.500 1.00 95.31 364 ARG A O 1
ATOM 2949 N N . CYS A 1 365 ? -7.028 -14.551 12.691 1.00 95.69 365 CYS A N 1
ATOM 2950 C CA . CYS A 1 365 ? -8.304 -14.893 13.330 1.00 95.69 365 CYS A CA 1
ATOM 2951 C C . CYS A 1 365 ? -8.860 -13.717 14.159 1.00 95.69 365 CYS A C 1
ATOM 2953 O O . CYS A 1 365 ? -10.057 -13.436 14.078 1.00 95.69 365 CYS A O 1
ATOM 2955 N N . TYR A 1 366 ? -7.985 -12.964 14.837 1.00 96.62 366 TYR A N 1
ATOM 2956 C CA . TYR A 1 366 ? -8.323 -11.741 15.570 1.00 96.62 366 TYR A CA 1
ATOM 2957 C C . TYR A 1 366 ? -8.736 -10.604 14.629 1.00 96.62 366 TYR A C 1
ATOM 2959 O O . TYR A 1 366 ? -9.784 -9.991 14.838 1.00 96.62 366 TYR A O 1
ATOM 2967 N N . GLN A 1 367 ? -7.983 -10.384 13.541 1.00 95.69 367 GLN A N 1
ATOM 2968 C CA . GLN A 1 367 ? -8.354 -9.422 12.487 1.00 95.69 367 GLN A CA 1
ATOM 2969 C C . GLN A 1 367 ? -9.751 -9.716 11.931 1.00 95.69 367 GLN A C 1
ATOM 2971 O O . GLN A 1 367 ? -10.610 -8.837 11.884 1.00 95.69 367 GLN A O 1
ATOM 2976 N N . ASN A 1 368 ? -9.994 -10.969 11.546 1.00 95.50 368 ASN A N 1
ATOM 2977 C CA . ASN A 1 368 ? -11.237 -11.405 10.924 1.00 95.50 368 ASN A CA 1
ATOM 2978 C C . ASN A 1 368 ? -12.429 -11.298 11.880 1.00 95.50 368 ASN A C 1
ATOM 2980 O O . ASN A 1 368 ? -13.512 -10.899 11.453 1.00 95.50 368 ASN A O 1
ATOM 2984 N N . ALA A 1 369 ? -12.260 -11.638 13.162 1.00 96.62 369 ALA A N 1
ATOM 2985 C CA . ALA A 1 369 ? -13.321 -11.493 14.156 1.00 96.62 369 ALA A CA 1
ATOM 2986 C C . ALA A 1 369 ? -13.654 -10.016 14.424 1.00 96.62 369 ALA A C 1
ATOM 2988 O O . ALA A 1 369 ? -14.829 -9.647 14.451 1.00 96.62 369 ALA A O 1
ATOM 2989 N N . ALA A 1 370 ? -12.642 -9.153 14.545 1.00 97.19 370 ALA A N 1
ATOM 2990 C CA . ALA A 1 370 ? -12.848 -7.718 14.725 1.00 97.19 370 ALA A CA 1
ATOM 2991 C C . ALA A 1 370 ? -13.557 -7.086 13.519 1.00 97.19 370 ALA A C 1
ATOM 2993 O O . ALA A 1 370 ? -14.552 -6.378 13.690 1.00 97.19 370 ALA A O 1
ATOM 2994 N N . ALA A 1 371 ? -13.107 -7.411 12.302 1.00 96.69 371 ALA A N 1
ATOM 2995 C CA . ALA A 1 371 ? -13.735 -6.965 11.062 1.00 96.69 371 ALA A CA 1
ATOM 2996 C C . ALA A 1 371 ? -15.203 -7.411 10.994 1.00 96.69 371 ALA A C 1
ATOM 2998 O O . ALA A 1 371 ? -16.101 -6.598 10.795 1.00 96.69 371 ALA A O 1
ATOM 2999 N N . LYS A 1 372 ? -15.492 -8.691 11.258 1.00 97.12 372 LYS A N 1
ATOM 3000 C CA . LYS A 1 372 ? -16.868 -9.214 11.294 1.00 97.12 372 LYS A CA 1
ATOM 3001 C C . LYS A 1 372 ? -17.748 -8.497 12.322 1.00 97.12 372 LYS A C 1
ATOM 3003 O O . LYS A 1 372 ? -18.902 -8.186 12.017 1.00 97.12 372 LYS A O 1
ATOM 3008 N N . SER A 1 373 ? -17.207 -8.206 13.505 1.00 97.06 373 SER A N 1
ATOM 3009 C CA . SER A 1 373 ? -17.910 -7.482 14.568 1.00 97.06 373 SER A CA 1
ATOM 3010 C C . SER A 1 373 ? -18.269 -6.055 14.135 1.00 97.06 373 SER A C 1
ATOM 3012 O O . SER A 1 373 ? -19.445 -5.686 14.094 1.00 97.06 373 SER A O 1
ATOM 3014 N N . VAL A 1 374 ? -17.284 -5.273 13.682 1.00 96.94 374 VAL A N 1
ATOM 3015 C CA . VAL A 1 374 ? -17.504 -3.892 13.220 1.00 96.94 374 VAL A CA 1
ATOM 3016 C C . VAL A 1 374 ? -18.406 -3.852 11.985 1.00 96.94 374 VAL A C 1
ATOM 3018 O O . VAL A 1 374 ? -19.327 -3.038 11.912 1.00 96.94 374 VAL A O 1
ATOM 3021 N N . GLN A 1 375 ? -18.234 -4.778 11.041 1.00 96.81 375 GLN A N 1
ATOM 3022 C CA . GLN A 1 375 ? -19.102 -4.879 9.873 1.00 96.81 375 GLN A CA 1
ATOM 3023 C C . GLN A 1 375 ? -20.560 -5.144 10.268 1.00 96.81 375 GLN A C 1
ATOM 3025 O O . GLN A 1 375 ? -21.480 -4.538 9.705 1.00 96.81 375 GLN A O 1
ATOM 3030 N N . ARG A 1 376 ? -20.799 -6.044 11.231 1.00 97.50 376 ARG A N 1
ATOM 3031 C CA . ARG A 1 376 ? -22.147 -6.329 11.732 1.00 97.50 376 ARG A CA 1
ATOM 3032 C C . ARG A 1 376 ? -22.747 -5.121 12.442 1.00 97.50 376 ARG A C 1
ATOM 3034 O O . ARG A 1 376 ? -23.948 -4.892 12.262 1.00 97.50 376 ARG A O 1
ATOM 3041 N N . ALA A 1 377 ? -21.942 -4.362 13.186 1.00 97.25 377 ALA A N 1
ATOM 3042 C CA . ALA A 1 377 ? -22.364 -3.122 13.826 1.00 97.25 377 ALA A CA 1
ATOM 3043 C C . ALA A 1 377 ? -22.801 -2.071 12.790 1.00 97.25 377 ALA A C 1
ATOM 3045 O O . ALA A 1 377 ? -23.921 -1.564 12.860 1.00 97.25 377 ALA A O 1
ATOM 3046 N N . ILE A 1 378 ? -21.986 -1.846 11.755 1.00 95.69 378 ILE A N 1
ATOM 3047 C CA . ILE A 1 378 ? -22.308 -0.942 10.639 1.00 95.69 378 ILE A CA 1
ATOM 3048 C C . ILE A 1 378 ? -23.609 -1.364 9.949 1.00 95.69 378 ILE A C 1
ATOM 3050 O O . ILE A 1 378 ? -24.492 -0.541 9.719 1.00 95.69 378 ILE A O 1
ATOM 3054 N N . LYS A 1 379 ? -23.762 -2.660 9.640 1.00 96.06 379 LYS A N 1
ATOM 3055 C CA . LYS A 1 379 ? -24.973 -3.201 8.997 1.00 96.06 379 LYS A CA 1
ATOM 3056 C C . LYS A 1 379 ? -26.223 -3.102 9.882 1.00 96.06 379 LYS A C 1
ATOM 3058 O O . LYS A 1 379 ? -27.325 -3.066 9.349 1.00 96.06 379 LYS A O 1
ATOM 3063 N N . ALA A 1 380 ? -26.073 -3.062 11.208 1.00 96.38 380 ALA A N 1
ATOM 3064 C CA . ALA A 1 380 ? -27.174 -2.788 12.137 1.00 96.38 380 ALA A CA 1
ATOM 3065 C C . ALA A 1 380 ? -27.579 -1.305 12.186 1.00 96.38 380 ALA A C 1
ATOM 3067 O O . ALA A 1 380 ? -28.630 -1.000 12.743 1.00 96.38 380 ALA A O 1
ATOM 3068 N N . GLY A 1 381 ? -26.782 -0.399 11.613 1.00 95.06 381 GLY A N 1
ATOM 3069 C CA . GLY A 1 381 ? -27.037 1.041 11.636 1.00 95.06 381 GLY A CA 1
ATOM 3070 C C . GLY A 1 381 ? -26.367 1.787 12.791 1.00 95.06 381 GLY A C 1
ATOM 3071 O O . GLY A 1 381 ? -26.630 2.975 12.955 1.00 95.06 381 GLY A O 1
ATOM 3072 N N . PHE A 1 382 ? -25.496 1.127 13.560 1.00 95.62 382 PHE A N 1
ATOM 3073 C CA . PHE A 1 382 ? -24.707 1.784 14.601 1.00 95.62 382 PHE A CA 1
ATOM 3074 C C . PHE A 1 382 ? -23.637 2.701 13.997 1.00 95.62 382 PHE A C 1
ATOM 3076 O O . PHE A 1 382 ? -23.111 2.447 12.909 1.00 95.62 382 PHE A O 1
ATOM 3083 N N . LYS A 1 383 ? -23.333 3.786 14.706 1.00 91.69 383 LYS A N 1
ATOM 3084 C CA . LYS A 1 383 ? -22.436 4.871 14.298 1.00 91.69 383 LYS A CA 1
ATOM 3085 C C . LYS A 1 383 ? -21.277 5.093 15.261 1.00 91.69 383 LYS A C 1
ATOM 3087 O O . LYS A 1 383 ? -20.342 5.783 14.869 1.00 91.69 383 LYS A O 1
ATOM 3092 N N . ALA A 1 384 ? -21.317 4.514 16.455 1.00 92.88 384 ALA A N 1
ATOM 3093 C CA . ALA A 1 384 ? -20.325 4.731 17.496 1.00 92.88 384 ALA A CA 1
ATOM 3094 C C . ALA A 1 384 ? -19.939 3.430 18.239 1.00 92.88 384 ALA A C 1
ATOM 3096 O O . ALA A 1 384 ? -20.181 3.308 19.445 1.00 92.88 384 ALA A O 1
ATOM 3097 N N . PRO A 1 385 ? -19.385 2.416 17.543 1.00 95.69 385 PRO A N 1
ATOM 3098 C CA . PRO A 1 385 ? -18.956 1.171 18.171 1.00 95.69 385 PRO A CA 1
ATOM 3099 C C . PRO A 1 385 ? -17.797 1.355 19.162 1.00 95.69 385 PRO A C 1
ATOM 3101 O O . PRO A 1 385 ? -16.811 2.037 18.877 1.00 95.69 385 PRO A O 1
ATOM 3104 N N . LEU A 1 386 ? -17.884 0.649 20.291 1.00 95.56 386 LEU A N 1
ATOM 3105 C CA . LEU A 1 386 ? -16.780 0.391 21.217 1.00 95.56 386 LEU A CA 1
ATOM 3106 C C . LEU A 1 386 ? -16.281 -1.041 21.019 1.00 95.56 386 LEU A C 1
ATOM 3108 O O . LEU A 1 386 ? -17.006 -1.980 21.325 1.00 95.56 386 LEU A O 1
ATOM 3112 N N . LEU A 1 387 ? -15.061 -1.226 20.530 1.00 96.12 387 LEU A N 1
ATOM 3113 C CA . LEU A 1 387 ? -14.441 -2.538 20.371 1.00 96.12 387 LEU A CA 1
ATOM 3114 C C . LEU A 1 387 ? -13.616 -2.916 21.599 1.00 96.12 387 LEU A C 1
ATOM 3116 O O . LEU A 1 387 ? -12.692 -2.196 21.975 1.00 96.12 387 LEU A O 1
ATOM 3120 N N . LEU A 1 388 ? -13.906 -4.086 22.165 1.00 95.25 388 LEU A N 1
ATOM 3121 C CA . LEU A 1 388 ? -13.039 -4.723 23.150 1.00 95.25 388 LEU A CA 1
ATOM 3122 C C . LEU A 1 388 ? -11.917 -5.471 22.439 1.00 95.25 388 LEU A C 1
ATOM 3124 O O . LEU A 1 388 ? -12.178 -6.354 21.619 1.00 95.25 388 LEU A O 1
ATOM 3128 N N . VAL A 1 389 ? -10.679 -5.104 22.755 1.00 94.94 389 VAL A N 1
ATOM 3129 C CA . VAL A 1 389 ? -9.479 -5.701 22.179 1.00 94.94 389 VAL A CA 1
ATOM 3130 C C . VAL A 1 389 ? -8.904 -6.695 23.190 1.00 94.94 389 VAL A C 1
ATOM 3132 O O . VAL A 1 389 ? -8.390 -6.266 24.221 1.00 94.94 389 VAL A O 1
ATOM 3135 N N . PRO A 1 390 ? -9.011 -8.011 22.941 1.00 92.25 390 PRO A N 1
ATOM 3136 C CA . PRO A 1 390 ? -8.537 -9.021 23.865 1.00 92.25 390 PRO A CA 1
ATOM 3137 C C . PRO A 1 390 ? -7.023 -9.196 23.769 1.00 92.25 390 PRO A C 1
ATOM 3139 O O . PRO A 1 390 ? -6.430 -9.145 22.687 1.00 92.25 390 PRO A O 1
ATOM 3142 N N . GLU A 1 391 ? -6.423 -9.527 24.904 1.00 90.44 391 GLU A N 1
ATOM 3143 C CA . GLU A 1 391 ? -5.063 -10.049 24.951 1.00 90.44 391 GLU A CA 1
ATOM 3144 C C . GLU A 1 391 ? -5.018 -11.499 24.440 1.00 90.44 391 GLU A C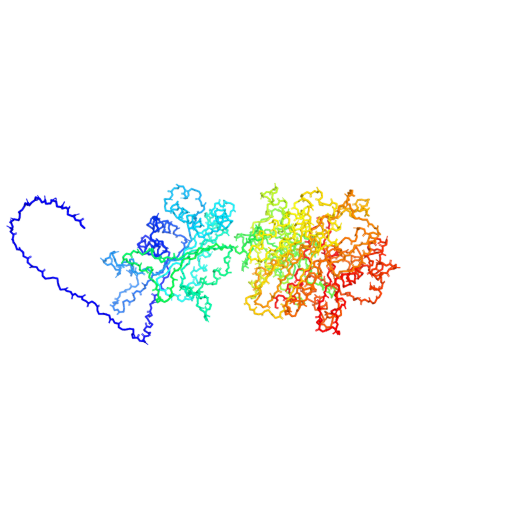 1
ATOM 3146 O O . GLU A 1 391 ? -6.023 -12.220 24.400 1.00 90.44 391 GLU A O 1
ATOM 3151 N N . SER A 1 392 ? -3.830 -11.942 24.032 1.00 91.31 392 SER A N 1
ATOM 3152 C CA . SER A 1 392 ? -3.603 -13.306 23.568 1.00 91.31 392 SER A CA 1
ATOM 3153 C C . SER A 1 392 ? -2.280 -13.851 24.085 1.00 91.31 392 SER A C 1
ATOM 3155 O O . SER A 1 392 ? -1.224 -13.343 23.722 1.00 91.31 392 SER A O 1
ATOM 3157 N N . ASP A 1 393 ? -2.328 -15.015 24.729 1.00 89.00 393 ASP A N 1
ATOM 3158 C CA . ASP A 1 393 ? -1.121 -15.752 25.123 1.00 89.00 393 ASP A CA 1
ATOM 3159 C C . ASP A 1 393 ? -0.396 -16.399 23.925 1.00 89.00 393 ASP A C 1
ATOM 3161 O O . ASP A 1 393 ? 0.813 -16.614 23.965 1.00 89.00 393 ASP A O 1
ATOM 3165 N N . LYS A 1 394 ? -1.124 -16.717 22.839 1.00 91.69 394 LYS A N 1
ATOM 3166 C CA . LYS A 1 394 ? -0.569 -17.419 21.662 1.00 91.69 394 LYS A CA 1
ATOM 3167 C C . LYS A 1 394 ? 0.107 -16.486 20.650 1.00 91.69 394 LYS A C 1
ATOM 3169 O O . LYS A 1 394 ? 1.148 -16.832 20.097 1.00 91.69 394 LYS A O 1
ATOM 3174 N N . PHE A 1 395 ? -0.482 -15.321 20.382 1.00 94.38 395 PHE A N 1
ATOM 3175 C CA . PHE A 1 395 ? -0.005 -14.369 19.379 1.00 94.38 395 PHE A CA 1
ATOM 3176 C C . PHE A 1 395 ? 0.329 -13.005 19.994 1.00 94.38 395 PHE A C 1
ATOM 3178 O O . PHE A 1 395 ? -0.562 -12.252 20.380 1.00 94.38 395 PHE A O 1
ATOM 3185 N N . ALA A 1 396 ? 1.616 -12.647 19.989 1.00 93.25 396 ALA A N 1
ATOM 3186 C CA . ALA A 1 396 ? 2.135 -11.417 20.602 1.00 93.25 396 ALA A CA 1
ATOM 3187 C C . ALA A 1 396 ? 1.579 -10.105 20.011 1.00 93.25 396 ALA A C 1
ATOM 3189 O O . ALA A 1 396 ? 1.644 -9.066 20.657 1.00 93.25 396 ALA A O 1
ATOM 3190 N N . HIS A 1 397 ? 1.048 -10.135 18.785 1.00 95.44 397 HIS A N 1
ATOM 3191 C CA . HIS A 1 397 ? 0.510 -8.956 18.094 1.00 95.44 397 HIS A CA 1
ATOM 3192 C C . HIS A 1 397 ? -1.010 -9.029 17.877 1.00 95.44 397 HIS A C 1
ATOM 3194 O O . HIS A 1 397 ? -1.535 -8.347 16.995 1.00 95.44 397 HIS A O 1
ATOM 3200 N N . ALA A 1 398 ? -1.725 -9.849 18.658 1.00 95.75 398 ALA A N 1
ATOM 3201 C CA . ALA A 1 398 ? -3.178 -9.997 18.547 1.00 95.75 398 ALA A CA 1
ATOM 3202 C C . ALA A 1 398 ? -3.928 -8.672 18.736 1.00 95.75 398 ALA A C 1
ATOM 3204 O O . ALA A 1 398 ? -4.864 -8.403 17.988 1.00 95.75 398 ALA A O 1
ATOM 3205 N N . GLU A 1 399 ? -3.497 -7.824 19.671 1.00 96.31 399 GLU A N 1
ATOM 3206 C CA . GLU A 1 399 ? -4.140 -6.534 19.951 1.00 96.31 399 GLU A CA 1
ATOM 3207 C C . GLU A 1 399 ? -4.059 -5.593 18.738 1.00 96.31 399 GLU A C 1
ATOM 3209 O O . GLU A 1 399 ? -5.084 -5.151 18.219 1.00 96.31 399 GLU A O 1
ATOM 3214 N N . LEU A 1 400 ? -2.847 -5.378 18.209 1.00 96.75 400 LEU A N 1
ATOM 3215 C CA . LEU A 1 400 ? -2.614 -4.594 16.990 1.00 96.75 400 LEU A CA 1
ATOM 3216 C C . LEU A 1 400 ? -3.430 -5.138 15.811 1.00 96.75 400 LEU A C 1
ATOM 3218 O O . LEU A 1 400 ? -4.114 -4.394 15.110 1.00 96.75 400 LEU A O 1
ATOM 3222 N N . CYS A 1 401 ? -3.392 -6.454 15.609 1.00 97.12 401 CYS A N 1
ATOM 3223 C CA . CYS A 1 401 ? -4.117 -7.124 14.539 1.00 97.12 401 CYS A CA 1
ATOM 3224 C C . CYS A 1 401 ? -5.642 -6.977 14.697 1.00 97.12 401 CYS A C 1
ATOM 3226 O O . CYS A 1 401 ? -6.337 -6.701 13.724 1.00 97.12 401 CYS A O 1
ATOM 3228 N N . THR A 1 402 ? -6.175 -7.070 15.914 1.00 97.44 402 THR A N 1
ATOM 3229 C CA . THR A 1 402 ? -7.597 -6.821 16.205 1.00 97.44 402 THR A CA 1
ATOM 3230 C C . THR A 1 402 ? -7.999 -5.409 15.775 1.00 97.44 402 THR A C 1
ATOM 3232 O O . THR A 1 402 ? -8.981 -5.240 15.049 1.00 97.44 402 THR A O 1
ATOM 3235 N N . VAL A 1 403 ? -7.211 -4.395 16.156 1.00 97.06 403 VAL A N 1
ATOM 3236 C CA . VAL A 1 403 ? -7.473 -2.998 15.776 1.00 97.06 403 VAL A CA 1
ATOM 3237 C C . VAL A 1 403 ? -7.404 -2.827 14.255 1.00 97.06 403 VAL A C 1
ATOM 3239 O O . VAL A 1 403 ? -8.325 -2.267 13.667 1.00 97.06 403 VAL A O 1
ATOM 3242 N N . LEU A 1 404 ? -6.393 -3.381 13.580 1.00 96.69 404 LEU A N 1
ATOM 3243 C CA . LEU A 1 404 ? -6.275 -3.317 12.114 1.00 96.69 404 LEU A CA 1
ATOM 3244 C C . LEU A 1 404 ? -7.455 -3.971 11.375 1.00 96.69 404 LEU A C 1
ATOM 3246 O O . LEU A 1 404 ? -7.846 -3.497 10.303 1.00 96.69 404 LEU A O 1
ATOM 3250 N N . GLY A 1 405 ? -8.025 -5.045 11.932 1.00 96.38 405 GLY A N 1
ATOM 3251 C CA . GLY A 1 405 ? -9.233 -5.691 11.408 1.00 96.38 405 GLY A CA 1
ATOM 3252 C C . GLY A 1 405 ? -10.474 -4.803 11.531 1.00 96.38 405 GLY A C 1
ATOM 3253 O O . GLY A 1 405 ? -11.262 -4.683 10.591 1.00 96.38 405 GLY A O 1
ATOM 3254 N N . ALA A 1 406 ? -10.619 -4.107 12.656 1.00 96.62 406 ALA A N 1
ATOM 3255 C CA . ALA A 1 406 ? -11.672 -3.114 12.839 1.00 96.62 406 ALA A CA 1
ATOM 3256 C C . ALA A 1 406 ? -11.516 -1.922 11.883 1.00 96.62 406 ALA A C 1
ATOM 3258 O O . ALA A 1 406 ? -12.479 -1.534 11.221 1.00 96.62 406 ALA A O 1
ATOM 3259 N N . LEU A 1 407 ? -10.294 -1.393 11.755 1.00 94.50 407 LEU A N 1
ATOM 3260 C CA . LEU A 1 407 ? -9.983 -0.262 10.881 1.00 94.50 407 LEU A CA 1
ATOM 3261 C C . LEU A 1 407 ? -10.250 -0.568 9.397 1.00 94.50 407 LEU A C 1
ATOM 3263 O O . LEU A 1 407 ? -10.739 0.308 8.685 1.00 94.50 407 LEU A O 1
ATOM 3267 N N . SER A 1 408 ? -10.035 -1.808 8.926 1.00 92.75 408 SER A N 1
ATOM 3268 C CA . SER A 1 408 ? -10.358 -2.172 7.530 1.00 92.75 408 SER A CA 1
ATOM 3269 C C . SER A 1 408 ? -11.824 -1.961 7.172 1.00 92.75 408 SER A C 1
ATOM 3271 O O . SER A 1 408 ? -12.130 -1.630 6.028 1.00 92.75 408 SER A O 1
ATOM 3273 N N . GLU A 1 409 ? -12.733 -2.120 8.133 1.00 93.81 409 GLU A N 1
ATOM 3274 C CA . GLU A 1 409 ? -14.161 -1.916 7.897 1.00 93.81 409 GLU A CA 1
ATOM 3275 C C . GLU A 1 409 ? -14.555 -0.440 7.867 1.00 93.81 409 GLU A C 1
ATOM 3277 O O . GLU A 1 409 ? -15.693 -0.130 7.533 1.00 93.81 409 GLU A O 1
ATOM 3282 N N . LEU A 1 410 ? -13.645 0.485 8.168 1.00 90.81 410 LEU A N 1
ATOM 3283 C CA . LEU A 1 410 ? -13.908 1.925 8.120 1.00 90.81 410 LEU A CA 1
ATOM 3284 C C . LEU A 1 410 ? -13.641 2.512 6.735 1.00 90.81 410 LEU A C 1
ATOM 3286 O O . LEU A 1 410 ? -14.102 3.613 6.431 1.00 90.81 410 LEU A O 1
ATOM 3290 N N . TYR A 1 411 ? -12.926 1.771 5.885 1.00 91.19 411 TYR A N 1
ATOM 3291 C CA . TYR A 1 411 ? -12.614 2.197 4.532 1.00 91.19 411 TYR A CA 1
ATOM 3292 C C . TYR A 1 411 ? -13.890 2.414 3.706 1.00 91.19 411 TYR A C 1
ATOM 3294 O O . TYR A 1 411 ? -14.786 1.567 3.652 1.00 91.19 411 TYR A O 1
ATOM 3302 N N . VAL A 1 412 ? -13.937 3.550 3.016 1.00 89.44 412 VAL A N 1
ATOM 3303 C CA . VAL A 1 412 ? -14.975 3.891 2.041 1.00 89.44 412 VAL A CA 1
ATOM 3304 C C . VAL A 1 412 ? -14.286 4.161 0.711 1.00 89.44 412 VAL A C 1
ATOM 3306 O O . VAL A 1 412 ? -13.397 5.001 0.708 1.00 89.44 412 VAL A O 1
ATOM 3309 N N . PRO A 1 413 ? -14.658 3.520 -0.410 1.00 89.56 413 PRO A N 1
ATOM 3310 C CA . PRO A 1 413 ? -14.040 3.773 -1.712 1.00 89.56 413 PRO A CA 1
ATOM 3311 C C . PRO A 1 413 ? -14.006 5.252 -2.083 1.00 89.56 413 PRO A C 1
ATOM 3313 O O . PRO A 1 413 ? -15.018 5.935 -1.941 1.00 89.56 413 PRO A O 1
ATOM 3316 N N . ILE A 1 414 ? -12.876 5.727 -2.614 1.00 87.56 414 ILE A N 1
ATOM 3317 C CA . ILE A 1 414 ? -12.685 7.144 -2.964 1.00 87.56 414 ILE A CA 1
ATOM 3318 C C . ILE A 1 414 ? -13.814 7.713 -3.828 1.00 87.56 414 ILE A C 1
ATOM 3320 O O . ILE A 1 414 ? -14.320 8.784 -3.526 1.00 87.56 414 ILE A O 1
ATOM 3324 N N . GLN A 1 415 ? -14.272 6.958 -4.824 1.00 88.81 415 GLN A N 1
ATOM 3325 C CA . GLN A 1 415 ? -15.367 7.370 -5.702 1.00 88.81 415 GLN A CA 1
ATOM 3326 C C . GLN A 1 415 ? -16.662 7.560 -4.940 1.00 88.81 415 GLN A C 1
ATOM 3328 O O . GLN A 1 415 ? -17.338 8.558 -5.105 1.00 88.81 415 GLN A O 1
ATOM 3333 N N . TYR A 1 416 ? -16.972 6.645 -4.025 1.00 88.62 416 TYR A N 1
ATOM 3334 C CA . TYR A 1 416 ? -18.171 6.777 -3.217 1.00 88.62 416 TYR A CA 1
ATOM 3335 C C . TYR A 1 416 ? -18.085 7.969 -2.260 1.00 88.62 416 TYR A C 1
ATOM 3337 O O . TYR A 1 416 ? -19.091 8.629 -2.031 1.00 88.62 416 TYR A O 1
ATOM 3345 N N . ARG A 1 417 ? -16.886 8.288 -1.747 1.00 85.81 417 ARG A N 1
ATOM 3346 C CA . ARG A 1 417 ? -16.669 9.501 -0.939 1.00 85.81 417 ARG A CA 1
ATOM 3347 C C . ARG A 1 417 ? -16.839 10.790 -1.750 1.00 85.81 417 ARG A C 1
ATOM 3349 O O . ARG A 1 417 ? -17.199 11.803 -1.164 1.00 85.81 417 ARG A O 1
ATOM 3356 N N . GLU A 1 418 ? -16.543 10.767 -3.047 1.00 82.81 418 GLU A N 1
ATOM 3357 C CA . GLU A 1 418 ? -16.607 11.938 -3.932 1.00 82.81 418 GLU A CA 1
ATOM 3358 C C . GLU A 1 418 ? -17.985 12.112 -4.582 1.00 82.81 418 GLU A C 1
ATOM 3360 O O . GLU A 1 418 ? -18.525 13.214 -4.577 1.00 82.81 418 GLU A O 1
ATOM 3365 N N . ASP A 1 419 ? -18.570 11.028 -5.088 1.00 86.56 419 ASP A N 1
ATOM 3366 C CA . ASP A 1 419 ? -19.868 11.017 -5.766 1.00 86.56 419 ASP A CA 1
ATOM 3367 C C . ASP A 1 419 ? -21.031 11.148 -4.774 1.00 86.56 419 ASP A C 1
ATOM 3369 O O . ASP A 1 419 ? -22.096 11.657 -5.122 1.00 86.56 419 ASP A O 1
ATOM 3373 N N . VAL A 1 420 ? -20.838 10.669 -3.537 1.00 89.38 420 VAL A N 1
ATOM 3374 C CA . VAL A 1 420 ? -21.862 10.629 -2.482 1.00 89.38 420 VAL A CA 1
ATOM 3375 C C . VAL A 1 420 ? -21.270 11.117 -1.145 1.00 89.38 420 VAL A C 1
ATOM 3377 O O . VAL A 1 420 ? -21.074 10.318 -0.219 1.00 89.38 420 VAL A O 1
ATOM 3380 N N . PRO A 1 421 ? -20.939 12.420 -1.012 1.00 76.88 421 PRO A N 1
ATOM 3381 C CA . PRO A 1 421 ? -20.199 12.954 0.137 1.00 76.88 421 PRO A CA 1
ATOM 3382 C C . PRO A 1 421 ? -20.840 12.677 1.502 1.00 76.88 421 PRO A C 1
ATOM 3384 O O . PRO A 1 421 ? -20.135 12.464 2.490 1.00 76.88 421 PRO A O 1
ATOM 3387 N N . GLU A 1 422 ? -22.169 12.601 1.575 1.00 79.94 422 GLU A N 1
ATOM 3388 C CA . GLU A 1 422 ? -22.918 12.268 2.790 1.00 79.94 422 GLU A CA 1
ATOM 3389 C C . GLU A 1 422 ? -22.702 10.822 3.272 1.00 79.94 422 GLU A C 1
ATOM 3391 O O . GLU A 1 422 ? -23.035 10.481 4.408 1.00 79.94 422 GLU A O 1
ATOM 3396 N N . LYS A 1 423 ? -22.109 9.966 2.430 1.00 82.94 423 LYS A N 1
ATOM 3397 C CA . LYS A 1 423 ? -21.719 8.584 2.748 1.00 82.94 423 LYS A CA 1
ATOM 3398 C C . LYS A 1 423 ? -20.205 8.378 2.736 1.00 82.94 423 LYS A C 1
ATOM 3400 O O . LYS A 1 423 ? -19.735 7.242 2.680 1.00 82.94 423 LYS A O 1
ATOM 3405 N N . SER A 1 424 ? -19.444 9.465 2.860 1.00 79.75 424 SER A N 1
ATOM 3406 C CA . SER A 1 424 ? -17.983 9.438 3.000 1.00 79.75 424 SER A CA 1
ATOM 3407 C C . SER A 1 424 ? -17.492 8.738 4.277 1.00 79.75 424 SER A C 1
ATOM 3409 O O . SER A 1 424 ? -16.321 8.368 4.368 1.00 79.75 424 SER A O 1
ATOM 3411 N N . GLN A 1 425 ? -18.396 8.502 5.232 1.00 84.12 425 GLN A N 1
ATOM 3412 C CA . GLN A 1 425 ? -18.170 7.815 6.500 1.00 84.12 425 GLN A CA 1
ATOM 3413 C C . GLN A 1 425 ? -19.149 6.646 6.677 1.00 84.12 425 GLN A C 1
ATOM 3415 O O . GLN A 1 425 ? -20.352 6.779 6.437 1.00 84.12 425 GLN A O 1
ATOM 3420 N N . ARG A 1 426 ? -18.662 5.499 7.174 1.00 87.25 426 ARG A N 1
ATOM 3421 C CA . ARG A 1 426 ? -19.538 4.377 7.583 1.00 87.25 426 ARG A CA 1
ATOM 3422 C C . ARG A 1 426 ? -20.082 4.577 9.002 1.00 87.25 426 ARG A C 1
ATOM 3424 O O . ARG A 1 426 ? -21.272 4.342 9.241 1.00 87.25 426 ARG A O 1
ATOM 3431 N N . ILE A 1 427 ? -19.228 5.073 9.896 1.00 89.50 427 ILE A N 1
ATOM 3432 C CA . ILE A 1 427 ? -19.483 5.394 11.310 1.00 89.50 427 ILE A CA 1
ATOM 3433 C C . ILE A 1 427 ? -18.875 6.762 11.651 1.00 89.50 427 ILE A C 1
ATOM 3435 O O . ILE A 1 427 ? -18.001 7.227 10.922 1.00 89.50 427 ILE A O 1
ATOM 3439 N N . SER A 1 428 ? -19.327 7.400 12.733 1.00 83.44 428 SER A N 1
ATOM 3440 C CA . SER A 1 428 ? -18.803 8.699 13.177 1.00 83.44 428 SER A CA 1
ATOM 3441 C C . SER A 1 428 ? -17.576 8.558 14.077 1.00 83.44 428 SER A C 1
ATOM 3443 O O . SER A 1 428 ? -16.648 9.357 13.960 1.00 83.44 428 SER A O 1
ATOM 3445 N N . ASN A 1 429 ? -17.544 7.542 14.943 1.00 85.00 429 ASN A N 1
ATOM 3446 C CA . ASN A 1 429 ? -16.408 7.264 15.816 1.00 85.00 429 ASN A CA 1
ATOM 3447 C C . ASN A 1 429 ? -16.194 5.749 16.002 1.00 85.00 429 ASN A C 1
ATOM 3449 O O . ASN A 1 429 ? -17.136 4.968 15.904 1.00 85.00 429 ASN A O 1
ATOM 3453 N N . LEU A 1 430 ? -14.953 5.336 16.257 1.00 89.88 430 LEU A N 1
ATOM 3454 C CA . LEU A 1 430 ? -14.603 4.005 16.754 1.00 89.88 430 LEU A CA 1
ATOM 3455 C C . LEU A 1 430 ? -13.842 4.180 18.066 1.00 89.88 430 LEU A C 1
ATOM 3457 O O . LEU A 1 430 ? -12.758 4.760 18.089 1.00 89.88 430 LEU A O 1
ATOM 3461 N N . SER A 1 431 ? -14.386 3.654 19.155 1.00 91.88 431 SER A N 1
ATOM 3462 C CA . SER A 1 431 ? -13.645 3.565 20.412 1.00 91.88 431 SER A CA 1
ATOM 3463 C C . SER A 1 431 ? -13.024 2.177 20.529 1.00 91.88 431 SER A C 1
ATOM 3465 O O . SER A 1 431 ? -13.677 1.181 20.222 1.00 91.88 431 SER A O 1
ATOM 3467 N N . VAL A 1 432 ? -11.774 2.090 20.969 1.00 93.12 432 VAL A N 1
ATOM 3468 C CA . VAL A 1 432 ? -11.084 0.821 21.234 1.00 93.12 432 VAL A CA 1
ATOM 3469 C C . VAL A 1 432 ? -10.680 0.754 22.702 1.00 93.12 432 VAL A C 1
ATOM 3471 O O . VAL A 1 432 ? -10.145 1.713 23.252 1.00 93.12 432 VAL A O 1
ATOM 3474 N N . MET A 1 433 ? -10.956 -0.371 23.352 1.00 93.62 433 MET A N 1
ATOM 3475 C CA . MET A 1 433 ? -10.560 -0.625 24.734 1.00 93.62 433 MET A CA 1
ATOM 3476 C C . MET A 1 433 ? -9.493 -1.710 24.739 1.00 93.62 433 MET A C 1
ATOM 3478 O O . MET A 1 433 ? -9.775 -2.852 24.377 1.00 93.62 433 MET A O 1
ATOM 3482 N N . ILE A 1 434 ? -8.277 -1.324 25.118 1.00 92.56 434 ILE A N 1
ATOM 3483 C CA . ILE A 1 434 ? -7.086 -2.172 25.155 1.00 92.56 434 ILE A CA 1
ATOM 3484 C C . ILE A 1 434 ? -6.593 -2.175 26.603 1.00 92.56 434 ILE A C 1
ATOM 3486 O O . ILE A 1 434 ? -6.347 -1.107 27.159 1.00 92.56 434 ILE A O 1
ATOM 3490 N N . SER A 1 435 ? -6.486 -3.350 27.224 1.00 89.00 435 SER A N 1
ATOM 3491 C CA . SER A 1 435 ? -6.083 -3.470 28.636 1.00 89.00 435 SER A CA 1
ATOM 3492 C C . SER A 1 435 ? -4.572 -3.351 28.857 1.00 89.00 435 SER A C 1
ATOM 3494 O O . SER A 1 435 ? -4.142 -2.999 29.955 1.00 89.00 435 SER A O 1
ATOM 3496 N N . SER A 1 436 ? -3.771 -3.596 27.818 1.00 87.69 436 SER A N 1
ATOM 3497 C CA . SER A 1 436 ? -2.314 -3.510 27.868 1.00 87.69 436 SER A CA 1
ATOM 3498 C C . SER A 1 436 ? -1.814 -2.096 28.205 1.00 87.69 436 SER A C 1
ATOM 3500 O O . SER A 1 436 ? -2.337 -1.110 27.677 1.00 87.69 436 SER A O 1
ATOM 3502 N N . PRO A 1 437 ? -0.722 -1.957 28.989 1.00 86.38 437 PRO A N 1
ATOM 3503 C CA . PRO A 1 437 ? -0.095 -0.659 29.258 1.00 86.38 437 PRO A CA 1
ATOM 3504 C C . PRO A 1 437 ? 0.455 0.016 27.990 1.00 86.38 437 PRO A C 1
ATOM 3506 O O . PRO A 1 437 ? 0.781 1.198 28.016 1.00 86.38 437 PRO A O 1
ATOM 3509 N N . LYS A 1 438 ? 0.558 -0.720 26.875 1.00 87.00 438 LYS A N 1
ATOM 3510 C CA . LYS A 1 438 ? 0.992 -0.213 25.566 1.00 87.00 438 LYS A CA 1
ATOM 3511 C C . LYS A 1 438 ? -0.168 0.227 24.667 1.00 87.00 438 LYS A C 1
ATOM 3513 O O . LYS A 1 438 ? 0.033 0.397 23.468 1.00 87.00 438 LYS A O 1
ATOM 3518 N N . ALA A 1 439 ? -1.375 0.402 25.207 1.00 86.44 439 ALA A N 1
ATOM 3519 C CA . ALA A 1 439 ? -2.575 0.749 24.442 1.00 86.44 439 ALA A CA 1
ATOM 3520 C C . ALA A 1 439 ? -2.374 1.928 23.467 1.00 86.44 439 ALA A C 1
ATOM 3522 O O . ALA A 1 439 ? -2.770 1.840 22.304 1.00 86.44 439 ALA A O 1
ATOM 3523 N N . GLU A 1 440 ? -1.723 3.005 23.914 1.00 80.00 440 GLU A N 1
ATOM 3524 C CA . GLU A 1 440 ? -1.434 4.183 23.082 1.00 80.00 440 GLU A CA 1
ATOM 3525 C C . GLU A 1 440 ? -0.465 3.878 21.940 1.00 80.00 440 GLU A C 1
ATOM 3527 O O . GLU A 1 440 ? -0.709 4.276 20.801 1.00 80.00 440 GLU A O 1
ATOM 3532 N N . GLU A 1 441 ? 0.605 3.132 22.222 1.00 82.25 441 GLU A N 1
ATOM 3533 C CA . GLU A 1 441 ? 1.582 2.706 21.218 1.00 82.25 441 GLU A CA 1
ATOM 3534 C C . GLU A 1 441 ? 0.914 1.822 20.157 1.00 82.25 441 GLU A C 1
ATOM 3536 O O . GLU A 1 441 ? 1.091 2.053 18.962 1.00 82.25 441 GLU A O 1
ATOM 3541 N N . ILE A 1 442 ? 0.087 0.864 20.587 1.00 89.50 442 ILE A N 1
ATOM 3542 C CA . ILE A 1 442 ? -0.641 -0.054 19.703 1.00 89.50 442 ILE A CA 1
ATOM 3543 C C . ILE A 1 442 ? -1.616 0.711 18.811 1.00 89.50 442 ILE A C 1
ATOM 3545 O O . ILE A 1 442 ? -1.662 0.463 17.606 1.00 89.50 442 ILE A O 1
ATOM 3549 N N . LEU A 1 443 ? -2.395 1.640 19.375 1.00 85.94 443 LEU A N 1
ATOM 3550 C CA . LEU A 1 443 ? -3.333 2.432 18.585 1.00 85.94 443 LEU A CA 1
ATOM 3551 C C . LEU A 1 443 ? -2.591 3.333 17.592 1.00 85.94 443 LEU A C 1
ATOM 3553 O O . LEU A 1 443 ? -2.955 3.371 16.418 1.00 85.94 443 LEU A O 1
ATOM 3557 N N . LYS A 1 444 ? -1.530 4.018 18.032 1.00 82.31 444 LYS A N 1
ATOM 3558 C CA . LYS A 1 444 ? -0.708 4.870 17.164 1.00 82.31 444 LYS A CA 1
ATOM 3559 C C . LYS A 1 444 ? -0.121 4.076 15.998 1.00 82.31 444 LYS A C 1
ATOM 3561 O O . LYS A 1 444 ? -0.189 4.522 14.855 1.00 82.31 444 LYS A O 1
ATOM 3566 N N . ASP A 1 445 ? 0.416 2.894 16.277 1.00 86.81 445 ASP A N 1
ATOM 3567 C CA . ASP A 1 445 ? 0.967 1.995 15.268 1.00 86.81 445 ASP A CA 1
ATOM 3568 C C . ASP A 1 445 ? -0.115 1.474 14.307 1.00 86.81 445 ASP A C 1
ATOM 3570 O O . ASP A 1 445 ? 0.073 1.483 13.091 1.00 86.81 445 ASP A O 1
ATOM 3574 N N . ALA A 1 446 ? -1.294 1.106 14.817 1.00 94.38 446 ALA A N 1
ATOM 3575 C CA . ALA A 1 446 ? -2.422 0.690 13.987 1.00 94.38 446 ALA A CA 1
ATOM 3576 C C . ALA A 1 446 ? -2.875 1.799 13.025 1.00 94.38 446 ALA A C 1
ATOM 3578 O O . ALA A 1 446 ? -3.100 1.532 11.845 1.00 94.38 446 ALA A O 1
ATOM 3579 N N . LEU A 1 447 ? -2.987 3.041 13.510 1.00 87.75 447 LEU A N 1
ATOM 3580 C CA . LEU A 1 447 ? -3.375 4.201 12.703 1.00 87.75 447 LEU A CA 1
ATOM 3581 C C . LEU A 1 447 ? -2.314 4.540 11.649 1.00 87.75 447 LEU A C 1
ATOM 3583 O O . LEU A 1 447 ? -2.661 4.814 10.499 1.00 87.75 447 LEU A O 1
ATOM 3587 N N . LEU A 1 448 ? -1.030 4.458 12.012 1.00 86.25 448 LEU A N 1
ATOM 3588 C CA . LEU A 1 448 ? 0.083 4.637 11.082 1.00 86.25 448 LEU A CA 1
ATOM 3589 C C . LEU A 1 448 ? 0.021 3.607 9.947 1.00 86.25 448 LEU A C 1
ATOM 3591 O O . LEU A 1 448 ? 0.021 3.984 8.775 1.00 86.25 448 LEU A O 1
ATOM 3595 N N . LEU A 1 449 ? -0.087 2.317 10.271 1.00 95.12 449 LEU A N 1
ATOM 3596 C CA . LEU A 1 449 ? -0.194 1.250 9.272 1.00 95.12 449 LEU A CA 1
ATOM 3597 C C . LEU A 1 449 ? -1.461 1.398 8.414 1.00 95.12 449 LEU A C 1
ATOM 3599 O O . LEU A 1 449 ? -1.412 1.208 7.195 1.00 95.12 449 LEU A O 1
ATOM 3603 N N . GLU A 1 450 ? -2.590 1.768 9.025 1.00 95.19 450 GLU A N 1
ATOM 3604 C CA . GLU A 1 450 ? -3.844 1.976 8.301 1.00 95.19 450 GLU A CA 1
ATOM 3605 C C . GLU A 1 450 ? -3.757 3.142 7.322 1.00 95.19 450 GLU A C 1
ATOM 3607 O O . GLU A 1 450 ? -4.317 3.037 6.234 1.00 95.19 450 GLU A O 1
ATOM 3612 N N . SER A 1 451 ? -3.018 4.208 7.645 1.00 92.06 451 SER A N 1
ATOM 3613 C CA . SER A 1 451 ? -2.806 5.335 6.729 1.00 92.06 451 SER A CA 1
ATOM 3614 C C . SER A 1 451 ? -2.231 4.870 5.382 1.00 92.06 451 SER A C 1
ATOM 3616 O O . SER A 1 451 ? -2.730 5.253 4.319 1.00 92.06 451 SER A O 1
ATOM 3618 N N . GLY A 1 452 ? -1.264 3.946 5.416 1.00 95.56 452 GLY A N 1
ATOM 3619 C CA . GLY A 1 452 ? -0.691 3.325 4.227 1.00 95.56 452 GLY A CA 1
ATOM 3620 C C . GLY A 1 452 ? -1.685 2.433 3.492 1.00 95.56 452 GLY A C 1
ATOM 3621 O O . GLY A 1 452 ? -1.839 2.546 2.272 1.00 95.56 452 GLY A O 1
ATOM 3622 N N . ARG A 1 453 ? -2.422 1.580 4.220 1.00 96.19 453 ARG A N 1
ATOM 3623 C CA . ARG A 1 453 ? -3.465 0.735 3.607 1.00 96.19 453 ARG A CA 1
ATOM 3624 C C . ARG A 1 453 ? -4.564 1.567 2.953 1.00 96.19 453 ARG A C 1
ATOM 3626 O O . ARG A 1 453 ? -5.079 1.171 1.911 1.00 96.19 453 ARG A O 1
ATOM 3633 N N . PHE A 1 454 ? -4.914 2.711 3.531 1.00 93.88 454 PHE A N 1
ATOM 3634 C CA . PHE A 1 454 ? -5.941 3.609 3.018 1.00 93.88 454 PHE A CA 1
ATOM 3635 C C . PHE A 1 454 ? -5.549 4.190 1.654 1.00 93.88 454 PHE A C 1
ATOM 3637 O O . PHE A 1 454 ? -6.324 4.084 0.703 1.00 93.88 454 PHE A O 1
ATOM 3644 N N . VAL A 1 455 ? -4.320 4.704 1.526 1.00 95.69 455 VAL A N 1
ATOM 3645 C CA . VAL A 1 455 ? -3.761 5.193 0.250 1.00 95.69 455 VAL A CA 1
ATOM 3646 C C . VAL A 1 455 ? -3.698 4.078 -0.794 1.00 95.69 455 VAL A C 1
ATOM 3648 O O . VAL A 1 455 ? -4.109 4.265 -1.942 1.00 95.69 455 VAL A O 1
ATOM 3651 N N . ALA A 1 456 ? -3.251 2.885 -0.394 1.00 97.38 456 ALA A N 1
ATOM 3652 C CA . ALA A 1 456 ? -3.200 1.740 -1.296 1.00 97.38 456 ALA A CA 1
ATOM 3653 C C . ALA A 1 456 ? -4.600 1.326 -1.778 1.00 97.38 456 ALA A C 1
ATOM 3655 O O . ALA A 1 456 ? -4.796 1.010 -2.950 1.00 97.38 456 ALA A O 1
ATOM 3656 N N . ARG A 1 457 ? -5.606 1.341 -0.897 1.00 95.38 457 ARG A N 1
ATOM 3657 C CA . ARG A 1 457 ? -6.986 1.019 -1.273 1.00 95.38 457 ARG A CA 1
ATOM 3658 C C . ARG A 1 457 ? -7.604 2.092 -2.153 1.00 95.38 457 ARG A C 1
ATOM 3660 O O . ARG A 1 457 ? -8.287 1.727 -3.098 1.00 95.38 457 ARG A O 1
ATOM 3667 N N . ASP A 1 458 ? -7.344 3.372 -1.912 1.00 93.94 458 ASP A N 1
ATOM 3668 C CA . ASP A 1 458 ? -7.829 4.445 -2.786 1.00 93.94 458 ASP A CA 1
ATOM 3669 C C . ASP A 1 458 ? -7.354 4.260 -4.222 1.00 93.94 458 ASP A C 1
ATOM 3671 O O . ASP A 1 458 ? -8.174 4.251 -5.144 1.00 93.94 458 ASP A O 1
ATOM 3675 N N . ILE A 1 459 ? -6.051 4.035 -4.407 1.00 96.31 459 ILE A N 1
ATOM 3676 C CA . ILE A 1 459 ? -5.490 3.771 -5.731 1.00 96.31 459 ILE A CA 1
ATOM 3677 C C . ILE A 1 459 ? -6.029 2.443 -6.262 1.00 96.31 459 ILE A C 1
ATOM 3679 O O . ILE A 1 459 ? -6.538 2.406 -7.372 1.00 96.31 459 ILE A O 1
ATOM 3683 N N . GLY A 1 460 ? -5.971 1.358 -5.487 1.00 94.62 460 GLY A N 1
ATOM 3684 C CA . GLY A 1 460 ? -6.354 0.021 -5.942 1.00 94.62 460 GLY A CA 1
ATOM 3685 C C . GLY A 1 460 ? -7.849 -0.155 -6.245 1.00 94.62 460 GLY A C 1
ATOM 3686 O O . GLY A 1 460 ? -8.188 -0.956 -7.115 1.00 94.62 460 GLY A O 1
ATOM 3687 N N . VAL A 1 461 ? -8.748 0.541 -5.531 1.00 91.56 461 VAL A N 1
ATOM 3688 C CA . VAL A 1 461 ? -10.227 0.501 -5.670 1.00 91.56 461 VAL A CA 1
ATOM 3689 C C . VAL A 1 461 ? -10.764 1.445 -6.700 1.00 91.56 461 VAL A C 1
ATOM 3691 O O . VAL A 1 461 ? -11.743 1.071 -7.344 1.00 91.56 461 VAL A O 1
ATOM 3694 N N . GLY A 1 462 ? -10.146 2.609 -6.875 1.00 88.62 462 GLY A N 1
ATOM 3695 C CA . GLY A 1 462 ? -10.611 3.533 -7.890 1.00 88.62 462 GLY A CA 1
ATOM 3696 C C . GLY A 1 462 ? -10.762 2.827 -9.233 1.00 88.62 462 GLY A C 1
ATOM 3697 O O . GLY A 1 462 ? -9.886 2.064 -9.671 1.00 88.62 462 GLY A O 1
ATOM 3698 N N . ASP A 1 463 ? -11.911 3.047 -9.860 1.00 91.19 463 ASP A N 1
ATOM 3699 C CA . ASP A 1 463 ? -12.192 2.490 -11.167 1.00 91.19 463 ASP A CA 1
ATOM 3700 C C . ASP A 1 463 ? -11.154 2.963 -12.216 1.00 91.19 463 ASP A C 1
ATOM 3702 O O . ASP A 1 463 ? -10.284 3.802 -11.932 1.00 91.19 463 ASP A O 1
ATOM 3706 N N . PRO A 1 464 ? -11.193 2.404 -13.435 1.00 91.56 464 PRO A N 1
ATOM 3707 C CA . PRO A 1 464 ? -10.238 2.736 -14.492 1.00 91.56 464 PRO A CA 1
ATOM 3708 C C . PRO A 1 464 ? -10.171 4.221 -14.865 1.00 91.56 464 PRO A C 1
ATOM 3710 O O . PRO A 1 464 ? -9.200 4.635 -15.490 1.00 91.56 464 PRO A O 1
ATOM 3713 N N . GLU A 1 465 ? -11.193 5.003 -14.527 1.00 93.38 465 GLU A N 1
ATOM 3714 C CA . GLU A 1 465 ? -11.329 6.407 -14.894 1.00 93.38 465 GLU A CA 1
ATOM 3715 C C . GLU A 1 465 ? -10.945 7.333 -13.742 1.00 93.38 465 GLU A C 1
ATOM 3717 O O . GLU A 1 465 ? -10.134 8.245 -13.926 1.00 93.38 465 GLU A O 1
ATOM 3722 N N . ARG A 1 466 ? -11.436 7.073 -12.525 1.00 94.00 466 ARG A N 1
ATOM 3723 C CA . ARG A 1 466 ? -11.050 7.852 -11.346 1.00 94.00 466 ARG A CA 1
ATOM 3724 C C . ARG A 1 466 ? -9.579 7.668 -10.997 1.00 94.00 466 ARG A C 1
ATOM 3726 O O . ARG A 1 466 ? -8.962 8.610 -10.504 1.00 94.00 466 ARG A O 1
ATOM 3733 N N . MET A 1 467 ? -9.025 6.481 -11.236 1.00 95.81 467 MET A N 1
ATOM 3734 C CA . MET A 1 467 ? -7.613 6.166 -11.010 1.00 95.81 467 MET A CA 1
ATOM 3735 C C . MET A 1 467 ? -6.906 5.781 -12.318 1.00 95.81 467 MET A C 1
ATOM 3737 O O . MET A 1 467 ? -6.122 4.833 -12.365 1.00 95.81 467 MET A O 1
ATOM 3741 N N . ALA A 1 468 ? -7.178 6.540 -13.384 1.00 97.44 468 ALA A N 1
ATOM 3742 C CA . ALA A 1 468 ? -6.330 6.583 -14.575 1.00 97.44 468 ALA A CA 1
ATOM 3743 C C . ALA A 1 468 ? -4.954 7.217 -14.252 1.00 97.44 468 ALA A C 1
ATOM 3745 O O . ALA A 1 468 ? -4.845 7.940 -13.255 1.00 97.44 468 ALA A O 1
ATOM 3746 N N . PRO A 1 469 ? -3.902 7.020 -15.075 1.00 98.38 469 PRO A N 1
ATOM 3747 C CA . PRO A 1 469 ? -2.550 7.465 -14.722 1.00 98.38 469 PRO A CA 1
ATOM 3748 C C . PRO A 1 469 ? -2.429 8.964 -14.369 1.00 98.38 469 PRO A C 1
ATOM 3750 O O . PRO A 1 469 ? -1.869 9.251 -13.309 1.00 98.38 469 PRO A O 1
ATOM 3753 N N . PRO A 1 470 ? -3.010 9.922 -15.129 1.00 98.19 470 PRO A N 1
ATOM 3754 C CA . PRO A 1 470 ? -2.966 11.342 -14.749 1.00 98.19 470 PRO A CA 1
ATOM 3755 C C . PRO A 1 470 ? -3.722 11.659 -13.445 1.00 98.19 470 PRO A C 1
ATOM 3757 O O . PRO A 1 470 ? -3.333 12.539 -12.688 1.00 98.19 470 PRO A O 1
ATOM 3760 N N . ARG A 1 471 ? -4.789 10.916 -13.123 1.00 97.69 471 ARG A N 1
ATOM 3761 C CA . ARG A 1 471 ? -5.548 11.111 -11.873 1.00 97.69 471 ARG A CA 1
ATOM 3762 C C . ARG A 1 471 ? -4.816 10.569 -10.651 1.00 97.69 471 ARG A C 1
ATOM 3764 O O . ARG A 1 471 ? -4.958 11.110 -9.554 1.00 97.69 471 ARG A O 1
ATOM 3771 N N . ILE A 1 472 ? -4.043 9.499 -10.828 1.00 98.25 472 ILE A N 1
ATOM 3772 C CA . ILE A 1 472 ? -3.153 9.000 -9.779 1.00 98.25 472 ILE A CA 1
ATOM 3773 C C . ILE A 1 472 ? -2.023 10.007 -9.544 1.00 98.25 472 ILE A C 1
ATOM 3775 O O . ILE A 1 472 ? -1.696 10.258 -8.391 1.00 98.25 472 ILE A O 1
ATOM 3779 N N . GLU A 1 473 ? -1.476 10.635 -10.590 1.00 98.12 473 GLU A N 1
ATOM 3780 C CA . GLU A 1 473 ? -0.509 11.735 -10.447 1.00 98.12 473 GLU A CA 1
ATOM 3781 C C . GLU A 1 473 ? -1.056 12.880 -9.587 1.00 98.12 473 GLU A C 1
ATOM 3783 O O . GLU A 1 473 ? -0.405 13.269 -8.616 1.00 98.12 473 GLU A O 1
ATOM 3788 N N . GLU A 1 474 ? -2.267 13.366 -9.881 1.00 95.12 474 GLU A N 1
ATOM 3789 C CA . GLU A 1 474 ? -2.944 14.395 -9.077 1.00 95.12 474 GLU A CA 1
ATOM 3790 C C . GLU A 1 474 ? -3.081 13.966 -7.604 1.00 95.12 474 GLU A C 1
ATOM 3792 O O . GLU A 1 474 ? -2.784 14.731 -6.683 1.00 95.12 474 GLU A O 1
ATOM 3797 N N . TYR A 1 475 ? -3.519 12.725 -7.374 1.00 92.94 475 TYR A N 1
ATOM 3798 C CA . TYR A 1 475 ? -3.737 12.171 -6.038 1.00 92.94 475 TYR A CA 1
ATOM 3799 C C . TYR A 1 475 ? -2.428 12.031 -5.241 1.00 92.94 475 TYR A C 1
ATOM 3801 O O . TYR A 1 475 ? -2.343 12.487 -4.101 1.00 92.94 475 TYR A O 1
ATOM 3809 N N . VAL A 1 476 ? -1.393 11.453 -5.852 1.00 94.31 476 VAL A N 1
ATOM 3810 C CA . VAL A 1 476 ? -0.076 11.193 -5.249 1.00 94.31 476 VAL A CA 1
ATOM 3811 C C . VAL A 1 476 ? 0.659 12.501 -4.959 1.00 94.31 476 VAL A C 1
ATOM 3813 O O . VAL A 1 476 ? 1.152 12.685 -3.848 1.00 94.31 476 VAL A O 1
ATOM 3816 N N . THR A 1 477 ? 0.650 13.450 -5.898 1.00 91.12 477 THR A N 1
ATOM 3817 C CA . THR A 1 477 ? 1.249 14.784 -5.709 1.00 91.12 477 THR A CA 1
ATOM 3818 C C . THR A 1 477 ? 0.598 15.533 -4.546 1.00 91.12 477 THR A C 1
ATOM 3820 O O . THR A 1 477 ? 1.266 16.243 -3.800 1.00 91.12 477 THR A O 1
ATOM 3823 N N . LYS A 1 478 ? -0.714 15.353 -4.343 1.00 84.38 478 LYS A N 1
ATOM 3824 C CA . LYS A 1 478 ? -1.437 15.976 -3.229 1.00 84.38 478 LYS A CA 1
ATOM 3825 C C . LYS A 1 478 ? -1.085 15.373 -1.868 1.00 84.38 478 LYS A C 1
ATOM 3827 O O . LYS A 1 478 ? -1.112 16.104 -0.880 1.00 84.38 478 LYS A O 1
ATOM 3832 N N . ILE A 1 479 ? -0.819 14.072 -1.801 1.00 84.25 479 ILE A N 1
ATOM 3833 C CA . ILE A 1 479 ? -0.515 13.371 -0.544 1.00 84.25 479 ILE A CA 1
ATOM 3834 C C . ILE A 1 479 ? 0.946 13.572 -0.147 1.00 84.25 479 ILE A C 1
ATOM 3836 O O . ILE A 1 479 ? 1.237 13.844 1.014 1.00 84.25 479 ILE A O 1
ATOM 3840 N N . PHE A 1 480 ? 1.859 13.509 -1.112 1.00 89.25 480 PHE A N 1
ATOM 3841 C CA . PHE A 1 480 ? 3.299 13.562 -0.868 1.00 89.25 480 PHE A CA 1
ATOM 3842 C C . PHE A 1 480 ? 3.905 14.947 -1.099 1.00 89.25 480 PHE A C 1
ATOM 3844 O O . PHE A 1 480 ? 5.052 15.046 -1.512 1.00 89.25 480 PHE A O 1
ATOM 3851 N N . LYS A 1 481 ? 3.166 16.024 -0.803 1.00 79.94 481 LYS A N 1
ATOM 3852 C CA . LYS A 1 481 ? 3.656 17.410 -0.952 1.00 79.94 481 LYS A CA 1
ATOM 3853 C C . LYS A 1 481 ? 4.955 17.691 -0.191 1.00 79.94 481 LYS A C 1
ATOM 3855 O O . LYS A 1 481 ? 5.740 18.527 -0.617 1.00 79.94 481 LYS A O 1
ATOM 3860 N N . ASN A 1 482 ? 5.161 16.983 0.919 1.00 78.25 482 ASN A N 1
ATOM 3861 C CA . ASN A 1 482 ? 6.331 17.120 1.787 1.00 78.25 482 ASN A CA 1
ATOM 3862 C C . ASN A 1 482 ? 7.501 16.217 1.370 1.00 78.25 482 ASN A C 1
ATOM 3864 O O . ASN A 1 482 ? 8.558 16.254 1.994 1.00 78.25 482 ASN A O 1
ATOM 3868 N N . LEU A 1 483 ? 7.307 15.376 0.352 1.00 88.19 483 LEU A N 1
ATOM 3869 C CA . LEU A 1 483 ? 8.346 14.536 -0.227 1.00 88.19 483 LEU A CA 1
ATOM 3870 C C . LEU A 1 483 ? 8.707 15.068 -1.609 1.00 88.19 483 LEU A C 1
ATOM 3872 O O . LEU A 1 483 ? 7.939 15.786 -2.251 1.00 88.19 483 LEU A O 1
ATOM 3876 N N . LYS A 1 484 ? 9.878 14.681 -2.107 1.00 96.38 484 LYS A N 1
ATOM 3877 C CA . LYS A 1 484 ? 10.251 15.021 -3.475 1.00 96.38 484 LYS A CA 1
ATOM 3878 C C . LYS A 1 484 ? 9.475 14.126 -4.441 1.00 96.38 484 LYS A C 1
ATOM 3880 O O . LYS A 1 484 ? 9.606 12.905 -4.370 1.00 96.38 484 LYS A O 1
ATOM 3885 N N . VAL A 1 485 ? 8.695 14.727 -5.339 1.00 98.00 485 VAL A N 1
ATOM 3886 C CA . VAL A 1 485 ? 7.907 14.022 -6.361 1.00 98.00 485 VAL A CA 1
ATOM 3887 C C . VAL A 1 485 ? 8.377 14.447 -7.751 1.00 98.00 485 VAL A C 1
ATOM 3889 O O . VAL A 1 485 ? 8.186 15.594 -8.145 1.00 98.00 485 VAL A O 1
ATOM 3892 N N . ASP A 1 486 ? 8.961 13.513 -8.503 1.00 98.06 486 ASP A N 1
ATOM 3893 C CA . ASP A 1 486 ? 9.397 13.716 -9.887 1.00 98.06 486 ASP A CA 1
ATOM 3894 C C . ASP A 1 486 ? 8.477 12.920 -10.831 1.00 98.06 486 ASP A C 1
ATOM 3896 O O . ASP A 1 486 ? 8.461 11.685 -10.808 1.00 98.06 486 ASP A O 1
ATOM 3900 N N . VAL A 1 487 ? 7.715 13.612 -11.683 1.00 98.50 487 VAL A N 1
ATOM 3901 C CA . VAL A 1 487 ? 6.791 12.982 -12.641 1.00 98.50 487 VAL A CA 1
ATOM 3902 C C . VAL A 1 487 ? 7.379 12.987 -14.048 1.00 98.50 487 VAL A C 1
ATOM 3904 O O . VAL A 1 487 ? 7.700 14.037 -14.598 1.00 98.50 487 VAL A O 1
ATOM 3907 N N . ILE A 1 488 ? 7.450 11.809 -14.669 1.00 98.56 488 ILE A N 1
ATOM 3908 C CA . ILE A 1 488 ? 7.784 11.646 -16.084 1.00 98.56 488 ILE A CA 1
ATOM 3909 C C . ILE A 1 488 ? 6.493 11.377 -16.864 1.00 98.56 488 ILE A C 1
ATOM 3911 O O . ILE A 1 488 ? 5.881 10.312 -16.736 1.00 98.56 488 ILE A O 1
ATOM 3915 N N . SER A 1 489 ? 6.077 12.363 -17.658 1.00 97.62 489 SER A N 1
ATOM 3916 C CA . SER A 1 489 ? 4.844 12.345 -18.462 1.00 97.62 489 SER A CA 1
ATOM 3917 C C . SER A 1 489 ? 5.063 12.683 -19.941 1.00 97.62 489 SER A C 1
ATOM 3919 O O . SER A 1 489 ? 4.200 12.392 -20.769 1.00 97.62 489 SER A O 1
ATOM 3921 N N . ASP A 1 490 ? 6.213 13.270 -20.284 1.00 97.44 490 ASP A N 1
ATOM 3922 C CA . ASP A 1 490 ? 6.568 13.615 -21.659 1.00 97.44 490 ASP A CA 1
ATOM 3923 C C . ASP A 1 490 ? 6.793 12.356 -22.513 1.00 97.44 490 ASP A C 1
ATOM 3925 O O . ASP A 1 490 ? 7.597 11.483 -22.177 1.00 97.44 490 ASP A O 1
ATOM 3929 N N . ILE A 1 491 ? 6.090 12.274 -23.645 1.00 95.50 491 ILE A N 1
ATOM 3930 C CA . ILE A 1 491 ? 6.067 11.085 -24.510 1.00 95.50 491 ILE A CA 1
ATOM 3931 C C . ILE A 1 491 ? 7.442 10.820 -25.132 1.00 95.50 491 ILE A C 1
ATOM 3933 O O . ILE A 1 491 ? 7.846 9.660 -25.245 1.00 95.50 491 ILE A O 1
ATOM 3937 N N . ASN A 1 492 ? 8.180 11.866 -25.513 1.00 97.25 492 ASN A N 1
ATOM 3938 C CA . ASN A 1 492 ? 9.501 11.711 -26.128 1.00 97.25 492 ASN A CA 1
ATOM 3939 C C . ASN A 1 492 ? 10.511 11.165 -25.115 1.00 97.25 492 ASN A C 1
ATOM 3941 O O . ASN A 1 492 ? 11.263 10.238 -25.420 1.00 97.25 492 ASN A O 1
ATOM 3945 N N . THR A 1 493 ? 10.475 11.696 -23.894 1.00 98.12 493 THR A N 1
ATOM 3946 C CA . THR A 1 493 ? 11.278 11.224 -22.765 1.00 98.12 493 THR A CA 1
ATOM 3947 C C . THR A 1 493 ? 10.943 9.773 -22.443 1.00 98.12 493 THR A C 1
ATOM 3949 O O . THR A 1 493 ? 11.846 8.945 -22.378 1.00 98.12 493 THR A O 1
ATOM 3952 N N . ILE A 1 494 ? 9.655 9.430 -22.326 1.00 98.06 494 ILE A N 1
ATOM 3953 C CA . ILE A 1 494 ? 9.210 8.051 -22.079 1.00 98.06 494 ILE A CA 1
ATOM 3954 C C . ILE A 1 494 ? 9.716 7.105 -23.175 1.00 98.06 494 ILE A C 1
ATOM 3956 O O . ILE A 1 494 ? 10.304 6.075 -22.868 1.00 98.06 494 ILE A O 1
ATOM 3960 N N . THR A 1 495 ? 9.545 7.467 -24.446 1.00 97.25 495 THR A N 1
ATOM 3961 C CA . THR A 1 495 ? 9.944 6.626 -25.586 1.00 97.25 495 THR A CA 1
ATOM 3962 C C . THR A 1 495 ? 11.452 6.393 -25.632 1.00 97.25 495 THR A C 1
ATOM 3964 O O . THR A 1 495 ? 11.899 5.292 -25.946 1.00 97.25 495 THR A O 1
ATOM 3967 N N . LYS A 1 496 ? 12.246 7.419 -25.308 1.00 98.06 496 LYS A N 1
ATOM 3968 C CA . LYS A 1 496 ? 13.709 7.349 -25.344 1.00 98.06 496 LYS A CA 1
ATOM 3969 C C . LYS A 1 496 ? 14.300 6.638 -24.127 1.00 98.06 496 LYS A C 1
ATOM 3971 O O . LYS A 1 496 ? 15.251 5.877 -24.270 1.00 98.06 496 LYS A O 1
ATOM 3976 N N . GLU A 1 497 ? 13.792 6.930 -22.934 1.00 98.38 497 GLU A N 1
ATOM 3977 C CA . GLU A 1 497 ? 14.408 6.515 -21.669 1.00 98.38 497 GLU A CA 1
ATOM 3978 C C . GLU A 1 497 ? 13.750 5.302 -21.006 1.00 98.38 497 GLU A C 1
ATOM 3980 O O . GLU A 1 497 ? 14.383 4.676 -20.151 1.00 98.38 497 GLU A O 1
ATOM 3985 N N . TYR A 1 498 ? 12.507 4.989 -21.385 1.00 98.69 498 TYR A N 1
ATOM 3986 C CA . TYR A 1 498 ? 11.701 3.884 -20.856 1.00 98.69 498 TYR A CA 1
ATOM 3987 C C . TYR A 1 498 ? 10.992 3.119 -21.991 1.00 98.69 498 TYR A C 1
ATOM 3989 O O . TYR A 1 498 ? 9.760 3.046 -22.022 1.00 98.69 498 TYR A O 1
ATOM 3997 N N . PRO A 1 499 ? 11.743 2.580 -22.966 1.00 98.69 499 PRO A N 1
ATOM 3998 C CA . PRO A 1 499 ? 11.190 1.995 -24.189 1.00 98.69 499 PRO A CA 1
ATOM 3999 C C . PRO A 1 499 ? 10.230 0.809 -23.966 1.00 98.69 499 PRO A C 1
ATOM 4001 O O . PRO A 1 499 ? 9.244 0.684 -24.696 1.00 98.69 499 PRO A O 1
ATOM 4004 N N . LEU A 1 500 ? 10.447 -0.042 -22.956 1.00 98.75 500 LEU A N 1
ATOM 4005 C CA . LEU A 1 500 ? 9.538 -1.146 -22.621 1.00 98.75 500 LEU A CA 1
ATOM 4006 C C . LEU A 1 500 ? 8.230 -0.624 -22.014 1.00 98.75 500 LEU A C 1
ATOM 4008 O O . LEU A 1 500 ? 7.153 -1.098 -22.375 1.00 98.75 500 LEU A O 1
ATOM 4012 N N . PHE A 1 501 ? 8.298 0.392 -21.147 1.00 98.69 501 PHE A N 1
ATOM 4013 C CA . PHE A 1 501 ? 7.102 1.085 -20.654 1.00 98.69 501 PHE A CA 1
ATOM 4014 C C . PHE A 1 501 ? 6.353 1.783 -21.798 1.00 98.69 501 PHE A C 1
ATOM 4016 O O . PHE A 1 501 ? 5.126 1.693 -21.890 1.00 98.69 501 PHE A O 1
ATOM 4023 N N . ALA A 1 502 ? 7.085 2.452 -22.692 1.00 98.50 502 ALA A N 1
ATOM 4024 C CA . ALA A 1 502 ? 6.532 3.156 -23.842 1.00 98.50 502 ALA A CA 1
ATOM 4025 C C . ALA A 1 502 ? 5.759 2.213 -24.770 1.00 98.50 502 ALA A C 1
ATOM 4027 O O . ALA A 1 502 ? 4.690 2.582 -25.254 1.00 98.50 502 ALA A O 1
ATOM 4028 N N . ALA A 1 503 ? 6.255 0.988 -24.971 1.00 98.38 503 ALA A N 1
ATOM 4029 C CA . ALA A 1 503 ? 5.577 -0.021 -25.775 1.00 98.38 503 ALA A CA 1
ATOM 4030 C C . ALA A 1 503 ? 4.207 -0.413 -25.203 1.00 98.38 503 ALA A C 1
ATOM 4032 O O . ALA A 1 503 ? 3.229 -0.412 -25.946 1.00 98.38 503 ALA A O 1
ATOM 4033 N N . VAL A 1 504 ? 4.115 -0.654 -23.890 1.00 98.38 504 VAL A N 1
ATOM 4034 C CA . VAL A 1 504 ? 2.835 -0.960 -23.218 1.00 98.38 504 VAL A CA 1
ATOM 4035 C C . VAL A 1 504 ? 1.860 0.219 -23.315 1.00 98.38 504 VAL A C 1
ATOM 4037 O O . VAL A 1 504 ? 0.661 0.044 -23.518 1.00 98.38 504 VAL A O 1
ATOM 4040 N N . ASN A 1 505 ? 2.374 1.442 -23.193 1.00 97.50 505 ASN A N 1
ATOM 4041 C CA . ASN A 1 505 ? 1.581 2.671 -23.210 1.00 97.50 505 ASN A CA 1
ATOM 4042 C C . ASN A 1 505 ? 1.190 3.141 -24.628 1.00 97.50 505 ASN A C 1
ATOM 4044 O O . ASN A 1 505 ? 0.426 4.095 -24.769 1.00 97.50 505 ASN A O 1
ATOM 4048 N N . ARG A 1 506 ? 1.721 2.509 -25.684 1.00 96.56 506 ARG A N 1
ATOM 4049 C CA . ARG A 1 506 ? 1.698 3.022 -27.064 1.00 96.56 506 ARG A CA 1
ATOM 4050 C C . ARG A 1 506 ? 0.282 3.309 -27.572 1.00 96.56 506 ARG A C 1
ATOM 4052 O O . ARG A 1 506 ? 0.013 4.432 -27.982 1.00 96.56 506 ARG A O 1
ATOM 4059 N N . ALA A 1 507 ? -0.646 2.364 -27.412 1.00 97.19 507 ALA A N 1
ATOM 4060 C CA . ALA A 1 507 ? -2.053 2.561 -27.777 1.00 97.19 507 ALA A CA 1
ATOM 4061 C C . ALA A 1 507 ? -2.775 3.582 -26.878 1.00 97.19 507 ALA A C 1
ATOM 4063 O O . ALA A 1 507 ? -3.603 4.359 -27.349 1.00 97.19 507 ALA A O 1
ATOM 4064 N N . ALA A 1 508 ? -2.464 3.607 -25.578 1.00 96.56 508 ALA A N 1
ATOM 4065 C CA . ALA A 1 508 ? -3.096 4.524 -24.630 1.00 96.56 508 ALA A CA 1
ATOM 4066 C C . ALA A 1 508 ? -2.667 5.987 -24.835 1.00 96.56 508 ALA A C 1
ATOM 4068 O O . ALA A 1 508 ? -3.418 6.898 -24.490 1.00 96.56 508 ALA A O 1
ATOM 4069 N N . ASN A 1 509 ? -1.493 6.231 -25.428 1.00 94.94 509 ASN A N 1
ATOM 4070 C CA . ASN A 1 509 ? -0.959 7.578 -25.650 1.00 94.94 509 ASN A CA 1
ATOM 4071 C C . ASN A 1 509 ? -1.834 8.471 -26.536 1.00 94.94 509 ASN A C 1
ATOM 4073 O O . ASN A 1 509 ? -1.801 9.700 -26.380 1.00 94.94 509 ASN A O 1
ATOM 4077 N N . GLN A 1 510 ? -2.635 7.860 -27.412 1.00 93.12 510 GLN A N 1
ATOM 4078 C CA . GLN A 1 510 ? -3.586 8.561 -28.273 1.00 93.12 510 GLN A CA 1
ATOM 4079 C C . GLN A 1 510 ? -4.726 9.219 -27.479 1.00 93.12 510 GLN A C 1
ATOM 4081 O O . GLN A 1 510 ? -5.361 10.156 -27.957 1.00 93.12 510 GLN A O 1
ATOM 4086 N N . ILE A 1 511 ? -4.964 8.781 -26.238 1.00 96.00 511 ILE A N 1
ATOM 4087 C CA . ILE A 1 511 ? -6.020 9.294 -25.368 1.00 96.00 511 ILE A CA 1
ATOM 4088 C C . ILE A 1 511 ? -5.391 10.009 -24.173 1.00 96.00 511 ILE A C 1
ATOM 4090 O O . ILE A 1 511 ? -4.848 9.385 -23.266 1.00 96.00 511 ILE A O 1
ATOM 4094 N N . GLU A 1 512 ? -5.508 11.338 -24.128 1.00 95.81 512 GLU A N 1
ATOM 4095 C CA . GLU A 1 512 ? -4.837 12.176 -23.122 1.00 95.81 512 GLU A CA 1
ATOM 4096 C C . GLU A 1 512 ? -5.085 11.730 -21.673 1.00 95.81 512 GLU A C 1
ATOM 4098 O O . GLU A 1 512 ? -4.137 11.573 -20.903 1.00 95.81 512 GLU A O 1
ATOM 4103 N N . ARG A 1 513 ? -6.343 11.433 -21.326 1.00 96.31 513 ARG A N 1
ATOM 4104 C CA . ARG A 1 513 ? -6.735 10.950 -19.990 1.00 96.31 513 ARG A CA 1
ATOM 4105 C C . ARG A 1 513 ? -6.168 9.570 -19.619 1.00 96.31 513 ARG A C 1
ATOM 4107 O O . ARG A 1 513 ? -6.272 9.179 -18.462 1.00 96.31 513 ARG A O 1
ATOM 4114 N N . HIS A 1 514 ? -5.596 8.821 -20.566 1.00 97.00 514 HIS A N 1
ATOM 4115 C CA . HIS A 1 514 ? -5.002 7.491 -20.348 1.00 97.00 514 HIS A CA 1
ATOM 4116 C C . HIS A 1 514 ? -3.480 7.472 -20.477 1.00 97.00 514 HIS A C 1
ATOM 4118 O O . HIS A 1 514 ? -2.877 6.441 -20.181 1.00 97.00 514 HIS A O 1
ATOM 4124 N N . ARG A 1 515 ? -2.859 8.586 -20.887 1.00 97.25 515 ARG A N 1
ATOM 4125 C CA . ARG A 1 515 ? -1.406 8.687 -21.072 1.00 97.25 515 ARG A CA 1
ATOM 4126 C C . ARG A 1 515 ? -0.669 8.266 -19.808 1.00 97.25 515 ARG A C 1
ATOM 4128 O O . ARG A 1 515 ? -0.924 8.814 -18.737 1.00 97.25 515 ARG A O 1
ATOM 4135 N N . GLY A 1 516 ? 0.271 7.338 -19.957 1.00 98.19 516 GLY A N 1
ATOM 4136 C CA . GLY A 1 516 ? 1.069 6.816 -18.858 1.00 98.19 516 GLY A CA 1
ATOM 4137 C C . GLY A 1 516 ? 1.854 7.878 -18.081 1.00 98.19 516 GLY A C 1
ATOM 4138 O O . GLY A 1 516 ? 2.122 8.983 -18.565 1.00 98.19 516 GLY A O 1
ATOM 4139 N N . ARG A 1 517 ? 2.212 7.520 -16.848 1.00 98.62 517 ARG A N 1
ATOM 4140 C CA . ARG A 1 517 ? 3.034 8.300 -15.920 1.00 98.62 517 ARG A CA 1
ATOM 4141 C C . ARG A 1 517 ? 4.039 7.385 -15.242 1.00 98.62 517 ARG A C 1
ATOM 4143 O O . ARG A 1 517 ? 3.676 6.298 -14.800 1.00 98.62 517 ARG A O 1
ATOM 4150 N N . ILE A 1 518 ? 5.276 7.843 -15.103 1.00 98.81 518 ILE A N 1
ATOM 4151 C CA . ILE A 1 518 ? 6.229 7.239 -14.169 1.00 98.81 518 ILE A CA 1
ATOM 4152 C C . ILE A 1 518 ? 6.476 8.269 -13.077 1.00 98.81 518 ILE A C 1
ATOM 4154 O O . ILE A 1 518 ? 7.019 9.337 -13.350 1.00 98.81 518 ILE A O 1
ATOM 4158 N N . ILE A 1 519 ? 6.036 7.972 -11.857 1.00 98.81 519 ILE A N 1
ATOM 4159 C CA . ILE A 1 519 ? 6.134 8.901 -10.727 1.00 98.81 519 ILE A CA 1
ATOM 4160 C C . ILE A 1 519 ? 7.179 8.379 -9.758 1.00 98.81 519 ILE A C 1
ATOM 4162 O O . ILE A 1 519 ? 7.003 7.293 -9.210 1.00 98.81 519 ILE A O 1
ATOM 4166 N N . PHE A 1 520 ? 8.235 9.152 -9.531 1.00 98.88 520 PHE A N 1
ATOM 4167 C CA . PHE A 1 520 ? 9.220 8.890 -8.492 1.00 98.88 520 PHE A CA 1
ATOM 4168 C C . PHE A 1 520 ? 8.884 9.724 -7.258 1.00 98.88 520 PHE A C 1
ATOM 4170 O O . PHE A 1 520 ? 8.676 10.927 -7.365 1.00 98.88 520 PHE A O 1
ATOM 4177 N N . VAL A 1 521 ? 8.843 9.087 -6.092 1.00 98.75 521 VAL A N 1
ATOM 4178 C CA . VAL A 1 521 ? 8.662 9.740 -4.793 1.00 98.75 521 VAL A CA 1
ATOM 4179 C C . VAL A 1 521 ? 9.868 9.398 -3.928 1.00 98.75 521 VAL A C 1
ATOM 4181 O O . VAL A 1 521 ? 10.199 8.224 -3.765 1.00 98.75 521 VAL A O 1
ATOM 4184 N N . GLU A 1 522 ? 10.534 10.408 -3.384 1.00 98.62 522 GLU A N 1
ATOM 4185 C CA . GLU A 1 522 ? 11.767 10.257 -2.617 1.00 98.62 522 GLU A CA 1
ATOM 4186 C C . GLU A 1 522 ? 11.631 10.888 -1.225 1.00 98.62 522 GLU A C 1
ATOM 4188 O O . GLU A 1 522 ? 11.323 12.073 -1.081 1.00 98.62 522 GLU A O 1
ATOM 4193 N N . TYR A 1 523 ? 11.911 10.078 -0.202 1.00 97.88 523 TYR A N 1
ATOM 4194 C CA . TYR A 1 523 ? 12.098 10.500 1.181 1.00 97.88 523 TYR A CA 1
ATOM 4195 C C . TYR A 1 523 ? 13.574 10.374 1.553 1.00 97.88 523 TYR A C 1
ATOM 4197 O O . TYR A 1 523 ? 14.112 9.264 1.595 1.00 97.88 523 TYR A O 1
ATOM 4205 N N . LYS A 1 524 ? 14.215 11.503 1.862 1.00 95.38 524 LYS A N 1
ATOM 4206 C CA . LYS A 1 524 ? 15.567 11.526 2.421 1.00 95.38 524 LYS A CA 1
ATOM 4207 C C . LYS A 1 524 ? 15.497 11.686 3.942 1.00 95.38 524 LYS A C 1
ATOM 4209 O O . LYS A 1 524 ? 14.822 12.608 4.404 1.00 95.38 524 LYS A O 1
ATOM 4214 N N . PRO A 1 525 ? 16.180 10.824 4.709 1.00 93.06 525 PRO A N 1
ATOM 4215 C CA . PRO A 1 525 ? 16.212 10.932 6.155 1.00 93.06 525 PRO A CA 1
ATOM 4216 C C . PRO A 1 525 ? 17.041 12.148 6.598 1.00 93.06 525 PRO A C 1
ATOM 4218 O O . PRO A 1 525 ? 17.926 12.589 5.860 1.00 93.06 525 PRO A O 1
ATOM 4221 N N . PRO A 1 526 ? 16.792 12.676 7.809 1.00 80.56 526 PRO A N 1
ATOM 4222 C CA . PRO A 1 526 ? 17.585 13.767 8.372 1.00 80.56 526 PRO A CA 1
ATOM 4223 C C . PRO A 1 526 ? 19.007 13.338 8.775 1.00 80.56 526 PRO A C 1
ATOM 4225 O O . PRO A 1 526 ? 19.904 14.175 8.805 1.00 80.56 526 PRO A O 1
ATOM 4228 N N . GLN A 1 527 ? 19.234 12.055 9.085 1.00 89.38 527 GLN A N 1
ATOM 4229 C CA . GLN A 1 527 ? 20.564 11.518 9.394 1.00 89.38 527 GLN A CA 1
ATOM 4230 C C . GLN A 1 527 ? 21.158 10.789 8.180 1.00 89.38 527 GLN A C 1
ATOM 4232 O O . GLN A 1 527 ? 20.409 10.369 7.292 1.00 89.38 527 GLN A O 1
ATOM 4237 N N . PRO A 1 528 ? 22.491 10.583 8.131 1.00 93.75 528 PRO A N 1
ATOM 4238 C CA . PRO A 1 528 ? 23.105 9.742 7.111 1.00 93.75 528 PRO A CA 1
ATOM 4239 C C . PRO A 1 528 ? 22.411 8.381 7.027 1.00 93.75 528 PRO A C 1
ATOM 4241 O O . PRO A 1 528 ? 22.298 7.663 8.021 1.00 93.75 528 PRO A O 1
ATOM 4244 N N . ALA A 1 529 ? 21.930 8.034 5.835 1.00 97.38 529 ALA A N 1
ATOM 4245 C CA . ALA A 1 529 ? 21.158 6.817 5.658 1.00 97.38 529 ALA A CA 1
ATOM 4246 C C . ALA A 1 529 ? 22.037 5.579 5.891 1.00 97.38 529 ALA A C 1
ATOM 4248 O O . ALA A 1 529 ? 23.085 5.422 5.265 1.00 97.38 529 ALA A O 1
ATOM 4249 N N . ARG A 1 530 ? 21.589 4.658 6.750 1.00 96.50 530 ARG A N 1
ATOM 4250 C CA . ARG A 1 530 ? 22.255 3.352 6.925 1.00 96.50 530 ARG A CA 1
ATOM 4251 C C . ARG A 1 530 ? 21.945 2.383 5.785 1.00 96.50 530 ARG A C 1
ATOM 4253 O O . ARG A 1 530 ? 22.697 1.442 5.555 1.00 96.50 530 ARG A O 1
ATOM 4260 N N . LYS A 1 531 ? 20.804 2.578 5.120 1.00 97.56 531 LYS A N 1
ATOM 4261 C CA . LYS A 1 531 ? 20.317 1.758 4.008 1.00 97.56 531 LYS A CA 1
ATOM 4262 C C . LYS A 1 531 ? 19.352 2.543 3.130 1.00 97.56 531 LYS A C 1
ATOM 4264 O O . LYS A 1 531 ? 18.716 3.491 3.598 1.00 97.56 531 LYS A O 1
ATOM 4269 N N . THR A 1 532 ? 19.178 2.065 1.904 1.00 98.75 532 THR A N 1
ATOM 4270 C CA . THR A 1 532 ? 18.272 2.661 0.921 1.00 98.75 532 THR A CA 1
ATOM 4271 C C . THR A 1 532 ? 17.290 1.626 0.392 1.00 98.75 532 THR A C 1
ATOM 4273 O O . THR A 1 532 ? 17.692 0.584 -0.123 1.00 98.75 532 THR A O 1
ATOM 4276 N N . LEU A 1 533 ? 15.994 1.900 0.511 1.00 98.88 533 LEU A N 1
ATOM 4277 C CA . LEU A 1 533 ? 14.921 1.058 -0.015 1.00 98.88 533 LEU A CA 1
ATOM 4278 C C . LEU A 1 533 ? 14.420 1.655 -1.329 1.00 98.88 533 LEU A C 1
ATOM 4280 O O . LEU A 1 533 ? 13.994 2.808 -1.359 1.00 98.88 533 LEU A O 1
ATOM 4284 N N . MET A 1 534 ? 14.459 0.879 -2.409 1.00 98.88 534 MET A N 1
ATOM 4285 C CA . MET A 1 534 ? 14.127 1.352 -3.756 1.00 98.88 534 MET A CA 1
ATOM 4286 C C . MET A 1 534 ? 13.008 0.492 -4.342 1.00 98.88 534 MET A C 1
ATOM 4288 O O . MET A 1 534 ? 13.265 -0.606 -4.821 1.00 98.88 534 MET A O 1
ATOM 4292 N N . LEU A 1 535 ? 11.757 0.945 -4.273 1.00 98.88 535 LEU A N 1
ATOM 4293 C CA . LEU A 1 535 ? 10.585 0.132 -4.609 1.00 98.88 535 LEU A CA 1
ATOM 4294 C C . LEU A 1 535 ? 9.978 0.542 -5.952 1.00 98.88 535 LEU A C 1
ATOM 4296 O O . LEU A 1 535 ? 9.667 1.707 -6.156 1.00 98.88 535 LEU A O 1
ATOM 4300 N N . VAL A 1 536 ? 9.738 -0.410 -6.849 1.00 98.94 536 VAL A N 1
ATOM 4301 C CA . VAL A 1 536 ? 9.062 -0.187 -8.136 1.00 98.94 536 VAL A CA 1
ATOM 4302 C C . VAL A 1 536 ? 7.734 -0.940 -8.147 1.00 98.94 536 VAL A C 1
ATOM 4304 O O . VAL A 1 536 ? 7.697 -2.154 -7.961 1.00 98.94 536 VAL A O 1
ATOM 4307 N N . GLY A 1 537 ? 6.625 -0.236 -8.347 1.00 98.75 537 GLY A N 1
ATOM 4308 C CA . GLY A 1 537 ? 5.290 -0.830 -8.329 1.00 98.75 537 GLY A CA 1
ATOM 4309 C C . GLY A 1 537 ? 4.666 -0.943 -9.719 1.00 98.75 537 GLY A C 1
ATOM 4310 O O . GLY A 1 537 ? 4.627 0.044 -10.460 1.00 98.75 537 GLY A O 1
ATOM 4311 N N . LYS A 1 538 ? 4.110 -2.121 -10.046 1.00 98.69 538 LYS A N 1
ATOM 4312 C CA . LYS A 1 538 ? 3.276 -2.328 -11.246 1.00 98.69 538 LYS A CA 1
ATOM 4313 C C . LYS A 1 538 ? 1.995 -1.503 -11.125 1.00 98.69 538 LYS A C 1
ATOM 4315 O O . LYS A 1 538 ? 1.190 -1.733 -10.222 1.00 98.69 538 LYS A O 1
ATOM 4320 N N . GLY A 1 539 ? 1.805 -0.556 -12.036 1.00 98.06 539 GLY A N 1
ATOM 4321 C CA . GLY A 1 539 ? 0.684 0.380 -12.047 1.00 98.06 539 GLY A CA 1
ATOM 4322 C C . GLY A 1 539 ? -0.202 0.254 -13.282 1.00 98.06 539 GLY A C 1
ATOM 4323 O O . GLY A 1 539 ? -0.562 1.268 -13.874 1.00 98.06 539 GLY A O 1
ATOM 4324 N N . VAL A 1 540 ? -0.553 -0.961 -13.710 1.00 98.12 540 VAL A N 1
ATOM 4325 C CA . VAL A 1 540 ? -1.436 -1.128 -14.871 1.00 98.12 540 VAL A CA 1
ATOM 4326 C C . VAL A 1 540 ? -2.864 -0.760 -14.457 1.00 98.12 540 VAL A C 1
ATOM 4328 O O . VAL A 1 540 ? -3.578 -1.504 -13.797 1.00 98.12 540 VAL A O 1
ATOM 4331 N N . THR A 1 541 ? -3.267 0.465 -14.781 1.00 97.31 541 THR A N 1
ATOM 4332 C CA . THR A 1 541 ? -4.520 1.085 -14.322 1.00 97.31 541 THR A CA 1
ATOM 4333 C C . THR A 1 541 ? -5.768 0.396 -14.859 1.00 97.31 541 THR A C 1
ATOM 4335 O O . THR A 1 541 ? -6.804 0.379 -14.185 1.00 97.31 541 THR A O 1
ATOM 4338 N N . TYR A 1 542 ? -5.639 -0.201 -16.044 1.00 96.75 542 TYR A N 1
ATOM 4339 C CA . TYR A 1 542 ? -6.562 -1.171 -16.605 1.00 96.75 542 TYR A CA 1
ATOM 4340 C C . TYR A 1 542 ? -5.831 -2.035 -17.629 1.00 96.75 542 TYR A C 1
ATOM 4342 O O . TYR A 1 542 ? -5.145 -1.496 -18.505 1.00 96.75 542 TYR A O 1
ATOM 4350 N N . ASP A 1 543 ? -5.995 -3.348 -17.517 1.00 96.25 543 ASP A N 1
ATOM 4351 C CA . ASP A 1 543 ? -5.366 -4.319 -18.406 1.00 96.25 543 ASP A CA 1
ATOM 4352 C C . ASP A 1 543 ? -6.395 -4.975 -19.334 1.00 96.25 543 ASP A C 1
ATOM 4354 O O . ASP A 1 543 ? -7.248 -5.756 -18.905 1.00 96.25 543 ASP A O 1
ATOM 4358 N N . THR A 1 544 ? -6.328 -4.630 -20.621 1.00 96.38 544 THR A N 1
ATOM 4359 C CA . THR A 1 544 ? -7.135 -5.287 -21.659 1.00 96.38 544 THR A CA 1
ATOM 4360 C C . THR A 1 544 ? -6.459 -6.536 -22.223 1.00 96.38 544 THR A C 1
ATOM 4362 O O . THR A 1 544 ? -7.123 -7.307 -22.910 1.00 96.38 544 THR A O 1
ATOM 4365 N N . GLY A 1 545 ? -5.168 -6.729 -21.941 1.00 94.50 545 GLY A N 1
ATOM 4366 C CA . GLY A 1 545 ? -4.266 -7.679 -22.591 1.00 94.50 545 GLY A CA 1
ATOM 4367 C C . GLY A 1 545 ? -3.578 -7.159 -23.853 1.00 94.50 545 GLY A C 1
ATOM 4368 O O . GLY A 1 545 ? -2.664 -7.803 -24.358 1.00 94.50 545 GLY A O 1
ATOM 4369 N N . GLY A 1 546 ? -3.953 -5.980 -24.361 1.00 95.81 546 GLY A N 1
ATOM 4370 C CA . GLY A 1 546 ? -3.371 -5.421 -25.585 1.00 95.81 546 GLY A CA 1
ATOM 4371 C C . GLY A 1 546 ? -3.850 -6.169 -26.834 1.00 95.81 546 GLY A C 1
ATOM 4372 O O . GLY A 1 546 ? -5.046 -6.426 -26.979 1.00 95.81 546 GLY A O 1
ATOM 4373 N N . ALA A 1 547 ? -2.933 -6.505 -27.745 1.00 95.69 547 ALA A N 1
ATOM 4374 C CA . ALA A 1 547 ? -3.245 -7.303 -28.934 1.00 95.69 547 ALA A CA 1
ATOM 4375 C C . ALA A 1 547 ? -3.689 -8.737 -28.572 1.00 95.69 547 ALA A C 1
ATOM 4377 O O . ALA A 1 547 ? -4.621 -9.274 -29.173 1.00 95.69 547 ALA A O 1
ATOM 4378 N N . ASP A 1 548 ? -3.082 -9.322 -27.538 1.00 93.69 548 ASP A N 1
ATOM 4379 C CA . ASP A 1 548 ? -3.482 -10.573 -26.886 1.00 93.69 548 ASP A CA 1
ATOM 4380 C C . ASP A 1 548 ? -4.676 -10.349 -25.935 1.00 93.69 548 ASP A C 1
ATOM 4382 O O . ASP A 1 548 ? -4.606 -10.543 -24.722 1.00 93.69 548 ASP A O 1
ATOM 4386 N N . ILE A 1 549 ? -5.796 -9.896 -26.503 1.00 94.75 549 ILE A N 1
ATOM 4387 C CA . ILE A 1 549 ? -6.967 -9.417 -25.761 1.00 94.75 549 ILE A CA 1
ATOM 4388 C C . ILE A 1 549 ? -7.522 -10.445 -24.753 1.00 94.75 549 ILE A C 1
ATOM 4390 O O . ILE A 1 549 ? -7.784 -11.611 -25.070 1.00 94.75 549 ILE A O 1
ATOM 4394 N N . LYS A 1 550 ? -7.838 -9.975 -23.542 1.00 92.62 550 LYS A N 1
ATOM 4395 C CA . LYS A 1 550 ? -8.597 -10.723 -22.531 1.00 92.62 550 LYS A CA 1
ATOM 4396 C C . LYS A 1 550 ? -10.060 -10.894 -22.955 1.00 92.62 550 LYS A C 1
ATOM 4398 O O . LYS A 1 550 ? -10.931 -10.084 -22.630 1.00 92.62 550 LYS A O 1
ATOM 4403 N N . ALA A 1 551 ? -10.345 -11.972 -23.678 1.00 91.50 551 ALA A N 1
ATOM 4404 C CA . ALA A 1 551 ? -11.687 -12.321 -24.144 1.00 91.50 551 ALA A CA 1
ATOM 4405 C C . ALA A 1 551 ? -12.501 -13.137 -23.115 1.00 91.50 551 ALA A C 1
ATOM 4407 O O . ALA A 1 551 ? -11.972 -13.688 -22.154 1.00 91.50 551 ALA A O 1
ATOM 4408 N N . GLY A 1 552 ? -13.820 -13.244 -23.322 1.00 90.75 552 GLY A N 1
ATOM 4409 C CA . GLY A 1 552 ? -14.680 -14.133 -22.523 1.00 90.75 552 GLY A CA 1
ATOM 4410 C C . GLY A 1 552 ? -15.052 -13.614 -21.127 1.00 90.75 552 GLY A C 1
ATOM 4411 O O . GLY A 1 552 ? -15.425 -14.402 -20.266 1.00 90.75 552 GLY A O 1
ATOM 4412 N N . GLY A 1 553 ? -14.953 -12.301 -20.892 1.00 87.69 553 GLY A N 1
ATOM 4413 C CA . GLY A 1 553 ? -15.371 -11.656 -19.637 1.00 87.69 553 GLY A CA 1
ATOM 4414 C C . GLY A 1 553 ? -14.294 -11.583 -18.548 1.00 87.69 553 GLY A C 1
ATOM 4415 O O . GLY A 1 553 ? -14.503 -10.911 -17.542 1.00 87.69 553 GLY A O 1
ATOM 4416 N N . ILE A 1 554 ? -13.120 -12.184 -18.767 1.00 86.56 554 ILE A N 1
ATOM 4417 C CA . ILE A 1 554 ? -12.004 -12.200 -17.799 1.00 86.56 554 ILE A CA 1
ATOM 4418 C C . ILE A 1 554 ? -11.295 -10.841 -17.637 1.00 86.56 554 ILE A C 1
ATOM 4420 O O . ILE A 1 554 ? -10.424 -10.696 -16.786 1.00 86.56 554 ILE A O 1
ATOM 4424 N N . MET A 1 555 ? -11.671 -9.838 -18.438 1.00 91.12 555 MET A N 1
ATOM 4425 C CA . MET A 1 555 ? -11.212 -8.450 -18.298 1.00 91.12 555 MET A CA 1
ATOM 4426 C C . MET A 1 555 ? -11.859 -7.740 -17.094 1.00 91.12 555 MET A C 1
ATOM 4428 O O . MET A 1 555 ? -11.313 -6.773 -16.557 1.00 91.12 555 MET A O 1
ATOM 4432 N N . ALA A 1 556 ? -13.032 -8.202 -16.644 1.00 90.31 556 ALA A N 1
ATOM 4433 C CA . ALA A 1 556 ? -13.687 -7.638 -15.472 1.00 90.31 556 ALA A CA 1
ATOM 4434 C C . ALA A 1 556 ? -12.782 -7.775 -14.235 1.00 90.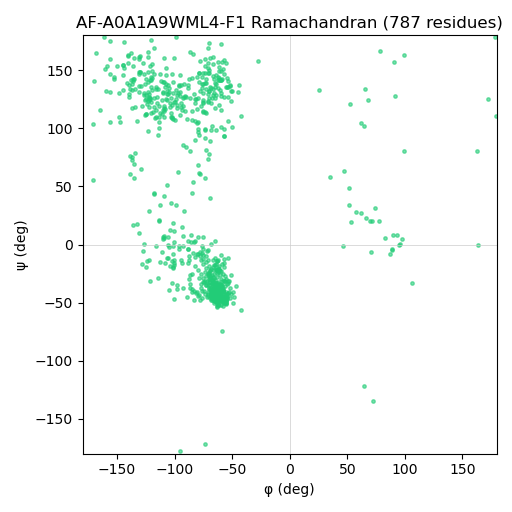31 556 ALA A C 1
ATOM 4436 O O . ALA A 1 556 ? -12.286 -8.852 -13.922 1.00 90.31 556 ALA A O 1
ATOM 4437 N N . GLY A 1 557 ? -12.563 -6.663 -13.533 1.00 88.19 557 GLY A N 1
ATOM 4438 C CA . GLY A 1 557 ? -11.682 -6.608 -12.364 1.00 88.19 557 GLY A CA 1
ATOM 4439 C C . GLY A 1 557 ? -10.210 -6.303 -12.658 1.00 88.19 557 GLY A C 1
ATOM 4440 O O . GLY A 1 557 ? -9.463 -6.057 -11.715 1.00 88.19 557 GLY A O 1
ATOM 4441 N N . MET A 1 558 ? -9.798 -6.180 -13.926 1.00 92.12 558 MET A N 1
ATOM 4442 C CA . MET A 1 558 ? -8.429 -5.770 -14.296 1.00 92.12 558 MET A CA 1
ATOM 4443 C C . MET A 1 558 ? -8.096 -4.306 -13.965 1.00 92.12 558 MET A C 1
ATOM 4445 O O . MET A 1 558 ? -6.971 -3.857 -14.158 1.00 92.12 558 MET A O 1
ATOM 4449 N N . SER A 1 559 ? -9.034 -3.556 -13.378 1.00 92.06 559 SER A N 1
ATOM 4450 C CA . SER A 1 559 ? -8.719 -2.296 -12.699 1.00 92.06 559 SER A CA 1
ATOM 4451 C C . SER A 1 559 ? -7.857 -2.503 -11.451 1.00 92.06 559 SER A C 1
ATOM 4453 O O . SER A 1 559 ? -7.246 -1.546 -10.987 1.00 92.06 559 SER A O 1
ATOM 4455 N N . ARG A 1 560 ? -7.785 -3.721 -10.897 1.00 92.12 560 ARG A N 1
ATOM 4456 C CA . ARG A 1 560 ? -6.928 -4.064 -9.749 1.00 92.12 560 ARG A CA 1
ATOM 4457 C C . ARG A 1 560 ? -5.454 -4.216 -10.113 1.00 92.12 560 ARG A C 1
ATOM 4459 O O . ARG A 1 560 ? -4.622 -4.313 -9.218 1.00 92.12 560 ARG A O 1
ATOM 4466 N N . ASP A 1 561 ? -5.107 -4.184 -11.395 1.00 94.81 561 ASP A N 1
ATOM 4467 C CA . ASP A 1 561 ? -3.752 -4.490 -11.858 1.00 94.81 561 ASP A CA 1
ATOM 4468 C C . ASP A 1 561 ? -2.712 -3.368 -11.605 1.00 94.81 561 ASP A C 1
ATOM 4470 O O . ASP A 1 561 ? -1.538 -3.431 -11.979 1.00 94.81 561 ASP A O 1
ATOM 4474 N N . LYS A 1 562 ? -3.155 -2.332 -10.883 1.00 96.50 562 LYS A N 1
ATOM 4475 C CA . LYS A 1 562 ? -2.360 -1.238 -10.315 1.00 96.50 562 LYS A CA 1
ATOM 4476 C C . LYS A 1 562 ? -2.059 -1.409 -8.822 1.00 96.50 562 LYS A C 1
ATOM 4478 O O . LYS A 1 562 ? -1.439 -0.529 -8.227 1.00 96.50 562 LYS A O 1
ATOM 4483 N N . CYS A 1 563 ? -2.479 -2.513 -8.195 1.00 97.19 563 CYS A N 1
ATOM 4484 C CA . CYS A 1 563 ? -2.269 -2.741 -6.761 1.00 97.19 563 CYS A CA 1
ATOM 4485 C C . CYS A 1 563 ? -0.782 -2.812 -6.365 1.00 97.19 563 CYS A C 1
ATOM 4487 O O . CYS A 1 563 ? -0.456 -2.494 -5.227 1.00 97.19 563 CYS A O 1
ATOM 4489 N N . GLY A 1 564 ? 0.129 -3.144 -7.289 1.00 98.19 564 GLY A N 1
ATOM 4490 C CA . GLY A 1 564 ? 1.574 -3.076 -7.045 1.00 98.19 564 GLY A CA 1
ATOM 4491 C C . GLY A 1 564 ? 2.066 -1.648 -6.777 1.00 98.19 564 GLY A C 1
ATOM 4492 O O . GLY A 1 564 ? 2.690 -1.376 -5.755 1.00 98.19 564 GLY A O 1
ATOM 4493 N N . ALA A 1 565 ? 1.717 -0.708 -7.659 1.00 98.56 565 ALA A N 1
ATOM 4494 C CA . ALA A 1 565 ? 1.956 0.722 -7.465 1.00 98.56 565 ALA A CA 1
ATOM 4495 C C . ALA A 1 565 ? 1.197 1.262 -6.247 1.00 98.56 565 ALA A C 1
ATOM 4497 O O . ALA A 1 565 ? 1.744 2.048 -5.477 1.00 98.56 565 ALA A O 1
ATOM 4498 N N . ALA A 1 566 ? -0.031 0.796 -6.019 1.00 98.44 566 ALA A N 1
ATOM 4499 C CA . ALA A 1 566 ? -0.803 1.175 -4.843 1.00 98.44 566 ALA A CA 1
ATOM 4500 C C . ALA A 1 566 ? -0.110 0.766 -3.530 1.00 98.44 566 ALA A C 1
ATOM 4502 O O . ALA A 1 566 ? -0.062 1.559 -2.593 1.00 98.44 566 ALA A O 1
ATOM 4503 N N . ALA A 1 567 ? 0.472 -0.436 -3.473 1.00 98.62 567 ALA A N 1
ATOM 4504 C CA . ALA A 1 567 ? 1.228 -0.910 -2.318 1.00 98.62 567 ALA A CA 1
ATOM 4505 C C . ALA A 1 567 ? 2.494 -0.073 -2.075 1.00 98.62 567 ALA A C 1
ATOM 4507 O O . ALA A 1 567 ? 2.770 0.301 -0.937 1.00 98.62 567 ALA A O 1
ATOM 4508 N N . VAL A 1 568 ? 3.225 0.291 -3.136 1.00 98.88 568 VAL A N 1
ATOM 4509 C CA . VAL A 1 568 ? 4.391 1.189 -3.030 1.00 98.88 568 VAL A CA 1
ATOM 4510 C C . VAL A 1 568 ? 3.982 2.573 -2.519 1.00 98.88 568 VAL A C 1
ATOM 4512 O O . VAL A 1 568 ? 4.616 3.089 -1.602 1.00 98.88 568 VAL A O 1
ATOM 4515 N N . ALA A 1 569 ? 2.900 3.154 -3.044 1.00 98.75 569 ALA A N 1
ATOM 4516 C CA . ALA A 1 569 ? 2.370 4.429 -2.558 1.00 98.75 569 ALA A CA 1
ATOM 4517 C C . ALA A 1 569 ? 1.920 4.344 -1.088 1.00 98.75 569 ALA A C 1
ATOM 4519 O O . ALA A 1 569 ? 2.217 5.233 -0.296 1.00 98.75 569 ALA A O 1
ATOM 4520 N N . GLY A 1 570 ? 1.256 3.259 -0.689 1.00 98.31 570 GLY A N 1
ATOM 4521 C CA . GLY A 1 570 ? 0.862 3.051 0.702 1.00 98.31 570 GLY A CA 1
ATOM 4522 C C . GLY A 1 570 ? 2.054 2.885 1.654 1.00 98.31 570 GLY A C 1
ATOM 4523 O O . GLY A 1 570 ? 2.047 3.447 2.746 1.00 98.31 570 GLY A O 1
ATOM 4524 N N . PHE A 1 571 ? 3.117 2.192 1.235 1.00 98.75 571 PHE A N 1
ATOM 4525 C CA . PHE A 1 571 ? 4.365 2.122 2.002 1.00 98.75 571 PHE A CA 1
ATOM 4526 C C . PHE A 1 571 ? 5.032 3.500 2.136 1.00 98.75 571 PHE A C 1
ATOM 4528 O O . PHE A 1 571 ? 5.437 3.881 3.232 1.00 98.75 571 PHE A O 1
ATOM 4535 N N . LEU A 1 572 ? 5.085 4.282 1.053 1.00 98.62 572 LEU A N 1
ATOM 4536 C CA . LEU A 1 572 ? 5.582 5.662 1.083 1.00 98.62 572 LEU A CA 1
ATOM 4537 C C . LEU A 1 572 ? 4.760 6.560 2.013 1.00 98.62 572 LEU A C 1
ATOM 4539 O O . LEU A 1 572 ? 5.333 7.432 2.654 1.00 98.62 572 LEU A O 1
ATOM 4543 N N . GLN A 1 573 ? 3.450 6.336 2.137 1.00 97.06 573 GLN A N 1
ATOM 4544 C CA . GLN A 1 573 ? 2.626 7.068 3.098 1.00 97.06 573 GLN A CA 1
ATOM 4545 C C . GLN A 1 573 ? 3.001 6.753 4.548 1.00 97.06 573 GLN A C 1
ATOM 4547 O O . GLN A 1 573 ? 3.080 7.672 5.357 1.00 97.06 573 GLN A O 1
ATOM 4552 N N . ILE A 1 574 ? 3.314 5.498 4.875 1.00 95.81 574 ILE A N 1
ATOM 4553 C CA . ILE A 1 574 ? 3.843 5.164 6.206 1.00 95.81 574 ILE A CA 1
ATOM 4554 C C . ILE A 1 574 ? 5.176 5.876 6.436 1.00 95.81 574 ILE A C 1
ATOM 4556 O O . ILE A 1 574 ? 5.380 6.447 7.498 1.00 95.81 574 ILE A 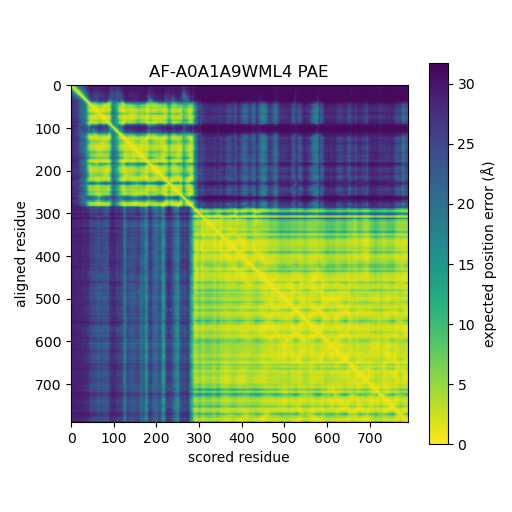O 1
ATOM 4560 N N . VAL A 1 575 ? 6.062 5.902 5.438 1.00 95.44 575 VAL A N 1
ATOM 4561 C CA . VAL A 1 575 ? 7.344 6.622 5.525 1.00 95.44 575 VAL A CA 1
ATOM 4562 C C . VAL A 1 575 ? 7.133 8.130 5.712 1.00 95.44 575 VAL A C 1
ATOM 4564 O O . VAL A 1 575 ? 7.815 8.736 6.533 1.00 95.44 575 VAL A O 1
ATOM 4567 N N . ASN A 1 576 ? 6.176 8.724 4.996 1.00 90.69 576 ASN A N 1
ATOM 4568 C CA . ASN A 1 576 ? 5.820 10.143 5.078 1.00 90.69 576 ASN A CA 1
ATOM 4569 C C . ASN A 1 576 ? 5.354 10.543 6.490 1.00 90.69 576 ASN A C 1
ATOM 4571 O O . ASN A 1 576 ? 5.748 11.591 6.997 1.00 90.69 576 ASN A O 1
ATOM 4575 N N . GLU A 1 577 ? 4.552 9.689 7.131 1.00 81.88 577 GLU A N 1
ATOM 4576 C CA . GLU A 1 577 ? 4.034 9.909 8.488 1.00 81.88 577 GLU A CA 1
ATOM 4577 C C . GLU A 1 577 ? 5.068 9.567 9.572 1.00 81.88 577 GLU A C 1
ATOM 4579 O O . GLU A 1 577 ? 5.249 10.314 10.532 1.00 81.88 577 GLU A O 1
ATOM 4584 N N . GLN A 1 578 ? 5.770 8.438 9.425 1.00 84.75 578 GLN A N 1
ATOM 4585 C CA . GLN A 1 578 ? 6.728 7.941 10.415 1.00 84.75 578 GLN A CA 1
ATOM 4586 C C . GLN A 1 578 ? 8.036 8.739 10.417 1.00 84.75 578 GLN A C 1
ATOM 4588 O O . GLN A 1 578 ? 8.657 8.863 11.470 1.00 84.75 578 GLN A O 1
ATOM 4593 N N . LYS A 1 579 ? 8.458 9.254 9.254 1.00 84.12 579 LYS A N 1
ATOM 4594 C CA . LYS A 1 579 ? 9.720 9.982 9.037 1.00 84.12 579 LYS A CA 1
ATOM 4595 C C . LYS A 1 579 ? 10.937 9.260 9.659 1.00 84.12 579 LYS A C 1
ATOM 4597 O O . LYS A 1 579 ? 11.560 9.796 10.577 1.00 84.12 579 LYS A O 1
ATOM 4602 N N . PRO A 1 580 ? 11.279 8.037 9.201 1.00 83.62 580 PRO A N 1
ATOM 4603 C CA . PRO A 1 580 ? 12.372 7.254 9.781 1.00 83.62 580 PRO A CA 1
ATOM 4604 C C . PRO A 1 580 ? 13.715 7.994 9.692 1.00 83.62 580 PRO A C 1
ATOM 4606 O O . PRO A 1 580 ? 14.121 8.445 8.625 1.00 83.62 580 PRO A O 1
ATOM 4609 N N . SER A 1 581 ? 14.438 8.077 10.809 1.00 85.94 581 SER A N 1
ATOM 4610 C CA . SER A 1 581 ? 15.576 8.993 10.953 1.00 85.94 581 SER A CA 1
ATOM 4611 C C . SER A 1 581 ? 16.805 8.646 10.116 1.00 85.94 581 SER A C 1
ATOM 4613 O O . SER A 1 581 ? 17.609 9.541 9.880 1.00 85.94 581 SER A O 1
ATOM 4615 N N . ASP A 1 582 ? 16.965 7.388 9.690 1.00 92.06 582 ASP A N 1
ATOM 4616 C CA . ASP A 1 582 ? 18.182 6.869 9.048 1.00 92.06 582 ASP A CA 1
ATOM 4617 C C . ASP A 1 582 ? 17.920 5.976 7.814 1.00 92.06 582 ASP A C 1
ATOM 4619 O O . ASP A 1 582 ? 18.806 5.243 7.363 1.00 92.06 582 ASP A O 1
ATOM 4623 N N . ILE A 1 583 ? 16.712 6.023 7.240 1.00 97.50 583 ILE A N 1
ATOM 4624 C CA . ILE A 1 583 ? 16.319 5.192 6.090 1.00 97.50 583 ILE A CA 1
ATOM 4625 C C . ILE A 1 583 ? 15.974 6.074 4.896 1.00 97.50 583 ILE A C 1
ATOM 4627 O O . ILE A 1 583 ? 15.000 6.821 4.925 1.00 97.50 583 ILE A O 1
ATOM 4631 N N . HIS A 1 584 ? 16.728 5.926 3.807 1.00 98.62 584 HIS A N 1
ATOM 4632 C CA . HIS A 1 584 ? 16.396 6.536 2.518 1.00 98.62 584 HIS A CA 1
ATOM 4633 C C . HIS A 1 584 ? 15.396 5.655 1.780 1.00 98.62 584 HIS A C 1
ATOM 4635 O O . HIS A 1 584 ? 15.596 4.445 1.662 1.00 98.62 584 HIS A O 1
ATOM 4641 N N . VAL A 1 585 ? 14.303 6.243 1.297 1.00 98.81 585 VAL A N 1
ATOM 4642 C CA . VAL A 1 585 ? 13.278 5.523 0.537 1.00 98.81 585 VAL A CA 1
ATOM 4643 C C . VAL A 1 585 ? 13.019 6.225 -0.786 1.00 98.81 585 VAL A C 1
ATOM 4645 O O . VAL A 1 585 ? 12.778 7.429 -0.823 1.00 98.81 585 VAL A O 1
ATOM 4648 N N . ILE A 1 586 ? 13.041 5.459 -1.873 1.00 98.81 586 ILE A N 1
ATOM 4649 C CA . ILE A 1 586 ? 12.695 5.920 -3.216 1.00 98.81 586 ILE A CA 1
ATOM 4650 C C . ILE A 1 586 ? 11.662 4.948 -3.785 1.00 98.81 586 ILE A C 1
ATOM 4652 O O . ILE A 1 586 ? 11.930 3.756 -3.916 1.00 98.81 586 ILE A O 1
ATOM 4656 N N . GLY A 1 587 ? 10.470 5.433 -4.117 1.00 98.81 587 GLY A N 1
ATOM 4657 C CA . GLY A 1 587 ? 9.430 4.642 -4.769 1.00 98.81 587 GLY A CA 1
ATOM 4658 C C . GLY A 1 587 ? 9.180 5.110 -6.199 1.00 98.81 587 GLY A C 1
ATOM 4659 O O . GLY A 1 587 ? 9.160 6.308 -6.451 1.00 98.81 587 GLY A O 1
ATOM 4660 N N . ALA A 1 588 ? 8.961 4.182 -7.128 1.00 98.88 588 ALA A N 1
ATOM 4661 C CA . ALA A 1 588 ? 8.503 4.455 -8.486 1.00 98.88 588 ALA A CA 1
ATOM 4662 C C . ALA A 1 588 ? 7.147 3.794 -8.747 1.00 98.88 588 ALA A C 1
ATOM 4664 O O . ALA A 1 588 ? 6.987 2.582 -8.590 1.00 98.88 588 ALA A O 1
ATOM 4665 N N . LEU A 1 589 ? 6.181 4.589 -9.199 1.00 98.88 589 LEU A N 1
ATOM 4666 C CA . LEU A 1 589 ? 4.859 4.138 -9.621 1.00 98.88 589 LEU A CA 1
ATOM 4667 C C . LEU A 1 589 ? 4.827 4.109 -11.153 1.00 98.88 589 LEU A C 1
ATOM 4669 O O . LEU A 1 589 ? 4.840 5.164 -11.787 1.00 98.88 589 LEU A O 1
ATOM 4673 N N . CYS A 1 590 ? 4.807 2.915 -11.750 1.00 98.75 590 CYS A N 1
ATOM 4674 C CA . CYS A 1 590 ? 4.808 2.741 -13.208 1.00 98.75 590 CYS A CA 1
ATOM 4675 C C . CYS A 1 590 ? 3.367 2.638 -13.720 1.00 98.75 590 CYS A C 1
ATOM 4677 O O . CYS A 1 590 ? 2.825 1.539 -13.841 1.00 98.75 590 CYS A O 1
ATOM 4679 N N . LEU A 1 591 ? 2.732 3.783 -13.971 1.00 98.75 591 LEU A N 1
ATOM 4680 C CA . LEU A 1 591 ? 1.299 3.902 -14.227 1.00 98.75 591 LEU A CA 1
ATOM 4681 C C . LEU A 1 591 ? 0.994 3.905 -15.726 1.00 98.75 591 LEU A C 1
ATOM 4683 O O . LEU A 1 591 ? 1.296 4.869 -16.422 1.00 98.75 591 LEU A O 1
ATOM 4687 N N . VAL A 1 592 ? 0.354 2.855 -16.231 1.00 97.81 592 VAL A N 1
ATOM 4688 C CA . VAL A 1 592 ? 0.034 2.701 -17.660 1.00 97.81 592 VAL A CA 1
ATOM 4689 C C . VAL A 1 592 ? -1.354 2.100 -17.843 1.00 97.81 592 VAL A C 1
ATOM 4691 O O . VAL A 1 592 ? -1.913 1.528 -16.909 1.00 97.81 592 VAL A O 1
ATOM 4694 N N . ARG A 1 593 ? -1.940 2.215 -19.033 1.00 96.62 593 ARG A N 1
ATOM 4695 C CA . ARG A 1 593 ? -3.121 1.442 -19.428 1.00 96.62 593 ARG A CA 1
ATOM 4696 C C . ARG A 1 593 ? -2.743 0.536 -20.596 1.00 96.62 593 ARG A C 1
ATOM 4698 O O . ARG A 1 593 ? -2.424 1.046 -21.666 1.00 96.62 593 ARG A O 1
ATOM 4705 N N . ASN A 1 594 ? -2.794 -0.782 -20.410 1.00 97.50 594 ASN A N 1
ATOM 4706 C CA . ASN A 1 594 ? -2.517 -1.728 -21.492 1.00 97.50 594 ASN A CA 1
ATOM 4707 C C . ASN A 1 594 ? -3.752 -1.829 -22.384 1.00 97.50 594 ASN A C 1
ATOM 4709 O O . ASN A 1 594 ? -4.718 -2.523 -22.055 1.00 97.50 594 ASN A O 1
ATOM 4713 N N . SER A 1 595 ? -3.762 -1.034 -23.451 1.00 96.50 595 SER A N 1
ATOM 4714 C CA . SER A 1 595 ? -4.925 -0.829 -24.317 1.00 96.50 595 SER A CA 1
ATOM 4715 C C . SER A 1 595 ? -4.742 -1.524 -25.662 1.00 96.50 595 SER A C 1
ATOM 4717 O O . SER A 1 595 ? -3.627 -1.647 -26.161 1.00 96.50 595 SER A O 1
ATOM 4719 N N . VAL A 1 596 ? -5.855 -1.916 -26.277 1.00 95.69 596 VAL A N 1
ATOM 4720 C CA . VAL A 1 596 ? -5.905 -2.363 -27.673 1.00 95.69 596 VAL A CA 1
ATOM 4721 C C . VAL A 1 596 ? -6.218 -1.174 -28.589 1.00 95.69 596 VAL A C 1
ATOM 4723 O O . VAL A 1 596 ? -7.060 -0.339 -28.257 1.00 95.69 596 VAL A O 1
ATOM 4726 N N . GLY A 1 597 ? -5.536 -1.078 -29.729 1.00 94.69 597 GLY A N 1
ATOM 4727 C CA . GLY A 1 597 ? -5.692 0.015 -30.692 1.00 94.69 597 GLY A CA 1
ATOM 4728 C C . GLY A 1 597 ? -4.747 -0.137 -31.884 1.00 94.69 597 GLY A C 1
ATOM 4729 O O . GLY A 1 597 ? -3.955 -1.075 -31.922 1.00 94.69 597 GLY A O 1
ATOM 4730 N N . GLU A 1 598 ? -4.817 0.786 -32.843 1.00 95.69 598 GLU A N 1
ATOM 4731 C CA . GLU A 1 598 ? -3.966 0.770 -34.048 1.00 95.69 598 GLU A CA 1
ATOM 4732 C C . GLU A 1 598 ? -2.463 0.839 -33.733 1.00 95.69 598 GLU A C 1
ATOM 4734 O O . GLU A 1 598 ? -1.661 0.232 -34.435 1.00 95.69 598 GLU A O 1
ATOM 4739 N N . ASP A 1 599 ? -2.113 1.488 -32.619 1.00 95.81 599 ASP A N 1
ATOM 4740 C CA . ASP A 1 599 ? -0.744 1.628 -32.124 1.00 95.81 599 ASP A CA 1
ATOM 4741 C C . ASP A 1 599 ? -0.417 0.662 -30.974 1.00 95.81 599 ASP A C 1
ATOM 4743 O O . ASP A 1 599 ? 0.499 0.921 -30.193 1.00 95.81 599 ASP A O 1
ATOM 4747 N N . CYS A 1 600 ? -1.168 -0.423 -30.765 1.00 96.25 600 CYS A N 1
ATOM 4748 C CA . CYS A 1 600 ? -0.747 -1.398 -29.756 1.00 96.25 600 CYS A CA 1
ATOM 4749 C C . CYS A 1 600 ? 0.554 -2.086 -30.190 1.00 96.25 600 CYS A C 1
ATOM 4751 O O . CYS A 1 600 ? 0.800 -2.308 -31.375 1.00 96.25 600 CYS A O 1
ATOM 4753 N N . TYR A 1 601 ? 1.412 -2.392 -29.219 1.00 96.75 601 TYR A N 1
ATOM 4754 C CA . TYR A 1 601 ? 2.525 -3.297 -29.471 1.00 96.75 601 TYR A CA 1
ATOM 4755 C C . TYR A 1 601 ? 2.005 -4.716 -29.678 1.00 96.75 601 TYR A C 1
ATOM 4757 O O . TYR A 1 601 ? 0.965 -5.068 -29.119 1.00 96.75 601 TYR A O 1
ATOM 4765 N N . VAL A 1 602 ? 2.707 -5.513 -30.480 1.00 97.00 602 VAL A N 1
ATOM 4766 C CA . VAL A 1 602 ? 2.307 -6.887 -30.812 1.00 97.00 602 VAL A CA 1
ATOM 4767 C C . VAL A 1 602 ? 3.387 -7.905 -30.455 1.00 97.00 602 VAL A C 1
ATOM 4769 O O . VAL A 1 602 ? 4.559 -7.573 -30.266 1.00 97.00 602 VAL A O 1
ATOM 4772 N N . SER A 1 603 ? 2.979 -9.169 -30.359 1.00 94.69 603 SER A N 1
ATOM 4773 C CA . SER A 1 603 ? 3.893 -10.304 -30.226 1.00 94.69 603 SER A CA 1
ATOM 4774 C C . SER A 1 603 ? 4.881 -10.366 -31.399 1.00 94.69 603 SER A C 1
ATOM 4776 O O . SER A 1 603 ? 4.585 -9.905 -32.499 1.00 94.69 603 SER A O 1
ATOM 4778 N N . ASP A 1 604 ? 6.071 -10.906 -31.140 1.00 93.25 604 ASP A N 1
ATOM 4779 C CA . ASP A 1 604 ? 7.246 -10.944 -32.025 1.00 93.25 604 ASP A CA 1
ATOM 4780 C C . ASP A 1 604 ? 7.968 -9.606 -32.265 1.00 93.25 604 ASP A C 1
ATOM 4782 O O . ASP A 1 604 ? 9.072 -9.607 -32.817 1.00 93.25 604 ASP A O 1
ATOM 4786 N N . GLU A 1 605 ? 7.441 -8.472 -31.787 1.00 96.62 605 GLU A N 1
ATOM 4787 C CA . GLU A 1 605 ? 8.232 -7.239 -31.734 1.00 96.62 605 GLU A CA 1
ATOM 4788 C C . GLU A 1 605 ? 9.481 -7.426 -30.860 1.00 96.62 605 GLU A C 1
ATOM 4790 O O . GLU A 1 605 ? 9.438 -8.058 -29.802 1.00 96.62 605 GLU A O 1
ATOM 4795 N N . ILE A 1 606 ? 10.600 -6.830 -31.281 1.00 97.56 606 ILE A N 1
ATOM 4796 C CA . ILE A 1 606 ? 11.826 -6.760 -30.483 1.00 97.56 606 ILE A CA 1
ATOM 4797 C C . ILE A 1 606 ? 12.028 -5.319 -30.036 1.00 97.56 606 ILE A C 1
ATOM 4799 O O . ILE A 1 606 ? 12.262 -4.432 -30.858 1.00 97.56 606 ILE A O 1
ATOM 4803 N N . ILE A 1 607 ? 11.973 -5.101 -28.726 1.00 98.25 607 ILE A N 1
ATOM 4804 C CA . ILE A 1 607 ? 12.122 -3.787 -28.105 1.00 98.25 607 ILE A CA 1
ATOM 4805 C C . ILE A 1 607 ? 13.387 -3.802 -27.252 1.00 98.25 607 ILE A C 1
ATOM 4807 O O . ILE A 1 607 ? 13.574 -4.675 -26.407 1.00 98.25 607 ILE A O 1
ATOM 4811 N N . THR A 1 608 ? 14.272 -2.836 -27.471 1.00 98.56 608 THR A N 1
ATOM 4812 C CA . THR A 1 608 ? 15.492 -2.687 -26.670 1.00 98.56 608 THR A CA 1
ATOM 4813 C C . THR A 1 608 ? 15.163 -1.967 -25.367 1.00 98.56 608 THR A C 1
ATOM 4815 O O . THR A 1 608 ? 14.604 -0.877 -25.417 1.00 98.56 608 THR A O 1
ATOM 4818 N N . SER A 1 609 ? 15.505 -2.552 -24.217 1.00 98.62 609 SER A N 1
ATOM 4819 C CA . SER A 1 609 ? 15.315 -1.946 -22.893 1.00 98.62 609 SER A CA 1
ATOM 4820 C C . SER A 1 609 ? 16.268 -0.775 -22.644 1.00 98.62 609 SER A C 1
ATOM 4822 O O . SER A 1 609 ? 17.255 -0.594 -23.360 1.00 98.62 609 SER A O 1
ATOM 4824 N N . ARG A 1 610 ? 16.036 -0.015 -21.568 1.00 98.44 610 ARG A N 1
ATOM 4825 C CA . ARG A 1 610 ? 16.969 1.010 -21.070 1.00 98.44 610 ARG A CA 1
ATOM 4826 C C . ARG A 1 610 ? 18.379 0.458 -20.824 1.00 98.44 610 ARG A C 1
ATOM 4828 O O . ARG A 1 610 ? 19.356 1.164 -21.048 1.00 98.44 610 ARG A O 1
ATOM 4835 N N . ALA A 1 611 ? 18.490 -0.807 -20.413 1.00 98.25 611 ALA A N 1
ATOM 4836 C CA . ALA A 1 611 ? 19.773 -1.480 -20.207 1.00 98.25 611 ALA A CA 1
ATOM 4837 C C . ALA A 1 611 ? 20.462 -1.903 -21.521 1.00 98.25 611 ALA A C 1
ATOM 4839 O O . ALA A 1 611 ? 21.543 -2.481 -21.478 1.00 98.25 611 ALA A O 1
ATOM 4840 N N . GLY A 1 612 ? 19.842 -1.660 -22.681 1.00 98.12 612 GLY A N 1
ATOM 4841 C CA . GLY A 1 612 ? 20.339 -2.108 -23.981 1.00 98.12 612 GLY A CA 1
ATOM 4842 C C . GLY A 1 612 ? 19.973 -3.554 -24.331 1.00 98.12 612 GLY A C 1
ATOM 4843 O O . GLY A 1 612 ? 20.405 -4.041 -25.371 1.00 98.12 612 GLY A O 1
ATOM 4844 N N . VAL A 1 613 ? 19.165 -4.231 -23.507 1.00 98.44 613 VAL A N 1
ATOM 4845 C CA . VAL A 1 613 ? 18.786 -5.640 -23.697 1.00 98.44 613 VAL A CA 1
ATOM 4846 C C . VAL A 1 613 ? 17.641 -5.743 -24.700 1.00 98.44 613 VAL A C 1
ATOM 4848 O O . VAL A 1 613 ? 16.594 -5.122 -24.523 1.00 98.44 613 VAL A O 1
ATOM 4851 N N . ARG A 1 614 ? 17.810 -6.541 -25.752 1.00 98.38 614 ARG A N 1
ATOM 4852 C CA . ARG A 1 614 ? 16.815 -6.747 -26.812 1.00 98.38 614 ARG A CA 1
ATOM 4853 C C . ARG A 1 614 ? 15.775 -7.774 -26.372 1.00 98.38 614 ARG A C 1
ATOM 4855 O O . ARG A 1 614 ? 16.051 -8.974 -26.333 1.00 98.38 614 ARG A O 1
ATOM 4862 N N . VAL A 1 615 ? 14.572 -7.301 -26.059 1.00 98.50 615 VAL A N 1
ATOM 4863 C CA . VAL A 1 615 ? 13.457 -8.114 -25.564 1.00 98.50 615 VAL A CA 1
ATOM 4864 C C . VAL A 1 615 ? 12.511 -8.471 -26.703 1.00 98.50 615 VAL A C 1
ATOM 4866 O O . VAL A 1 615 ? 11.868 -7.578 -27.253 1.00 98.50 615 VAL A O 1
ATOM 4869 N N . ARG A 1 616 ? 12.360 -9.763 -27.019 1.00 97.81 616 ARG A N 1
ATOM 4870 C CA . ARG A 1 616 ? 11.259 -10.228 -27.876 1.00 97.81 616 ARG A CA 1
ATOM 4871 C C . ARG A 1 616 ? 9.970 -10.350 -27.067 1.00 97.81 616 ARG A C 1
ATOM 4873 O O . ARG A 1 616 ? 9.926 -11.052 -26.049 1.00 97.81 616 ARG A O 1
ATOM 4880 N N . VAL A 1 617 ? 8.918 -9.697 -27.546 1.00 97.12 617 VAL A N 1
ATOM 4881 C CA . VAL A 1 617 ? 7.561 -9.773 -26.999 1.00 97.12 617 VAL A CA 1
ATOM 4882 C C . VAL A 1 617 ? 6.978 -11.144 -27.321 1.00 97.12 617 VAL A C 1
ATOM 4884 O O . VAL A 1 617 ? 6.927 -11.549 -28.479 1.00 97.12 617 VAL A O 1
ATOM 4887 N N . GLY A 1 618 ? 6.569 -11.874 -26.286 1.00 95.00 618 GLY A N 1
ATOM 4888 C CA . GLY A 1 618 ? 5.927 -13.183 -26.441 1.00 95.00 618 GLY A CA 1
ATOM 4889 C C . GLY A 1 618 ? 4.405 -13.110 -26.357 1.00 95.00 618 GLY A C 1
ATOM 4890 O O . GLY A 1 618 ? 3.720 -13.872 -27.030 1.00 95.00 618 GLY A O 1
ATOM 4891 N N . ASN A 1 619 ? 3.893 -12.211 -25.512 1.00 95.12 619 ASN A N 1
ATOM 4892 C CA . ASN A 1 619 ? 2.468 -11.988 -25.308 1.00 95.12 619 ASN A CA 1
ATOM 4893 C C . ASN A 1 619 ? 2.253 -10.594 -24.691 1.00 95.12 619 ASN A C 1
ATOM 4895 O O . ASN A 1 619 ? 2.916 -10.228 -23.710 1.00 95.12 619 ASN A O 1
ATOM 4899 N N . THR A 1 620 ? 1.333 -9.808 -25.240 1.00 95.88 620 THR A N 1
ATOM 4900 C CA . THR A 1 620 ? 1.081 -8.431 -24.785 1.00 95.88 620 THR A CA 1
ATOM 4901 C C . THR A 1 620 ? 0.302 -8.355 -23.466 1.00 95.88 620 THR A C 1
ATOM 4903 O O . THR A 1 620 ? 0.255 -7.293 -22.855 1.00 95.88 620 THR A O 1
ATOM 4906 N N . ASP A 1 621 ? -0.226 -9.482 -22.976 1.00 94.81 621 ASP A N 1
ATOM 4907 C CA . ASP A 1 621 ? -0.822 -9.671 -21.639 1.00 94.81 621 ASP A CA 1
ATOM 4908 C C . ASP A 1 621 ? 0.233 -9.946 -20.545 1.00 94.81 621 ASP A C 1
ATOM 4910 O O . ASP A 1 621 ? -0.075 -10.242 -19.390 1.00 94.81 621 ASP A O 1
ATOM 4914 N N . ALA A 1 622 ? 1.518 -9.938 -20.915 1.00 95.56 622 ALA A N 1
ATOM 4915 C CA . ALA A 1 622 ? 2.646 -9.972 -19.987 1.00 95.56 622 ALA A CA 1
ATOM 4916 C C . ALA A 1 622 ? 3.295 -8.582 -19.845 1.00 95.56 622 ALA A C 1
ATOM 4918 O O . ALA A 1 622 ? 4.517 -8.453 -19.726 1.00 95.56 622 ALA A O 1
ATOM 4919 N N . GLU A 1 623 ? 2.491 -7.528 -19.878 1.00 96.88 623 GLU A N 1
ATOM 4920 C CA . GLU A 1 623 ? 2.866 -6.115 -19.876 1.00 96.88 623 GLU A CA 1
ATOM 4921 C C . GLU A 1 623 ? 3.495 -5.642 -18.560 1.00 96.88 623 GLU A C 1
ATOM 4923 O O . GLU A 1 623 ? 4.398 -4.806 -18.566 1.00 96.88 623 GLU A O 1
ATOM 4928 N N . GLY A 1 624 ? 3.074 -6.196 -17.417 1.00 96.69 624 GLY A N 1
ATOM 4929 C CA . GLY A 1 624 ? 3.475 -5.700 -16.100 1.00 96.69 624 GLY A CA 1
ATOM 4930 C C . GLY A 1 624 ? 4.982 -5.737 -15.853 1.00 96.69 624 GLY A C 1
ATOM 4931 O O . GLY A 1 624 ? 5.539 -4.847 -15.217 1.00 96.69 624 GLY A O 1
ATOM 4932 N N . ARG A 1 625 ? 5.673 -6.747 -16.393 1.00 97.25 625 ARG A N 1
ATOM 4933 C CA . ARG A 1 625 ? 7.141 -6.836 -16.302 1.00 97.25 625 ARG A CA 1
ATOM 4934 C C . ARG A 1 625 ? 7.834 -5.831 -17.226 1.00 97.25 625 ARG A C 1
ATOM 4936 O O . ARG A 1 625 ? 8.893 -5.326 -16.878 1.00 97.25 625 ARG A O 1
ATOM 4943 N N . MET A 1 626 ? 7.220 -5.511 -18.366 1.00 98.25 626 MET A N 1
ATOM 4944 C CA . MET A 1 626 ? 7.732 -4.526 -19.323 1.00 98.25 626 MET A CA 1
ATOM 4945 C C . MET A 1 626 ? 7.613 -3.113 -18.750 1.00 98.25 626 MET A C 1
ATOM 4947 O O . MET A 1 626 ? 8.574 -2.351 -18.799 1.00 98.25 626 MET A O 1
ATOM 4951 N N . CYS A 1 627 ? 6.472 -2.777 -18.135 1.00 97.50 627 CYS A N 1
ATOM 4952 C CA . CYS A 1 627 ? 6.248 -1.435 -17.598 1.00 97.50 627 CYS A CA 1
ATOM 4953 C C . CYS A 1 627 ? 7.161 -1.097 -16.407 1.00 97.50 627 CYS A C 1
ATOM 4955 O O . CYS A 1 627 ? 7.498 0.066 -16.210 1.00 97.50 627 CYS A O 1
ATOM 4957 N N . MET A 1 628 ? 7.601 -2.091 -15.630 1.00 98.56 628 MET A N 1
ATOM 4958 C CA . MET A 1 628 ? 8.506 -1.867 -14.497 1.00 98.56 628 MET A CA 1
ATOM 4959 C C . MET A 1 628 ? 9.992 -1.894 -14.870 1.00 98.56 628 MET A C 1
ATOM 4961 O O . MET A 1 628 ? 10.787 -1.249 -14.186 1.00 98.56 628 MET A O 1
ATOM 4965 N N . ALA A 1 629 ? 10.385 -2.650 -15.902 1.00 98.69 629 ALA A N 1
ATOM 4966 C CA . ALA A 1 629 ? 11.787 -2.967 -16.184 1.00 98.69 629 ALA A CA 1
ATOM 4967 C C . ALA A 1 629 ? 12.669 -1.716 -16.322 1.00 98.69 629 ALA A C 1
ATOM 4969 O O . ALA A 1 629 ? 13.680 -1.593 -15.635 1.00 98.69 629 ALA A O 1
ATOM 4970 N N . ASP A 1 630 ? 12.272 -0.736 -17.133 1.00 98.75 630 ASP A N 1
ATOM 4971 C CA . ASP A 1 630 ? 13.115 0.446 -17.350 1.00 98.75 630 ASP A CA 1
ATOM 4972 C C . ASP A 1 630 ? 13.219 1.345 -16.107 1.00 98.75 630 ASP A C 1
ATOM 4974 O O . ASP A 1 630 ? 14.286 1.898 -15.826 1.00 98.75 630 ASP A O 1
ATOM 4978 N N . ALA A 1 631 ? 12.147 1.451 -15.314 1.00 98.75 631 ALA A N 1
ATOM 4979 C CA . ALA A 1 631 ? 12.178 2.170 -14.040 1.00 98.75 631 ALA A CA 1
ATOM 4980 C C . ALA A 1 631 ? 13.080 1.460 -13.015 1.00 98.75 631 ALA A C 1
ATOM 4982 O O . ALA A 1 631 ? 13.855 2.115 -12.316 1.00 98.75 631 ALA A O 1
ATOM 4983 N N . LEU A 1 632 ? 13.044 0.124 -12.968 1.00 98.88 632 LEU A N 1
ATOM 4984 C CA . LEU A 1 632 ? 13.957 -0.685 -12.158 1.00 98.88 632 LEU A CA 1
ATOM 4985 C C . LEU A 1 632 ? 15.415 -0.531 -12.622 1.00 98.88 632 LEU A C 1
ATOM 4987 O O . LEU A 1 632 ? 16.311 -0.410 -11.786 1.00 98.88 632 LEU A O 1
ATOM 4991 N N . CYS A 1 633 ? 15.664 -0.457 -13.933 1.00 98.88 633 CYS A N 1
ATOM 4992 C CA . CYS A 1 633 ? 16.994 -0.182 -14.477 1.00 98.88 633 CYS A CA 1
ATOM 4993 C C . CYS A 1 633 ? 17.513 1.193 -14.036 1.00 98.88 633 CYS A C 1
ATOM 4995 O O . CYS A 1 633 ? 18.641 1.288 -13.553 1.00 98.88 633 CYS A O 1
ATOM 4997 N N . ARG A 1 634 ? 16.676 2.239 -14.100 1.00 98.69 634 ARG A N 1
ATOM 4998 C CA . ARG A 1 634 ? 17.027 3.571 -13.579 1.00 98.69 634 ARG A CA 1
ATOM 4999 C C . ARG A 1 634 ? 17.332 3.543 -12.076 1.00 98.69 634 ARG A C 1
ATOM 5001 O O . ARG A 1 634 ? 18.294 4.173 -11.646 1.00 98.69 634 ARG A O 1
ATOM 5008 N N . MET A 1 635 ? 16.558 2.805 -11.274 1.00 98.62 635 MET A N 1
ATOM 5009 C CA . MET A 1 635 ? 16.837 2.632 -9.839 1.00 98.62 635 MET A CA 1
ATOM 5010 C C . MET A 1 635 ? 18.198 1.961 -9.604 1.00 98.62 635 MET A C 1
ATOM 5012 O O . MET A 1 635 ? 18.985 2.434 -8.787 1.00 98.62 635 MET A O 1
ATOM 5016 N N . LYS A 1 636 ? 18.515 0.900 -10.355 1.00 98.56 636 LYS A N 1
ATOM 5017 C CA . LYS A 1 636 ? 19.828 0.235 -10.313 1.00 98.56 636 LYS A CA 1
ATOM 5018 C C . LYS A 1 636 ? 20.955 1.205 -10.679 1.00 98.56 636 LYS A C 1
ATOM 5020 O O . LYS A 1 636 ? 21.950 1.278 -9.963 1.00 98.56 636 LYS A O 1
ATOM 5025 N N . GLU A 1 637 ? 20.799 1.965 -11.762 1.00 98.62 637 GLU A N 1
ATOM 5026 C CA . GLU A 1 637 ? 21.766 2.990 -12.176 1.00 98.62 637 GLU A CA 1
ATOM 5027 C C . GLU A 1 637 ? 22.004 4.012 -11.060 1.00 98.62 637 GLU A C 1
ATOM 5029 O O . GLU A 1 637 ? 23.155 4.253 -10.707 1.00 98.62 637 GLU A O 1
ATOM 5034 N N . MET A 1 638 ? 20.935 4.539 -10.451 1.00 98.38 638 MET A N 1
ATOM 5035 C CA . MET A 1 638 ? 21.025 5.477 -9.327 1.00 98.38 638 MET A CA 1
ATOM 5036 C C . MET A 1 638 ? 21.756 4.876 -8.123 1.00 98.38 638 MET A C 1
ATOM 5038 O O . MET A 1 638 ? 22.648 5.527 -7.579 1.00 98.38 638 MET A O 1
ATOM 5042 N N . ALA A 1 639 ? 21.428 3.640 -7.732 1.00 98.31 639 ALA A N 1
ATOM 5043 C CA . ALA A 1 639 ? 22.091 2.949 -6.626 1.00 98.31 639 ALA A CA 1
ATOM 5044 C C . ALA A 1 639 ? 23.611 2.878 -6.826 1.00 98.31 639 ALA A C 1
ATOM 5046 O O . ALA A 1 639 ? 24.385 3.165 -5.912 1.00 98.31 639 ALA A O 1
ATOM 5047 N N . VAL A 1 640 ? 24.038 2.548 -8.047 1.00 97.75 640 VAL A N 1
ATOM 5048 C CA . VAL A 1 640 ? 25.448 2.377 -8.411 1.00 97.75 640 VAL A CA 1
ATOM 5049 C C . VAL A 1 640 ? 26.172 3.709 -8.576 1.00 97.75 640 VAL A C 1
ATOM 5051 O O . VAL A 1 640 ? 27.307 3.840 -8.105 1.00 97.75 640 VAL A O 1
ATOM 5054 N N . SER A 1 641 ? 25.558 4.666 -9.279 1.00 97.75 641 SER A N 1
ATOM 5055 C CA . SER A 1 641 ? 26.188 5.931 -9.667 1.00 97.75 641 SER A CA 1
ATOM 5056 C C . SER A 1 641 ? 26.269 6.916 -8.508 1.00 97.75 641 SER A C 1
ATOM 5058 O O . SER A 1 641 ? 27.234 7.668 -8.421 1.00 97.75 641 SER A O 1
ATOM 5060 N N . GLN A 1 642 ? 25.278 6.905 -7.614 1.00 96.94 642 GLN A N 1
ATOM 5061 C CA . GLN A 1 642 ? 25.243 7.760 -6.424 1.00 96.94 642 GLN A CA 1
ATOM 5062 C C . GLN A 1 642 ? 25.839 7.071 -5.193 1.00 96.94 642 GLN A C 1
ATOM 5064 O O . GLN A 1 642 ? 25.908 7.684 -4.133 1.00 96.94 642 GLN A O 1
ATOM 5069 N N . ASN A 1 643 ? 26.277 5.812 -5.332 1.00 95.75 643 ASN A N 1
ATOM 5070 C CA . ASN A 1 643 ? 26.834 5.008 -4.247 1.00 95.75 643 ASN A CA 1
ATOM 5071 C C . ASN A 1 643 ? 25.911 4.989 -3.015 1.00 95.75 643 ASN A C 1
ATOM 5073 O O . ASN A 1 643 ? 26.346 5.271 -1.896 1.00 95.75 643 ASN A O 1
ATOM 5077 N N . LEU A 1 644 ? 24.621 4.715 -3.249 1.00 97.69 644 LEU A N 1
ATOM 5078 C CA . LEU A 1 644 ? 23.609 4.732 -2.194 1.00 97.69 644 LEU A CA 1
ATOM 5079 C C . LEU A 1 644 ? 23.944 3.677 -1.123 1.00 97.69 644 LEU A C 1
ATOM 5081 O O . LEU A 1 644 ? 24.407 2.590 -1.472 1.00 97.69 644 LEU A O 1
ATOM 5085 N N . PRO A 1 645 ? 23.722 3.964 0.172 1.00 97.31 645 PRO A N 1
ATOM 5086 C CA . PRO A 1 645 ? 24.066 3.046 1.252 1.00 97.31 645 PRO A CA 1
ATOM 5087 C C . PRO A 1 645 ? 23.149 1.821 1.245 1.00 97.31 645 PRO A C 1
ATOM 5089 O O . PRO A 1 645 ? 21.928 1.968 1.158 1.00 97.31 645 PRO A O 1
ATOM 5092 N N . ASP A 1 646 ? 23.749 0.629 1.346 1.00 97.38 646 ASP A N 1
ATOM 5093 C CA . ASP A 1 646 ? 23.095 -0.690 1.432 1.00 97.38 646 ASP A CA 1
ATOM 5094 C C . ASP A 1 646 ? 21.788 -0.806 0.606 1.00 97.38 646 ASP A C 1
ATOM 5096 O O . ASP A 1 646 ? 20.707 -1.047 1.164 1.00 97.38 646 ASP A O 1
ATOM 5100 N N . PRO A 1 647 ? 21.846 -0.581 -0.722 1.00 98.38 647 PRO A N 1
ATOM 5101 C CA . PRO A 1 647 ? 20.656 -0.446 -1.544 1.00 98.38 647 PRO A CA 1
ATOM 5102 C C . PRO A 1 647 ? 19.942 -1.792 -1.681 1.00 98.38 647 PRO A C 1
ATOM 5104 O O . PRO A 1 647 ? 20.542 -2.826 -1.992 1.00 98.38 647 PRO A O 1
ATOM 5107 N N . HIS A 1 648 ? 18.629 -1.771 -1.471 1.00 98.81 648 HIS A N 1
ATOM 5108 C CA . HIS A 1 648 ? 17.749 -2.913 -1.683 1.00 98.81 648 HIS A CA 1
ATOM 5109 C C . HIS A 1 648 ? 16.631 -2.517 -2.636 1.00 98.81 648 HIS A C 1
ATOM 5111 O O . HIS A 1 648 ? 15.781 -1.688 -2.308 1.00 98.81 648 HIS A O 1
ATOM 5117 N N . LEU A 1 649 ? 16.657 -3.107 -3.829 1.00 98.88 649 LEU A N 1
ATOM 5118 C CA . LEU A 1 649 ? 15.670 -2.885 -4.870 1.00 98.88 649 LEU A CA 1
ATOM 5119 C C . LEU A 1 649 ? 14.503 -3.861 -4.718 1.00 98.88 649 LEU A C 1
ATOM 5121 O O . LEU A 1 649 ? 14.697 -5.055 -4.500 1.00 98.88 649 LEU A O 1
ATOM 5125 N N . PHE A 1 650 ? 13.288 -3.364 -4.888 1.00 98.88 650 PHE A N 1
ATOM 5126 C CA . PHE A 1 650 ? 12.067 -4.149 -4.818 1.00 98.88 650 PHE A CA 1
ATOM 5127 C C . PHE A 1 650 ? 11.235 -3.940 -6.071 1.00 98.88 650 PHE A C 1
ATOM 5129 O O . PHE A 1 650 ? 11.161 -2.835 -6.606 1.00 98.88 650 PHE A O 1
ATOM 5136 N N . THR A 1 651 ? 10.535 -4.987 -6.489 1.00 98.88 651 THR A N 1
ATOM 5137 C CA . THR A 1 651 ? 9.369 -4.839 -7.369 1.00 98.88 651 THR A CA 1
ATOM 5138 C C . THR A 1 651 ? 8.144 -5.409 -6.682 1.00 98.88 651 THR A C 1
ATOM 5140 O O . THR A 1 651 ? 8.231 -6.486 -6.101 1.00 98.88 651 THR A O 1
ATOM 5143 N N . VAL A 1 652 ? 7.017 -4.703 -6.746 1.00 98.75 652 VAL A N 1
ATOM 5144 C CA . VAL A 1 652 ? 5.738 -5.134 -6.163 1.00 98.75 652 VAL A CA 1
ATOM 5145 C C . VAL A 1 652 ? 4.688 -5.150 -7.264 1.00 98.75 652 VAL A C 1
ATOM 5147 O O . VAL A 1 652 ? 4.449 -4.123 -7.904 1.00 98.75 652 VAL A O 1
ATOM 5150 N N . ALA A 1 653 ? 4.077 -6.305 -7.527 1.00 97.56 653 ALA A N 1
ATOM 5151 C CA . ALA A 1 653 ? 3.204 -6.455 -8.685 1.00 97.56 653 ALA A CA 1
ATOM 5152 C C . ALA A 1 653 ? 2.117 -7.517 -8.511 1.00 97.56 653 ALA A C 1
ATOM 5154 O O . ALA A 1 653 ? 2.354 -8.580 -7.955 1.00 97.56 653 ALA A O 1
ATOM 5155 N N . THR A 1 654 ? 0.935 -7.257 -9.066 1.00 92.19 654 THR A N 1
ATOM 5156 C CA . THR A 1 654 ? -0.102 -8.260 -9.348 1.00 92.19 654 THR A CA 1
ATOM 5157 C C . THR A 1 654 ? 0.258 -9.000 -10.636 1.00 92.19 654 THR A C 1
ATOM 5159 O O . THR A 1 654 ? -0.327 -8.761 -11.688 1.00 92.19 654 THR A O 1
ATOM 5162 N N . LEU A 1 655 ? 1.324 -9.803 -10.614 1.00 89.31 655 LEU A N 1
ATOM 5163 C CA . LEU A 1 655 ? 2.026 -10.120 -11.858 1.00 89.31 655 LEU A CA 1
ATOM 5164 C C . LEU A 1 655 ? 1.542 -11.393 -12.540 1.00 89.31 655 LEU A C 1
ATOM 5166 O O . LEU A 1 655 ? 1.522 -11.434 -13.771 1.00 89.31 655 LEU A O 1
ATOM 5170 N N . THR A 1 656 ? 1.186 -12.437 -11.786 1.00 90.88 656 THR A N 1
ATOM 5171 C CA . THR A 1 656 ? 0.869 -13.730 -12.403 1.00 90.88 656 THR A CA 1
ATOM 5172 C C . THR A 1 656 ? -0.321 -14.444 -11.774 1.00 90.88 656 THR A C 1
ATOM 5174 O O . THR A 1 656 ? -0.423 -14.601 -10.560 1.00 90.88 656 THR A O 1
ATOM 5177 N N . GLY A 1 657 ? -1.189 -15.011 -12.620 1.00 89.19 657 GLY A N 1
ATOM 5178 C CA . GLY A 1 657 ? -2.236 -15.928 -12.156 1.00 89.19 657 GLY A CA 1
ATOM 5179 C C . GLY A 1 657 ? -1.665 -17.208 -11.531 1.00 89.19 657 GLY A C 1
ATOM 5180 O O . GLY A 1 657 ? -2.320 -17.848 -10.713 1.00 89.19 657 GLY A O 1
ATOM 5181 N N . HIS A 1 658 ? -0.418 -17.568 -11.860 1.00 94.56 658 HIS A N 1
ATOM 5182 C CA . HIS A 1 658 ? 0.266 -18.703 -11.243 1.00 94.56 658 HIS A CA 1
ATOM 5183 C C . HIS A 1 658 ? 0.553 -18.470 -9.754 1.00 94.56 658 HIS A C 1
ATOM 5185 O O . HIS A 1 658 ? 0.536 -19.437 -8.997 1.00 94.56 658 HIS A O 1
ATOM 5191 N N . ALA A 1 659 ? 0.810 -17.238 -9.301 1.00 94.50 659 ALA A N 1
ATOM 5192 C CA . ALA A 1 659 ? 0.997 -16.978 -7.872 1.00 94.50 659 ALA A CA 1
ATOM 5193 C C . ALA A 1 659 ? -0.246 -17.378 -7.058 1.00 94.50 659 ALA A C 1
ATOM 5195 O O . ALA A 1 659 ? -0.119 -18.002 -6.007 1.00 94.50 659 ALA A O 1
ATOM 5196 N N . ILE A 1 660 ? -1.443 -17.138 -7.606 1.00 92.38 660 ILE A N 1
ATOM 5197 C CA . ILE A 1 660 ? -2.727 -17.540 -7.007 1.00 92.38 660 ILE A CA 1
ATOM 5198 C C . ILE A 1 660 ? -2.820 -19.062 -6.876 1.00 92.38 660 ILE A C 1
ATOM 5200 O O . ILE A 1 660 ? -3.204 -19.567 -5.826 1.00 92.38 660 ILE A O 1
ATOM 5204 N N . LEU A 1 661 ? -2.436 -19.799 -7.922 1.00 94.12 661 LEU A N 1
ATOM 5205 C CA . LEU A 1 661 ? -2.448 -21.265 -7.902 1.00 94.12 661 LEU A CA 1
ATOM 5206 C C . LEU A 1 661 ? -1.379 -21.863 -6.977 1.00 94.12 661 LEU A C 1
ATOM 5208 O O . LEU A 1 661 ? -1.577 -22.959 -6.461 1.00 94.12 661 LEU A O 1
ATOM 5212 N N . ALA A 1 662 ? -0.251 -21.172 -6.795 1.00 94.88 662 ALA A N 1
ATOM 5213 C CA . ALA A 1 662 ? 0.876 -21.662 -6.009 1.00 94.88 662 ALA A CA 1
ATOM 5214 C C . ALA A 1 662 ? 0.715 -21.409 -4.504 1.00 94.88 662 ALA A C 1
ATOM 5216 O O . ALA A 1 662 ? 0.945 -22.324 -3.719 1.00 94.88 662 ALA A O 1
ATOM 5217 N N . ALA A 1 663 ? 0.337 -20.190 -4.110 1.00 94.06 663 ALA A N 1
ATOM 5218 C CA . ALA A 1 663 ? 0.261 -19.780 -2.705 1.00 94.06 663 ALA A CA 1
ATOM 5219 C C . ALA A 1 663 ? -1.171 -19.780 -2.140 1.00 94.06 663 ALA A C 1
ATOM 5221 O O . ALA A 1 663 ? -1.359 -19.845 -0.929 1.00 94.06 663 ALA A O 1
ATOM 5222 N N . GLY A 1 664 ? -2.192 -19.736 -3.000 1.00 92.12 664 GLY A N 1
ATOM 5223 C CA . GLY A 1 664 ? -3.582 -19.569 -2.581 1.00 92.12 664 GLY A CA 1
ATOM 5224 C C . GLY A 1 664 ? -3.940 -18.119 -2.234 1.00 92.12 664 GLY A C 1
ATOM 5225 O O . GLY A 1 664 ? -3.088 -17.243 -2.104 1.00 92.12 664 GLY A O 1
ATOM 5226 N N . SER A 1 665 ? -5.241 -17.849 -2.110 1.00 90.25 665 SER A N 1
ATOM 5227 C CA . SER A 1 665 ? -5.752 -16.497 -1.848 1.00 90.25 665 SER A CA 1
ATOM 5228 C C . SER A 1 665 ? -5.306 -15.970 -0.482 1.00 90.25 665 SER A C 1
ATOM 5230 O O . SER A 1 665 ? -5.424 -16.663 0.527 1.00 90.25 665 SER A O 1
ATOM 5232 N N . GLY A 1 666 ? -4.869 -14.713 -0.439 1.0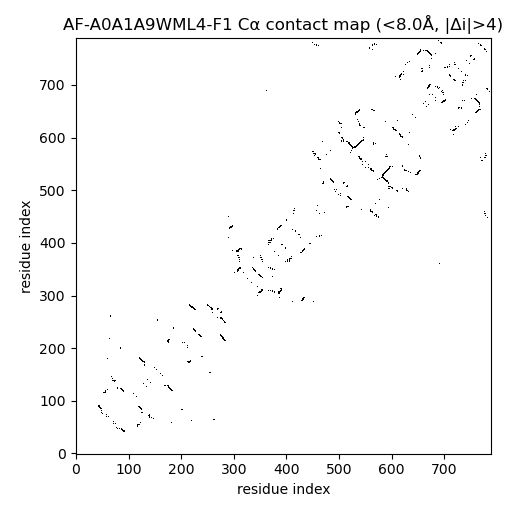0 90.81 666 GLY A N 1
ATOM 5233 C CA . GLY A 1 666 ? -4.458 -14.020 0.782 1.00 90.81 666 GLY A CA 1
ATOM 5234 C C . GLY A 1 666 ? -2.979 -14.159 1.147 1.00 90.81 666 GLY A C 1
ATOM 5235 O O . GLY A 1 666 ? -2.608 -13.706 2.226 1.00 90.81 666 GLY A O 1
ATOM 5236 N N . TYR A 1 667 ? -2.149 -14.744 0.277 1.00 95.12 667 TYR A N 1
ATOM 5237 C CA . TYR A 1 667 ? -0.716 -14.955 0.512 1.00 95.12 667 TYR A CA 1
ATOM 5238 C C . TYR A 1 667 ? 0.110 -14.300 -0.594 1.00 95.12 667 TYR A C 1
ATOM 5240 O O . TYR A 1 667 ? -0.098 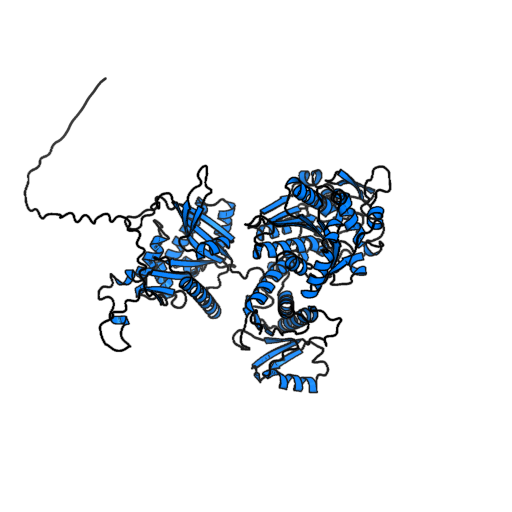-14.578 -1.772 1.00 95.12 667 TYR A O 1
ATOM 5248 N N . SER A 1 668 ? 1.035 -13.408 -0.238 1.00 97.19 668 SER A N 1
ATOM 5249 C CA . SER A 1 668 ? 1.980 -12.854 -1.224 1.00 97.19 668 SER A CA 1
ATOM 5250 C C . SER A 1 668 ? 3.092 -13.866 -1.502 1.00 97.19 668 SER A C 1
ATOM 5252 O O . SER A 1 668 ? 3.370 -14.702 -0.649 1.00 97.19 668 SER A O 1
ATOM 5254 N N . ILE A 1 669 ? 3.782 -13.771 -2.638 1.00 98.44 669 ILE A N 1
ATOM 5255 C CA . ILE A 1 669 ? 5.016 -14.532 -2.881 1.00 98.44 669 ILE A CA 1
ATOM 5256 C C . ILE A 1 669 ? 6.209 -13.581 -2.890 1.00 98.44 669 ILE A C 1
ATOM 5258 O O . ILE A 1 669 ? 6.183 -12.567 -3.585 1.00 98.44 669 ILE A O 1
ATOM 5262 N N . VAL A 1 670 ? 7.266 -13.924 -2.153 1.00 98.62 670 VAL A N 1
ATOM 5263 C CA . VAL A 1 670 ? 8.553 -13.219 -2.160 1.00 98.62 670 VAL A CA 1
ATOM 5264 C C . VAL A 1 670 ? 9.627 -14.055 -2.849 1.00 98.62 670 VAL A C 1
ATOM 5266 O O . VAL A 1 670 ? 9.748 -15.259 -2.610 1.00 98.62 670 VAL A O 1
ATOM 5269 N N . ILE A 1 671 ? 10.412 -13.408 -3.709 1.00 98.69 671 ILE A N 1
ATOM 5270 C CA . ILE A 1 671 ? 11.495 -14.019 -4.478 1.00 98.69 671 ILE A CA 1
ATOM 5271 C C . ILE A 1 671 ? 12.727 -13.121 -4.404 1.00 98.69 671 ILE A C 1
ATOM 5273 O O . ILE A 1 671 ? 12.707 -11.995 -4.895 1.00 98.69 671 ILE A O 1
ATOM 5277 N N . ASP A 1 672 ? 13.814 -13.633 -3.843 1.00 98.62 672 ASP A N 1
ATOM 5278 C CA . ASP A 1 672 ? 15.084 -12.912 -3.752 1.00 98.62 672 ASP A CA 1
ATOM 5279 C C . ASP A 1 672 ? 16.026 -13.268 -4.909 1.00 98.62 672 ASP A C 1
ATOM 5281 O O . ASP A 1 672 ? 16.094 -14.421 -5.348 1.00 98.62 672 ASP A O 1
ATOM 5285 N N . ASN A 1 673 ? 16.825 -12.292 -5.357 1.00 98.25 673 ASN A N 1
ATOM 5286 C CA . ASN A 1 673 ? 18.062 -12.589 -6.077 1.00 98.25 673 ASN A CA 1
ATOM 5287 C C . ASN A 1 673 ? 19.113 -13.194 -5.127 1.00 98.25 673 ASN A C 1
ATOM 5289 O O . ASN A 1 673 ? 18.933 -13.243 -3.910 1.00 98.25 673 ASN A O 1
ATOM 5293 N N . SER A 1 674 ? 20.248 -13.638 -5.672 1.00 97.31 674 SER A N 1
ATOM 5294 C CA . SER A 1 674 ? 21.305 -14.277 -4.875 1.00 97.31 674 SER A CA 1
ATOM 5295 C C . SER A 1 674 ? 21.833 -13.393 -3.737 1.00 97.31 674 SER A C 1
ATOM 5297 O O . SER A 1 674 ? 22.048 -13.892 -2.635 1.00 97.31 674 SER A O 1
ATOM 5299 N N . VAL A 1 675 ? 21.984 -12.084 -3.969 1.00 98.19 675 VAL A N 1
ATOM 5300 C CA . VAL A 1 675 ? 22.494 -11.131 -2.969 1.00 98.19 675 VAL A CA 1
ATOM 5301 C C . VAL A 1 675 ? 21.500 -10.941 -1.820 1.00 98.19 675 VAL A C 1
ATOM 5303 O O . VAL A 1 675 ? 21.886 -11.054 -0.658 1.00 98.19 675 VAL A O 1
ATOM 5306 N N . ALA A 1 676 ? 20.216 -10.710 -2.116 1.00 98.44 676 ALA A N 1
ATOM 5307 C CA . ALA A 1 676 ? 19.177 -10.593 -1.090 1.00 98.44 676 ALA A CA 1
ATOM 5308 C C . ALA A 1 676 ? 18.999 -11.915 -0.321 1.00 98.44 676 ALA A C 1
ATOM 5310 O O . ALA A 1 676 ? 18.966 -11.910 0.913 1.00 98.44 676 ALA A O 1
ATOM 5311 N N . HIS A 1 677 ? 19.020 -13.051 -1.024 1.00 97.94 677 HIS A N 1
ATOM 5312 C CA . HIS A 1 677 ? 18.907 -14.380 -0.426 1.00 97.94 677 HIS A CA 1
ATOM 5313 C C . HIS A 1 677 ? 20.017 -14.659 0.602 1.00 97.94 677 HIS A C 1
ATOM 5315 O O . HIS A 1 677 ? 19.736 -15.189 1.677 1.00 97.94 677 HIS A O 1
ATOM 5321 N N . CYS A 1 678 ? 21.265 -14.253 0.332 1.00 97.25 678 CYS A N 1
ATOM 5322 C CA . CYS A 1 678 ? 22.380 -14.395 1.279 1.00 97.25 678 CYS A CA 1
ATOM 5323 C C . CYS A 1 678 ? 22.178 -13.627 2.593 1.00 97.25 678 CYS A C 1
ATOM 5325 O O . CYS A 1 678 ? 22.765 -13.996 3.607 1.00 97.25 678 CYS A O 1
ATOM 5327 N N . THR A 1 679 ? 21.322 -12.602 2.606 1.00 96.50 679 THR A N 1
ATOM 5328 C CA . THR A 1 679 ? 20.960 -11.869 3.831 1.00 96.50 679 THR A CA 1
ATOM 5329 C C . THR A 1 679 ? 19.774 -12.488 4.581 1.00 96.50 679 THR A C 1
ATOM 5331 O O . THR A 1 679 ? 19.405 -12.007 5.650 1.00 96.50 679 THR A O 1
ATOM 5334 N N . GLY A 1 680 ? 19.159 -13.546 4.036 1.00 97.62 680 GLY A N 1
ATOM 5335 C CA . GLY A 1 680 ? 17.973 -14.191 4.606 1.00 97.62 680 GLY A CA 1
ATOM 5336 C C . GLY A 1 680 ? 16.697 -13.346 4.516 1.00 97.62 680 GLY A C 1
ATOM 5337 O O . GLY A 1 680 ? 15.754 -13.590 5.273 1.00 97.62 680 GLY A O 1
ATOM 5338 N N . HIS A 1 681 ? 16.660 -12.354 3.618 1.00 98.19 681 HIS A N 1
ATOM 5339 C CA . HIS A 1 681 ? 15.593 -11.352 3.552 1.00 98.19 681 HIS A CA 1
ATOM 5340 C C . HIS A 1 681 ? 14.197 -11.955 3.354 1.00 98.19 681 HIS A C 1
ATOM 5342 O O . HIS A 1 681 ? 13.325 -11.704 4.186 1.00 98.19 681 HIS A O 1
ATOM 5348 N N . ALA A 1 682 ? 13.992 -12.800 2.340 1.00 98.38 682 ALA A N 1
ATOM 5349 C CA . ALA A 1 682 ? 12.698 -13.429 2.070 1.00 98.38 682 ALA A CA 1
ATOM 5350 C C . ALA A 1 682 ? 12.121 -14.177 3.288 1.00 98.38 682 ALA A C 1
ATOM 5352 O O . ALA A 1 682 ? 10.938 -14.044 3.601 1.00 98.38 682 ALA A O 1
ATOM 5353 N N . ARG A 1 683 ? 12.962 -14.919 4.025 1.00 98.25 683 ARG A N 1
ATOM 5354 C CA . ARG A 1 683 ? 12.545 -15.637 5.244 1.00 98.25 683 ARG A CA 1
ATOM 5355 C C . ARG A 1 683 ? 12.201 -14.682 6.379 1.00 98.25 683 ARG A C 1
ATOM 5357 O O . ARG A 1 683 ? 11.172 -14.856 7.022 1.00 98.25 683 ARG A O 1
ATOM 5364 N N . LYS A 1 684 ? 13.011 -13.638 6.581 1.00 98.06 684 LYS A N 1
ATOM 5365 C CA . LYS A 1 684 ? 12.704 -12.579 7.552 1.00 98.06 684 LYS A CA 1
ATOM 5366 C C . LYS A 1 684 ? 11.345 -11.946 7.248 1.00 98.06 684 LYS A C 1
ATOM 5368 O O . LYS A 1 684 ? 10.556 -11.719 8.162 1.00 98.06 684 LYS A O 1
ATOM 5373 N N . LEU A 1 685 ? 11.063 -11.667 5.975 1.00 97.88 685 LEU A N 1
ATOM 5374 C CA . LEU A 1 685 ? 9.798 -11.071 5.562 1.00 97.88 685 LEU A CA 1
ATOM 5375 C C . LEU A 1 685 ? 8.616 -12.030 5.782 1.00 97.88 685 LEU A C 1
ATOM 5377 O O . LEU A 1 685 ? 7.589 -11.592 6.289 1.00 97.88 685 LEU A O 1
ATOM 5381 N N . GLN A 1 686 ? 8.776 -13.325 5.489 1.00 98.06 686 GLN A N 1
ATOM 5382 C CA . GLN A 1 686 ? 7.783 -14.363 5.797 1.00 98.06 686 GLN A CA 1
ATOM 5383 C C . GLN A 1 686 ? 7.483 -14.449 7.302 1.00 98.06 686 GLN A C 1
ATOM 5385 O O . GLN A 1 686 ? 6.319 -14.420 7.700 1.00 98.06 686 GLN A O 1
ATOM 5390 N N . GLU A 1 687 ? 8.512 -14.499 8.153 1.00 97.38 687 GLU A N 1
ATOM 5391 C CA . GLU A 1 687 ? 8.345 -14.547 9.611 1.00 97.38 687 GLU A CA 1
ATOM 5392 C C . GLU A 1 687 ? 7.617 -13.311 10.154 1.00 97.38 687 GLU A C 1
ATOM 5394 O O . GLU A 1 687 ? 6.765 -13.418 11.038 1.00 97.38 687 GLU A O 1
ATOM 5399 N N . ILE A 1 688 ? 7.946 -12.126 9.634 1.00 97.25 688 ILE A N 1
ATOM 5400 C CA . ILE A 1 688 ? 7.292 -10.871 10.017 1.00 97.25 688 ILE A CA 1
ATOM 5401 C C . ILE A 1 688 ? 5.850 -10.848 9.511 1.00 97.25 688 ILE A C 1
ATOM 5403 O O . ILE A 1 688 ? 4.943 -10.552 10.285 1.00 97.25 688 ILE A O 1
ATOM 5407 N N . GLY A 1 689 ? 5.615 -11.225 8.256 1.00 96.75 689 GLY A N 1
ATOM 5408 C CA . GLY A 1 689 ? 4.275 -11.331 7.687 1.00 96.75 689 GLY A CA 1
ATOM 5409 C C . GLY A 1 689 ? 3.361 -12.229 8.520 1.00 96.75 689 GLY A C 1
ATOM 5410 O O . GLY A 1 689 ? 2.256 -11.830 8.886 1.00 96.75 689 GLY A O 1
ATOM 5411 N N . GLN A 1 690 ? 3.862 -13.394 8.940 1.00 95.56 690 GLN A N 1
ATOM 5412 C CA . GLN A 1 690 ? 3.137 -14.315 9.816 1.00 95.56 690 GLN A CA 1
ATOM 5413 C C . GLN A 1 690 ? 2.784 -13.690 11.177 1.00 95.56 690 GLN A C 1
ATOM 5415 O O . GLN A 1 690 ? 1.681 -13.886 11.689 1.00 95.56 690 GLN A O 1
ATOM 5420 N N . LYS A 1 691 ? 3.707 -12.919 11.770 1.00 96.31 691 LYS A N 1
ATOM 5421 C CA . LYS A 1 691 ? 3.527 -12.269 13.081 1.00 96.31 691 LYS A CA 1
ATOM 5422 C C . LYS A 1 691 ? 2.503 -11.134 13.065 1.00 96.31 691 LYS A C 1
ATOM 5424 O O . LYS A 1 691 ? 1.841 -10.925 14.078 1.00 96.31 691 LYS A O 1
ATOM 5429 N N . PHE A 1 692 ? 2.383 -10.413 11.950 1.00 96.81 692 PHE A N 1
ATOM 5430 C CA . PHE A 1 692 ? 1.546 -9.211 11.827 1.00 96.81 692 PHE A CA 1
ATOM 5431 C C . PHE A 1 692 ? 0.290 -9.406 10.955 1.00 96.81 692 PHE A C 1
ATOM 5433 O O . PHE A 1 692 ? -0.433 -8.447 10.683 1.00 96.81 692 PHE A O 1
ATOM 5440 N N . GLY A 1 693 ? -0.001 -10.642 10.536 1.00 95.75 693 GLY A N 1
ATOM 5441 C CA . GLY A 1 693 ? -1.201 -10.971 9.762 1.00 95.75 693 GLY A CA 1
ATOM 5442 C C . GLY A 1 693 ? -1.151 -10.508 8.302 1.00 95.75 693 GLY A C 1
ATOM 5443 O O . GLY A 1 693 ? -2.187 -10.194 7.727 1.00 95.75 693 GLY A O 1
ATOM 5444 N N . ASP A 1 694 ? 0.041 -10.479 7.711 1.00 96.50 694 ASP A N 1
ATOM 5445 C CA . ASP A 1 694 ? 0.306 -10.151 6.304 1.00 96.50 694 ASP A CA 1
ATOM 5446 C C . ASP A 1 694 ? 1.197 -11.253 5.688 1.00 96.50 694 ASP A C 1
ATOM 5448 O O . ASP A 1 694 ? 2.382 -11.027 5.442 1.00 96.50 694 ASP A O 1
ATOM 5452 N N . PRO A 1 695 ? 0.694 -12.501 5.575 1.00 96.31 695 PRO A N 1
ATOM 5453 C CA . PRO A 1 695 ? 1.520 -13.681 5.330 1.00 96.31 695 PRO A CA 1
ATOM 5454 C C . PRO A 1 695 ? 2.090 -13.728 3.909 1.00 96.31 695 PRO A C 1
ATOM 5456 O O . PRO A 1 695 ? 1.470 -13.297 2.930 1.00 96.31 695 PRO A O 1
ATOM 5459 N N . ILE A 1 696 ? 3.293 -14.295 3.808 1.00 97.69 696 ILE A N 1
ATOM 5460 C CA . ILE A 1 696 ? 4.083 -14.335 2.579 1.00 97.69 696 ILE A CA 1
ATOM 5461 C C . ILE A 1 696 ? 4.744 -15.705 2.431 1.00 97.69 696 ILE A C 1
ATOM 5463 O O . ILE A 1 696 ? 5.361 -16.213 3.366 1.00 97.69 696 ILE A O 1
ATOM 5467 N N . GLU A 1 697 ? 4.659 -16.271 1.234 1.00 97.94 697 GLU A N 1
ATOM 5468 C CA . GLU A 1 697 ? 5.336 -17.499 0.844 1.00 97.94 697 GLU A CA 1
ATOM 5469 C C . GLU A 1 697 ? 6.665 -17.211 0.151 1.00 97.94 697 GLU A C 1
ATOM 5471 O O . GLU A 1 697 ? 6.778 -16.330 -0.702 1.00 97.94 697 GLU A O 1
ATOM 5476 N N . VAL A 1 698 ? 7.690 -17.981 0.506 1.00 98.19 698 VAL A N 1
ATOM 5477 C CA . VAL A 1 698 ? 9.032 -17.845 -0.067 1.00 98.19 698 VAL A CA 1
ATOM 5478 C C . VAL A 1 698 ? 9.156 -18.741 -1.291 1.00 98.19 698 VAL A C 1
ATOM 5480 O O . VAL A 1 698 ? 8.939 -19.949 -1.219 1.00 98.19 698 VAL A O 1
ATOM 5483 N N . SER A 1 699 ? 9.577 -18.160 -2.409 1.00 97.69 699 SER A N 1
ATOM 5484 C CA . SER A 1 699 ? 9.927 -18.883 -3.630 1.00 97.69 699 SER A CA 1
ATOM 5485 C C . SER A 1 699 ? 11.358 -18.564 -4.058 1.00 97.69 699 SER A C 1
ATOM 5487 O O . SER A 1 699 ? 11.886 -17.487 -3.789 1.00 97.69 699 SER A O 1
ATOM 5489 N N . VAL A 1 700 ? 12.027 -19.536 -4.680 1.00 97.12 700 VAL A N 1
ATOM 5490 C CA . VAL A 1 700 ? 13.475 -19.486 -4.935 1.00 97.12 700 VAL A CA 1
ATOM 5491 C C . VAL A 1 700 ? 13.742 -19.602 -6.429 1.00 97.12 700 VAL A C 1
ATOM 5493 O O . VAL A 1 700 ? 13.317 -20.575 -7.063 1.00 97.12 700 VAL A O 1
ATOM 5496 N N . LEU A 1 701 ? 14.481 -18.628 -6.968 1.00 97.38 701 LEU A N 1
ATOM 5497 C CA . LEU A 1 701 ? 14.942 -18.627 -8.357 1.00 97.38 701 LEU A CA 1
ATOM 5498 C C . LEU A 1 701 ? 15.876 -19.803 -8.640 1.00 97.38 701 LEU A C 1
ATOM 5500 O O . LEU A 1 701 ? 16.689 -20.205 -7.804 1.00 97.38 701 LEU A O 1
ATOM 5504 N N . ARG A 1 702 ? 15.769 -20.339 -9.850 1.00 96.25 702 ARG A N 1
ATOM 5505 C CA . ARG A 1 702 ? 16.585 -21.432 -10.382 1.00 96.25 702 ARG A CA 1
ATOM 5506 C C . ARG A 1 702 ? 17.111 -21.055 -11.760 1.00 96.25 702 ARG A C 1
ATOM 5508 O O . ARG A 1 702 ? 16.550 -20.185 -12.417 1.00 96.25 702 ARG A O 1
ATOM 5515 N N . GLN A 1 703 ? 18.159 -21.748 -12.206 1.00 95.56 703 GLN A N 1
ATOM 5516 C CA . GLN A 1 703 ? 18.722 -21.562 -13.546 1.00 95.56 703 GLN A CA 1
ATOM 5517 C C . GLN A 1 703 ? 17.648 -21.700 -14.636 1.00 95.56 703 GLN A C 1
ATOM 5519 O O . GLN A 1 703 ? 17.575 -20.853 -15.518 1.00 95.56 703 GLN A O 1
ATOM 5524 N N . ASP A 1 704 ? 16.746 -22.675 -14.498 1.00 96.00 704 ASP A N 1
ATOM 5525 C CA . ASP A 1 704 ? 15.625 -22.906 -15.416 1.00 96.00 704 ASP A CA 1
ATOM 5526 C C . ASP A 1 704 ? 14.749 -21.659 -15.642 1.00 96.00 704 ASP A C 1
ATOM 5528 O O . ASP A 1 704 ? 14.204 -21.479 -16.730 1.00 96.00 704 ASP A O 1
ATOM 5532 N N . ASP A 1 705 ? 14.616 -20.781 -14.639 1.00 96.62 705 ASP A N 1
ATOM 5533 C CA . ASP A 1 705 ? 13.832 -19.546 -14.756 1.00 96.62 705 ASP A CA 1
ATOM 5534 C C . ASP A 1 705 ? 14.529 -18.535 -15.685 1.00 96.62 705 ASP A C 1
ATOM 5536 O O . ASP A 1 705 ? 13.876 -17.866 -16.483 1.00 96.62 705 ASP A O 1
ATOM 5540 N N . PHE A 1 706 ? 15.861 -18.462 -15.629 1.00 97.50 706 PHE A N 1
ATOM 5541 C CA . PHE A 1 706 ? 16.674 -17.630 -16.522 1.00 97.50 706 PHE A CA 1
ATOM 5542 C C . PHE A 1 706 ? 16.775 -18.232 -17.924 1.00 97.50 706 PHE A C 1
ATOM 5544 O O . PHE A 1 706 ? 16.686 -17.508 -18.915 1.00 97.50 706 PHE A O 1
ATOM 5551 N N . ASP A 1 707 ? 16.916 -19.555 -18.019 1.00 96.81 707 ASP A N 1
ATOM 5552 C CA . ASP A 1 707 ? 16.953 -20.276 -19.292 1.00 96.81 707 ASP A CA 1
ATOM 5553 C C . ASP A 1 707 ? 15.616 -20.159 -20.027 1.00 96.81 707 ASP A C 1
ATOM 5555 O O . ASP A 1 707 ? 15.587 -20.067 -21.256 1.00 96.81 707 ASP A O 1
ATOM 5559 N N . PHE A 1 708 ? 14.497 -20.104 -19.297 1.00 96.25 708 PHE A N 1
ATOM 5560 C CA . PHE A 1 708 ? 13.189 -19.815 -19.876 1.00 96.25 708 PHE A CA 1
ATOM 5561 C C . PHE A 1 708 ? 13.213 -18.481 -20.632 1.00 96.25 708 PHE A C 1
ATOM 5563 O O . PHE A 1 708 ? 12.805 -18.430 -21.794 1.00 96.25 708 PHE A O 1
ATOM 5570 N N . ASN A 1 709 ? 13.724 -17.428 -19.990 1.00 96.94 709 ASN A N 1
ATOM 5571 C CA . ASN A 1 709 ? 13.774 -16.076 -20.537 1.00 96.94 709 ASN A CA 1
ATOM 5572 C C . ASN A 1 709 ? 14.951 -15.824 -21.486 1.00 96.94 709 ASN A C 1
ATOM 5574 O O . ASN A 1 709 ? 14.939 -14.812 -22.176 1.00 96.94 709 ASN A O 1
ATOM 5578 N N . ALA A 1 710 ? 15.936 -16.717 -21.581 1.00 96.75 710 ALA A N 1
ATOM 5579 C CA . ALA A 1 710 ? 17.050 -16.563 -22.513 1.00 96.75 710 ALA A CA 1
ATOM 5580 C C . ALA A 1 710 ? 16.573 -16.491 -23.974 1.00 96.75 710 ALA A C 1
ATOM 5582 O O . ALA A 1 710 ? 15.663 -17.232 -24.369 1.00 96.75 710 ALA A O 1
ATOM 5583 N N . GLY A 1 711 ? 17.222 -15.640 -24.773 1.00 95.00 711 GLY A N 1
ATOM 5584 C CA . GLY A 1 711 ? 16.953 -15.494 -26.200 1.00 95.00 711 GLY A CA 1
ATOM 5585 C C . GLY A 1 711 ? 16.973 -16.826 -26.957 1.00 95.00 711 GLY A C 1
ATOM 5586 O O . GLY A 1 711 ? 17.806 -17.700 -26.714 1.00 95.00 711 GLY A O 1
ATOM 5587 N N . LYS A 1 712 ? 16.006 -17.005 -27.859 1.00 92.94 712 LYS A N 1
ATOM 5588 C CA . LYS A 1 712 ? 15.764 -18.240 -28.624 1.00 92.94 712 LYS A CA 1
ATOM 5589 C C . LYS A 1 712 ? 16.196 -18.139 -30.085 1.00 92.94 712 LYS A C 1
ATOM 5591 O O . LYS A 1 712 ? 16.236 -19.157 -30.772 1.00 92.94 712 LYS A O 1
ATOM 5596 N N . ALA A 1 713 ? 16.503 -16.937 -30.563 1.00 91.44 713 ALA A N 1
ATOM 5597 C CA . ALA A 1 713 ? 16.851 -16.664 -31.950 1.00 91.44 713 ALA A CA 1
ATOM 5598 C C . ALA A 1 713 ? 17.994 -15.645 -32.053 1.00 91.44 713 ALA A C 1
ATOM 5600 O O . ALA A 1 713 ? 18.304 -14.921 -31.111 1.00 91.44 713 ALA A O 1
ATOM 5601 N N . ILE A 1 714 ? 18.628 -15.578 -33.225 1.00 93.75 714 ILE A N 1
ATOM 5602 C CA . ILE A 1 714 ? 19.629 -14.544 -33.503 1.00 93.75 714 ILE A CA 1
ATOM 5603 C C . ILE A 1 714 ? 18.931 -13.180 -33.492 1.00 93.75 714 ILE A C 1
ATOM 5605 O O . ILE A 1 714 ? 17.976 -12.968 -34.235 1.00 93.75 714 ILE A O 1
ATOM 5609 N N . GLY A 1 715 ? 19.445 -12.248 -32.688 1.00 90.56 715 GLY A N 1
ATOM 5610 C CA . GLY A 1 715 ? 18.940 -10.876 -32.622 1.00 90.56 715 GLY A CA 1
ATOM 5611 C C . GLY A 1 715 ? 17.960 -10.596 -31.481 1.00 90.56 715 GLY A C 1
ATOM 5612 O O . GLY A 1 715 ? 17.468 -9.470 -31.411 1.00 90.56 715 GLY A O 1
ATOM 5613 N N . GLU A 1 716 ? 17.710 -11.546 -30.581 1.00 95.25 716 GLU A N 1
ATOM 5614 C CA . GLU A 1 716 ? 17.078 -11.307 -29.277 1.00 95.25 716 GLU A CA 1
ATOM 5615 C C . GLU A 1 716 ? 18.019 -11.734 -28.148 1.00 95.25 716 GLU A C 1
ATOM 5617 O O . GLU A 1 716 ? 18.717 -12.740 -28.270 1.00 95.25 716 GLU A O 1
ATOM 5622 N N . ASP A 1 717 ? 18.012 -10.990 -27.046 1.00 97.75 717 ASP A N 1
ATOM 5623 C CA . ASP A 1 717 ? 18.798 -11.322 -25.854 1.00 97.75 717 ASP A CA 1
ATOM 5624 C C . ASP A 1 717 ? 17.922 -12.049 -24.826 1.00 97.75 717 ASP A C 1
ATOM 5626 O O . ASP A 1 717 ? 18.352 -13.002 -24.172 1.00 97.75 717 ASP A O 1
ATOM 5630 N N . VAL A 1 718 ? 16.665 -11.608 -24.708 1.00 97.62 718 VAL A N 1
ATOM 5631 C CA . VAL A 1 718 ? 15.681 -12.106 -23.744 1.00 97.62 718 VAL A CA 1
ATOM 5632 C C . VAL A 1 718 ? 14.314 -12.251 -24.416 1.00 97.62 718 VAL A C 1
ATOM 5634 O O . VAL A 1 718 ? 13.900 -11.400 -25.201 1.00 97.62 718 VAL A O 1
ATOM 5637 N N . VAL A 1 719 ? 13.570 -13.300 -24.069 1.00 96.94 719 VAL A N 1
ATOM 5638 C CA . VAL A 1 719 ? 12.146 -13.448 -24.389 1.00 96.94 719 VAL A CA 1
ATOM 5639 C C . VAL A 1 719 ? 11.293 -13.059 -23.181 1.00 96.94 719 VAL A C 1
ATOM 5641 O O . VAL A 1 719 ? 11.540 -13.489 -22.053 1.00 96.94 719 VAL A O 1
ATOM 5644 N N . GLN A 1 720 ? 10.265 -12.242 -23.405 1.00 96.06 720 GLN A N 1
ATOM 5645 C CA . GLN A 1 720 ? 9.377 -11.733 -22.356 1.00 96.06 720 GLN A CA 1
ATOM 5646 C C . GLN A 1 720 ? 8.606 -12.855 -21.641 1.00 96.06 720 GLN A C 1
ATOM 5648 O O . GLN A 1 720 ? 8.595 -12.920 -20.408 1.00 96.06 720 GLN A O 1
ATOM 5653 N N . CYS A 1 721 ? 7.934 -13.720 -22.406 1.00 93.56 721 CYS A N 1
ATOM 5654 C CA . CYS A 1 721 ? 7.141 -14.850 -21.920 1.00 93.56 721 CYS A CA 1
ATOM 5655 C C . CYS A 1 721 ? 6.887 -15.879 -23.045 1.00 93.56 721 CYS A C 1
ATOM 5657 O O . CYS A 1 721 ? 7.334 -15.688 -24.173 1.00 93.56 721 CYS A O 1
ATOM 5659 N N . ASN A 1 722 ? 6.202 -16.984 -22.730 1.00 88.75 722 ASN A N 1
ATOM 5660 C CA . ASN A 1 722 ? 5.749 -17.974 -23.713 1.00 88.75 722 ASN A CA 1
ATOM 5661 C C . ASN A 1 722 ? 4.294 -17.699 -24.149 1.00 88.75 722 ASN A C 1
ATOM 5663 O O . ASN A 1 722 ? 3.654 -16.770 -23.670 1.00 88.75 722 ASN A O 1
ATOM 5667 N N . ASN A 1 723 ? 3.749 -18.570 -25.002 1.00 83.69 723 ASN A N 1
ATOM 5668 C CA . ASN A 1 723 ? 2.385 -18.439 -25.532 1.00 83.69 723 ASN A CA 1
ATOM 5669 C C . ASN A 1 723 ? 1.309 -19.044 -24.607 1.00 83.69 723 ASN A C 1
ATOM 5671 O O . ASN A 1 723 ? 0.140 -19.121 -24.981 1.00 83.69 723 ASN A O 1
ATOM 5675 N N . LEU A 1 724 ? 1.688 -19.562 -23.433 1.00 82.56 724 LEU A N 1
ATOM 5676 C CA . LEU A 1 724 ? 0.732 -20.102 -22.470 1.00 82.56 724 LEU A CA 1
ATOM 5677 C C . LEU A 1 724 ? 0.252 -18.967 -21.568 1.00 82.56 724 LEU A C 1
ATOM 5679 O O . LEU A 1 724 ? 1.040 -18.129 -21.138 1.00 82.56 724 LEU A O 1
ATOM 5683 N N . GLY A 1 725 ? -1.035 -18.981 -21.211 1.00 77.69 725 GLY A N 1
ATOM 5684 C CA . GLY A 1 725 ? -1.544 -18.067 -20.190 1.00 77.69 725 GLY A CA 1
ATOM 5685 C C . GLY A 1 725 ? -0.732 -18.195 -18.896 1.00 77.69 725 GLY A C 1
ATOM 5686 O O . GLY A 1 725 ? -0.338 -19.303 -18.523 1.00 77.69 725 GLY A O 1
ATOM 5687 N N . SER A 1 726 ? -0.504 -17.078 -18.199 1.00 79.38 726 SER A N 1
ATOM 5688 C CA . SER A 1 726 ? 0.427 -17.011 -17.058 1.00 79.38 726 SER A CA 1
ATOM 5689 C C . SER A 1 726 ? 0.174 -18.081 -15.988 1.00 79.38 726 SER A C 1
ATOM 5691 O O . SER A 1 726 ? 1.121 -18.661 -15.465 1.00 79.38 726 SER A O 1
ATOM 5693 N N . ALA A 1 727 ? -1.093 -18.413 -15.720 1.00 83.88 727 ALA A N 1
ATOM 5694 C CA . ALA A 1 727 ? -1.500 -19.453 -14.774 1.00 83.88 727 ALA A CA 1
ATOM 5695 C C . ALA A 1 727 ? -1.096 -20.884 -15.183 1.00 83.88 727 ALA A C 1
ATOM 5697 O O . ALA A 1 727 ? -1.012 -21.766 -14.335 1.00 83.88 727 ALA A O 1
ATOM 5698 N N . ARG A 1 728 ? -0.853 -21.135 -16.474 1.00 87.75 728 ARG A N 1
ATOM 5699 C CA . ARG A 1 728 ? -0.520 -22.460 -17.023 1.00 87.75 728 ARG A CA 1
ATOM 5700 C C . ARG A 1 728 ? 0.968 -22.649 -17.297 1.00 87.75 728 ARG A C 1
ATOM 5702 O O . ARG A 1 728 ? 1.375 -23.762 -17.624 1.00 87.75 728 ARG A O 1
ATOM 5709 N N . THR A 1 729 ? 1.767 -21.595 -17.177 1.00 89.19 729 THR A N 1
ATOM 5710 C CA . THR A 1 729 ? 3.217 -21.668 -17.362 1.00 89.19 729 THR A CA 1
ATOM 5711 C C . THR A 1 729 ? 3.860 -22.284 -16.123 1.00 89.19 729 THR A C 1
ATOM 5713 O O . THR A 1 729 ? 3.728 -21.708 -15.043 1.00 89.19 729 THR A O 1
ATOM 5716 N N . PRO A 1 730 ? 4.561 -23.429 -16.233 1.00 90.12 730 PRO A N 1
ATOM 5717 C CA . PRO A 1 730 ? 5.288 -24.002 -15.105 1.00 90.12 730 PRO A CA 1
ATOM 5718 C C . PRO A 1 730 ? 6.247 -22.977 -14.501 1.00 90.12 730 PRO A C 1
ATOM 5720 O O . PRO A 1 730 ? 6.934 -22.271 -15.235 1.00 90.12 730 PRO A O 1
ATOM 5723 N N . ARG A 1 731 ? 6.277 -22.883 -13.165 1.00 92.50 731 ARG A N 1
ATOM 5724 C CA . ARG A 1 731 ? 7.067 -21.872 -12.435 1.00 92.50 731 ARG A CA 1
ATOM 5725 C C . ARG A 1 731 ? 6.715 -20.427 -12.832 1.00 92.50 731 ARG A C 1
ATOM 5727 O O . ARG A 1 731 ? 7.535 -19.527 -12.687 1.00 92.50 731 ARG A O 1
ATOM 5734 N N . GLY A 1 732 ? 5.477 -20.183 -13.264 1.00 93.56 732 GLY A N 1
ATOM 5735 C CA . GLY A 1 732 ? 5.057 -18.946 -13.926 1.00 93.56 732 GLY A CA 1
ATOM 5736 C C . GLY A 1 732 ? 5.304 -17.642 -13.162 1.00 93.56 732 GLY A C 1
ATOM 5737 O O . GLY A 1 732 ? 5.512 -16.629 -13.816 1.00 93.56 732 GLY A O 1
ATOM 5738 N N . HIS A 1 733 ? 5.341 -17.657 -11.824 1.00 95.12 733 HIS A N 1
ATOM 5739 C CA . HIS A 1 733 ? 5.657 -16.482 -10.990 1.00 95.12 733 HIS A CA 1
ATOM 5740 C C . HIS A 1 733 ? 7.166 -16.212 -10.826 1.00 95.12 733 HIS A C 1
ATOM 5742 O O . HIS A 1 733 ? 7.554 -15.094 -10.506 1.00 95.12 733 HIS A O 1
ATOM 5748 N N . HIS A 1 734 ? 8.034 -17.195 -11.088 1.00 96.38 734 HIS A N 1
ATOM 5749 C CA . HIS A 1 734 ? 9.492 -17.016 -11.043 1.00 96.38 734 HIS A CA 1
ATOM 5750 C C . HIS A 1 734 ? 10.020 -16.355 -12.318 1.00 96.38 734 HIS A C 1
ATOM 5752 O O . HIS A 1 734 ? 10.865 -15.465 -12.260 1.00 96.38 734 HIS A O 1
ATOM 5758 N N . VAL A 1 735 ? 9.483 -16.770 -13.467 1.00 95.31 735 VAL A N 1
ATOM 5759 C CA . VAL A 1 735 ? 9.846 -16.270 -14.800 1.00 95.31 735 VAL A CA 1
ATOM 5760 C C . VAL A 1 735 ? 9.849 -14.730 -14.874 1.00 95.31 735 VAL A C 1
ATOM 5762 O O . VAL A 1 735 ? 10.838 -14.160 -15.317 1.00 95.31 735 VAL A O 1
ATOM 5765 N N . PRO A 1 736 ? 8.809 -13.993 -14.433 1.00 96.06 736 PRO A N 1
ATOM 5766 C CA . PRO A 1 736 ? 8.869 -12.535 -14.448 1.00 96.06 736 PRO A CA 1
ATOM 5767 C C . PRO A 1 736 ? 10.010 -11.938 -13.613 1.00 96.06 736 PRO A C 1
ATOM 5769 O O . PRO A 1 736 ? 10.575 -10.925 -14.019 1.00 96.06 736 PRO A O 1
ATOM 5772 N N . ALA A 1 737 ? 10.360 -12.540 -12.473 1.00 97.62 737 ALA A N 1
ATOM 5773 C CA . ALA A 1 737 ? 11.475 -12.072 -11.653 1.00 97.62 737 ALA A CA 1
ATOM 5774 C C . ALA A 1 737 ? 12.822 -12.303 -12.362 1.00 97.62 737 ALA A C 1
ATOM 5776 O O . ALA A 1 737 ? 13.652 -11.397 -12.397 1.00 97.62 737 ALA A O 1
ATOM 5777 N N . ALA A 1 738 ? 13.016 -13.466 -12.995 1.00 98.12 738 ALA A N 1
ATOM 5778 C CA . ALA A 1 738 ? 14.197 -13.742 -13.820 1.00 98.12 738 ALA A CA 1
ATOM 5779 C C . ALA A 1 738 ? 14.297 -12.780 -15.019 1.00 98.12 738 ALA A C 1
ATOM 5781 O O . ALA A 1 738 ? 15.351 -12.181 -15.246 1.00 98.12 738 ALA A O 1
ATOM 5782 N N . PHE A 1 739 ? 13.177 -12.542 -15.712 1.00 98.38 739 PHE A N 1
ATOM 5783 C CA . PHE A 1 739 ? 13.072 -11.547 -16.780 1.00 98.38 739 PHE A CA 1
ATOM 5784 C C . PHE A 1 739 ? 13.493 -10.148 -16.315 1.00 98.38 739 PHE A C 1
ATOM 5786 O O . PHE A 1 739 ? 14.273 -9.486 -16.997 1.00 98.38 739 PHE A O 1
ATOM 5793 N N . LEU A 1 740 ? 12.984 -9.679 -15.170 1.00 98.69 740 LEU A N 1
ATOM 5794 C CA . LEU A 1 740 ? 13.331 -8.362 -14.630 1.00 98.69 740 LEU A CA 1
ATOM 5795 C C . LEU A 1 740 ? 14.827 -8.288 -14.312 1.00 98.69 740 LEU A C 1
ATOM 5797 O O . LEU A 1 740 ? 15.469 -7.314 -14.675 1.00 98.69 740 LEU A O 1
ATOM 5801 N N . ILE A 1 741 ? 15.411 -9.342 -13.736 1.00 98.62 741 ILE A N 1
ATOM 5802 C CA . ILE A 1 741 ? 16.850 -9.381 -13.456 1.00 98.62 741 ILE A CA 1
ATOM 5803 C C . ILE A 1 741 ? 17.683 -9.255 -14.744 1.00 98.62 741 ILE A C 1
ATOM 5805 O O . ILE A 1 741 ? 18.627 -8.463 -14.776 1.00 98.62 741 ILE A O 1
ATOM 5809 N N . GLN A 1 742 ? 17.340 -10.008 -15.797 1.00 98.44 742 GLN A N 1
ATOM 5810 C CA . GLN A 1 742 ? 18.078 -10.003 -17.069 1.00 98.44 742 GLN A CA 1
ATOM 5811 C C . GLN A 1 742 ? 17.865 -8.708 -17.865 1.00 98.44 742 GLN A C 1
ATOM 5813 O O . GLN A 1 742 ? 18.825 -8.119 -18.350 1.00 98.44 742 GLN A O 1
ATOM 5818 N N . SER A 1 743 ? 16.623 -8.231 -17.980 1.00 98.31 743 SER A N 1
ATOM 5819 C CA . SER A 1 743 ? 16.272 -7.066 -18.811 1.00 98.31 743 SER A CA 1
ATOM 5820 C C . SER A 1 743 ? 16.783 -5.729 -18.267 1.00 98.31 743 SER A C 1
ATOM 5822 O O . SER A 1 743 ? 16.885 -4.767 -19.032 1.00 98.31 743 SER A O 1
ATOM 5824 N N . THR A 1 744 ? 17.131 -5.664 -16.976 1.00 98.31 744 THR A N 1
ATOM 5825 C CA . THR A 1 744 ? 17.684 -4.463 -16.332 1.00 98.31 744 THR A CA 1
ATOM 5826 C C . THR A 1 744 ? 19.186 -4.536 -16.068 1.00 98.31 744 THR A C 1
ATOM 5828 O O . THR A 1 744 ? 19.746 -3.585 -15.517 1.00 98.31 744 THR A O 1
ATOM 5831 N N . GLY A 1 745 ? 19.848 -5.652 -16.390 1.00 97.12 745 GLY A N 1
ATOM 5832 C CA . GLY A 1 745 ? 21.264 -5.879 -16.079 1.00 97.12 745 GLY A CA 1
ATOM 5833 C C . GLY A 1 745 ? 21.554 -6.104 -14.588 1.00 97.12 745 GLY A C 1
ATOM 5834 O O . GLY A 1 745 ? 22.679 -5.910 -14.139 1.00 97.12 745 GLY A O 1
ATOM 5835 N N . LEU A 1 746 ? 20.560 -6.479 -13.772 1.00 97.81 746 LEU A N 1
ATOM 5836 C CA . LEU A 1 746 ? 20.791 -6.793 -12.350 1.00 97.81 746 LEU A CA 1
ATOM 5837 C C . LEU A 1 746 ? 21.608 -8.083 -12.169 1.00 97.81 746 LEU A C 1
ATOM 5839 O O . LEU A 1 746 ? 22.247 -8.263 -11.135 1.00 97.81 746 LEU A O 1
ATOM 5843 N N . ASN A 1 747 ? 21.631 -8.964 -13.172 1.00 95.88 747 ASN A N 1
ATOM 5844 C CA . ASN A 1 747 ? 22.496 -10.147 -13.215 1.00 95.88 747 ASN A CA 1
ATOM 5845 C C . ASN A 1 747 ? 23.997 -9.802 -13.171 1.00 95.88 747 ASN A C 1
ATOM 5847 O O . ASN A 1 747 ? 24.790 -10.634 -12.739 1.00 95.88 747 ASN A O 1
ATOM 5851 N N . GLU A 1 748 ? 24.390 -8.583 -13.549 1.00 96.75 748 GLU A N 1
ATOM 5852 C CA . GLU A 1 748 ? 25.775 -8.087 -13.461 1.00 96.75 748 GLU A CA 1
ATOM 5853 C C . GLU A 1 748 ? 26.157 -7.635 -12.034 1.00 96.75 748 GLU A C 1
ATOM 5855 O O . GLU A 1 748 ? 27.324 -7.380 -11.726 1.00 96.75 748 GLU A O 1
ATOM 5860 N N . HIS A 1 749 ? 25.174 -7.578 -11.130 1.00 97.75 749 HIS A N 1
ATOM 5861 C CA . HIS A 1 749 ? 25.303 -7.136 -9.740 1.00 97.75 749 HIS A CA 1
ATOM 5862 C C . HIS A 1 749 ? 25.079 -8.278 -8.733 1.00 97.75 749 HIS A C 1
ATOM 5864 O O . HIS A 1 749 ? 24.526 -8.072 -7.652 1.00 97.75 749 HIS A O 1
ATOM 5870 N N . GLY A 1 750 ? 25.496 -9.497 -9.097 1.00 96.12 750 GLY A N 1
ATOM 5871 C CA . GLY A 1 750 ? 25.476 -10.676 -8.225 1.00 96.12 750 GLY A CA 1
ATOM 5872 C C . GLY A 1 750 ? 26.550 -10.665 -7.126 1.00 96.12 750 GLY A C 1
ATOM 5873 O O . GLY A 1 750 ? 27.255 -9.679 -6.936 1.00 96.12 750 GLY A O 1
ATOM 5874 N N . LEU A 1 751 ? 26.692 -11.790 -6.413 1.00 96.31 751 LEU A N 1
ATOM 5875 C CA . LEU A 1 751 ? 27.591 -11.938 -5.252 1.00 96.31 751 LEU A CA 1
ATOM 5876 C C . LEU A 1 751 ? 29.066 -11.637 -5.559 1.00 96.31 751 LEU A C 1
ATOM 5878 O O . LEU A 1 751 ? 29.740 -11.024 -4.742 1.00 96.31 751 LEU A O 1
ATOM 5882 N N . GLU A 1 752 ? 29.533 -12.026 -6.745 1.00 95.62 752 GLU A N 1
ATOM 5883 C CA . GLU A 1 752 ? 30.924 -11.834 -7.185 1.00 95.62 752 GLU A CA 1
ATOM 5884 C C . GLU A 1 752 ? 31.155 -10.473 -7.874 1.00 95.62 752 GLU A C 1
ATOM 5886 O O . GLU A 1 752 ? 32.238 -10.201 -8.388 1.00 95.62 752 GLU A O 1
ATOM 5891 N N . SER A 1 753 ? 30.129 -9.616 -7.944 1.00 96.19 753 SER A N 1
ATOM 5892 C CA . SER A 1 753 ? 30.240 -8.289 -8.554 1.00 96.19 753 SER A CA 1
ATOM 5893 C C . SER A 1 753 ? 31.036 -7.343 -7.648 1.00 96.19 753 SER A C 1
ATOM 5895 O O . SER A 1 753 ? 30.889 -7.408 -6.429 1.00 96.19 753 SER A O 1
ATOM 5897 N N . PRO A 1 754 ? 31.807 -6.380 -8.192 1.00 93.62 754 PRO A N 1
ATOM 5898 C CA . PRO A 1 754 ? 32.413 -5.321 -7.381 1.00 93.62 754 PRO A CA 1
ATOM 5899 C C . PRO A 1 754 ? 31.373 -4.435 -6.675 1.00 93.62 754 PRO A C 1
ATOM 5901 O O . PRO A 1 754 ? 31.705 -3.749 -5.710 1.00 93.62 754 PRO A O 1
ATOM 5904 N N . LYS A 1 755 ? 30.122 -4.424 -7.156 1.00 95.06 755 LYS A N 1
ATOM 5905 C CA . LYS A 1 755 ? 28.996 -3.718 -6.534 1.00 95.06 755 LYS A CA 1
ATOM 5906 C C . LYS A 1 755 ? 27.762 -4.630 -6.490 1.00 95.06 755 LYS A C 1
ATOM 5908 O O . LYS A 1 755 ? 26.885 -4.477 -7.344 1.00 95.06 755 LYS A O 1
ATOM 5913 N N . PRO A 1 756 ? 27.679 -5.580 -5.541 1.00 97.44 756 PRO A N 1
ATOM 5914 C CA . PRO A 1 756 ? 26.511 -6.442 -5.390 1.00 97.44 756 PRO A CA 1
ATOM 5915 C C . PRO A 1 756 ? 25.270 -5.627 -5.010 1.00 97.44 756 PRO A C 1
ATOM 5917 O O . PRO A 1 756 ? 25.349 -4.741 -4.159 1.00 97.44 756 PRO A O 1
ATOM 5920 N N . LEU A 1 757 ? 24.118 -5.933 -5.608 1.00 98.50 757 LEU A N 1
ATOM 5921 C CA . LEU A 1 757 ? 22.849 -5.260 -5.312 1.00 98.50 757 LEU A CA 1
ATOM 5922 C C . LEU A 1 757 ? 21.790 -6.267 -4.868 1.00 98.50 757 LEU A C 1
ATOM 5924 O O . LEU A 1 757 ? 21.547 -7.276 -5.536 1.00 98.50 757 LEU A O 1
ATOM 5928 N N . LYS A 1 758 ? 21.114 -5.973 -3.756 1.00 98.75 758 LYS A N 1
ATOM 5929 C CA . LYS A 1 758 ? 19.975 -6.769 -3.285 1.00 98.75 758 LYS A CA 1
ATOM 5930 C C . LYS A 1 758 ? 18.755 -6.461 -4.145 1.00 98.75 758 LYS A C 1
ATOM 5932 O O . LYS A 1 758 ? 18.414 -5.293 -4.331 1.00 98.75 758 LYS A O 1
ATOM 5937 N N . TYR A 1 759 ? 18.086 -7.502 -4.628 1.00 98.81 759 TYR A N 1
ATOM 5938 C CA . TYR A 1 759 ? 16.823 -7.382 -5.346 1.00 98.81 759 TYR A CA 1
ATOM 5939 C C . TYR A 1 759 ? 15.812 -8.412 -4.850 1.00 98.81 759 TYR A C 1
ATOM 5941 O O . TYR A 1 759 ? 16.141 -9.593 -4.732 1.00 98.81 759 TYR A O 1
ATOM 5949 N N . THR A 1 760 ? 14.582 -7.958 -4.618 1.00 98.81 760 THR A N 1
ATOM 5950 C CA . THR A 1 760 ? 13.454 -8.795 -4.207 1.00 98.81 760 THR A CA 1
ATOM 5951 C C . THR A 1 760 ? 12.227 -8.501 -5.073 1.00 98.81 760 THR A C 1
ATOM 5953 O O . THR A 1 760 ? 11.819 -7.352 -5.254 1.00 98.81 760 THR A O 1
ATOM 5956 N N . HIS A 1 761 ? 11.596 -9.544 -5.598 1.00 98.81 761 HIS A N 1
ATOM 5957 C CA . HIS A 1 761 ? 10.313 -9.474 -6.284 1.00 98.81 761 HIS A CA 1
ATOM 5958 C C . HIS A 1 761 ? 9.185 -9.948 -5.363 1.00 98.81 761 HIS A C 1
ATOM 5960 O O . HIS A 1 761 ? 9.280 -11.015 -4.760 1.00 98.81 761 HIS A O 1
ATOM 5966 N N . LEU A 1 762 ? 8.121 -9.153 -5.267 1.00 98.56 762 LEU A N 1
ATOM 5967 C CA . LEU A 1 762 ? 6.895 -9.459 -4.538 1.00 98.56 762 LEU A CA 1
ATOM 5968 C C . LEU A 1 762 ? 5.743 -9.609 -5.537 1.00 98.56 762 LEU A C 1
ATOM 5970 O O . LEU A 1 762 ? 5.242 -8.608 -6.062 1.00 98.56 762 LEU A O 1
ATOM 5974 N N . ASP A 1 763 ? 5.317 -10.851 -5.779 1.00 98.00 763 ASP A N 1
ATOM 5975 C CA . ASP A 1 763 ? 4.097 -11.135 -6.538 1.00 98.00 763 ASP A CA 1
ATOM 5976 C C . ASP A 1 763 ? 2.912 -11.178 -5.566 1.00 98.00 763 ASP A C 1
ATOM 5978 O O . ASP A 1 763 ? 2.769 -12.090 -4.748 1.00 98.00 763 ASP A O 1
ATOM 5982 N N . ILE A 1 764 ? 2.075 -10.148 -5.636 1.00 97.19 764 ILE A N 1
ATOM 5983 C CA . ILE A 1 764 ? 0.905 -9.956 -4.779 1.00 97.19 764 ILE A CA 1
ATOM 5984 C C . ILE A 1 764 ? -0.406 -10.279 -5.491 1.00 97.19 764 ILE A C 1
ATOM 5986 O O . ILE A 1 764 ? -1.472 -9.954 -4.976 1.00 97.19 764 ILE A O 1
ATOM 5990 N N . ALA A 1 765 ? -0.376 -10.923 -6.664 1.00 93.81 765 ALA A N 1
ATOM 5991 C CA . ALA A 1 765 ? -1.602 -11.279 -7.385 1.00 93.81 765 ALA A CA 1
ATOM 5992 C C . ALA A 1 765 ? -2.581 -12.095 -6.521 1.00 93.81 765 ALA A C 1
ATOM 5994 O O . ALA A 1 765 ? -3.794 -11.937 -6.636 1.00 93.81 765 ALA A O 1
ATOM 5995 N N . ALA A 1 766 ? -2.054 -12.933 -5.627 1.00 92.50 766 ALA A N 1
ATOM 5996 C CA . ALA A 1 766 ? -2.843 -13.778 -4.742 1.00 92.50 766 ALA A CA 1
ATOM 5997 C C . ALA A 1 766 ? -3.301 -13.082 -3.453 1.00 92.50 766 ALA A C 1
ATOM 5999 O O . ALA A 1 766 ? -4.330 -13.455 -2.892 1.00 92.50 766 ALA A O 1
ATOM 6000 N N . SER A 1 767 ? -2.589 -12.052 -2.994 1.00 93.75 767 SER A N 1
ATOM 6001 C CA . SER A 1 767 ? -2.909 -11.327 -1.762 1.00 93.75 767 SER A CA 1
ATOM 6002 C C . SER A 1 767 ? -3.639 -10.011 -1.994 1.00 93.75 767 SER A C 1
ATOM 6004 O O . SER A 1 767 ? -4.275 -9.533 -1.063 1.00 93.75 767 SER A O 1
ATOM 6006 N N . ALA A 1 768 ? -3.622 -9.436 -3.201 1.00 90.56 768 ALA A N 1
ATOM 6007 C CA . ALA A 1 768 ? -4.202 -8.122 -3.498 1.00 90.56 768 ALA A CA 1
ATOM 6008 C C . ALA A 1 768 ? -5.729 -8.033 -3.305 1.00 90.56 768 ALA A C 1
ATOM 6010 O O . ALA A 1 768 ? -6.256 -6.923 -3.234 1.00 90.56 768 ALA A O 1
ATOM 6011 N N . GLY A 1 769 ? -6.429 -9.165 -3.182 1.00 85.88 769 GLY A N 1
ATOM 6012 C CA . GLY A 1 769 ? -7.889 -9.251 -3.094 1.00 85.88 769 GLY A CA 1
ATOM 6013 C C . GLY A 1 769 ? -8.552 -9.403 -4.466 1.00 85.88 769 GLY A C 1
ATOM 6014 O O . GLY A 1 769 ? -7.982 -9.044 -5.496 1.00 85.88 769 GLY A O 1
ATOM 6015 N N . SER A 1 770 ? -9.769 -9.948 -4.485 1.00 80.38 770 SER A N 1
ATOM 6016 C CA . SER A 1 770 ? -10.529 -10.205 -5.716 1.00 80.38 770 SER A CA 1
ATOM 6017 C C . SER A 1 770 ? -11.764 -9.310 -5.795 1.00 80.38 770 SER A C 1
ATOM 6019 O O . SER A 1 770 ? -12.355 -8.977 -4.778 1.00 80.38 770 SER A O 1
ATOM 6021 N N . VAL A 1 771 ? -12.173 -8.885 -6.992 1.00 83.25 771 VAL A N 1
ATOM 6022 C CA . VAL A 1 771 ? -13.443 -8.153 -7.160 1.00 83.25 771 VAL A CA 1
ATOM 6023 C C . VAL A 1 771 ? -14.605 -9.122 -6.891 1.00 83.25 771 VAL A C 1
ATOM 6025 O O . VAL A 1 771 ? -14.567 -10.235 -7.413 1.00 83.25 771 VAL A O 1
ATOM 6028 N N . PRO A 1 772 ? -15.645 -8.736 -6.120 1.00 84.25 772 PRO A N 1
ATOM 6029 C CA . PRO A 1 772 ? -15.993 -7.382 -5.659 1.00 84.25 772 PRO A CA 1
ATOM 6030 C C . PRO A 1 772 ? -15.442 -6.974 -4.280 1.00 84.25 772 PRO A C 1
ATOM 6032 O O . PRO A 1 772 ? -15.810 -5.916 -3.771 1.00 84.25 772 PRO A O 1
ATOM 6035 N N . GLU A 1 773 ? -14.585 -7.778 -3.661 1.00 85.62 773 GLU A N 1
ATOM 6036 C CA . GLU A 1 773 ? -13.997 -7.481 -2.354 1.00 85.62 773 GLU A CA 1
ATOM 6037 C C . GLU A 1 773 ? -13.008 -6.300 -2.418 1.00 85.62 773 GLU A C 1
ATOM 6039 O O . GLU A 1 773 ? -12.509 -5.891 -3.480 1.00 85.62 773 GLU A O 1
ATOM 6044 N N . MET A 1 774 ? -12.750 -5.704 -1.251 1.00 88.12 774 MET A N 1
ATOM 6045 C CA . MET A 1 774 ? -11.779 -4.618 -1.113 1.00 88.12 774 MET A CA 1
ATOM 6046 C C . MET A 1 774 ? -10.349 -5.167 -1.164 1.00 88.12 774 MET A C 1
ATOM 6048 O O . MET A 1 774 ? -10.104 -6.259 -0.651 1.00 88.12 774 MET A O 1
ATOM 6052 N N . PRO A 1 775 ? -9.376 -4.409 -1.700 1.00 88.31 775 PRO A N 1
ATOM 6053 C CA . PRO A 1 775 ? -7.985 -4.789 -1.631 1.00 88.31 775 PRO A CA 1
ATOM 6054 C C . PRO A 1 775 ? -7.519 -4.867 -0.195 1.00 88.31 775 PRO A C 1
ATOM 6056 O O . PRO A 1 775 ? -7.835 -4.020 0.649 1.00 88.31 775 PRO A O 1
ATOM 6059 N N . THR A 1 776 ? -6.686 -5.862 0.046 1.00 91.31 776 THR A N 1
ATOM 6060 C CA . THR A 1 776 ? -6.060 -6.085 1.348 1.00 91.31 776 THR A CA 1
ATOM 6061 C C . THR A 1 776 ? -5.029 -5.007 1.676 1.00 91.31 776 THR A C 1
ATOM 6063 O O . THR A 1 776 ? -4.857 -4.685 2.850 1.00 91.31 776 THR A O 1
ATOM 6066 N N . ALA A 1 777 ? -4.408 -4.418 0.641 1.00 94.12 777 ALA A N 1
ATOM 6067 C CA . ALA A 1 777 ? -3.215 -3.573 0.717 1.00 94.12 777 ALA A CA 1
ATOM 6068 C C . ALA A 1 777 ? -1.938 -4.319 1.166 1.00 94.12 777 ALA A C 1
ATOM 6070 O O . ALA A 1 777 ? -0.990 -3.705 1.653 1.00 94.12 777 ALA A O 1
ATOM 6071 N N . ALA A 1 778 ? -1.896 -5.642 0.987 1.00 94.12 778 ALA A N 1
ATOM 6072 C CA . ALA A 1 778 ? -0.672 -6.422 1.146 1.00 94.12 778 ALA A CA 1
ATOM 6073 C C . ALA A 1 778 ? 0.392 -6.005 0.100 1.00 94.12 778 ALA A C 1
ATOM 6075 O O . ALA A 1 778 ? 0.025 -5.656 -1.028 1.00 94.12 778 ALA A O 1
ATOM 6076 N N . PRO A 1 779 ? 1.698 -6.025 0.431 1.00 95.88 779 PRO A N 1
ATOM 6077 C CA . PRO A 1 779 ? 2.316 -6.515 1.665 1.00 95.88 779 PRO A CA 1
ATOM 6078 C C . PRO A 1 779 ? 2.858 -5.355 2.529 1.00 95.88 779 PRO A C 1
ATOM 6080 O O . PRO A 1 779 ? 3.996 -5.385 3.008 1.00 95.88 779 PRO A O 1
ATOM 6083 N N . ILE A 1 780 ? 2.095 -4.257 2.638 1.00 97.44 780 ILE A N 1
ATOM 6084 C CA . ILE A 1 780 ? 2.568 -3.006 3.254 1.00 97.44 780 ILE A CA 1
ATOM 6085 C C . ILE A 1 780 ? 2.974 -3.213 4.716 1.00 97.44 780 ILE A C 1
ATOM 6087 O O . ILE A 1 780 ? 3.988 -2.661 5.145 1.00 97.44 780 ILE A O 1
ATOM 6091 N N . ILE A 1 781 ? 2.205 -3.996 5.478 1.00 97.50 781 ILE A N 1
ATOM 6092 C CA . ILE A 1 781 ? 2.456 -4.194 6.910 1.00 97.50 781 ILE A CA 1
ATOM 6093 C C . ILE A 1 781 ? 3.761 -4.968 7.092 1.00 97.50 781 ILE A C 1
ATOM 6095 O O . ILE A 1 781 ? 4.621 -4.543 7.868 1.00 97.50 781 ILE A O 1
ATOM 6099 N N . ALA A 1 782 ? 3.941 -6.063 6.346 1.00 97.50 782 ALA A N 1
ATOM 6100 C CA . ALA A 1 782 ? 5.165 -6.854 6.397 1.00 97.50 782 ALA A CA 1
ATOM 6101 C C . ALA A 1 782 ? 6.398 -6.012 6.023 1.00 97.50 782 ALA A C 1
ATOM 6103 O O . ALA A 1 782 ? 7.405 -6.042 6.734 1.00 97.50 782 ALA A O 1
ATOM 6104 N N . LEU A 1 783 ? 6.308 -5.205 4.958 1.00 98.06 783 LEU A N 1
ATOM 6105 C CA . LEU A 1 783 ? 7.388 -4.311 4.531 1.00 98.06 783 LEU A CA 1
ATOM 6106 C C . LEU A 1 783 ? 7.720 -3.251 5.590 1.00 98.06 783 LEU A C 1
ATOM 6108 O O . LEU A 1 783 ? 8.891 -3.084 5.939 1.00 98.06 783 LEU A O 1
ATOM 6112 N N . ALA A 1 784 ? 6.711 -2.561 6.130 1.00 97.88 784 ALA A N 1
ATOM 6113 C CA . ALA A 1 784 ? 6.900 -1.536 7.156 1.00 97.88 784 ALA A CA 1
ATOM 6114 C C . ALA A 1 784 ? 7.587 -2.119 8.395 1.00 97.88 784 ALA A C 1
ATOM 6116 O O . ALA A 1 784 ? 8.620 -1.613 8.832 1.00 97.88 784 ALA A O 1
ATOM 6117 N N . LYS A 1 785 ? 7.091 -3.254 8.900 1.00 97.19 785 LYS A N 1
ATOM 6118 C CA . LYS A 1 785 ? 7.643 -3.899 10.098 1.00 97.19 785 LYS A CA 1
ATOM 6119 C C . LYS A 1 785 ? 9.025 -4.511 9.896 1.00 97.19 785 LYS A C 1
ATOM 6121 O O . LYS A 1 785 ? 9.799 -4.568 10.849 1.00 97.19 785 LYS A O 1
ATOM 6126 N N . ALA A 1 786 ? 9.359 -4.937 8.681 1.00 96.81 786 ALA A N 1
ATOM 6127 C CA . ALA A 1 786 ? 10.673 -5.494 8.371 1.00 96.81 786 ALA A CA 1
ATOM 6128 C C . ALA A 1 786 ? 11.763 -4.441 8.176 1.00 96.81 786 ALA A C 1
ATOM 6130 O O . ALA A 1 786 ? 12.944 -4.741 8.415 1.00 96.81 786 ALA A O 1
ATOM 6131 N N . HIS A 1 787 ? 11.383 -3.244 7.721 1.00 96.75 787 HIS A N 1
ATOM 6132 C CA . HIS A 1 787 ? 12.342 -2.265 7.239 1.00 96.75 787 HIS A CA 1
ATOM 6133 C C . HIS A 1 787 ? 12.338 -0.924 7.966 1.00 96.75 787 HIS A C 1
ATOM 6135 O O . HIS A 1 787 ? 13.422 -0.356 8.026 1.00 96.75 787 HIS A O 1
ATOM 6141 N N . LEU A 1 788 ? 11.218 -0.425 8.492 1.00 92.44 788 LEU A N 1
ATOM 6142 C CA . LEU A 1 788 ? 11.131 0.938 9.044 1.00 92.44 788 LEU A CA 1
ATOM 6143 C C . LEU A 1 788 ? 11.369 1.032 10.553 1.00 92.44 788 LEU A C 1
ATOM 6145 O O . LEU A 1 788 ? 11.574 2.131 11.061 1.00 92.44 788 LEU A O 1
ATOM 6149 N N . ASN A 1 789 ? 11.350 -0.108 11.242 1.00 66.94 789 ASN A N 1
ATOM 6150 C CA . ASN A 1 789 ? 11.670 -0.199 12.664 1.00 66.94 789 ASN A CA 1
ATOM 6151 C C . ASN A 1 789 ? 13.176 -0.298 12.926 1.00 66.94 789 ASN A C 1
ATOM 6153 O O . ASN A 1 789 ? 13.927 -0.823 12.055 1.00 66.94 789 ASN A O 1
#

Organism: NCBI:txid37001

Solvent-accessible surface area (backbone atoms only — not comparable to full-atom values): 42402 Å² total; per-residue (Å²): 134,83,89,80,91,85,86,87,87,87,81,82,88,84,89,85,88,87,87,90,80,85,83,80,85,79,79,78,77,88,74,76,88,69,96,66,88,76,82,78,88,72,56,68,47,77,42,67,44,41,82,81,45,38,66,20,47,26,56,56,49,49,73,74,45,54,87,51,87,49,48,44,60,63,46,30,50,54,50,26,72,54,67,67,54,32,37,29,31,32,64,63,83,81,77,92,80,71,99,71,79,96,87,60,78,88,76,76,74,66,103,42,82,85,55,55,34,76,39,45,44,31,38,40,38,71,43,71,71,47,49,65,68,58,41,73,73,34,68,33,53,44,33,47,52,49,51,54,50,54,52,35,61,73,59,43,53,80,68,56,29,49,52,52,52,50,50,62,66,30,82,95,42,28,32,24,41,44,44,78,47,65,78,61,86,70,55,66,86,57,53,52,58,52,54,53,49,40,53,50,31,41,50,53,36,39,75,72,69,44,90,51,72,54,44,29,36,35,36,76,44,58,33,33,33,37,75,61,53,106,88,44,78,65,45,81,46,53,73,44,79,68,52,53,63,50,60,76,56,34,80,44,72,47,60,48,74,45,70,82,48,60,53,103,88,53,81,48,62,57,67,79,81,26,42,45,29,44,35,43,33,36,33,62,50,93,76,74,77,56,73,44,52,74,43,83,41,96,68,99,56,65,87,84,32,62,33,40,28,40,38,60,92,60,76,56,80,80,45,52,66,57,52,54,55,47,50,73,79,37,85,53,53,73,76,38,76,44,76,49,77,36,80,82,73,72,38,36,35,25,39,11,41,47,75,87,83,55,92,86,60,58,39,44,55,40,14,52,21,30,24,53,18,48,46,52,38,46,75,71,68,46,40,19,42,32,35,52,42,44,84,49,95,89,36,95,41,26,46,42,28,21,51,44,18,35,53,61,60,54,69,58,58,52,58,50,34,67,80,38,57,93,56,40,44,74,38,64,36,40,36,37,31,52,84,56,96,53,38,67,61,41,50,54,50,34,52,43,53,43,45,8,34,49,49,9,31,40,49,25,61,24,48,51,72,71,28,10,28,56,44,42,50,57,53,50,54,67,73,41,66,93,39,52,72,50,76,49,62,56,65,67,57,37,48,72,58,21,32,39,30,32,41,45,20,39,28,19,53,81,39,74,75,36,26,40,30,40,38,36,40,38,45,79,32,90,40,83,48,71,30,27,44,37,38,35,8,20,13,30,19,31,44,41,17,20,67,53,51,48,65,93,69,70,36,70,61,26,31,46,36,17,36,11,16,13,22,45,52,7,42,49,44,34,44,68,73,65,56,46,56,37,45,27,38,38,35,34,33,30,20,27,24,32,29,66,52,97,52,34,49,53,58,71,43,70,48,52,28,62,61,66,35,29,30,27,33,39,42,41,63,60,40,59,56,35,40,35,28,26,60,49,27,51,51,51,49,46,38,65,76,69,62,49,39,68,46,36,39,36,37,31,21,51,68,28,59,21,37,31,75,73,64,31,80,60,22,26,36,33,34,41,39,73,41,26,46,76,71,45,45,49,59,54,40,24,57,43,2,47,57,65,55,38,38,41,43,76,49,79,77,50,70,69,32,44,60,66,24,40,40,89,51,94,88,36,57,28,31,68,51,62,88,56,59,49,57,73,35,85,66,36,55,48,35,52,49,35,37,41,32,59,43,28,52,48,66,70,19,32,78,90,30,98,63,58,46,28,33,36,36,34,40,26,44,15,20,36,52,53,80,93,56,71,54,65,28,49,60,30,66,21,51,45,68,70,63,68,109

pLDDT: mean 84.63, std 18.52, range [23.78, 98.94]

Mean predicted aligned error: 15.17 Å

InterPro domains:
  IPR000819 Peptidase M17, leucyl aminopeptidase, C-terminal [PF00883] (455-769)
  IPR000819 Peptidase M17, leucyl aminopeptidase, C-terminal [PS00631] (619-626)
  IPR011356 Peptidase M17, leucine aminopeptidase/peptidase B [PR00481] (533-550)
  IPR011356 Peptidase M17, leucine aminopeptidase/peptidase B [PR00481] (555-576)
  IPR011356 Peptidase M17, leucine aminopeptidase/peptidase B [PR00481] (593-614)
  IPR011356 Peptidase M17, leucine aminopeptidase/peptidase B [PR00481] (615-635)
  IPR011356 Peptidase M17, leucine aminopeptidase/peptidase B [PTHR11963] (350-780)
  IPR011356 Peptidase M17, leucine aminopeptidase/peptidase B [cd00433] (349-783)
  IPR025602 BCP1 family [PF13862] (40-234)

Sequence (789 aa):
MSSNKDENLNGKEEDFVMEEDEEDDDEMPCSEMNPDNQDMQIDVEGHVPSDPDWRGISRLLQKVFLNAHINLEEMAEIIIKQNFIGSVIRQYKSDRNTGTSELDTAKVVCDNPLEYYRTIFGITTVLNINDKDDVANKICLQQFRAFLIEKAEKYTNNIAFKYFCDALNNETRPIGYLINERFLNIPPKISIPLLENLQQEITVAKEKNYKFNFVYFLMIIKMYRKEANDHESKQDFYVNAEEELIVQKAIDSFEYSVVGESDTDNPGECLGDLIPYLIIIIIMGIDKLIPCSVKLSQVIQKSGCDVLCVIDRQIPKELVEQFNDIRSYDKAFDSMVSCFKSPKLNMPVVYSPLPELTDYHDVRCYQNAAAKSVQRAIKAGFKAPLLLVPESDKFAHAELCTVLGALSELYVPIQYREDVPEKSQRISNLSVMISSPKAEEILKDALLLESGRFVARDIGVGDPERMAPPRIEEYVTKIFKNLKVDVISDINTITKEYPLFAAVNRAANQIERHRGRIIFVEYKPPQPARKTLMLVGKGVTYDTGGADIKAGGIMAGMSRDKCGAAAVAGFLQIVNEQKPSDIHVIGALCLVRNSVGEDCYVSDEIITSRAGVRVRVGNTDAEGRMCMADALCRMKEMAVSQNLPDPHLFTVATLTGHAILAAGSGYSIVIDNSVAHCTGHARKLQEIGQKFGDPIEVSVLRQDDFDFNAGKAIGEDVVQCNNLGSARTPRGHHVPAAFLIQSTGLNEHGLESPKPLKYTHLDIAASAGSVPEMPTAAPIIALAKAHLN

Nearest PDB structures (foldseek):
  4zyq-assembly1_A  TM=8.031E-01  e=1.762E-29  Plasmodium falciparum FcB1/Columbia
  4zy2-assembly2_G  TM=8.093E-01  e=3.423E-29  Plasmodium falciparum FcB1/Columbia
  4r76-assembly2_G  TM=7.988E-01  e=2.013E-28  Plasmodium falciparum FcB1/Columbia
  8svm-assembly1_B  TM=7.986E-01  e=2.128E-28  Plasmodium falciparum
  3t8w-assembly2_G  TM=8.003E-01  e=3.136E-28  Plasmodium falciparum 3D7

Secondary structure (DSSP, 8-state):
-------------------------------------------EEEE---GGGHHHHHHHHHTTSTT----HHHHHHHHHHH-SS-EEEEE----S-----TT-GGGSS-S-HHHHGGGEEEEEEEEE---HHHHHH-HHHHHHHHHHHHHHHHHS-HHHHHHHHHHHT-TTS-EEEEEEEESS---HHHHHHHHHHHHHHHHHHHHTT-S---SEEEEEEEEEEE--BTTB--EEEESSHHHHHHHTTEEEEEEEE-TT--BTTB----BTTEEEEEEEEEEEPS--SSSSEEEE-SS--STT-SEEEEETT---TTTHHHHHHHHHH-TTTTTS-EEEEETTTTEEEEEEPPP---TT--THHHHHHHHHHHHHHHHHT-SSEEEEE---SS-TTHHHHHHHHHHHTT---HHHHHH-GGGS-S-SEEEEEE-STTHHHHHHHHHHHHHHHHHHHHHHHS-TTTTSHHHHHHHHHHH-TTSEEEEE--HHHHHHH-HHHHHHHTTGGGSGGG--EEEEEEE--SSPPSEEEEEEEEEEEEE--TTS---TTTTTTGGGGGHHHHHHHHHHHHHHHH--TTEEEEEEEEEEEE--STT---TT-EEE-TTS-EEEPS-TT-HHHHHHHHHHHHHHHHHHHTT-SSEEEEEEE---HHHHHHH-TT-EEEEE-HHHHHTTHHHHHHHHHHHHT--EEEEE--HHHHHHHB--STT-SEE---SS-GGGSTTTTHHHHHHHHHHTTGGGGSTTSSS--EEEEEE-TTTS--TTSPP--TTHHHHHHHHT-

Foldseek 3Di:
DDDDDDDDDDDDDDDDDDDDDDDDDPDDDDDDDDPDPPPPDWDKDKDQAAPLQQLLQLVQVCQLQQLAPAPSSLVSVQSRVVRLAKIWMFTDDDPPDDDDDPDPVVPPPDPPSVCSSVRTFWMWGKAFLADPVCCVPGRRSVSVVVVQLVCLVVFHDPVLSVVSVCQSHPPVATEIETGTTGDDQPDPVPSVVRVVVNVVSLVVCVVVVHPSRHQKYKYKFKWWWQPDDPPDHIDIGGPHPVVVVVQVQFPGKTKDFCVPSDDPPDDCDAPVNITMMIMITMHGDPPPLQPAAEEEDADLAPVQAAEEQEEPPDDPPQCPVVLVVCCVPDVCPQPDWDWDARPSRRHIYTYQYQPDDDPPDFLCSLLQSLLRRLLVCLVVVTAGYEYEQDDDPPFPCNRLSNLLSNSVNFADAPCCCVVPVVVVTSHHYYYYYDPDPCVVVSVVVSSLLSQLVSQLLNLLVDALQCNAAVNVVVVLCVLQVVWDKDKDQDLVCCCVQQVLLNQQQFFVCVPPSRRWMKIKTKADAPDAAQEEEEEEFQAQCAEQQAVLGPPDPPSPSSNNFHSRLSLQSSLVSSCSVVRQRHYIYMYIRLHHHRDYDPGHHDAQDWIQGSQRATEGEATSSQSRLSSRQSVQLVVVVCCVVVVGNHYAYEYGGLGFPQQCVVVNAQEKEKEKDQVQVVVVNRVLLQVLCSSNVRHYHYDYDDPVLLVQQADDDPPHGGYSHHPDHLNPDVVSVNNSVSVSCRSSVLVCQPPPHPHHYIYMYMNCNRNQDGPPDGGPSPPSSSCCVSPRD